Protein 8WWE (pdb70)

Structure (mmCIF, N/CA/C/O backbone):
data_8WWE
#
_entry.id   8WWE
#
_cell.length_a   68.045
_cell.length_b   122.865
_cell.length_c   210.235
_cell.angle_alpha   90.00
_cell.angle_beta   90.00
_cell.angle_gamma   90.00
#
_symmetry.space_group_name_H-M   'P 2 21 21'
#
loop_
_entity.id
_entity.type
_entity.pdbx_description
1 polymer '(R)-DHPS dehydrogenase'
2 non-polymer 'SULFATE ION'
#
loop_
_atom_site.group_PDB
_atom_site.id
_atom_site.type_symbol
_atom_site.label_atom_id
_atom_site.label_alt_id
_atom_site.label_comp_id
_atom_site.label_asym_id
_atom_site.label_entity_id
_atom_site.label_seq_id
_atom_site.pdbx_PDB_ins_code
_atom_site.Cartn_x
_atom_site.Cartn_y
_atom_site.Cartn_z
_atom_site.occupancy
_atom_site.B_iso_or_equiv
_atom_site.auth_seq_id
_atom_site.auth_comp_id
_atom_site.auth_asym_id
_atom_site.auth_atom_id
_atom_site.pdbx_PDB_model_num
ATOM 1 N N . THR A 1 2 ? -33.024 14.934 57.050 1.00 49.95 2 THR A N 1
ATOM 2 C CA . THR A 1 2 ? -33.647 16.033 57.778 1.00 59.78 2 THR A CA 1
ATOM 3 C C . THR A 1 2 ? -33.188 16.220 59.262 1.00 63.65 2 THR A C 1
ATOM 4 O O . THR A 1 2 ? -33.712 17.066 59.979 1.00 59.12 2 THR A O 1
ATOM 8 N N . ILE A 1 3 ? -32.202 15.388 59.727 1.00 58.55 3 ILE A N 1
ATOM 9 C CA . ILE A 1 3 ? -31.623 15.554 61.055 1.00 50.86 3 ILE A CA 1
ATOM 10 C C . ILE A 1 3 ? -30.512 16.584 60.907 1.00 48.27 3 ILE A C 1
ATOM 11 O O . ILE A 1 3 ? -29.885 16.691 59.849 1.00 49.04 3 ILE A O 1
ATOM 16 N N . GLU A 1 4 ? -30.250 17.357 61.959 1.00 47.20 4 GLU A N 1
ATOM 17 C CA . GLU A 1 4 ? -29.321 18.484 61.910 1.00 44.25 4 GLU A CA 1
ATOM 18 C C . GLU A 1 4 ? -28.138 18.219 62.841 1.00 44.58 4 GLU A C 1
ATOM 19 O O . GLU A 1 4 ? -28.335 17.996 64.045 1.00 45.21 4 GLU A O 1
ATOM 25 N N . TYR A 1 5 ? -26.909 18.256 62.299 1.00 33.78 5 TYR A N 1
ATOM 26 C CA . TYR A 1 5 ? -25.716 18.035 63.122 1.00 31.44 5 TYR A CA 1
ATOM 27 C C . TYR A 1 5 ? -25.293 19.366 63.713 1.00 33.58 5 TYR A C 1
ATOM 28 O O . TYR A 1 5 ? -24.607 20.152 63.064 1.00 47.34 5 TYR A O 1
ATOM 37 N N . LEU A 1 6 ? -25.720 19.657 64.942 1.00 32.40 6 LEU A N 1
ATOM 38 C CA . LEU A 1 6 ? -25.271 20.894 65.572 1.00 28.04 6 LEU A CA 1
ATOM 39 C C . LEU A 1 6 ? -23.796 20.836 65.903 1.00 29.77 6 LEU A C 1
ATOM 40 O O . LEU A 1 6 ? -23.191 21.873 66.159 1.00 31.95 6 LEU A O 1
ATOM 45 N N . LYS A 1 7 ? -23.240 19.637 66.037 1.00 32.23 7 LYS A N 1
ATOM 46 C CA . LYS A 1 7 ? -21.809 19.452 66.216 1.00 34.24 7 LYS A CA 1
ATOM 47 C C . LYS A 1 7 ? -21.425 18.168 65.495 1.00 37.56 7 LYS A C 1
ATOM 48 O O . LYS A 1 7 ? -22.030 17.121 65.746 1.00 43.37 7 LYS A O 1
ATOM 54 N N . LYS A 1 8 ? -20.338 18.191 64.735 1.00 42.47 8 LYS A N 1
ATOM 55 C CA . LYS A 1 8 ? -19.898 17.021 63.985 1.00 43.91 8 LYS A CA 1
ATOM 56 C C . LYS A 1 8 ? -18.621 16.494 64.606 1.00 46.86 8 LYS A C 1
ATOM 57 O O . LYS A 1 8 ? -17.898 17.208 65.311 1.00 45.47 8 LYS A O 1
ATOM 63 N N . ALA A 1 9 ? -18.393 15.202 64.424 1.00 50.01 9 ALA A N 1
ATOM 64 C CA . ALA A 1 9 ? -17.131 14.623 64.844 1.00 48.99 9 ALA A CA 1
ATOM 65 C C . ALA A 1 9 ? -16.182 14.709 63.667 1.00 50.77 9 ALA A C 1
ATOM 66 O O . ALA A 1 9 ? -16.589 14.562 62.510 1.00 56.03 9 ALA A O 1
ATOM 68 N N . SER A 1 10 ? -14.913 14.989 63.965 1.00 56.91 10 SER A N 1
ATOM 69 C CA . SER A 1 10 ? -13.935 15.068 62.891 1.00 62.56 10 SER A CA 1
ATOM 70 C C . SER A 1 10 ? -13.802 13.729 62.179 1.00 67.94 10 SER A C 1
ATOM 71 O O . SER A 1 10 ? -13.234 13.664 61.078 1.00 65.91 10 SER A O 1
ATOM 74 N N . LEU A 1 11 ? -14.319 12.655 62.795 1.00 64.42 11 LEU A N 1
ATOM 75 C CA . LEU A 1 11 ? -14.165 11.291 62.313 1.00 63.92 11 LEU A CA 1
ATOM 76 C C . LEU A 1 11 ? -15.540 10.630 62.141 1.00 68.59 11 LEU A C 1
ATOM 77 O O . LEU A 1 11 ? -16.127 10.618 61.042 1.00 71.83 11 LEU A O 1
ATOM 82 N N . THR A 1 12 ? -16.074 10.137 63.272 1.00 67.43 12 THR A N 1
ATOM 83 C CA . THR A 1 12 ? -17.261 9.272 63.352 1.00 67.89 12 THR A CA 1
ATOM 84 C C . THR A 1 12 ? -18.556 10.081 63.255 1.00 74.65 12 THR A C 1
ATOM 85 O O . THR A 1 12 ? -19.315 10.253 64.215 1.00 76.51 12 THR A O 1
ATOM 89 N N . SER A 1 13 ? -18.810 10.580 62.054 1.00 78.16 13 SER A N 1
ATOM 90 C CA . SER A 1 13 ? -20.005 11.367 61.786 1.00 76.80 13 SER A CA 1
ATOM 91 C C . SER A 1 13 ? -20.752 10.741 60.627 1.00 74.67 13 SER A C 1
ATOM 92 O O . SER A 1 13 ? -20.138 10.122 59.756 1.00 84.27 13 SER A O 1
ATOM 95 N N . LYS A 1 14 ? -22.066 10.907 60.591 1.00 70.81 14 LYS A N 1
ATOM 96 C CA . LYS A 1 14 ? -22.703 10.540 59.336 1.00 73.85 14 LYS A CA 1
ATOM 97 C C . LYS A 1 14 ? -22.547 11.687 58.332 1.00 75.41 14 LYS A C 1
ATOM 98 O O . LYS A 1 14 ? -22.229 12.828 58.688 1.00 72.46 14 LYS A O 1
ATOM 104 N N . SER A 1 15 ? -22.734 11.349 57.052 1.00 81.38 15 SER A N 1
ATOM 105 C CA . SER A 1 15 ? -22.326 12.136 55.884 1.00 87.08 15 SER A CA 1
ATOM 106 C C . SER A 1 15 ? -20.811 12.154 55.734 1.00 83.27 15 SER A C 1
ATOM 107 O O . SER A 1 15 ? -20.294 12.461 54.657 1.00 98.74 15 SER A O 1
ATOM 110 N N . ASP A 1 16 ? -20.089 11.802 56.802 1.00 68.01 16 ASP A N 1
ATOM 111 C CA . ASP A 1 16 ? -18.674 11.494 56.667 1.00 70.43 16 ASP A CA 1
ATOM 112 C C . ASP A 1 16 ? -18.419 10.005 56.504 1.00 68.98 16 ASP A C 1
ATOM 113 O O . ASP A 1 16 ? -17.348 9.637 56.012 1.00 64.37 16 ASP A O 1
ATOM 118 N N . ALA A 1 17 ? -19.407 9.166 56.890 1.00 69.57 17 ALA A N 1
ATOM 119 C CA . ALA A 1 17 ? -19.406 7.692 56.892 1.00 64.54 17 ALA A CA 1
ATOM 120 C C . ALA A 1 17 ? -20.467 7.137 57.833 1.00 66.66 17 ALA A C 1
ATOM 121 O O . ALA A 1 17 ? -20.998 7.863 58.676 1.00 76.44 17 ALA A O 1
ATOM 123 N N . SER A 1 18 ? -20.754 5.842 57.747 1.00 71.64 18 SER A N 1
ATOM 124 C CA . SER A 1 18 ? -21.823 5.263 58.562 1.00 74.35 18 SER A CA 1
ATOM 125 C C . SER A 1 18 ? -21.270 4.635 59.840 1.00 68.37 18 SER A C 1
ATOM 126 O O . SER A 1 18 ? -21.968 4.542 60.854 1.00 73.80 18 SER A O 1
ATOM 129 N N . ASP A 1 19 ? -20.024 4.188 59.820 1.00 61.77 19 ASP A N 1
ATOM 130 C CA . ASP A 1 19 ? -19.642 3.234 60.833 1.00 54.67 19 ASP A CA 1
ATOM 131 C C . ASP A 1 19 ? -18.127 3.351 60.928 1.00 51.62 19 ASP A C 1
ATOM 132 O O . ASP A 1 19 ? -17.488 3.820 59.988 1.00 53.13 19 ASP A O 1
ATOM 137 N N . VAL A 1 20 ? -17.536 2.959 62.058 1.00 53.13 20 VAL A N 1
ATOM 138 C CA . VAL A 1 20 ? -16.074 2.971 62.099 1.00 40.87 20 VAL A CA 1
ATOM 139 C C . VAL A 1 20 ? -15.504 2.083 60.999 1.00 45.20 20 VAL A C 1
ATOM 140 O O . VAL A 1 20 ? -14.776 2.557 60.117 1.00 43.60 20 VAL A O 1
ATOM 144 N N . GLN A 1 21 ? -15.926 0.808 60.972 1.00 42.83 21 GLN A N 1
ATOM 145 C CA . GLN A 1 21 ? -15.500 -0.174 59.979 1.00 37.68 21 GLN A CA 1
ATOM 146 C C . GLN A 1 21 ? -15.615 0.407 58.572 1.00 40.07 21 GLN A C 1
ATOM 147 O O . GLN A 1 21 ? -14.731 0.224 57.727 1.00 36.87 21 GLN A O 1
ATOM 153 N N . GLU A 1 22 ? -16.719 1.106 58.295 1.00 41.97 22 GLU A N 1
ATOM 154 C CA . GLU A 1 22 ? -16.876 1.686 56.966 1.00 32.72 22 GLU A CA 1
ATOM 155 C C . GLU A 1 22 ? -15.796 2.718 56.667 1.00 34.02 22 GLU A C 1
ATOM 156 O O . GLU A 1 22 ? -15.238 2.750 55.561 1.00 37.98 22 GLU A O 1
ATOM 162 N N . THR A 1 23 ? -15.505 3.585 57.642 1.00 36.89 23 THR A N 1
ATOM 163 C CA . THR A 1 23 ? -14.454 4.591 57.485 1.00 40.12 23 THR A CA 1
ATOM 164 C C . THR A 1 23 ? -13.102 3.931 57.246 1.00 33.59 23 THR A C 1
ATOM 165 O O . THR A 1 23 ? -12.320 4.357 56.376 1.00 29.47 23 THR A O 1
ATOM 169 N N . VAL A 1 24 ? -12.791 2.919 58.053 1.00 29.62 24 VAL A N 1
ATOM 170 C CA . VAL A 1 24 ? -11.515 2.225 57.914 1.00 29.73 24 VAL A CA 1
ATOM 171 C C . VAL A 1 24 ? -11.383 1.649 56.515 1.00 33.69 24 VAL A C 1
ATOM 172 O O . VAL A 1 24 ? -10.323 1.747 55.880 1.00 30.81 24 VAL A O 1
ATOM 176 N N . ARG A 1 25 ? -12.453 1.005 56.029 1.00 34.62 25 ARG A N 1
ATOM 177 C CA . ARG A 1 25 ? -12.434 0.500 54.669 1.00 30.20 25 ARG A CA 1
ATOM 178 C C . ARG A 1 25 ? -12.116 1.618 53.700 1.00 29.97 25 ARG A C 1
ATOM 179 O O . ARG A 1 25 ? -11.209 1.485 52.864 1.00 29.89 25 ARG A O 1
ATOM 187 N N . ALA A 1 26 ? -12.844 2.735 53.809 1.00 33.11 26 ALA A N 1
ATOM 188 C CA . ALA A 1 26 ? -12.636 3.835 52.871 1.00 32.84 26 ALA A CA 1
ATOM 189 C C . ALA A 1 26 ? -11.167 4.250 52.826 1.00 26.71 26 ALA A C 1
ATOM 190 O O . ALA A 1 26 ? -10.559 4.304 51.744 1.00 25.36 26 ALA A O 1
ATOM 192 N N . ILE A 1 27 ? -10.570 4.504 53.995 1.00 24.61 27 ILE A N 1
ATOM 193 C CA . ILE A 1 27 ? -9.186 4.988 54.013 1.00 28.01 27 ILE A CA 1
ATOM 194 C C . ILE A 1 27 ? -8.237 3.958 53.422 1.00 27.40 27 ILE A C 1
ATOM 195 O O . ILE A 1 27 ? -7.369 4.292 52.600 1.00 25.42 27 ILE A O 1
ATOM 200 N N . LEU A 1 28 ? -8.355 2.697 53.873 1.00 29.67 28 LEU A N 1
ATOM 201 C CA . LEU A 1 28 ? -7.466 1.659 53.377 1.00 22.23 28 LEU A CA 1
ATOM 202 C C . LEU A 1 28 ? -7.560 1.593 51.873 1.00 26.84 28 LEU A C 1
ATOM 203 O O . LEU A 1 28 ? -6.541 1.514 51.191 1.00 29.60 28 LEU A O 1
ATOM 208 N N . ALA A 1 29 ? -8.779 1.622 51.336 1.00 24.42 29 ALA A N 1
ATOM 209 C CA . ALA A 1 29 ? -8.936 1.515 49.895 1.00 25.55 29 ALA A CA 1
ATOM 210 C C . ALA A 1 29 ? -8.232 2.658 49.184 1.00 26.80 29 ALA A C 1
ATOM 211 O O . ALA A 1 29 ? -7.466 2.432 48.230 1.00 31.74 29 ALA A O 1
ATOM 213 N N . ASP A 1 30 ? -8.473 3.898 49.649 1.00 28.49 30 ASP A N 1
ATOM 214 C CA . ASP A 1 30 ? -7.855 5.074 49.033 1.00 27.62 30 ASP A CA 1
ATOM 215 C C . ASP A 1 30 ? -6.339 4.978 49.122 1.00 30.44 30 ASP A C 1
ATOM 216 O O . ASP A 1 30 ? -5.622 5.295 48.159 1.00 31.35 30 ASP A O 1
ATOM 221 N N . ILE A 1 31 ? -5.827 4.552 50.274 1.00 25.01 31 ILE A N 1
ATOM 222 C CA . ILE A 1 31 ? -4.385 4.483 50.421 1.00 27.89 31 ILE A CA 1
ATOM 223 C C . ILE A 1 31 ? -3.812 3.393 49.526 1.00 27.60 31 ILE A C 1
ATOM 224 O O . ILE A 1 31 ? -2.840 3.616 48.787 1.00 23.61 31 ILE A O 1
ATOM 229 N N . GLU A 1 32 ? -4.464 2.231 49.507 1.00 27.47 32 GLU A N 1
ATOM 230 C CA . GLU A 1 32 ? -3.910 1.099 48.796 1.00 28.65 32 GLU A CA 1
ATOM 231 C C . GLU A 1 32 ? -3.766 1.437 47.331 1.00 30.86 32 GLU A C 1
ATOM 232 O O . GLU A 1 32 ? -2.684 1.283 46.758 1.00 28.15 32 GLU A O 1
ATOM 238 N N . ALA A 1 33 ? -4.823 2.003 46.737 1.00 35.43 33 ALA A N 1
ATOM 239 C CA . ALA A 1 33 ? -4.734 2.457 45.353 1.00 34.00 33 ALA A CA 1
ATOM 240 C C . ALA A 1 33 ? -3.686 3.579 45.201 1.00 36.49 33 ALA A C 1
ATOM 241 O O . ALA A 1 33 ? -2.748 3.469 44.382 1.00 33.90 33 ALA A O 1
ATOM 243 N N . GLY A 1 34 ? -3.808 4.648 46.014 1.00 35.85 34 GLY A N 1
ATOM 244 C CA . GLY A 1 34 ? -3.002 5.855 45.813 1.00 38.82 34 GLY A CA 1
ATOM 245 C C . GLY A 1 34 ? -1.532 5.730 46.210 1.00 37.39 34 GLY A C 1
ATOM 246 O O . GLY A 1 34 ? -0.655 6.323 45.567 1.00 31.24 34 GLY A O 1
ATOM 247 N N . GLY A 1 35 ? -1.246 4.992 47.290 1.00 25.45 35 GLY A N 1
ATOM 248 C CA . GLY A 1 35 ? 0.113 4.840 47.763 1.00 23.09 35 GLY A CA 1
ATOM 249 C C . GLY A 1 35 ? 0.641 5.951 48.642 1.00 28.61 35 GLY A C 1
ATOM 250 O O . GLY A 1 35 ? -0.115 6.564 49.406 1.00 25.94 35 GLY A O 1
ATOM 251 N N . ASP A 1 36 ? 1.966 6.176 48.540 1.00 30.61 36 ASP A N 1
ATOM 252 C CA . ASP A 1 36 ? 2.705 7.071 49.427 1.00 25.32 36 ASP A CA 1
ATOM 253 C C . ASP A 1 36 ? 2.027 8.419 49.632 1.00 32.50 36 ASP A C 1
ATOM 254 O O . ASP A 1 36 ? 1.853 8.870 50.772 1.00 35.06 36 ASP A O 1
ATOM 259 N N . GLN A 1 37 ? 1.635 9.088 48.545 1.00 31.83 37 GLN A N 1
ATOM 260 C CA . GLN A 1 37 ? 1.148 10.455 48.691 1.00 34.04 37 GLN A CA 1
ATOM 261 C C . GLN A 1 37 ? -0.163 10.486 49.452 1.00 35.29 37 GLN A C 1
ATOM 262 O O . GLN A 1 37 ? -0.394 11.381 50.268 1.00 41.93 37 GLN A O 1
ATOM 268 N N . VAL A 1 38 ? -1.046 9.529 49.188 1.00 33.93 38 VAL A N 1
ATOM 269 C CA . VAL A 1 38 ? -2.332 9.519 49.871 1.00 36.47 38 VAL A CA 1
ATOM 270 C C . VAL A 1 38 ? -2.155 9.176 51.353 1.00 32.41 38 VAL A C 1
ATOM 271 O O . VAL A 1 38 ? -2.846 9.720 52.226 1.00 31.92 38 VAL A O 1
ATOM 275 N N . ALA A 1 39 ? -1.239 8.262 51.655 1.00 30.84 39 ALA A N 1
ATOM 276 C CA . ALA A 1 39 ? -0.872 8.020 53.046 1.00 34.28 39 ALA A CA 1
ATOM 277 C C . ALA A 1 39 ? -0.429 9.311 53.708 1.00 31.78 39 ALA A C 1
ATOM 278 O O . ALA A 1 39 ? -0.828 9.612 54.843 1.00 28.44 39 ALA A O 1
ATOM 280 N N . LEU A 1 40 ? 0.458 10.051 53.030 1.00 31.06 40 LEU A N 1
ATOM 281 C CA . LEU A 1 40 ? 0.947 11.318 53.567 1.00 31.64 40 LEU A CA 1
ATOM 282 C C . LEU A 1 40 ? -0.184 12.304 53.811 1.00 31.53 40 LEU A C 1
ATOM 283 O O . LEU A 1 40 ? -0.237 12.951 54.868 1.00 29.56 40 LEU A O 1
ATOM 288 N N . ASP A 1 41 ? -1.089 12.435 52.834 1.00 26.08 41 ASP A N 1
ATOM 289 C CA . ASP A 1 41 ? -2.209 13.357 52.954 1.00 28.30 41 ASP A CA 1
ATOM 290 C C . ASP A 1 41 ? -3.098 12.988 54.126 1.00 29.31 41 ASP A C 1
ATOM 291 O O . ASP A 1 41 ? -3.584 13.872 54.836 1.00 31.39 41 ASP A O 1
ATOM 296 N N . TYR A 1 42 ? -3.363 11.695 54.320 1.00 30.02 42 TYR A N 1
ATOM 297 C CA . TYR A 1 42 ? -4.123 11.268 55.495 1.00 28.25 42 TYR A CA 1
ATOM 298 C C . TYR A 1 42 ? -3.376 11.509 56.800 1.00 27.85 42 TYR A C 1
ATOM 299 O O . TYR A 1 42 ? -4.012 11.814 57.813 1.00 30.17 42 TYR A O 1
ATOM 308 N N . ALA A 1 43 ? -2.047 11.357 56.800 1.00 29.10 43 ALA A N 1
ATOM 309 C CA . ALA A 1 43 ? -1.243 11.737 57.962 1.00 26.74 43 ALA A CA 1
ATOM 310 C C . ALA A 1 43 ? -1.438 13.217 58.279 1.00 33.99 43 ALA A C 1
ATOM 311 O O . ALA A 1 43 ? -1.765 13.589 59.412 1.00 38.62 43 ALA A O 1
ATOM 313 N N . ALA A 1 44 ? -1.220 14.077 57.283 1.00 26.19 44 ALA A N 1
ATOM 314 C CA . ALA A 1 44 ? -1.500 15.498 57.435 1.00 28.80 44 ALA A CA 1
ATOM 315 C C . ALA A 1 44 ? -2.881 15.706 58.051 1.00 31.58 44 ALA A C 1
ATOM 316 O O . ALA A 1 44 ? -3.014 16.327 59.106 1.00 33.91 44 ALA A O 1
ATOM 318 N N . LYS A 1 45 ? -3.919 15.152 57.427 1.00 26.76 45 LYS A N 1
ATOM 319 C CA . LYS A 1 45 ? -5.279 15.376 57.896 1.00 27.30 45 LYS A CA 1
ATOM 320 C C . LYS A 1 45 ? -5.442 15.000 59.369 1.00 34.70 45 LYS A C 1
ATOM 321 O O . LYS A 1 45 ? -6.057 15.733 60.148 1.00 36.94 45 LYS A O 1
ATOM 327 N N . PHE A 1 46 ? -4.982 13.812 59.748 1.00 34.94 46 PHE A N 1
ATOM 328 C CA . PHE A 1 46 ? -5.362 13.209 61.016 1.00 33.37 46 PHE A CA 1
ATOM 329 C C . PHE A 1 46 ? -4.405 13.474 62.176 1.00 39.10 46 PHE A C 1
ATOM 330 O O . PHE A 1 46 ? -4.855 13.596 63.318 1.00 39.62 46 PHE A O 1
ATOM 338 N N . ASP A 1 47 ? -3.091 13.387 61.962 1.00 39.25 47 ASP A N 1
ATOM 339 C CA . ASP A 1 47 ? -2.115 13.660 63.018 1.00 46.15 47 ASP A CA 1
ATOM 340 C C . ASP A 1 47 ? -1.773 15.148 63.128 1.00 55.66 47 ASP A C 1
ATOM 341 O O . ASP A 1 47 ? -1.477 15.643 64.224 1.00 52.53 47 ASP A O 1
ATOM 346 N N . ARG A 1 48 ? -1.785 15.854 61.997 1.00 49.05 48 ARG A N 1
ATOM 347 C CA . ARG A 1 48 ? -1.545 17.289 61.946 1.00 54.67 48 ARG A CA 1
ATOM 348 C C . ARG A 1 48 ? -0.136 17.609 62.447 1.00 55.66 48 ARG A C 1
ATOM 349 O O . ARG A 1 48 ? 0.080 18.375 63.395 1.00 63.97 48 ARG A O 1
ATOM 357 N N . TYR A 1 49 ? 0.837 17.008 61.732 1.00 57.31 49 TYR A N 1
ATOM 358 C CA . TYR A 1 49 ? 2.257 17.084 62.078 1.00 61.93 49 TYR A CA 1
ATOM 359 C C . TYR A 1 49 ? 3.109 16.996 60.815 1.00 61.73 49 TYR A C 1
ATOM 360 O O . TYR A 1 49 ? 2.842 16.198 59.904 1.00 65.42 49 TYR A O 1
ATOM 369 N N . GLU A 1 50 ? 4.137 17.835 60.794 1.00 62.78 50 GLU A N 1
ATOM 370 C CA . GLU A 1 50 ? 4.829 18.346 59.629 1.00 72.33 50 GLU A CA 1
ATOM 371 C C . GLU A 1 50 ? 6.351 18.134 59.736 1.00 72.00 50 GLU A C 1
ATOM 372 O O . GLU A 1 50 ? 7.155 18.807 59.078 1.00 79.69 50 GLU A O 1
ATOM 378 N N . GLY A 1 51 ? 6.748 17.104 60.512 1.00 62.67 51 GLY A N 1
ATOM 379 C CA . GLY A 1 51 ? 8.105 16.571 60.529 1.00 64.64 51 GLY A CA 1
ATOM 380 C C . GLY A 1 51 ? 8.210 15.321 59.662 1.00 57.44 51 GLY A C 1
ATOM 381 O O . GLY A 1 51 ? 7.247 14.881 59.044 1.00 61.06 51 GLY A O 1
ATOM 382 N N . SER A 1 52 ? 9.414 14.748 59.591 1.00 65.83 52 SER A N 1
ATOM 383 C CA . SER A 1 52 ? 9.583 13.593 58.716 1.00 67.79 52 SER A CA 1
ATOM 384 C C . SER A 1 52 ? 8.741 12.423 59.206 1.00 61.67 52 SER A C 1
ATOM 385 O O . SER A 1 52 ? 8.471 12.270 60.402 1.00 65.13 52 SER A O 1
ATOM 388 N N . ILE A 1 53 ? 8.335 11.581 58.255 1.00 53.54 53 ILE A N 1
ATOM 389 C CA . ILE A 1 53 ? 7.532 10.424 58.616 1.00 58.94 53 ILE A CA 1
ATOM 390 C C . ILE A 1 53 ? 8.427 9.319 59.140 1.00 44.27 53 ILE A C 1
ATOM 391 O O . ILE A 1 53 ? 8.147 8.713 60.178 1.00 44.21 53 ILE A O 1
ATOM 396 N N . ILE A 1 54 ? 9.499 9.023 58.421 1.00 44.98 54 ILE A N 1
ATOM 397 C CA . ILE A 1 54 ? 10.530 8.094 58.874 1.00 44.58 54 ILE A CA 1
ATOM 398 C C . ILE A 1 54 ? 11.663 8.935 59.475 1.00 44.03 54 ILE A C 1
ATOM 399 O O . ILE A 1 54 ? 12.419 9.596 58.749 1.00 45.52 54 ILE A O 1
ATOM 404 N N . LEU A 1 55 ? 11.812 8.881 60.805 1.00 42.16 55 LEU A N 1
ATOM 405 C CA . LEU A 1 55 ? 12.805 9.694 61.508 1.00 38.61 55 LEU A CA 1
ATOM 406 C C . LEU A 1 55 ? 14.182 9.393 60.955 1.00 46.77 55 LEU A C 1
ATOM 407 O O . LEU A 1 55 ? 14.554 8.227 60.793 1.00 52.52 55 LEU A O 1
ATOM 412 N N . SER A 1 56 ? 14.916 10.454 60.614 1.00 51.18 56 SER A N 1
ATOM 413 C CA . SER A 1 56 ? 16.310 10.317 60.217 1.00 46.88 56 SER A CA 1
ATOM 414 C C . SER A 1 56 ? 17.156 9.910 61.427 1.00 50.18 56 SER A C 1
ATOM 415 O O . SER A 1 56 ? 16.730 10.071 62.579 1.00 49.05 56 SER A O 1
ATOM 418 N N . PRO A 1 57 ? 18.332 9.336 61.197 1.00 47.21 57 PRO A N 1
ATOM 419 C CA . PRO A 1 57 ? 19.195 9.018 62.343 1.00 52.22 57 PRO A CA 1
ATOM 420 C C . PRO A 1 57 ? 19.406 10.202 63.255 1.00 55.32 57 PRO A C 1
ATOM 421 O O . PRO A 1 57 ? 19.424 10.050 64.482 1.00 53.36 57 PRO A O 1
ATOM 425 N N . GLU A 1 58 ? 19.553 11.392 62.669 1.00 52.74 58 GLU A N 1
ATOM 426 C CA . GLU A 1 58 ? 19.760 12.597 63.451 1.00 54.62 58 GLU A CA 1
ATOM 427 C C . GLU A 1 58 ? 18.555 12.884 64.329 1.00 54.88 58 GLU A C 1
ATOM 428 O O . GLU A 1 58 ? 18.714 13.255 65.501 1.00 53.68 58 GLU A O 1
ATOM 434 N N . GLU A 1 59 ? 17.340 12.769 63.765 1.00 47.71 59 GLU A N 1
ATOM 435 C CA . GLU A 1 59 ? 16.133 12.983 64.553 1.00 42.36 59 GLU A CA 1
ATOM 436 C C . GLU A 1 59 ? 16.071 11.998 65.714 1.00 47.99 59 GLU A C 1
ATOM 437 O O . GLU A 1 59 ? 15.700 12.373 66.839 1.00 40.64 59 GLU A O 1
ATOM 443 N N . ILE A 1 60 ? 16.447 10.733 65.462 1.00 47.29 60 ILE A N 1
ATOM 444 C CA . ILE A 1 60 ? 16.500 9.745 66.537 1.00 37.78 60 ILE A CA 1
ATOM 445 C C . ILE A 1 60 ? 17.433 10.200 67.655 1.00 39.57 60 ILE A C 1
ATOM 446 O O . ILE A 1 60 ? 17.053 10.199 68.823 1.00 46.51 60 ILE A O 1
ATOM 451 N N . GLU A 1 61 ? 18.680 10.550 67.326 1.00 44.39 61 GLU A N 1
ATOM 452 C CA . GLU A 1 61 ? 19.616 10.962 68.376 1.00 46.38 61 GLU A CA 1
ATOM 453 C C . GLU A 1 61 ? 19.088 12.172 69.151 1.00 46.97 61 GLU A C 1
ATOM 454 O O . GLU A 1 61 ? 19.112 12.188 70.389 1.00 39.18 61 GLU A O 1
ATOM 460 N N . ALA A 1 62 ? 18.597 13.190 68.430 1.00 51.19 62 ALA A N 1
ATOM 461 C CA . ALA A 1 62 ? 18.035 14.393 69.054 1.00 42.70 62 ALA A CA 1
ATOM 462 C C . ALA A 1 62 ? 16.859 14.053 69.964 1.00 46.87 62 ALA A C 1
ATOM 463 O O . ALA A 1 62 ? 16.607 14.749 70.952 1.00 45.80 62 ALA A O 1
ATOM 465 N N . ALA A 1 63 ? 16.058 13.054 69.570 1.00 47.35 63 ALA A N 1
ATOM 466 C CA . ALA A 1 63 ? 14.953 12.569 70.392 1.00 44.02 63 ALA A CA 1
ATOM 467 C C . ALA A 1 63 ? 15.476 11.881 71.642 1.00 47.19 63 ALA A C 1
ATOM 468 O O . ALA A 1 63 ? 14.936 12.070 72.743 1.00 42.00 63 ALA A O 1
ATOM 470 N N . CYS A 1 64 ? 16.466 11.000 71.454 1.00 48.74 64 CYS A N 1
ATOM 471 C CA . CYS A 1 64 ? 17.119 10.306 72.559 1.00 48.02 64 CYS A CA 1
ATOM 472 C C . CYS A 1 64 ? 17.638 11.305 73.579 1.00 47.06 64 CYS A C 1
ATOM 473 O O . CYS A 1 64 ? 17.452 11.140 74.793 1.00 37.90 64 CYS A O 1
ATOM 476 N N . ALA A 1 65 ? 18.258 12.375 73.084 1.00 48.41 65 ALA A N 1
ATOM 477 C CA . ALA A 1 65 ? 18.913 13.343 73.947 1.00 46.00 65 ALA A CA 1
ATOM 478 C C . ALA A 1 65 ? 17.948 13.978 74.923 1.00 42.68 65 ALA A C 1
ATOM 479 O O . ALA A 1 65 ? 18.376 14.431 75.990 1.00 46.47 65 ALA A O 1
ATOM 481 N N . LYS A 1 66 ? 16.651 13.980 74.612 1.00 41.37 66 LYS A N 1
ATOM 482 C CA . LYS A 1 66 ? 15.654 14.654 75.434 1.00 43.74 66 LYS A CA 1
ATOM 483 C C . LYS A 1 66 ? 15.104 13.770 76.556 1.00 48.05 66 LYS A C 1
ATOM 484 O O . LYS A 1 66 ? 14.291 14.244 77.363 1.00 48.36 66 LYS A O 1
ATOM 490 N N . VAL A 1 67 ? 15.600 12.553 76.666 1.00 47.19 67 VAL A N 1
ATOM 491 C CA . VAL A 1 67 ? 15.045 11.601 77.701 1.00 44.15 67 VAL A CA 1
ATOM 492 C C . VAL A 1 67 ? 15.854 11.738 78.868 1.00 45.21 67 VAL A C 1
ATOM 493 O O . VAL A 1 67 ? 17.105 11.526 78.921 1.00 44.74 67 VAL A O 1
ATOM 497 N N . PRO A 1 68 ? 15.283 12.157 80.066 1.00 43.89 68 PRO A N 1
ATOM 498 C CA . PRO A 1 68 ? 16.031 12.253 81.300 1.00 40.73 68 PRO A CA 1
ATOM 499 C C . PRO A 1 68 ? 16.704 10.914 81.558 1.00 47.50 68 PRO A C 1
ATOM 500 O O . PRO A 1 68 ? 16.098 9.852 81.376 1.00 48.66 68 PRO A O 1
ATOM 504 N N . GLU A 1 69 ? 17.986 10.972 81.952 1.00 57.78 69 GLU A N 1
ATOM 505 C CA . GLU A 1 69 ? 18.812 9.772 82.101 1.00 55.23 69 GLU A CA 1
ATOM 506 C C . GLU A 1 69 ? 18.316 8.841 83.201 1.00 43.87 69 GLU A C 1
ATOM 507 O O . GLU A 1 69 ? 18.537 7.637 83.116 1.00 37.50 69 GLU A O 1
ATOM 513 N N . LYS A 1 70 ? 17.587 9.360 84.182 1.00 42.96 70 LYS A N 1
ATOM 514 C CA . LYS A 1 70 ? 16.899 8.482 85.128 1.00 53.90 70 LYS A CA 1
ATOM 515 C C . LYS A 1 70 ? 15.965 7.536 84.361 1.00 48.27 70 LYS A C 1
ATOM 516 O O . LYS A 1 70 ? 15.970 6.304 84.558 1.00 43.62 70 LYS A O 1
ATOM 522 N N . LEU A 1 71 ? 15.220 8.114 83.404 1.00 41.60 71 LEU A N 1
ATOM 523 C CA . LEU A 1 71 ? 14.297 7.365 82.565 1.00 40.67 71 LEU A CA 1
ATOM 524 C C . LEU A 1 71 ? 15.039 6.484 81.561 1.00 41.52 71 LEU A C 1
ATOM 525 O O . LEU A 1 71 ? 14.626 5.347 81.320 1.00 38.16 71 LEU A O 1
ATOM 530 N N . LYS A 1 72 ? 16.105 7.007 80.923 1.00 43.36 72 LYS A N 1
ATOM 531 C CA . LYS A 1 72 ? 16.919 6.177 80.029 1.00 42.42 72 LYS A CA 1
ATOM 532 C C . LYS A 1 72 ? 17.377 4.912 80.732 1.00 43.77 72 LYS A C 1
ATOM 533 O O . LYS A 1 72 ? 17.322 3.822 80.160 1.00 44.09 72 LYS A O 1
ATOM 539 N N . ALA A 1 73 ? 17.895 5.056 81.952 1.00 44.32 73 ALA A N 1
ATOM 540 C CA . ALA A 1 73 ? 18.393 3.911 82.702 1.00 42.25 73 ALA A CA 1
ATOM 541 C C . ALA A 1 73 ? 17.265 2.953 83.046 1.00 46.29 73 ALA A C 1
ATOM 542 O O . ALA A 1 73 ? 17.452 1.725 83.022 1.00 38.58 73 ALA A O 1
ATOM 544 N N . ASP A 1 74 ? 16.101 3.510 83.410 1.00 46.62 74 ASP A N 1
ATOM 545 C CA . ASP A 1 74 ? 14.908 2.702 83.649 1.00 41.84 74 ASP A CA 1
ATOM 546 C C . ASP A 1 74 ? 14.546 1.879 82.414 1.00 43.95 74 ASP A C 1
ATOM 547 O O . ASP A 1 74 ? 14.330 0.653 82.485 1.00 41.57 74 ASP A O 1
ATOM 552 N N . ILE A 1 75 ? 14.459 2.551 81.274 1.00 41.21 75 ILE A N 1
ATOM 553 C CA . ILE A 1 75 ? 14.107 1.883 80.033 1.00 42.51 75 ILE A CA 1
ATOM 554 C C . ILE A 1 75 ? 15.143 0.818 79.679 1.00 42.76 75 ILE A C 1
ATOM 555 O O . ILE A 1 75 ? 14.792 -0.298 79.270 1.00 43.41 75 ILE A O 1
ATOM 560 N N . ARG A 1 76 ? 16.434 1.152 79.823 1.00 40.89 76 ARG A N 1
ATOM 561 C CA . ARG A 1 76 ? 17.519 0.202 79.559 1.00 39.14 76 ARG A CA 1
ATOM 562 C C . ARG A 1 76 ? 17.387 -1.024 80.450 1.00 44.80 76 ARG A C 1
ATOM 563 O O . ARG A 1 76 ? 17.580 -2.162 80.002 1.00 44.70 76 ARG A O 1
ATOM 571 N N . PHE A 1 77 ? 16.949 -0.810 81.694 1.00 42.34 77 PHE A N 1
ATOM 572 C CA . PHE A 1 77 ? 16.834 -1.892 82.656 1.00 41.95 77 PHE A CA 1
ATOM 573 C C . PHE A 1 77 ? 15.710 -2.839 82.292 1.00 46.93 77 PHE A C 1
ATOM 574 O O . PHE A 1 77 ? 15.906 -4.062 82.243 1.00 54.55 77 PHE A O 1
ATOM 582 N N . ALA A 1 78 ? 14.527 -2.279 82.011 1.00 48.88 78 ALA A N 1
ATOM 583 C CA . ALA A 1 78 ? 13.395 -3.099 81.591 1.00 44.46 78 ALA A CA 1
ATOM 584 C C . ALA A 1 78 ? 13.727 -3.850 80.315 1.00 44.02 78 ALA A C 1
ATOM 585 O O . ALA A 1 78 ? 13.475 -5.061 80.218 1.00 44.71 78 ALA A O 1
ATOM 587 N N . HIS A 1 79 ? 14.298 -3.144 79.332 1.00 38.52 79 HIS A N 1
ATOM 588 C CA . HIS A 1 79 ? 14.724 -3.787 78.096 1.00 39.68 79 HIS A CA 1
ATOM 589 C C . HIS A 1 79 ? 15.618 -4.991 78.385 1.00 46.53 79 HIS A C 1
ATOM 590 O O . HIS A 1 79 ? 15.454 -6.053 77.768 1.00 48.14 79 HIS A O 1
ATOM 597 N N . ASP A 1 80 ? 16.630 -4.814 79.249 1.00 44.36 80 ASP A N 1
ATOM 598 C CA . ASP A 1 80 ? 17.492 -5.934 79.611 1.00 51.51 80 ASP A CA 1
ATOM 599 C C . ASP A 1 80 ? 16.681 -7.121 80.127 1.00 56.52 80 ASP A C 1
ATOM 600 O O . ASP A 1 80 ? 16.927 -8.270 79.726 1.00 57.30 80 ASP A O 1
ATOM 605 N N . ASN A 1 81 ? 15.727 -6.887 81.030 1.00 52.10 81 ASN A N 1
ATOM 606 C CA . ASN A 1 81 ? 14.965 -8.045 81.478 1.00 55.01 81 ASN A CA 1
ATOM 607 C C . ASN A 1 81 ? 14.198 -8.678 80.326 1.00 51.17 81 ASN A C 1
ATOM 608 O O . ASN A 1 81 ? 14.191 -9.901 80.183 1.00 53.36 81 ASN A O 1
ATOM 613 N N . VAL A 1 82 ? 13.505 -7.875 79.521 1.00 50.24 82 VAL A N 1
ATOM 614 C CA . VAL A 1 82 ? 12.652 -8.477 78.503 1.00 44.91 82 VAL A CA 1
ATOM 615 C C . VAL A 1 82 ? 13.479 -9.284 77.507 1.00 50.59 82 VAL A C 1
ATOM 616 O O . VAL A 1 82 ? 13.082 -10.387 77.119 1.00 53.57 82 VAL A O 1
ATOM 620 N N . ARG A 1 83 ? 14.653 -8.778 77.114 1.00 49.33 83 ARG A N 1
ATOM 621 C CA . ARG A 1 83 ? 15.542 -9.525 76.216 1.00 54.44 83 ARG A CA 1
ATOM 622 C C . ARG A 1 83 ? 16.026 -10.826 76.873 1.00 54.17 83 ARG A C 1
ATOM 623 O O . ARG A 1 83 ? 16.038 -11.897 76.264 1.00 48.03 83 ARG A O 1
ATOM 631 N N . ARG A 1 84 ? 16.498 -10.724 78.111 1.00 55.95 84 ARG A N 1
ATOM 632 C CA . ARG A 1 84 ? 16.954 -11.879 78.883 1.00 61.97 84 ARG A CA 1
ATOM 633 C C . ARG A 1 84 ? 15.828 -12.928 79.030 1.00 55.31 84 ARG A C 1
ATOM 634 O O . ARG A 1 84 ? 16.096 -14.131 78.970 1.00 54.28 84 ARG A O 1
ATOM 642 N N . PHE A 1 85 ? 14.567 -12.504 79.226 1.00 63.72 85 PHE A N 1
ATOM 643 C CA . PHE A 1 85 ? 13.418 -13.436 79.216 1.00 62.56 85 PHE A CA 1
ATOM 644 C C . PHE A 1 85 ? 13.163 -14.041 77.841 1.00 62.81 85 PHE A C 1
ATOM 645 O O . PHE A 1 85 ? 12.921 -15.243 77.730 1.00 67.43 85 PHE A O 1
ATOM 653 N N . ALA A 1 86 ? 13.120 -13.208 76.798 1.00 55.73 86 ALA A N 1
ATOM 654 C CA . ALA A 1 86 ? 12.796 -13.686 75.452 1.00 61.65 86 ALA A CA 1
ATOM 655 C C . ALA A 1 86 ? 13.811 -14.710 74.942 1.00 58.34 86 ALA A C 1
ATOM 656 O O . ALA A 1 86 ? 13.437 -15.703 74.297 1.00 62.67 86 ALA A O 1
ATOM 658 N N . GLU A 1 87 ? 15.102 -14.475 75.185 1.00 54.37 87 GLU A N 1
ATOM 659 C CA . GLU A 1 87 ? 16.096 -15.377 74.613 1.00 52.50 87 GLU A CA 1
ATOM 660 C C . GLU A 1 87 ? 15.931 -16.780 75.169 1.00 61.88 87 GLU A C 1
ATOM 661 O O . GLU A 1 87 ? 16.180 -17.767 74.459 1.00 65.97 87 GLU A O 1
ATOM 667 N N . THR A 1 88 ? 15.426 -16.872 76.403 1.00 63.41 88 THR A N 1
ATOM 668 C CA . THR A 1 88 ? 14.992 -18.141 76.979 1.00 62.31 88 THR A CA 1
ATOM 669 C C . THR A 1 88 ? 14.001 -18.873 76.075 1.00 68.55 88 THR A C 1
ATOM 670 O O . THR A 1 88 ? 14.265 -20.009 75.655 1.00 67.76 88 THR A O 1
ATOM 674 N N . GLN A 1 89 ? 12.828 -18.269 75.802 1.00 65.01 89 GLN A N 1
ATOM 675 C CA . GLN A 1 89 ? 11.885 -18.946 74.910 1.00 66.55 89 GLN A CA 1
ATOM 676 C C . GLN A 1 89 ? 12.469 -19.235 73.544 1.00 68.23 89 GLN A C 1
ATOM 677 O O . GLN A 1 89 ? 12.262 -20.326 73.011 1.00 75.37 89 GLN A O 1
ATOM 683 N N . LYS A 1 90 ? 13.191 -18.293 72.950 1.00 65.44 90 LYS A N 1
ATOM 684 C CA . LYS A 1 90 ? 13.652 -18.551 71.586 1.00 66.20 90 LYS A CA 1
ATOM 685 C C . LYS A 1 90 ? 14.610 -19.732 71.555 1.00 68.91 90 LYS A C 1
ATOM 686 O O . LYS A 1 90 ? 14.705 -20.452 70.548 1.00 67.61 90 LYS A O 1
ATOM 692 N N . ALA A 1 91 ? 15.339 -19.946 72.648 1.00 70.95 91 ALA A N 1
ATOM 693 C CA . ALA A 1 91 ? 16.142 -21.157 72.754 1.00 77.08 91 ALA A CA 1
ATOM 694 C C . ALA A 1 91 ? 15.292 -22.431 72.715 1.00 80.89 91 ALA A C 1
ATOM 695 O O . ALA A 1 91 ? 15.848 -23.513 72.494 1.00 70.94 91 ALA A O 1
ATOM 697 N N . THR A 1 92 ? 13.979 -22.347 73.009 1.00 73.59 92 THR A N 1
ATOM 698 C CA . THR A 1 92 ? 13.066 -23.500 72.981 1.00 69.16 92 THR A CA 1
ATOM 699 C C . THR A 1 92 ? 12.534 -23.825 71.593 1.00 74.67 92 THR A C 1
ATOM 700 O O . THR A 1 92 ? 11.675 -24.704 71.460 1.00 79.40 92 THR A O 1
ATOM 704 N N . LEU A 1 93 ? 12.896 -23.053 70.575 1.00 79.08 93 LEU A N 1
ATOM 705 C CA . LEU A 1 93 ? 12.358 -23.303 69.236 1.00 78.68 93 LEU A CA 1
ATOM 706 C C . LEU A 1 93 ? 13.416 -23.881 68.308 1.00 75.03 93 LEU A C 1
ATOM 707 O O . LEU A 1 93 ? 13.831 -23.239 67.341 1.00 73.08 93 LEU A O 1
ATOM 712 N N . THR A 1 94 ? 13.848 -25.104 68.576 1.00 81.11 94 THR A N 1
ATOM 713 C CA . THR A 1 94 ? 14.777 -25.758 67.666 1.00 79.34 94 THR A CA 1
ATOM 714 C C . THR A 1 94 ? 14.000 -26.480 66.557 1.00 73.60 94 THR A C 1
ATOM 715 O O . THR A 1 94 ? 12.950 -27.093 66.802 1.00 75.86 94 THR A O 1
ATOM 719 N N . ASP A 1 95 ? 14.500 -26.346 65.327 1.00 67.53 95 ASP A N 1
ATOM 720 C CA . ASP A 1 95 ? 14.681 -27.445 64.393 1.00 69.01 95 ASP A CA 1
ATOM 721 C C . ASP A 1 95 ? 14.490 -28.847 64.976 1.00 72.23 95 ASP A C 1
ATOM 722 O O . ASP A 1 95 ? 15.264 -29.300 65.817 1.00 74.12 95 ASP A O 1
ATOM 727 N N . VAL A 1 96 ? 13.487 -29.584 64.484 1.00 72.32 96 VAL A N 1
ATOM 728 C CA . VAL A 1 96 ? 13.370 -30.967 64.926 1.00 72.90 96 VAL A CA 1
ATOM 729 C C . VAL A 1 96 ? 13.517 -31.924 63.745 1.00 71.39 96 VAL A C 1
ATOM 730 O O . VAL A 1 96 ? 13.678 -31.515 62.586 1.00 80.92 96 VAL A O 1
ATOM 734 N N . GLU A 1 97 ? 13.533 -33.225 64.049 1.00 68.28 97 GLU A N 1
ATOM 735 C CA . GLU A 1 97 ? 13.604 -34.258 63.019 1.00 56.30 97 GLU A CA 1
ATOM 736 C C . GLU A 1 97 ? 13.101 -35.561 63.626 1.00 55.58 97 GLU A C 1
ATOM 737 O O . GLU A 1 97 ? 13.647 -36.017 64.635 1.00 61.01 97 GLU A O 1
ATOM 743 N N . LEU A 1 98 ? 12.115 -36.214 63.012 1.00 60.19 98 LEU A N 1
ATOM 744 C CA . LEU A 1 98 ? 11.536 -37.423 63.592 1.00 56.56 98 LEU A CA 1
ATOM 745 C C . LEU A 1 98 ? 11.446 -38.494 62.492 1.00 56.96 98 LEU A C 1
ATOM 746 O O . LEU A 1 98 ? 10.813 -38.270 61.450 1.00 51.42 98 LEU A O 1
ATOM 751 N N . GLU A 1 99 ? 12.049 -39.673 62.715 1.00 52.44 99 GLU A N 1
ATOM 752 C CA . GLU A 1 99 ? 11.820 -40.805 61.808 1.00 41.21 99 GLU A CA 1
ATOM 753 C C . GLU A 1 99 ? 10.492 -41.463 62.141 1.00 41.34 99 GLU A C 1
ATOM 754 O O . GLU A 1 99 ? 10.418 -42.356 62.984 1.00 36.72 99 GLU A O 1
ATOM 760 N N . VAL A 1 100 ? 9.413 -40.946 61.534 1.00 46.66 100 VAL A N 1
ATOM 761 C CA . VAL A 1 100 ? 8.059 -41.403 61.867 1.00 49.79 100 VAL A CA 1
ATOM 762 C C . VAL A 1 100 ? 7.865 -42.889 61.514 1.00 43.49 100 VAL A C 1
ATOM 763 O O . VAL A 1 100 ? 7.301 -43.663 62.297 1.00 42.75 100 VAL A O 1
ATOM 767 N N . VAL A 1 101 ? 8.269 -43.291 60.311 1.00 37.99 101 VAL A N 1
ATOM 768 C CA . VAL A 1 101 ? 8.435 -44.694 59.923 1.00 39.53 101 VAL A CA 1
ATOM 769 C C . VAL A 1 101 ? 9.766 -44.835 59.213 1.00 38.75 101 VAL A C 1
ATOM 770 O O . VAL A 1 101 ? 10.311 -43.850 58.688 1.00 37.83 101 VAL A O 1
ATOM 774 N N . PRO A 1 102 ? 10.362 -46.018 59.218 1.00 41.86 102 PRO A N 1
ATOM 775 C CA . PRO A 1 102 ? 11.662 -46.153 58.545 1.00 43.14 102 PRO A CA 1
ATOM 776 C C . PRO A 1 102 ? 11.614 -45.552 57.150 1.00 38.42 102 PRO A C 1
ATOM 777 O O . PRO A 1 102 ? 10.778 -45.918 56.324 1.00 40.88 102 PRO A O 1
ATOM 781 N N . GLY A 1 103 ? 12.518 -44.607 56.897 1.00 39.55 103 GLY A N 1
ATOM 782 C CA . GLY A 1 103 ? 12.664 -43.975 55.593 1.00 43.73 103 GLY A CA 1
ATOM 783 C C . GLY A 1 103 ? 11.904 -42.674 55.402 1.00 37.80 103 GLY A C 1
ATOM 784 O O . GLY A 1 103 ? 12.068 -42.017 54.364 1.00 37.14 103 GLY A O 1
ATOM 785 N N . VAL A 1 104 ? 11.046 -42.311 56.346 1.00 41.42 104 VAL A N 1
ATOM 786 C CA . VAL A 1 104 ? 10.208 -41.123 56.259 1.00 42.55 104 VAL A CA 1
ATOM 787 C C . VAL A 1 104 ? 10.492 -40.234 57.458 1.00 40.68 104 VAL A C 1
ATOM 788 O O . VAL A 1 104 ? 10.058 -40.532 58.585 1.00 42.65 104 VAL A O 1
ATOM 792 N N . ILE A 1 105 ? 11.134 -39.099 57.205 1.00 43.44 105 ILE A N 1
ATOM 793 C CA . ILE A 1 105 ? 11.544 -38.158 58.246 1.00 50.28 105 ILE A CA 1
ATOM 794 C C . ILE A 1 105 ? 10.694 -36.894 58.196 1.00 51.03 105 ILE A C 1
ATOM 795 O O . ILE A 1 105 ? 10.744 -36.162 57.199 1.00 54.12 105 ILE A O 1
ATOM 800 N N . THR A 1 106 ? 9.978 -36.586 59.286 1.00 45.70 106 THR A N 1
ATOM 801 C CA . THR A 1 106 ? 9.223 -35.335 59.417 1.00 49.01 106 THR A CA 1
ATOM 802 C C . THR A 1 106 ? 10.036 -34.274 60.169 1.00 49.92 106 THR A C 1
ATOM 803 O O . THR A 1 106 ? 10.962 -34.594 60.904 1.00 53.67 106 THR A O 1
ATOM 807 N N . GLY A 1 107 ? 9.706 -32.995 59.955 1.00 50.71 107 GLY A N 1
ATOM 808 C CA . GLY A 1 107 ? 10.380 -31.903 60.632 1.00 52.76 107 GLY A CA 1
ATOM 809 C C . GLY A 1 107 ? 9.454 -30.848 61.218 1.00 50.01 107 GLY A C 1
ATOM 810 O O . GLY A 1 107 ? 8.242 -30.897 61.041 1.00 48.93 107 GLY A O 1
ATOM 811 N N . GLN A 1 108 ? 10.058 -29.971 62.037 1.00 54.65 108 GLN A N 1
ATOM 812 C CA . GLN A 1 108 ? 9.558 -28.606 62.223 1.00 49.98 108 GLN A CA 1
ATOM 813 C C . GLN A 1 108 ? 10.676 -27.591 62.340 1.00 49.11 108 GLN A C 1
ATOM 814 O O . GLN A 1 108 ? 11.814 -27.964 62.632 1.00 59.98 108 GLN A O 1
ATOM 820 N N . LYS A 1 109 ? 10.347 -26.340 61.975 1.00 49.26 109 LYS A N 1
ATOM 821 C CA . LYS A 1 109 ? 11.156 -25.148 62.196 1.00 47.44 109 LYS A CA 1
ATOM 822 C C . LYS A 1 109 ? 10.257 -23.987 62.588 1.00 46.81 109 LYS A C 1
ATOM 823 O O . LYS A 1 109 ? 9.111 -23.898 62.144 1.00 46.42 109 LYS A O 1
ATOM 829 N N . ALA A 1 110 ? 10.797 -23.091 63.428 1.00 49.38 110 ALA A N 1
ATOM 830 C CA . ALA A 1 110 ? 10.250 -21.752 63.627 1.00 46.34 110 ALA A CA 1
ATOM 831 C C . ALA A 1 110 ? 11.076 -20.777 62.789 1.00 48.34 110 ALA A C 1
ATOM 832 O O . ALA A 1 110 ? 12.304 -20.729 62.928 1.00 45.24 110 ALA A O 1
ATOM 834 N N . ILE A 1 111 ? 10.418 -20.059 61.886 1.00 48.52 111 ILE A N 1
ATOM 835 C CA . ILE A 1 111 ? 11.045 -19.057 61.019 1.00 50.53 111 ILE A CA 1
ATOM 836 C C . ILE A 1 111 ? 10.514 -17.673 61.394 1.00 52.39 111 ILE A C 1
ATOM 837 O O . ILE A 1 111 ? 9.296 -17.506 61.558 1.00 50.06 111 ILE A O 1
ATOM 842 N N . PRO A 1 112 ? 11.371 -16.670 61.573 1.00 48.25 112 PRO A N 1
ATOM 843 C CA . PRO A 1 112 ? 10.865 -15.314 61.811 1.00 46.97 112 PRO A CA 1
ATOM 844 C C . PRO A 1 112 ? 10.365 -14.710 60.514 1.00 47.22 112 PRO A C 1
ATOM 845 O O . PRO A 1 112 ? 10.938 -14.944 59.441 1.00 44.97 112 PRO A O 1
ATOM 849 N N . VAL A 1 113 ? 9.263 -13.951 60.622 1.00 40.88 113 VAL A N 1
ATOM 850 C CA . VAL A 1 113 ? 8.674 -13.270 59.474 1.00 33.70 113 VAL A CA 1
ATOM 851 C C . VAL A 1 113 ? 9.587 -12.137 59.014 1.00 32.00 113 VAL A C 1
ATOM 852 O O . VAL A 1 113 ? 10.400 -11.625 59.789 1.00 33.34 113 VAL A O 1
ATOM 856 N N . ASP A 1 114 ? 9.464 -11.762 57.730 1.00 32.19 114 ASP A N 1
ATOM 857 C CA . ASP A 1 114 ? 10.325 -10.760 57.096 1.00 33.53 114 ASP A CA 1
ATOM 858 C C . ASP A 1 114 ? 10.372 -9.451 57.867 1.00 41.90 114 ASP A C 1
ATOM 859 O O . ASP A 1 114 ? 11.448 -8.894 58.155 1.00 39.24 114 ASP A O 1
ATOM 864 N N . ALA A 1 115 ? 9.196 -8.885 58.106 1.00 31.10 115 ALA A N 1
ATOM 865 C CA . ALA A 1 115 ? 9.115 -7.583 58.721 1.00 24.89 115 ALA A CA 1
ATOM 866 C C . ALA A 1 115 ? 7.935 -7.605 59.659 1.00 28.65 115 ALA A C 1
ATOM 867 O O . ALA A 1 115 ? 6.864 -8.075 59.277 1.00 29.03 115 ALA A O 1
ATOM 869 N N . ALA A 1 116 ? 8.141 -7.134 60.887 1.00 28.52 116 ALA A N 1
ATOM 870 C CA . ALA A 1 116 ? 7.073 -6.954 61.852 1.00 27.70 116 ALA A CA 1
ATOM 871 C C . ALA A 1 116 ? 6.904 -5.465 62.120 1.00 37.89 116 ALA A C 1
ATOM 872 O O . ALA A 1 116 ? 7.888 -4.723 62.138 1.00 32.71 116 ALA A O 1
ATOM 874 N N . GLY A 1 117 ? 5.650 -5.027 62.248 1.00 34.04 117 GLY A N 1
ATOM 875 C CA . GLY A 1 117 ? 5.297 -3.664 62.651 1.00 28.68 117 GLY A CA 1
ATOM 876 C C . GLY A 1 117 ? 4.789 -3.585 64.083 1.00 29.83 117 GLY A C 1
ATOM 877 O O . GLY A 1 117 ? 3.988 -4.413 64.516 1.00 32.82 117 GLY A O 1
ATOM 878 N N . CYS A 1 118 ? 5.279 -2.605 64.837 1.00 32.19 118 CYS A N 1
ATOM 879 C CA . CYS A 1 118 ? 4.869 -2.410 66.224 1.00 34.84 118 CYS A CA 1
ATOM 880 C C . CYS A 1 118 ? 4.258 -1.024 66.396 1.00 31.20 118 CYS A C 1
ATOM 881 O O . CYS A 1 118 ? 4.919 -0.019 66.147 1.00 33.73 118 CYS A O 1
ATOM 884 N N . TYR A 1 119 ? 2.988 -0.977 66.773 1.00 27.51 119 TYR A N 1
ATOM 885 C CA . TYR A 1 119 ? 2.268 0.255 67.039 1.00 29.76 119 TYR A CA 1
ATOM 886 C C . TYR A 1 119 ? 2.437 0.698 68.501 1.00 41.65 119 TYR A C 1
ATOM 887 O O . TYR A 1 119 ? 2.400 -0.119 69.431 1.00 40.53 119 TYR A O 1
ATOM 896 N N . VAL A 1 120 ? 2.669 1.996 68.698 1.00 37.86 120 VAL A N 1
ATOM 897 C CA . VAL A 1 120 ? 2.829 2.544 70.044 1.00 36.93 120 VAL A CA 1
ATOM 898 C C . VAL A 1 120 ? 1.932 3.769 70.168 1.00 36.78 120 VAL A C 1
ATOM 899 O O . VAL A 1 120 ? 2.225 4.799 69.553 1.00 45.70 120 VAL A O 1
ATOM 903 N N . PRO A 1 121 ? 0.860 3.736 70.957 1.00 38.56 121 PRO A N 1
ATOM 904 C CA . PRO A 1 121 ? -0.155 4.794 70.846 1.00 42.51 121 PRO A CA 1
ATOM 905 C C . PRO A 1 121 ? 0.245 6.117 71.447 1.00 49.92 121 PRO A C 1
ATOM 906 O O . PRO A 1 121 ? -0.502 7.100 71.282 1.00 54.34 121 PRO A O 1
ATOM 910 N N . GLY A 1 122 ? 1.370 6.185 72.147 1.00 54.33 122 GLY A N 1
ATOM 911 C CA . GLY A 1 122 ? 1.723 7.413 72.827 1.00 52.02 122 GLY A CA 1
ATOM 912 C C . GLY A 1 122 ? 2.901 7.150 73.720 1.00 40.53 122 GLY A C 1
ATOM 913 O O . GLY A 1 122 ? 3.596 6.149 73.568 1.00 42.95 122 GLY A O 1
ATOM 914 N N . GLY A 1 123 ? 3.099 8.045 74.676 1.00 42.04 123 GLY A N 1
ATOM 915 C CA . GLY A 1 123 ? 4.298 8.035 75.474 1.00 46.34 123 GLY A CA 1
ATOM 916 C C . GLY A 1 123 ? 4.187 7.795 76.965 1.00 44.21 123 GLY A C 1
ATOM 917 O O . GLY A 1 123 ? 5.182 7.986 77.678 1.00 48.45 123 GLY A O 1
ATOM 918 N N . ARG A 1 124 ? 3.014 7.416 77.476 1.00 43.16 124 ARG A N 1
ATOM 919 C CA . ARG A 1 124 ? 2.923 7.081 78.899 1.00 49.11 124 ARG A CA 1
ATOM 920 C C . ARG A 1 124 ? 3.669 5.767 79.220 1.00 43.75 124 ARG A C 1
ATOM 921 O O . ARG A 1 124 ? 4.043 5.001 78.331 1.00 44.65 124 ARG A O 1
ATOM 929 N N . TYR A 1 125 ? 3.939 5.564 80.521 1.00 45.66 125 TYR A N 1
ATOM 930 C CA . TYR A 1 125 ? 4.757 4.448 81.006 1.00 47.14 125 TYR A CA 1
ATOM 931 C C . TYR A 1 125 ? 4.272 3.097 80.501 1.00 47.95 125 TYR A C 1
ATOM 932 O O . TYR A 1 125 ? 5.078 2.257 80.100 1.00 46.25 125 TYR A O 1
ATOM 941 N N . SER A 1 126 ? 2.958 2.845 80.569 1.00 50.07 126 SER A N 1
ATOM 942 C CA . SER A 1 126 ? 2.412 1.617 79.997 1.00 46.35 126 SER A CA 1
ATOM 943 C C . SER A 1 126 ? 2.712 1.536 78.509 1.00 47.16 126 SER A C 1
ATOM 944 O O . SER A 1 126 ? 3.009 0.458 77.986 1.00 48.01 126 SER A O 1
ATOM 947 N N . HIS A 1 127 ? 2.600 2.664 77.803 1.00 41.11 127 HIS A N 1
ATOM 948 C CA . HIS A 1 127 ? 2.897 2.673 76.380 1.00 43.83 127 HIS A CA 1
ATOM 949 C C . HIS A 1 127 ? 4.368 2.359 76.143 1.00 47.81 127 HIS A C 1
ATOM 950 O O . HIS A 1 127 ? 4.715 1.633 75.195 1.00 48.79 127 HIS A O 1
ATOM 957 N N . ILE A 1 128 ? 5.248 2.901 76.992 1.00 47.73 128 ILE A N 1
ATOM 958 C CA . ILE A 1 128 ? 6.675 2.631 76.864 1.00 46.01 128 ILE A CA 1
ATOM 959 C C . ILE A 1 128 ? 6.954 1.155 77.068 1.00 44.97 128 ILE A C 1
ATOM 960 O O . ILE A 1 128 ? 7.748 0.547 76.342 1.00 42.59 128 ILE A O 1
ATOM 965 N N . ALA A 1 129 ? 6.333 0.575 78.095 1.00 47.00 129 ALA A N 1
ATOM 966 C CA . ALA A 1 129 ? 6.469 -0.856 78.345 1.00 52.04 129 ALA A CA 1
ATOM 967 C C . ALA A 1 129 ? 5.991 -1.651 77.140 1.00 48.33 129 ALA A C 1
ATOM 968 O O . ALA A 1 129 ? 6.614 -2.647 76.765 1.00 48.74 129 ALA A O 1
ATOM 970 N N . SER A 1 130 ? 4.838 -1.276 76.580 1.00 46.55 130 SER A N 1
ATOM 971 C CA . SER A 1 130 ? 4.360 -1.916 75.359 1.00 45.33 130 SER A CA 1
ATOM 972 C C . SER A 1 130 ? 5.435 -1.892 74.278 1.00 41.47 130 SER A C 1
ATOM 973 O O . SER A 1 130 ? 5.707 -2.912 73.632 1.00 39.83 130 SER A O 1
ATOM 976 N N . ALA A 1 131 ? 6.017 -0.721 74.031 1.00 37.63 131 ALA A N 1
ATOM 977 C CA . ALA A 1 131 ? 6.993 -0.627 72.960 1.00 30.59 131 ALA A CA 1
ATOM 978 C C . ALA A 1 131 ? 8.189 -1.502 73.260 1.00 36.58 131 ALA A C 1
ATOM 979 O O . ALA A 1 131 ? 8.660 -2.247 72.382 1.00 39.18 131 ALA A O 1
ATOM 981 N N . ILE A 1 132 ? 8.650 -1.477 74.514 1.00 37.92 132 ILE A N 1
ATOM 982 C CA . ILE A 1 132 ? 9.797 -2.293 74.903 1.00 35.03 132 ILE A CA 1
ATOM 983 C C . ILE A 1 132 ? 9.482 -3.772 74.659 1.00 40.13 132 ILE A C 1
ATOM 984 O O . ILE A 1 132 ? 10.215 -4.473 73.940 1.00 36.94 132 ILE A O 1
ATOM 989 N N . MET A 1 133 ? 8.335 -4.234 75.179 1.00 38.30 133 MET A N 1
ATOM 990 C CA . MET A 1 133 ? 7.862 -5.589 74.948 1.00 37.82 133 MET A CA 1
ATOM 991 C C . MET A 1 133 ? 7.946 -5.954 73.484 1.00 34.40 133 MET A C 1
ATOM 992 O O . MET A 1 133 ? 8.728 -6.812 73.073 1.00 37.12 133 MET A O 1
ATOM 997 N N . THR A 1 134 ? 7.162 -5.264 72.673 1.00 34.39 134 THR A N 1
ATOM 998 C CA . THR A 1 134 ? 6.959 -5.758 71.320 1.00 37.04 134 THR A CA 1
ATOM 999 C C . THR A 1 134 ? 8.217 -5.602 70.467 1.00 34.76 134 THR A C 1
ATOM 1000 O O . THR A 1 134 ? 8.561 -6.518 69.709 1.00 31.13 134 THR A O 1
ATOM 1004 N N . VAL A 1 135 ? 8.908 -4.463 70.553 1.00 31.23 135 VAL A N 1
ATOM 1005 C CA . VAL A 1 135 ? 10.099 -4.282 69.734 1.00 31.54 135 VAL A CA 1
ATOM 1006 C C . VAL A 1 135 ? 11.179 -5.281 70.142 1.00 32.32 135 VAL A C 1
ATOM 1007 O O . VAL A 1 135 ? 11.806 -5.930 69.289 1.00 25.98 135 VAL A O 1
ATOM 1011 N N . THR A 1 136 ? 11.362 -5.469 71.463 1.00 36.12 136 THR A N 1
ATOM 1012 C CA . THR A 1 136 ? 12.377 -6.387 71.964 1.00 33.83 136 THR A CA 1
ATOM 1013 C C . THR A 1 136 ? 12.094 -7.810 71.534 1.00 36.07 136 THR A C 1
ATOM 1014 O O . THR A 1 136 ? 12.989 -8.528 71.064 1.00 35.23 136 THR A O 1
ATOM 1018 N N . THR A 1 137 ? 10.857 -8.254 71.745 1.00 37.65 137 THR A N 1
ATOM 1019 C CA . THR A 1 137 ? 10.490 -9.593 71.330 1.00 35.65 137 THR A CA 1
ATOM 1020 C C . THR A 1 137 ? 10.658 -9.768 69.837 1.00 32.94 137 THR A C 1
ATOM 1021 O O . THR A 1 137 ? 11.164 -10.798 69.397 1.00 38.45 137 THR A O 1
ATOM 1025 N N . ALA A 1 138 ? 10.177 -8.815 69.032 1.00 34.49 138 ALA A N 1
ATOM 1026 C CA . ALA A 1 138 ? 10.327 -8.941 67.585 1.00 30.78 138 ALA A CA 1
ATOM 1027 C C . ALA A 1 138 ? 11.779 -9.056 67.186 1.00 32.98 138 ALA A C 1
ATOM 1028 O O . ALA A 1 138 ? 12.086 -9.659 66.151 1.00 33.86 138 ALA A O 1
ATOM 1030 N N . LYS A 1 139 ? 12.678 -8.395 67.928 1.00 31.90 139 LYS A N 1
ATOM 1031 C CA . LYS A 1 139 ? 14.106 -8.515 67.626 1.00 33.15 139 LYS A CA 1
ATOM 1032 C C . LYS A 1 139 ? 14.664 -9.872 68.061 1.00 36.46 139 LYS A C 1
ATOM 1033 O O . LYS A 1 139 ? 15.346 -10.548 67.275 1.00 39.30 139 LYS A O 1
ATOM 1039 N N . VAL A 1 140 ? 14.408 -10.276 69.313 1.00 34.29 140 VAL A N 1
ATOM 1040 C CA . VAL A 1 140 ? 14.881 -11.585 69.774 1.00 38.65 140 VAL A CA 1
ATOM 1041 C C . VAL A 1 140 ? 14.393 -12.696 68.841 1.00 41.64 140 VAL A C 1
ATOM 1042 O O . VAL A 1 140 ? 15.187 -13.510 68.345 1.00 41.51 140 VAL A O 1
ATOM 1046 N N . ALA A 1 141 ? 13.106 -12.665 68.491 1.00 35.80 141 ALA A N 1
ATOM 1047 C CA . ALA A 1 141 ? 12.557 -13.626 67.542 1.00 41.71 141 ALA A CA 1
ATOM 1048 C C . ALA A 1 141 ? 13.365 -13.649 66.250 1.00 43.96 141 ALA A C 1
ATOM 1049 O O . ALA A 1 141 ? 13.540 -14.705 65.637 1.00 51.81 141 ALA A O 1
ATOM 1051 N N . GLY A 1 142 ? 13.900 -12.507 65.831 1.00 40.21 142 GLY A N 1
ATOM 1052 C CA . GLY A 1 142 ? 14.802 -12.545 64.700 1.00 42.93 142 GLY A CA 1
ATOM 1053 C C . GLY A 1 142 ? 14.235 -12.024 63.405 1.00 45.44 142 GLY A C 1
ATOM 1054 O O . GLY A 1 142 ? 14.633 -12.495 62.330 1.00 42.22 142 GLY A O 1
ATOM 1055 N N . CYS A 1 143 ? 13.271 -11.088 63.501 1.00 45.37 143 CYS A N 1
ATOM 1056 C CA . CYS A 1 143 ? 12.698 -10.422 62.329 1.00 41.92 143 CYS A CA 1
ATOM 1057 C C . CYS A 1 143 ? 13.718 -9.521 61.682 1.00 38.45 143 CYS A C 1
ATOM 1058 O O . CYS A 1 143 ? 14.374 -8.735 62.359 1.00 39.98 143 CYS A O 1
ATOM 1061 N N . LYS A 1 144 ? 13.881 -9.660 60.369 1.00 41.64 144 LYS A N 1
ATOM 1062 C CA . LYS A 1 144 ? 14.938 -8.919 59.699 1.00 47.39 144 LYS A CA 1
ATOM 1063 C C . LYS A 1 144 ? 14.684 -7.424 59.704 1.00 47.60 144 LYS A C 1
ATOM 1064 O O . LYS A 1 144 ? 15.646 -6.646 59.724 1.00 43.81 144 LYS A O 1
ATOM 1070 N N . HIS A 1 145 ? 13.417 -6.999 59.715 1.00 49.81 145 HIS A N 1
ATOM 1071 C CA . HIS A 1 145 ? 13.090 -5.575 59.724 1.00 37.21 145 HIS A CA 1
ATOM 1072 C C . HIS A 1 145 ? 11.941 -5.278 60.683 1.00 37.22 145 HIS A C 1
ATOM 1073 O O . HIS A 1 145 ? 10.837 -5.809 60.519 1.00 38.11 145 HIS A O 1
ATOM 1080 N N . ILE A 1 146 ? 12.187 -4.427 61.684 1.00 35.15 146 ILE A N 1
ATOM 1081 C CA . ILE A 1 146 ? 11.162 -4.016 62.649 1.00 36.25 146 ILE A CA 1
ATOM 1082 C C . ILE A 1 146 ? 10.852 -2.520 62.472 1.00 35.28 146 ILE A C 1
ATOM 1083 O O . ILE A 1 146 ? 11.749 -1.669 62.550 1.00 32.30 146 ILE A O 1
ATOM 1088 N N . MET A 1 147 ? 9.578 -2.210 62.217 1.00 29.80 147 MET A N 1
ATOM 1089 C CA . MET A 1 147 ? 9.081 -0.851 62.105 1.00 27.33 147 MET A CA 1
ATOM 1090 C C . MET A 1 147 ? 8.248 -0.539 63.329 1.00 29.54 147 MET A C 1
ATOM 1091 O O . MET A 1 147 ? 7.281 -1.248 63.615 1.00 38.04 147 MET A O 1
ATOM 1096 N N . ALA A 1 148 ? 8.599 0.520 64.044 1.00 25.51 148 ALA A N 1
ATOM 1097 C CA . ALA A 1 148 ? 7.759 1.044 65.108 1.00 30.67 148 ALA A CA 1
ATOM 1098 C C . ALA A 1 148 ? 7.172 2.370 64.663 1.00 33.50 148 ALA A C 1
ATOM 1099 O O . ALA A 1 148 ? 7.917 3.253 64.222 1.00 38.58 148 ALA A O 1
ATOM 1101 N N . CYS A 1 149 ? 5.838 2.497 64.696 1.00 31.16 149 CYS A N 1
ATOM 1102 C CA . CYS A 1 149 ? 5.241 3.808 64.486 1.00 30.51 149 CYS A CA 1
ATOM 1103 C C . CYS A 1 149 ? 4.438 4.171 65.731 1.00 35.61 149 CYS A C 1
ATOM 1104 O O . CYS A 1 149 ? 3.918 3.288 66.440 1.00 32.85 149 CYS A O 1
ATOM 1107 N N . SER A 1 150 ? 4.416 5.477 66.026 1.00 38.45 150 SER A N 1
ATOM 1108 C CA . SER A 1 150 ? 3.691 6.079 67.115 1.00 33.44 150 SER A CA 1
ATOM 1109 C C . SER A 1 150 ? 3.089 7.357 66.561 1.00 33.03 150 SER A C 1
ATOM 1110 O O . SER A 1 150 ? 3.737 8.020 65.745 1.00 40.81 150 SER A O 1
ATOM 1113 N N . PRO A 1 151 ? 1.842 7.682 66.912 1.00 36.85 151 PRO A N 1
ATOM 1114 C CA . PRO A 1 151 ? 1.201 8.925 66.413 1.00 40.01 151 PRO A CA 1
ATOM 1115 C C . PRO A 1 151 ? 1.928 10.176 66.871 1.00 41.50 151 PRO A C 1
ATOM 1116 O O . PRO A 1 151 ? 2.091 10.390 68.082 1.00 41.48 151 PRO A O 1
ATOM 1120 N N . PRO A 1 152 ? 2.357 11.036 65.946 1.00 44.00 152 PRO A N 1
ATOM 1121 C CA . PRO A 1 152 ? 3.049 12.267 66.352 1.00 45.82 152 PRO A CA 1
ATOM 1122 C C . PRO A 1 152 ? 2.064 13.263 66.940 1.00 50.32 152 PRO A C 1
ATOM 1123 O O . PRO A 1 152 ? 0.885 13.308 66.578 1.00 56.83 152 PRO A O 1
ATOM 1127 N N . ARG A 1 153 ? 2.548 14.017 67.809 1.00 50.06 153 ARG A N 1
ATOM 1128 C CA . ARG A 1 153 ? 2.137 15.254 68.489 1.00 67.29 153 ARG A CA 1
ATOM 1129 C C . ARG A 1 153 ? 2.668 16.458 67.777 1.00 68.56 153 ARG A C 1
ATOM 1130 O O . ARG A 1 153 ? 3.847 16.517 67.469 1.00 63.40 153 ARG A O 1
ATOM 1138 N N . PRO A 1 154 ? 1.723 17.354 67.457 1.00 71.47 154 PRO A N 1
ATOM 1139 C CA . PRO A 1 154 ? 1.978 18.410 66.478 1.00 59.07 154 PRO A CA 1
ATOM 1140 C C . PRO A 1 154 ? 3.086 19.318 66.939 1.00 67.37 154 PRO A C 1
ATOM 1141 O O . PRO A 1 154 ? 3.167 19.725 68.105 1.00 68.94 154 PRO A O 1
ATOM 1145 N N . GLY A 1 155 ? 4.009 19.545 66.011 1.00 73.62 155 GLY A N 1
ATOM 1146 C CA . GLY A 1 155 ? 5.221 20.281 66.273 1.00 69.10 155 GLY A CA 1
ATOM 1147 C C . GLY A 1 155 ? 6.233 19.456 67.046 1.00 68.38 155 GLY A C 1
ATOM 1148 O O . GLY A 1 155 ? 7.437 19.635 66.848 1.00 68.17 155 GLY A O 1
ATOM 1149 N N . VAL A 1 156 ? 5.782 18.485 67.855 1.00 70.44 156 VAL A N 1
ATOM 1150 C CA . VAL A 1 156 ? 6.705 17.772 68.742 1.00 73.60 156 VAL A CA 1
ATOM 1151 C C . VAL A 1 156 ? 7.340 16.576 68.048 1.00 66.40 156 VAL A C 1
ATOM 1152 O O . VAL A 1 156 ? 8.571 16.429 68.044 1.00 58.73 156 VAL A O 1
ATOM 1156 N N . GLY A 1 157 ? 6.512 15.783 67.350 1.00 61.68 157 GLY A N 1
ATOM 1157 C CA . GLY A 1 157 ? 6.884 14.478 66.838 1.00 50.72 157 GLY A CA 1
ATOM 1158 C C . GLY A 1 157 ? 6.581 13.370 67.833 1.00 50.64 157 GLY A C 1
ATOM 1159 O O . GLY A 1 157 ? 5.801 13.529 68.786 1.00 48.23 157 GLY A O 1
ATOM 1160 N N . VAL A 1 158 ? 7.245 12.223 67.611 1.00 36.63 158 VAL A N 1
ATOM 1161 C CA . VAL A 1 158 ? 7.064 11.057 68.478 1.00 34.81 158 VAL A CA 1
ATOM 1162 C C . VAL A 1 158 ? 7.585 11.364 69.881 1.00 37.72 158 VAL A C 1
ATOM 1163 O O . VAL A 1 158 ? 8.598 12.063 70.052 1.00 40.16 158 VAL A O 1
ATOM 1167 N N . ALA A 1 159 ? 6.869 10.876 70.892 1.00 36.21 159 ALA A N 1
ATOM 1168 C CA . ALA A 1 159 ? 7.320 10.966 72.280 1.00 34.62 159 ALA A CA 1
ATOM 1169 C C . ALA A 1 159 ? 8.794 10.569 72.413 1.00 40.44 159 ALA A C 1
ATOM 1170 O O . ALA A 1 159 ? 9.175 9.453 72.020 1.00 36.69 159 ALA A O 1
ATOM 1172 N N . PRO A 1 160 ? 9.648 11.465 72.912 1.00 44.04 160 PRO A N 1
ATOM 1173 C CA . PRO A 1 160 ? 11.074 11.124 73.039 1.00 40.80 160 PRO A CA 1
ATOM 1174 C C . PRO A 1 160 ? 11.332 9.806 73.758 1.00 36.23 160 PRO A C 1
ATOM 1175 O O . PRO A 1 160 ? 12.249 9.058 73.378 1.00 43.48 160 PRO A O 1
ATOM 1179 N N . ALA A 1 161 ? 10.542 9.476 74.774 1.00 32.62 161 ALA A N 1
ATOM 1180 C CA . ALA A 1 161 ? 10.731 8.194 75.447 1.00 39.30 161 ALA A CA 1
ATOM 1181 C C . ALA A 1 161 ? 10.538 7.021 74.492 1.00 32.96 161 ALA A C 1
ATOM 1182 O O . ALA A 1 161 ? 11.316 6.059 74.523 1.00 30.13 161 ALA A O 1
ATOM 1184 N N . ILE A 1 162 ? 9.509 7.095 73.648 1.00 35.10 162 ILE A N 1
ATOM 1185 C CA . ILE A 1 162 ? 9.203 6.044 72.675 1.00 34.53 162 ILE A CA 1
ATOM 1186 C C . ILE A 1 162 ? 10.303 5.900 71.637 1.00 31.71 162 ILE A C 1
ATOM 1187 O O . ILE A 1 162 ? 10.637 4.787 71.214 1.00 35.06 162 ILE A O 1
ATOM 1192 N N . VAL A 1 163 ? 10.875 7.005 71.191 1.00 31.79 163 VAL A N 1
ATOM 1193 C CA . VAL A 1 163 ? 11.984 6.879 70.266 1.00 30.79 163 VAL A CA 1
ATOM 1194 C C . VAL A 1 163 ? 13.120 6.128 70.938 1.00 32.51 163 VAL A C 1
ATOM 1195 O O . VAL A 1 163 ? 13.695 5.200 70.355 1.00 34.21 163 VAL A O 1
ATOM 1199 N N . TYR A 1 164 ? 13.438 6.497 72.191 1.00 34.80 164 TYR A N 1
ATOM 1200 C CA . TYR A 1 164 ? 14.527 5.821 72.891 1.00 34.57 164 TYR A CA 1
ATOM 1201 C C . TYR A 1 164 ? 14.252 4.319 73.021 1.00 40.39 164 TYR A C 1
ATOM 1202 O O . TYR A 1 164 ? 15.119 3.489 72.702 1.00 43.11 164 TYR A O 1
ATOM 1211 N N . ALA A 1 165 ? 13.068 3.958 73.538 1.00 40.10 165 ALA A N 1
ATOM 1212 C CA . ALA A 1 165 ? 12.669 2.555 73.679 1.00 32.73 165 ALA A CA 1
ATOM 1213 C C . ALA A 1 165 ? 12.781 1.809 72.359 1.00 33.14 165 ALA A C 1
ATOM 1214 O O . ALA A 1 165 ? 13.467 0.781 72.267 1.00 36.86 165 ALA A O 1
ATOM 1216 N N . ALA A 1 166 ? 12.094 2.308 71.326 1.00 31.62 166 ALA A N 1
ATOM 1217 C CA . ALA A 1 166 ? 12.137 1.673 70.011 1.00 36.89 166 ALA A CA 1
ATOM 1218 C C . ALA A 1 166 ? 13.578 1.472 69.552 1.00 35.79 166 ALA A C 1
ATOM 1219 O O . ALA A 1 166 ? 13.935 0.396 69.047 1.00 32.71 166 ALA A O 1
ATOM 1221 N N . HIS A 1 167 ? 14.432 2.496 69.727 1.00 36.10 167 HIS A N 1
ATOM 1222 C CA . HIS A 1 167 ? 15.781 2.405 69.176 1.00 33.25 167 HIS A CA 1
ATOM 1223 C C . HIS A 1 167 ? 16.582 1.336 69.884 1.00 36.28 167 HIS A C 1
ATOM 1224 O O . HIS A 1 167 ? 17.103 0.402 69.257 1.00 33.92 167 HIS A O 1
ATOM 1231 N N . ILE A 1 168 ? 16.659 1.431 71.206 1.00 36.44 168 ILE A N 1
ATOM 1232 C CA . ILE A 1 168 ? 17.503 0.486 71.917 1.00 40.95 168 ILE A CA 1
ATOM 1233 C C . ILE A 1 168 ? 16.959 -0.930 71.861 1.00 35.06 168 ILE A C 1
ATOM 1234 O O . ILE A 1 168 ? 17.728 -1.880 72.049 1.00 43.99 168 ILE A O 1
ATOM 1239 N N . CYS A 1 169 ? 15.654 -1.111 71.648 1.00 31.79 169 CYS A N 1
ATOM 1240 C CA . CYS A 1 169 ? 15.095 -2.462 71.660 1.00 37.94 169 CYS A CA 1
ATOM 1241 C C . CYS A 1 169 ? 15.215 -3.195 70.314 1.00 40.38 169 CYS A C 1
ATOM 1242 O O . CYS A 1 169 ? 14.929 -4.391 70.251 1.00 35.67 169 CYS A O 1
ATOM 1245 N N . GLY A 1 170 ? 15.625 -2.501 69.256 1.00 31.66 170 GLY A N 1
ATOM 1246 C CA . GLY A 1 170 ? 16.018 -3.078 67.989 1.00 28.36 170 GLY A CA 1
ATOM 1247 C C . GLY A 1 170 ? 15.246 -2.573 66.784 1.00 31.82 170 GLY A C 1
ATOM 1248 O O . GLY A 1 170 ? 15.511 -3.039 65.667 1.00 35.57 170 GLY A O 1
ATOM 1249 N N . ALA A 1 171 ? 14.367 -1.579 66.934 1.00 34.57 171 ALA A N 1
ATOM 1250 C CA . ALA A 1 171 ? 13.512 -1.132 65.833 1.00 32.17 171 ALA A CA 1
ATOM 1251 C C . ALA A 1 171 ? 14.350 -0.577 64.688 1.00 34.34 171 ALA A C 1
ATOM 1252 O O . ALA A 1 171 ? 15.070 0.416 64.845 1.00 38.78 171 ALA A O 1
ATOM 1254 N N . ASP A 1 172 ? 14.178 -1.173 63.510 1.00 32.87 172 ASP A N 1
ATOM 1255 C CA . ASP A 1 172 ? 14.933 -0.771 62.336 1.00 34.80 172 ASP A CA 1
ATOM 1256 C C . ASP A 1 172 ? 14.500 0.588 61.802 1.00 35.25 172 ASP A C 1
ATOM 1257 O O . ASP A 1 172 ? 15.324 1.325 61.242 1.00 28.95 172 ASP A O 1
ATOM 1262 N N . THR A 1 173 ? 13.203 0.907 61.949 1.00 42.54 173 THR A N 1
ATOM 1263 C CA . THR A 1 173 ? 12.531 2.107 61.467 1.00 30.16 173 THR A CA 1
ATOM 1264 C C . THR A 1 173 ? 11.598 2.676 62.539 1.00 31.03 173 THR A C 1
ATOM 1265 O O . THR A 1 173 ? 10.912 1.933 63.245 1.00 36.53 173 THR A O 1
ATOM 1269 N N . ILE A 1 174 ? 11.646 3.986 62.743 1.00 31.39 174 ILE A N 1
ATOM 1270 C CA . ILE A 1 174 ? 10.752 4.671 63.670 1.00 34.00 174 ILE A CA 1
ATOM 1271 C C . ILE A 1 174 ? 9.932 5.664 62.878 1.00 29.56 174 ILE A C 1
ATOM 1272 O O . ILE A 1 174 ? 10.487 6.474 62.140 1.00 28.37 174 ILE A O 1
ATOM 1277 N N . MET A 1 175 ? 8.617 5.569 62.978 1.00 33.17 175 MET A N 1
ATOM 1278 C CA . MET A 1 175 ? 7.777 6.237 62.014 1.00 36.81 175 MET A CA 1
ATOM 1279 C C . MET A 1 175 ? 6.894 7.213 62.758 1.00 42.19 175 MET A C 1
ATOM 1280 O O . MET A 1 175 ? 6.209 6.800 63.687 1.00 36.51 175 MET A O 1
ATOM 1285 N N . ALA A 1 176 ? 6.867 8.497 62.354 1.00 44.44 176 ALA A N 1
ATOM 1286 C CA . ALA A 1 176 ? 5.916 9.446 62.992 1.00 42.64 176 ALA A CA 1
ATOM 1287 C C . ALA A 1 176 ? 4.569 9.502 62.240 1.00 47.73 176 ALA A C 1
ATOM 1288 O O . ALA A 1 176 ? 4.283 10.404 61.440 1.00 49.48 176 ALA A O 1
ATOM 1290 N N . ILE A 1 177 ? 3.747 8.476 62.465 1.00 41.95 177 ILE A N 1
ATOM 1291 C CA . ILE A 1 177 ? 2.441 8.371 61.827 1.00 33.03 177 ILE A CA 1
ATOM 1292 C C . ILE A 1 177 ? 1.565 7.472 62.688 1.00 37.28 177 ILE A C 1
ATOM 1293 O O . ILE A 1 177 ? 2.046 6.522 63.300 1.00 39.13 177 ILE A O 1
ATOM 1298 N N . GLY A 1 178 ? 0.274 7.791 62.755 1.00 35.61 178 GLY A N 1
ATOM 1299 C CA . GLY A 1 178 ? -0.654 7.107 63.623 1.00 33.71 178 GLY A CA 1
ATOM 1300 C C . GLY A 1 178 ? -1.847 6.573 62.838 1.00 37.51 178 GLY A C 1
ATOM 1301 O O . GLY A 1 178 ? -1.918 6.675 61.606 1.00 35.88 178 GLY A O 1
ATOM 1302 N N . GLY A 1 179 ? -2.745 5.902 63.581 1.00 35.93 179 GLY A N 1
ATOM 1303 C CA . GLY A 1 179 ? -4.046 5.473 63.080 1.00 33.29 179 GLY A CA 1
ATOM 1304 C C . GLY A 1 179 ? -4.024 4.618 61.827 1.00 34.07 179 GLY A C 1
ATOM 1305 O O . GLY A 1 179 ? -3.030 3.914 61.547 1.00 35.83 179 GLY A O 1
ATOM 1306 N N . VAL A 1 180 ? -5.111 4.687 61.044 1.00 29.56 180 VAL A N 1
ATOM 1307 C CA . VAL A 1 180 ? -5.234 3.787 59.903 1.00 23.95 180 VAL A CA 1
ATOM 1308 C C . VAL A 1 180 ? -4.103 4.023 58.931 1.00 22.48 180 VAL A C 1
ATOM 1309 O O . VAL A 1 180 ? -3.503 3.077 58.428 1.00 26.41 180 VAL A O 1
ATOM 1313 N N . GLN A 1 181 ? -3.769 5.286 58.686 1.00 25.36 181 GLN A N 1
ATOM 1314 C CA . GLN A 1 181 ? -2.726 5.587 57.709 1.00 31.42 181 GLN A CA 1
ATOM 1315 C C . GLN A 1 181 ? -1.387 4.966 58.130 1.00 36.80 181 GLN A C 1
ATOM 1316 O O . GLN A 1 181 ? -0.660 4.424 57.276 1.00 29.99 181 GLN A O 1
ATOM 1322 N N . GLY A 1 182 ? -1.063 4.995 59.438 1.00 30.09 182 GLY A N 1
ATOM 1323 C CA . GLY A 1 182 ? 0.168 4.366 59.894 1.00 28.15 182 GLY A CA 1
ATOM 1324 C C . GLY A 1 182 ? 0.141 2.854 59.718 1.00 32.08 182 GLY A C 1
ATOM 1325 O O . GLY A 1 182 ? 1.086 2.251 59.169 1.00 28.50 182 GLY A O 1
ATOM 1326 N N . VAL A 1 183 ? -0.952 2.218 60.167 1.00 28.91 183 VAL A N 1
ATOM 1327 C CA . VAL A 1 183 ? -1.068 0.771 60.020 1.00 26.02 183 VAL A CA 1
ATOM 1328 C C . VAL A 1 183 ? -0.896 0.375 58.564 1.00 33.54 183 VAL A C 1
ATOM 1329 O O . VAL A 1 183 ? -0.133 -0.547 58.249 1.00 31.30 183 VAL A O 1
ATOM 1333 N N . ALA A 1 184 ? -1.641 1.044 57.658 1.00 29.80 184 ALA A N 1
ATOM 1334 C CA . ALA A 1 184 ? -1.543 0.797 56.212 1.00 26.17 184 ALA A CA 1
ATOM 1335 C C . ALA A 1 184 ? -0.125 1.022 55.693 1.00 28.75 184 ALA A C 1
ATOM 1336 O O . ALA A 1 184 ? 0.340 0.291 54.817 1.00 24.38 184 ALA A O 1
ATOM 1338 N N . SER A 1 185 ? 0.561 2.060 56.189 1.00 29.13 185 SER A N 1
ATOM 1339 C CA . SER A 1 185 ? 1.921 2.329 55.740 1.00 31.27 185 SER A CA 1
ATOM 1340 C C . SER A 1 185 ? 2.839 1.148 56.027 1.00 32.66 185 SER A C 1
ATOM 1341 O O . SER A 1 185 ? 3.689 0.794 55.189 1.00 28.62 185 SER A O 1
ATOM 1344 N N . MET A 1 186 ? 2.699 0.541 57.218 1.00 31.78 186 MET A N 1
ATOM 1345 C CA . MET A 1 186 ? 3.475 -0.673 57.512 1.00 28.86 186 MET A CA 1
ATOM 1346 C C . MET A 1 186 ? 2.958 -1.873 56.723 1.00 29.94 186 MET A C 1
ATOM 1347 O O . MET A 1 186 ? 3.740 -2.620 56.127 1.00 29.73 186 MET A O 1
ATOM 1352 N N . ALA A 1 187 ? 1.639 -2.056 56.692 1.00 29.61 187 ALA A N 1
ATOM 1353 C CA . ALA A 1 187 ? 1.022 -3.219 56.059 1.00 27.27 187 ALA A CA 1
ATOM 1354 C C . ALA A 1 187 ? 1.296 -3.267 54.555 1.00 26.58 187 ALA A C 1
ATOM 1355 O O . ALA A 1 187 ? 1.517 -4.341 53.989 1.00 26.81 187 ALA A O 1
ATOM 1357 N N . PHE A 1 188 ? 1.245 -2.115 53.877 1.00 32.35 188 PHE A N 1
ATOM 1358 C CA . PHE A 1 188 ? 1.364 -2.020 52.420 1.00 29.14 188 PHE A CA 1
ATOM 1359 C C . PHE A 1 188 ? 2.771 -1.711 51.956 1.00 31.05 188 PHE A C 1
ATOM 1360 O O . PHE A 1 188 ? 2.963 -1.465 50.765 1.00 29.61 188 PHE A O 1
ATOM 1368 N N . GLY A 1 189 ? 3.740 -1.657 52.872 1.00 27.05 189 GLY A N 1
ATOM 1369 C CA . GLY A 1 189 ? 5.112 -1.413 52.489 1.00 30.95 189 GLY A CA 1
ATOM 1370 C C . GLY A 1 189 ? 5.359 -0.099 51.779 1.00 35.11 189 GLY A C 1
ATOM 1371 O O . GLY A 1 189 ? 6.109 -0.024 50.784 1.00 34.90 189 GLY A O 1
ATOM 1372 N N . LEU A 1 190 ? 4.744 0.960 52.308 1.00 30.71 190 LEU A N 1
ATOM 1373 C CA . LEU A 1 190 ? 4.928 2.297 51.762 1.00 37.70 190 LEU A CA 1
ATOM 1374 C C . LEU A 1 190 ? 6.330 2.804 52.089 1.00 34.35 190 LEU A C 1
ATOM 1375 O O . LEU A 1 190 ? 7.120 2.144 52.770 1.00 26.93 190 LEU A O 1
ATOM 1380 N N . PHE A 1 191 ? 6.685 3.922 51.451 1.00 39.48 191 PHE A N 1
ATOM 1381 C CA . PHE A 1 191 ? 7.906 4.682 51.768 1.00 37.46 191 PHE A CA 1
ATOM 1382 C C . PHE A 1 191 ? 9.174 3.833 51.669 1.00 33.38 191 PHE A C 1
ATOM 1383 O O . PHE A 1 191 ? 10.150 4.056 52.381 1.00 34.29 191 PHE A O 1
ATOM 1391 N N . GLY A 1 192 ? 9.192 2.867 50.765 1.00 33.54 192 GLY A N 1
ATOM 1392 C CA . GLY A 1 192 ? 10.374 2.049 50.644 1.00 35.01 192 GLY A CA 1
ATOM 1393 C C . GLY A 1 192 ? 10.532 1.026 51.745 1.00 40.08 192 GLY A C 1
ATOM 1394 O O . GLY A 1 192 ? 11.547 0.304 51.759 1.00 41.96 192 GLY A O 1
ATOM 1395 N N . LEU A 1 193 ? 9.554 0.929 52.655 1.00 35.34 193 LEU A N 1
ATOM 1396 C CA . LEU A 1 193 ? 9.568 -0.045 53.740 1.00 36.28 193 LEU A CA 1
ATOM 1397 C C . LEU A 1 193 ? 9.102 -1.408 53.246 1.00 31.32 193 LEU A C 1
ATOM 1398 O O . LEU A 1 193 ? 8.402 -1.496 52.247 1.00 40.38 193 LEU A O 1
ATOM 1403 N N . PRO A 1 194 ? 9.485 -2.489 53.916 1.00 32.09 194 PRO A N 1
ATOM 1404 C CA . PRO A 1 194 ? 8.894 -3.795 53.603 1.00 28.90 194 PRO A CA 1
ATOM 1405 C C . PRO A 1 194 ? 7.459 -3.870 54.092 1.00 32.93 194 PRO A C 1
ATOM 1406 O O . PRO A 1 194 ? 7.009 -3.084 54.934 1.00 30.50 194 PRO A O 1
ATOM 1410 N N . LYS A 1 195 ? 6.713 -4.793 53.474 1.00 39.90 195 LYS A N 1
ATOM 1411 C CA . LYS A 1 195 ? 5.347 -5.138 53.874 1.00 36.04 195 LYS A CA 1
ATOM 1412 C C . LYS A 1 195 ? 5.380 -5.946 55.175 1.00 34.57 195 LYS A C 1
ATOM 1413 O O . LYS A 1 195 ? 5.848 -7.092 55.203 1.00 32.08 195 LYS A O 1
ATOM 1419 N N . ALA A 1 196 ? 4.867 -5.351 56.252 1.00 28.97 196 ALA A N 1
ATOM 1420 C CA . ALA A 1 196 ? 4.772 -6.019 57.549 1.00 30.72 196 ALA A CA 1
ATOM 1421 C C . ALA A 1 196 ? 3.926 -7.279 57.476 1.00 35.22 196 ALA A C 1
ATOM 1422 O O . ALA A 1 196 ? 2.804 -7.269 56.967 1.00 30.58 196 ALA A O 1
ATOM 1424 N N . LYS A 1 197 ? 4.484 -8.372 58.008 1.00 38.54 197 LYS A N 1
ATOM 1425 C CA . LYS A 1 197 ? 3.766 -9.635 58.072 1.00 32.88 197 LYS A CA 1
ATOM 1426 C C . LYS A 1 197 ? 2.854 -9.712 59.289 1.00 35.87 197 LYS A C 1
ATOM 1427 O O . LYS A 1 197 ? 1.723 -10.205 59.190 1.00 34.78 197 LYS A O 1
ATOM 1433 N N . ILE A 1 198 ? 3.308 -9.206 60.442 1.00 33.11 198 ILE A N 1
ATOM 1434 C CA . ILE A 1 198 ? 2.480 -9.106 61.634 1.00 31.74 198 ILE A CA 1
ATOM 1435 C C . ILE A 1 198 ? 2.550 -7.687 62.183 1.00 32.95 198 ILE A C 1
ATOM 1436 O O . ILE A 1 198 ? 3.573 -7.006 62.068 1.00 29.91 198 ILE A O 1
ATOM 1441 N N . LEU A 1 199 ? 1.448 -7.251 62.803 1.00 33.65 199 LEU A N 1
ATOM 1442 C CA . LEU A 1 199 ? 1.329 -5.935 63.397 1.00 30.92 199 LEU A CA 1
ATOM 1443 C C . LEU A 1 199 ? 0.882 -6.096 64.850 1.00 31.13 199 LEU A C 1
ATOM 1444 O O . LEU A 1 199 ? -0.180 -6.664 65.118 1.00 38.66 199 LEU A O 1
ATOM 1449 N N . VAL A 1 200 ? 1.686 -5.627 65.802 1.00 31.53 200 VAL A N 1
ATOM 1450 C CA . VAL A 1 200 ? 1.344 -5.785 67.211 1.00 34.18 200 VAL A CA 1
ATOM 1451 C C . VAL A 1 200 ? 1.246 -4.406 67.853 1.00 31.60 200 VAL A C 1
ATOM 1452 O O . VAL A 1 200 ? 1.795 -3.435 67.348 1.00 34.75 200 VAL A O 1
ATOM 1456 N N . GLY A 1 201 ? 0.506 -4.308 68.955 1.00 31.26 201 GLY A N 1
ATOM 1457 C CA . GLY A 1 201 ? 0.457 -3.077 69.716 1.00 32.40 201 GLY A CA 1
ATOM 1458 C C . GLY A 1 201 ? -0.943 -2.504 69.894 1.00 38.86 201 GLY A C 1
ATOM 1459 O O . GLY A 1 201 ? -1.767 -2.537 68.979 1.00 42.49 201 GLY A O 1
ATOM 1460 N N . PRO A 1 202 ? -1.236 -1.949 71.069 1.00 43.86 202 PRO A N 1
ATOM 1461 C CA . PRO A 1 202 ? -2.583 -1.442 71.332 1.00 37.94 202 PRO A CA 1
ATOM 1462 C C . PRO A 1 202 ? -2.855 -0.194 70.525 1.00 43.89 202 PRO A C 1
ATOM 1463 O O . PRO A 1 202 ? -1.936 0.451 70.017 1.00 48.00 202 PRO A O 1
ATOM 1467 N N . GLY A 1 203 ? -4.144 0.146 70.430 1.00 44.33 203 GLY A N 1
ATOM 1468 C CA . GLY A 1 203 ? -4.539 1.346 69.714 1.00 42.06 203 GLY A CA 1
ATOM 1469 C C . GLY A 1 203 ? -6.035 1.545 69.782 1.00 36.35 203 GLY A C 1
ATOM 1470 O O . GLY A 1 203 ? -6.794 0.655 70.188 1.00 31.61 203 GLY A O 1
ATOM 1471 N N . ASN A 1 204 ? -6.439 2.762 69.391 1.00 43.64 204 ASN A N 1
ATOM 1472 C CA . ASN A 1 204 ? -7.838 3.161 69.287 1.00 41.39 204 ASN A CA 1
ATOM 1473 C C . ASN A 1 204 ? -8.577 2.301 68.266 1.00 43.71 204 ASN A C 1
ATOM 1474 O O . ASN A 1 204 ? -7.994 1.536 67.480 1.00 40.92 204 ASN A O 1
ATOM 1479 N N . GLN A 1 205 ? -9.882 2.539 68.200 1.00 45.82 205 GLN A N 1
ATOM 1480 C CA . GLN A 1 205 ? -10.754 1.629 67.474 1.00 41.66 205 GLN A CA 1
ATOM 1481 C C . GLN A 1 205 ? -10.359 1.527 66.008 1.00 38.42 205 GLN A C 1
ATOM 1482 O O . GLN A 1 205 ? -10.402 0.440 65.433 1.00 39.83 205 GLN A O 1
ATOM 1488 N N . PHE A 1 206 ? -9.878 2.617 65.423 1.00 40.19 206 PHE A N 1
ATOM 1489 C CA . PHE A 1 206 ? -9.440 2.623 64.031 1.00 41.16 206 PHE A CA 1
ATOM 1490 C C . PHE A 1 206 ? -8.222 1.738 63.823 1.00 41.39 206 PHE A C 1
ATOM 1491 O O . PHE A 1 206 ? -8.140 1.003 62.821 1.00 38.99 206 PHE A O 1
ATOM 1499 N N . VAL A 1 207 ? -7.230 1.859 64.718 1.00 36.85 207 VAL A N 1
ATOM 1500 C CA . VAL A 1 207 ? -6.026 1.046 64.601 1.00 37.13 207 VAL A CA 1
ATOM 1501 C C . VAL A 1 207 ? -6.374 -0.438 64.680 1.00 36.74 207 VAL A C 1
ATOM 1502 O O . VAL A 1 207 ? -5.940 -1.253 63.850 1.00 30.90 207 VAL A O 1
ATOM 1506 N N . ALA A 1 208 ? -7.222 -0.790 65.654 1.00 36.05 208 ALA A N 1
ATOM 1507 C CA . ALA A 1 208 ? -7.627 -2.175 65.853 1.00 35.63 208 ALA A CA 1
ATOM 1508 C C . ALA A 1 208 ? -8.415 -2.694 64.655 1.00 37.51 208 ALA A C 1
ATOM 1509 O O . ALA A 1 208 ? -8.263 -3.858 64.257 1.00 42.45 208 ALA A O 1
ATOM 1511 N N . GLU A 1 209 ? -9.282 -1.858 64.084 1.00 32.13 209 GLU A N 1
ATOM 1512 C CA . GLU A 1 209 ? -10.075 -2.279 62.939 1.00 30.01 209 GLU A CA 1
ATOM 1513 C C . GLU A 1 209 ? -9.187 -2.527 61.737 1.00 31.28 209 GLU A C 1
ATOM 1514 O O . GLU A 1 209 ? -9.362 -3.525 61.020 1.00 29.30 209 GLU A O 1
ATOM 1520 N N . ALA A 1 210 ? -8.272 -1.591 61.465 1.00 28.60 210 ALA A N 1
ATOM 1521 C CA . ALA A 1 210 ? -7.321 -1.804 60.385 1.00 27.11 210 ALA A CA 1
ATOM 1522 C C . ALA A 1 210 ? -6.535 -3.087 60.601 1.00 25.36 210 ALA A C 1
ATOM 1523 O O . ALA A 1 210 ? -6.233 -3.798 59.639 1.00 25.82 210 ALA A O 1
ATOM 1525 N N . LYS A 1 211 ? -6.238 -3.442 61.852 1.00 30.98 211 LYS A N 1
ATOM 1526 C CA . LYS A 1 211 ? -5.439 -4.655 62.042 1.00 32.65 211 LYS A CA 1
ATOM 1527 C C . LYS A 1 211 ? -6.308 -5.890 61.844 1.00 29.17 211 LYS A C 1
ATOM 1528 O O . LYS A 1 211 ? -5.892 -6.859 61.195 1.00 31.53 211 LYS A O 1
ATOM 1534 N N . ARG A 1 212 ? -7.542 -5.848 62.352 1.00 26.03 212 ARG A N 1
ATOM 1535 C CA . ARG A 1 212 ? -8.483 -6.928 62.125 1.00 27.72 212 ARG A CA 1
ATOM 1536 C C . ARG A 1 212 ? -8.638 -7.224 60.636 1.00 36.21 212 ARG A C 1
ATOM 1537 O O . ARG A 1 212 ? -8.584 -8.387 60.210 1.00 37.60 212 ARG A O 1
ATOM 1545 N N . MET A 1 213 ? -8.814 -6.183 59.820 1.00 31.97 213 MET A N 1
ATOM 1546 C CA . MET A 1 213 ? -8.998 -6.429 58.398 1.00 28.61 213 MET A CA 1
ATOM 1547 C C . MET A 1 213 ? -7.729 -6.928 57.750 1.00 25.61 213 MET A C 1
ATOM 1548 O O . MET A 1 213 ? -7.769 -7.884 56.975 1.00 36.26 213 MET A O 1
ATOM 1553 N N . LEU A 1 214 ? -6.589 -6.284 58.037 1.00 25.52 214 LEU A N 1
ATOM 1554 C CA . LEU A 1 214 ? -5.364 -6.562 57.287 1.00 24.20 214 LEU A CA 1
ATOM 1555 C C . LEU A 1 214 ? -4.599 -7.778 57.824 1.00 26.42 214 LEU A C 1
ATOM 1556 O O . LEU A 1 214 ? -4.001 -8.528 57.053 1.00 24.37 214 LEU A O 1
ATOM 1561 N N . PHE A 1 215 ? -4.575 -7.992 59.139 1.00 32.29 215 PHE A N 1
ATOM 1562 C CA . PHE A 1 215 ? -3.769 -9.053 59.722 1.00 31.01 215 PHE A CA 1
ATOM 1563 C C . PHE A 1 215 ? -4.566 -10.108 60.464 1.00 44.46 215 PHE A C 1
ATOM 1564 O O . PHE A 1 215 ? -4.011 -11.186 60.767 1.00 42.30 215 PHE A O 1
ATOM 1572 N N . GLY A 1 216 ? -5.839 -9.820 60.780 1.00 37.86 216 GLY A N 1
ATOM 1573 C CA . GLY A 1 216 ? -6.688 -10.812 61.388 1.00 44.94 216 GLY A CA 1
ATOM 1574 C C . GLY A 1 216 ? -6.938 -11.998 60.475 1.00 56.12 216 GLY A C 1
ATOM 1575 O O . GLY A 1 216 ? -6.695 -11.964 59.256 1.00 50.70 216 GLY A O 1
ATOM 1576 N N . ARG A 1 217 ? -7.454 -13.062 61.092 1.00 69.69 217 ARG A N 1
ATOM 1577 C CA . ARG A 1 217 ? -7.913 -14.240 60.365 1.00 70.93 217 ARG A CA 1
ATOM 1578 C C . ARG A 1 217 ? -8.610 -15.220 61.312 1.00 69.17 217 ARG A C 1
ATOM 1579 O O . ARG A 1 217 ? -9.637 -14.884 61.917 1.00 61.88 217 ARG A O 1
ATOM 1587 N N . PRO A 1 226 ? -4.748 -20.577 53.698 1.00 108.03 226 PRO A N 1
ATOM 1588 C CA . PRO A 1 226 ? -5.404 -21.816 54.116 1.00 101.83 226 PRO A CA 1
ATOM 1589 C C . PRO A 1 226 ? -5.937 -22.593 52.921 1.00 90.55 226 PRO A C 1
ATOM 1590 O O . PRO A 1 226 ? -6.400 -21.952 51.979 1.00 86.95 226 PRO A O 1
ATOM 1594 N N . THR A 1 227 ? -5.853 -23.928 52.974 1.00 80.04 227 THR A N 1
ATOM 1595 C CA . THR A 1 227 ? -6.113 -24.851 51.864 1.00 75.26 227 THR A CA 1
ATOM 1596 C C . THR A 1 227 ? -6.077 -24.156 50.501 1.00 77.83 227 THR A C 1
ATOM 1597 O O . THR A 1 227 ? -6.995 -24.295 49.683 1.00 78.57 227 THR A O 1
ATOM 1601 N N . ASP A 1 228 ? -5.070 -23.287 50.315 1.00 67.78 228 ASP A N 1
ATOM 1602 C CA . ASP A 1 228 ? -4.460 -23.079 49.005 1.00 61.13 228 ASP A CA 1
ATOM 1603 C C . ASP A 1 228 ? -3.434 -24.195 48.771 1.00 53.68 228 ASP A C 1
ATOM 1604 O O . ASP A 1 228 ? -3.048 -24.916 49.699 1.00 53.76 228 ASP A O 1
ATOM 1609 N N . SER A 1 229 ? -3.059 -24.422 47.516 1.00 52.05 229 SER A N 1
ATOM 1610 C CA . SER A 1 229 ? -2.089 -25.470 47.218 1.00 43.42 229 SER A CA 1
ATOM 1611 C C . SER A 1 229 ? -1.026 -25.007 46.219 1.00 39.74 229 SER A C 1
ATOM 1612 O O . SER A 1 229 ? -1.319 -24.212 45.330 1.00 48.89 229 SER A O 1
ATOM 1615 N N . LEU A 1 230 ? 0.217 -25.486 46.361 1.00 40.24 230 LEU A N 1
ATOM 1616 C CA . LEU A 1 230 ? 1.259 -25.182 45.386 1.00 41.25 230 LEU A CA 1
ATOM 1617 C C . LEU A 1 230 ? 2.194 -26.383 45.176 1.00 41.30 230 LEU A C 1
ATOM 1618 O O . LEU A 1 230 ? 2.556 -27.087 46.130 1.00 43.38 230 LEU A O 1
ATOM 1623 N N . ILE A 1 231 ? 2.588 -26.602 43.912 1.00 33.44 231 ILE A N 1
ATOM 1624 C CA . ILE A 1 231 ? 3.575 -27.604 43.513 1.00 34.64 231 ILE A CA 1
ATOM 1625 C C . ILE A 1 231 ? 4.737 -26.931 42.793 1.00 36.88 231 ILE A C 1
ATOM 1626 O O . ILE A 1 231 ? 4.545 -26.324 41.731 1.00 41.52 231 ILE A O 1
ATOM 1631 N N . LEU A 1 232 ? 5.943 -27.066 43.342 1.00 40.81 232 LEU A N 1
ATOM 1632 C CA . LEU A 1 232 ? 7.171 -26.735 42.621 1.00 40.24 232 LEU A CA 1
ATOM 1633 C C . LEU A 1 232 ? 7.636 -27.909 41.803 1.00 41.89 232 LEU A C 1
ATOM 1634 O O . LEU A 1 232 ? 7.701 -29.027 42.304 1.00 46.18 232 LEU A O 1
ATOM 1639 N N . ALA A 1 233 ? 7.864 -27.672 40.517 1.00 50.56 233 ALA A N 1
ATOM 1640 C CA . ALA A 1 233 ? 8.334 -28.722 39.622 1.00 49.60 233 ALA A CA 1
ATOM 1641 C C . ALA A 1 233 ? 9.460 -28.175 38.770 1.00 52.45 233 ALA A C 1
ATOM 1642 O O . ALA A 1 233 ? 9.385 -27.040 38.293 1.00 51.64 233 ALA A O 1
ATOM 1644 N N . ASP A 1 234 ? 10.518 -28.948 38.631 1.00 54.62 234 ASP A N 1
ATOM 1645 C CA . ASP A 1 234 ? 11.497 -28.646 37.604 1.00 58.97 234 ASP A CA 1
ATOM 1646 C C . ASP A 1 234 ? 11.334 -29.718 36.528 1.00 66.94 234 ASP A C 1
ATOM 1647 O O . ASP A 1 234 ? 10.394 -30.534 36.573 1.00 67.50 234 ASP A O 1
ATOM 1652 N N . ARG A 1 235 ? 12.195 -29.691 35.514 1.00 67.48 235 ARG A N 1
ATOM 1653 C CA . ARG A 1 235 ? 11.958 -30.583 34.392 1.00 73.00 235 ARG A CA 1
ATOM 1654 C C . ARG A 1 235 ? 11.935 -32.067 34.786 1.00 69.30 235 ARG A C 1
ATOM 1655 O O . ARG A 1 235 ? 11.401 -32.884 34.032 1.00 64.57 235 ARG A O 1
ATOM 1663 N N . THR A 1 236 ? 12.462 -32.441 35.961 1.00 61.40 236 THR A N 1
ATOM 1664 C CA . THR A 1 236 ? 12.538 -33.873 36.278 1.00 66.90 236 THR A CA 1
ATOM 1665 C C . THR A 1 236 ? 11.197 -34.478 36.643 1.00 64.01 236 THR A C 1
ATOM 1666 O O . THR A 1 236 ? 11.018 -35.702 36.531 1.00 59.32 236 THR A O 1
ATOM 1670 N N . ALA A 1 237 ? 10.261 -33.643 37.078 1.00 61.00 237 ALA A N 1
ATOM 1671 C CA . ALA A 1 237 ? 8.970 -34.133 37.555 1.00 57.94 237 ALA A CA 1
ATOM 1672 C C . ALA A 1 237 ? 8.253 -34.879 36.436 1.00 60.08 237 ALA A C 1
ATOM 1673 O O . ALA A 1 237 ? 8.340 -34.500 35.270 1.00 76.32 237 ALA A O 1
ATOM 1675 N N . ASP A 1 238 ? 7.569 -35.920 36.786 1.00 59.44 238 ASP A N 1
ATOM 1676 C CA . ASP A 1 238 ? 6.823 -36.739 35.875 1.00 76.80 238 ASP A CA 1
ATOM 1677 C C . ASP A 1 238 ? 5.505 -36.016 35.610 1.00 81.05 238 ASP A C 1
ATOM 1678 O O . ASP A 1 238 ? 4.694 -35.793 36.518 1.00 80.46 238 ASP A O 1
ATOM 1683 N N . PRO A 1 239 ? 5.281 -35.549 34.351 1.00 74.54 239 PRO A N 1
ATOM 1684 C CA . PRO A 1 239 ? 4.044 -34.817 33.999 1.00 75.13 239 PRO A CA 1
ATOM 1685 C C . PRO A 1 239 ? 2.734 -35.454 34.430 1.00 72.18 239 PRO A C 1
ATOM 1686 O O . PRO A 1 239 ? 1.824 -34.747 34.864 1.00 73.72 239 PRO A O 1
ATOM 1690 N N . HIS A 1 240 ? 2.651 -36.785 34.394 1.00 73.63 240 HIS A N 1
ATOM 1691 C CA . HIS A 1 240 ? 1.440 -37.483 34.821 1.00 84.11 240 HIS A CA 1
ATOM 1692 C C . HIS A 1 240 ? 1.135 -37.165 36.283 1.00 77.21 240 HIS A C 1
ATOM 1693 O O . HIS A 1 240 ? -0.019 -36.951 36.683 1.00 69.49 240 HIS A O 1
ATOM 1700 N N . ILE A 1 241 ? 2.193 -37.135 37.085 1.00 73.93 241 ILE A N 1
ATOM 1701 C CA . ILE A 1 241 ? 2.122 -36.995 38.528 1.00 73.04 241 ILE A CA 1
ATOM 1702 C C . ILE A 1 241 ? 1.624 -35.592 38.923 1.00 70.72 241 ILE A C 1
ATOM 1703 O O . ILE A 1 241 ? 0.695 -35.429 39.747 1.00 68.05 241 ILE A O 1
ATOM 1708 N N . VAL A 1 242 ? 2.177 -34.554 38.298 1.00 78.25 242 VAL A N 1
ATOM 1709 C CA . VAL A 1 242 ? 1.707 -33.206 38.585 1.00 69.52 242 VAL A CA 1
ATOM 1710 C C . VAL A 1 242 ? 0.278 -33.102 38.127 1.00 59.25 242 VAL A C 1
ATOM 1711 O O . VAL A 1 242 ? -0.546 -32.478 38.787 1.00 60.99 242 VAL A O 1
ATOM 1715 N N . THR A 1 243 ? -0.051 -33.766 37.014 1.00 57.39 243 THR A N 1
ATOM 1716 C CA . THR A 1 243 ? -1.402 -33.620 36.510 1.00 58.40 243 THR A CA 1
ATOM 1717 C C . THR A 1 243 ? -2.394 -34.190 37.516 1.00 70.81 243 THR A C 1
ATOM 1718 O O . THR A 1 243 ? -3.373 -33.526 37.899 1.00 69.73 243 THR A O 1
ATOM 1722 N N . THR A 1 244 ? -2.081 -35.379 38.033 1.00 79.67 244 THR A N 1
ATOM 1723 C CA . THR A 1 244 ? -2.948 -36.037 38.998 1.00 73.70 244 THR A CA 1
ATOM 1724 C C . THR A 1 244 ? -3.088 -35.188 40.261 1.00 74.67 244 THR A C 1
ATOM 1725 O O . THR A 1 244 ? -4.206 -34.866 40.692 1.00 78.83 244 THR A O 1
ATOM 1729 N N . ASP A 1 245 ? -1.948 -34.786 40.845 1.00 70.58 245 ASP A N 1
ATOM 1730 C CA . ASP A 1 245 ? -1.949 -34.017 42.086 1.00 70.74 245 ASP A CA 1
ATOM 1731 C C . ASP A 1 245 ? -2.684 -32.693 41.920 1.00 74.80 245 ASP A C 1
ATOM 1732 O O . ASP A 1 245 ? -3.372 -32.244 42.847 1.00 75.92 245 ASP A O 1
ATOM 1737 N N . LEU A 1 246 ? -2.504 -32.028 40.769 1.00 68.38 246 LEU A N 1
ATOM 1738 C CA . LEU A 1 246 ? -3.152 -30.749 40.504 1.00 65.14 246 LEU A CA 1
ATOM 1739 C C . LEU A 1 246 ? -4.658 -30.903 40.406 1.00 67.82 246 LEU A C 1
ATOM 1740 O O . LEU A 1 246 ? -5.410 -30.053 40.898 1.00 68.13 246 LEU A O 1
ATOM 1745 N N . VAL A 1 247 ? -5.123 -31.967 39.747 1.00 71.66 247 VAL A N 1
ATOM 1746 C CA . VAL A 1 247 ? -6.569 -32.122 39.636 1.00 73.62 247 VAL A CA 1
ATOM 1747 C C . VAL A 1 247 ? -7.131 -32.452 40.998 1.00 78.54 247 VAL A C 1
ATOM 1748 O O . VAL A 1 247 ? -8.237 -32.022 41.350 1.00 86.38 247 VAL A O 1
ATOM 1752 N N . SER A 1 248 ? -6.346 -33.165 41.811 1.00 81.53 248 SER A N 1
ATOM 1753 C CA . SER A 1 248 ? -6.743 -33.608 43.140 1.00 90.99 248 SER A CA 1
ATOM 1754 C C . SER A 1 248 ? -7.081 -32.492 44.130 1.00 93.95 248 SER A C 1
ATOM 1755 O O . SER A 1 248 ? -7.426 -32.780 45.279 1.00 99.22 248 SER A O 1
ATOM 1758 N N . GLN A 1 249 ? -6.972 -31.223 43.738 1.00 96.44 249 GLN A N 1
ATOM 1759 C CA . GLN A 1 249 ? -7.461 -30.155 44.606 1.00 95.36 249 GLN A CA 1
ATOM 1760 C C . GLN A 1 249 ? -8.934 -29.860 44.415 1.00 103.12 249 GLN A C 1
ATOM 1761 O O . GLN A 1 249 ? -9.577 -29.298 45.311 1.00 108.88 249 GLN A O 1
ATOM 1767 N N . ALA A 1 250 ? -9.495 -30.349 43.321 1.00 99.40 250 ALA A N 1
ATOM 1768 C CA . ALA A 1 250 ? -10.920 -30.274 43.038 1.00 94.27 250 ALA A CA 1
ATOM 1769 C C . ALA A 1 250 ? -11.603 -31.553 43.440 1.00 101.26 250 ALA A C 1
ATOM 1770 O O . ALA A 1 250 ? -12.399 -32.127 42.691 1.00 96.06 250 ALA A O 1
ATOM 1772 N N . GLU A 1 251 ? -11.217 -32.036 44.616 1.00 103.67 251 GLU A N 1
ATOM 1773 C CA . GLU A 1 251 ? -11.751 -33.266 45.169 1.00 102.80 251 GLU A CA 1
ATOM 1774 C C . GLU A 1 251 ? -12.548 -32.902 46.420 1.00 103.38 251 GLU A C 1
ATOM 1775 O O . GLU A 1 251 ? -12.935 -31.728 46.596 1.00 110.98 251 GLU A O 1
ATOM 1781 N N . SER A 1 256 ? -10.354 -23.647 46.061 1.00 50.15 256 SER A N 1
ATOM 1782 C CA . SER A 1 256 ? -9.055 -23.717 46.738 1.00 57.72 256 SER A CA 1
ATOM 1783 C C . SER A 1 256 ? -7.918 -23.567 45.729 1.00 59.25 256 SER A C 1
ATOM 1784 O O . SER A 1 256 ? -7.592 -24.523 45.029 1.00 54.18 256 SER A O 1
ATOM 1787 N N . PRO A 1 257 ? -7.237 -22.412 45.731 1.00 60.43 257 PRO A N 1
ATOM 1788 C CA . PRO A 1 257 ? -6.286 -22.123 44.643 1.00 56.02 257 PRO A CA 1
ATOM 1789 C C . PRO A 1 257 ? -5.191 -23.174 44.547 1.00 50.84 257 PRO A C 1
ATOM 1790 O O . PRO A 1 257 ? -4.826 -23.821 45.528 1.00 53.11 257 PRO A O 1
ATOM 1794 N N . VAL A 1 258 ? -4.709 -23.384 43.325 1.00 52.96 258 VAL A N 1
ATOM 1795 C CA . VAL A 1 258 ? -3.637 -24.331 43.077 1.00 50.42 258 VAL A CA 1
ATOM 1796 C C . VAL A 1 258 ? -2.652 -23.657 42.135 1.00 46.07 258 VAL A C 1
ATOM 1797 O O . VAL A 1 258 ? -3.053 -23.023 41.153 1.00 42.76 258 VAL A O 1
ATOM 1801 N N . TRP A 1 259 ? -1.366 -23.808 42.410 1.00 43.26 259 TRP A N 1
ATOM 1802 C CA . TRP A 1 259 ? -0.359 -23.270 41.506 1.00 45.96 259 TRP A CA 1
ATOM 1803 C C . TRP A 1 259 ? 0.600 -24.354 41.085 1.00 43.30 259 TRP A C 1
ATOM 1804 O O . TRP A 1 259 ? 1.066 -25.141 41.918 1.00 41.07 259 TRP A O 1
ATOM 1815 N N . LEU A 1 260 ? 0.956 -24.328 39.815 1.00 41.28 260 LEU A N 1
ATOM 1816 C CA . LEU A 1 260 ? 2.093 -25.074 39.322 1.00 41.97 260 LEU A CA 1
ATOM 1817 C C . LEU A 1 260 ? 3.153 -24.037 39.007 1.00 40.95 260 LEU A C 1
ATOM 1818 O O . LEU A 1 260 ? 2.932 -23.151 38.175 1.00 39.42 260 LEU A O 1
ATOM 1823 N N . VAL A 1 261 ? 4.269 -24.098 39.730 1.00 44.65 261 VAL A N 1
ATOM 1824 C CA . VAL A 1 261 ? 5.370 -23.175 39.538 1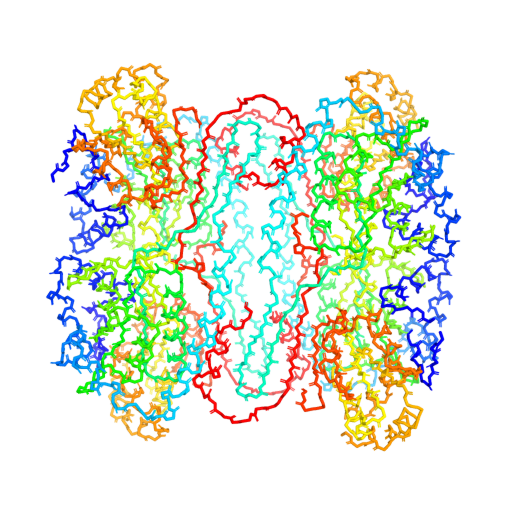.00 40.21 261 VAL A CA 1
ATOM 1825 C C . VAL A 1 261 ? 6.529 -24.002 39.015 1.00 46.75 261 VAL A C 1
ATOM 1826 O O . VAL A 1 261 ? 7.004 -24.922 39.698 1.00 46.50 261 VAL A O 1
ATOM 1830 N N . THR A 1 262 ? 6.956 -23.705 37.782 1.00 44.68 262 THR A N 1
ATOM 1831 C CA . THR A 1 262 ? 7.992 -24.503 37.147 1.00 49.65 262 THR A CA 1
ATOM 1832 C C . THR A 1 262 ? 8.991 -23.610 36.433 1.00 53.24 262 THR A C 1
ATOM 1833 O O . THR A 1 262 ? 8.703 -22.455 36.138 1.00 55.96 262 THR A O 1
ATOM 1837 N N . ASP A 1 263 ? 10.187 -24.155 36.161 1.00 56.74 263 ASP A N 1
ATOM 1838 C CA . ASP A 1 263 ? 11.160 -23.418 35.361 1.00 71.92 263 ASP A CA 1
ATOM 1839 C C . ASP A 1 263 ? 11.383 -23.989 33.961 1.00 74.28 263 ASP A C 1
ATOM 1840 O O . ASP A 1 263 ? 12.066 -23.349 33.147 1.00 70.50 263 ASP A O 1
ATOM 1845 N N . ASP A 1 264 ? 10.772 -25.138 33.642 1.00 69.43 264 ASP A N 1
ATOM 1846 C CA . ASP A 1 264 ? 10.906 -25.798 32.346 1.00 71.71 264 ASP A CA 1
ATOM 1847 C C . ASP A 1 264 ? 9.590 -25.596 31.616 1.00 76.77 264 ASP A C 1
ATOM 1848 O O . ASP A 1 264 ? 8.587 -26.233 31.957 1.00 80.57 264 ASP A O 1
ATOM 1853 N N . ARG A 1 265 ? 9.607 -24.713 30.604 1.00 75.65 265 ARG A N 1
ATOM 1854 C CA . ARG A 1 265 ? 8.409 -24.373 29.832 1.00 78.12 265 ARG A CA 1
ATOM 1855 C C . ARG A 1 265 ? 7.680 -25.609 29.309 1.00 78.72 265 ARG A C 1
ATOM 1856 O O . ARG A 1 265 ? 6.435 -25.703 29.378 1.00 75.19 265 ARG A O 1
ATOM 1864 N N . ALA A 1 266 ? 8.454 -26.574 28.807 1.00 76.65 266 ALA A N 1
ATOM 1865 C CA . ALA A 1 266 ? 7.899 -27.756 28.163 1.00 72.19 266 ALA A CA 1
ATOM 1866 C C . ALA A 1 266 ? 6.882 -28.442 29.056 1.00 73.07 266 ALA A C 1
ATOM 1867 O O . ALA A 1 266 ? 5.759 -28.740 28.620 1.00 77.20 266 ALA A O 1
ATOM 1869 N N . LEU A 1 267 ? 7.283 -28.740 30.299 1.00 78.57 267 LEU A N 1
ATOM 1870 C CA . LEU A 1 267 ? 6.405 -29.417 31.255 1.00 76.85 267 LEU A CA 1
ATOM 1871 C C . LEU A 1 267 ? 5.074 -28.700 31.402 1.00 73.16 267 LEU A C 1
ATOM 1872 O O . LEU A 1 267 ? 4.011 -29.334 31.410 1.00 67.48 267 LEU A O 1
ATOM 1877 N N . ALA A 1 268 ? 5.126 -27.396 31.649 1.00 73.07 268 ALA A N 1
ATOM 1878 C CA . ALA A 1 268 ? 3.904 -26.632 31.840 1.00 65.79 268 ALA A CA 1
ATOM 1879 C C . ALA A 1 268 ? 2.929 -26.880 30.693 1.00 63.35 268 ALA A C 1
ATOM 1880 O O . ALA A 1 268 ? 1.770 -27.262 30.919 1.00 59.54 268 ALA A O 1
ATOM 1882 N N . GLU A 1 269 ? 3.393 -26.678 29.445 1.00 71.66 269 GLU A N 1
ATOM 1883 C CA . GLU A 1 269 ? 2.493 -26.830 28.299 1.00 65.69 269 GLU A CA 1
ATOM 1884 C C . GLU A 1 269 ? 1.979 -28.269 28.209 1.00 72.63 269 GLU A C 1
ATOM 1885 O O . GLU A 1 269 ? 0.791 -28.518 27.927 1.00 80.82 269 GLU A O 1
ATOM 1891 N N . LYS A 1 270 ? 2.871 -29.231 28.483 1.00 68.48 270 LYS A N 1
ATOM 1892 C CA . LYS A 1 270 ? 2.547 -30.650 28.406 1.00 71.73 270 LYS A CA 1
ATOM 1893 C C . LYS A 1 270 ? 1.372 -30.986 29.327 1.00 70.71 270 LYS A C 1
ATOM 1894 O O . LYS A 1 270 ? 0.380 -31.601 28.907 1.00 62.22 270 LYS A O 1
ATOM 1900 N N . VAL A 1 271 ? 1.408 -30.460 30.553 1.00 73.14 271 VAL A N 1
ATOM 1901 C CA . VAL A 1 271 ? 0.382 -30.722 31.563 1.00 65.40 271 VAL A CA 1
ATOM 1902 C C . VAL A 1 271 ? -0.924 -30.025 31.226 1.00 67.35 271 VAL A C 1
ATOM 1903 O O . VAL A 1 271 ? -2.023 -30.583 31.435 1.00 67.13 271 VAL A O 1
ATOM 1907 N N . ILE A 1 272 ? -0.819 -28.776 30.759 1.00 64.18 272 ILE A N 1
ATOM 1908 C CA . ILE A 1 272 ? -2.019 -28.041 30.371 1.00 63.41 272 ILE A CA 1
ATOM 1909 C C . ILE A 1 272 ? -2.832 -28.837 29.358 1.00 70.16 272 ILE A C 1
ATOM 1910 O O . ILE A 1 272 ? -4.048 -29.017 29.507 1.00 67.71 272 ILE A O 1
ATOM 1915 N N . GLU A 1 273 ? -2.152 -29.386 28.338 1.00 71.95 273 GLU A N 1
ATOM 1916 C CA . GLU A 1 273 ? -2.882 -30.157 27.329 1.00 72.38 273 GLU A CA 1
ATOM 1917 C C . GLU A 1 273 ? -3.397 -31.454 27.922 1.00 70.36 273 GLU A C 1
ATOM 1918 O O . GLU A 1 273 ? -4.442 -31.953 27.494 1.00 76.50 273 GLU A O 1
ATOM 1924 N N . MET A 1 274 ? -2.678 -32.020 28.903 1.00 61.11 274 MET A N 1
ATOM 1925 C CA . MET A 1 274 ? -3.130 -33.290 29.469 1.00 64.13 274 MET A CA 1
ATOM 1926 C C . MET A 1 274 ? -4.380 -33.143 30.329 1.00 80.86 274 MET A C 1
ATOM 1927 O O . MET A 1 274 ? -5.146 -34.111 30.476 1.00 81.43 274 MET A O 1
ATOM 1932 N N . ILE A 1 275 ? -4.619 -31.954 30.876 1.00 73.93 275 ILE A N 1
ATOM 1933 C CA . ILE A 1 275 ? -5.640 -31.786 31.919 1.00 70.91 275 ILE A CA 1
ATOM 1934 C C . ILE A 1 275 ? -7.013 -32.356 31.548 1.00 80.31 275 ILE A C 1
ATOM 1935 O O . ILE A 1 275 ? -7.569 -33.148 32.334 1.00 92.83 275 ILE A O 1
ATOM 1940 N N . PRO A 1 276 ? -7.606 -32.013 30.390 1.00 82.28 276 PRO A N 1
ATOM 1941 C CA . PRO A 1 276 ? -9.023 -32.373 30.183 1.00 80.85 276 PRO A CA 1
ATOM 1942 C C . PRO A 1 276 ? -9.301 -33.869 30.160 1.00 89.07 276 PRO A C 1
ATOM 1943 O O . PRO A 1 276 ? -10.364 -34.299 30.621 1.00 88.30 276 PRO A O 1
ATOM 1947 N N . SER A 1 277 ? -8.364 -34.683 29.656 1.00 90.58 277 SER A N 1
ATOM 1948 C CA . SER A 1 277 ? -8.571 -36.128 29.619 1.00 86.39 277 SER A CA 1
ATOM 1949 C C . SER A 1 277 ? -8.606 -36.700 31.031 1.00 87.63 277 SER A C 1
ATOM 1950 O O . SER A 1 277 ? -9.333 -37.666 31.307 1.00 79.51 277 SER A O 1
ATOM 1953 N N . TYR A 1 278 ? -7.824 -36.109 31.944 1.00 89.15 278 TYR A N 1
ATOM 1954 C CA . TYR A 1 278 ? -7.814 -36.541 33.339 1.00 86.02 278 TYR A CA 1
ATOM 1955 C C . TYR A 1 278 ? -9.071 -36.070 34.055 1.00 89.35 278 TYR A C 1
ATOM 1956 O O . TYR A 1 278 ? -9.500 -36.694 35.035 1.00 81.39 278 TYR A O 1
ATOM 1965 N N . ILE A 1 279 ? -9.591 -34.905 33.654 1.00 92.96 279 ILE A N 1
ATOM 1966 C CA . ILE A 1 279 ? -10.896 -34.469 34.139 1.00 93.23 279 ILE A CA 1
ATOM 1967 C C . ILE A 1 279 ? -11.997 -35.434 33.702 1.00 98.69 279 ILE A C 1
ATOM 1968 O O . ILE A 1 279 ? -12.921 -35.736 34.471 1.00 94.66 279 ILE A O 1
ATOM 1973 N N . ALA A 1 280 ? -11.912 -35.929 32.457 1.00 99.49 280 ALA A N 1
ATOM 1974 C CA . ALA A 1 280 ? -12.960 -36.783 31.892 1.00 93.59 280 ALA A CA 1
ATOM 1975 C C . ALA A 1 280 ? -13.049 -38.124 32.609 1.00 93.36 280 ALA A C 1
ATOM 1976 O O . ALA A 1 280 ? -14.115 -38.745 32.643 1.00 95.40 280 ALA A O 1
ATOM 1978 N N . ASP A 1 281 ? -11.927 -38.629 33.125 1.00 92.08 281 ASP A N 1
ATOM 1979 C CA . ASP A 1 281 ? -11.878 -39.999 33.638 1.00 86.56 281 ASP A CA 1
ATOM 1980 C C . ASP A 1 281 ? -12.133 -40.035 35.153 1.00 80.47 281 ASP A C 1
ATOM 1981 O O . ASP A 1 281 ? -11.459 -40.731 35.907 1.00 77.17 281 ASP A O 1
ATOM 1986 N N . LEU A 1 282 ? -13.076 -39.206 35.610 1.00 89.68 282 LEU A N 1
ATOM 1987 C CA . LEU A 1 282 ? -13.593 -39.014 36.962 1.00 94.24 282 LEU A CA 1
ATOM 1988 C C . LEU A 1 282 ? -15.096 -39.306 37.021 1.00 92.22 282 LEU A C 1
ATOM 1989 O O . LEU A 1 282 ? -15.810 -39.126 36.033 1.00 95.13 282 LEU A O 1
ATOM 1994 N N . PRO A 1 283 ? -15.614 -39.765 38.182 1.00 90.82 283 PRO A N 1
ATOM 1995 C CA . PRO A 1 283 ? -17.075 -39.946 38.328 1.00 101.03 283 PRO A CA 1
ATOM 1996 C C . PRO A 1 283 ? -17.866 -38.697 37.963 1.00 105.79 283 PRO A C 1
ATOM 1997 O O . PRO A 1 283 ? -17.287 -37.633 37.733 1.00 106.47 283 PRO A O 1
ATOM 2001 N N . GLU A 1 284 ? -19.197 -38.796 37.931 1.00 109.46 284 GLU A N 1
ATOM 2002 C CA . GLU A 1 284 ? -19.985 -37.828 37.170 1.00 112.81 284 GLU A CA 1
ATOM 2003 C C . GLU A 1 284 ? -20.233 -36.549 37.992 1.00 115.34 284 GLU A C 1
ATOM 2004 O O . GLU A 1 284 ? -20.230 -35.442 37.436 1.00 108.58 284 GLU A O 1
ATOM 2010 N N . VAL A 1 285 ? -20.350 -36.667 39.324 1.00 109.66 285 VAL A N 1
ATOM 2011 C CA . VAL A 1 285 ? -20.362 -35.484 40.197 1.00 118.40 285 VAL A CA 1
ATOM 2012 C C . VAL A 1 285 ? -19.019 -34.749 40.162 1.00 113.87 285 VAL A C 1
ATOM 2013 O O . VAL A 1 285 ? -18.959 -33.520 40.316 1.00 122.33 285 VAL A O 1
ATOM 2017 N N . ASN A 1 286 ? -17.919 -35.485 39.970 1.00 100.91 286 ASN A N 1
ATOM 2018 C CA . ASN A 1 286 ? -16.606 -34.874 40.102 1.00 101.23 286 ASN A CA 1
ATOM 2019 C C . ASN A 1 286 ? -16.295 -33.972 38.907 1.00 98.44 286 ASN A C 1
ATOM 2020 O O . ASN A 1 286 ? -15.619 -32.950 39.072 1.00 90.79 286 ASN A O 1
ATOM 2025 N N . ARG A 1 287 ? -16.791 -34.330 37.710 1.00 98.48 287 ARG A N 1
ATOM 2026 C CA . ARG A 1 287 ? -16.226 -33.840 36.450 1.00 96.76 287 ARG A CA 1
ATOM 2027 C C . ARG A 1 287 ? -16.491 -32.354 36.228 1.00 94.15 287 ARG A C 1
ATOM 2028 O O . ARG A 1 287 ? -15.585 -31.591 35.866 1.00 100.59 287 ARG A O 1
ATOM 2036 N N . ASP A 1 288 ? -17.725 -31.913 36.467 1.00 92.27 288 ASP A N 1
ATOM 2037 C CA . ASP A 1 288 ? -18.033 -30.504 36.266 1.00 92.27 288 ASP A CA 1
ATOM 2038 C C . ASP A 1 288 ? -17.324 -29.653 37.296 1.00 90.68 288 ASP A C 1
ATOM 2039 O O . ASP A 1 288 ? -16.757 -28.599 36.962 1.00 89.88 288 ASP A O 1
ATOM 2044 N N . ASN A 1 289 ? -17.346 -30.112 38.548 1.00 88.69 289 ASN A N 1
ATOM 2045 C CA . ASN A 1 289 ? -16.755 -29.348 39.624 1.00 90.76 289 ASN A CA 1
ATOM 2046 C C . ASN A 1 289 ? -15.262 -29.151 39.322 1.00 83.82 289 ASN A C 1
ATOM 2047 O O . ASN A 1 289 ? -14.722 -28.047 39.437 1.00 82.85 289 ASN A O 1
ATOM 2052 N N . ALA A 1 290 ? -14.581 -30.250 38.948 1.00 88.49 290 ALA A N 1
ATOM 2053 C CA . ALA A 1 290 ? -13.152 -30.259 38.621 1.00 78.73 290 ALA A CA 1
ATOM 2054 C C . ALA A 1 290 ? -12.825 -29.347 37.453 1.00 77.00 290 ALA A C 1
ATOM 2055 O O . ALA A 1 290 ? -11.815 -28.643 37.493 1.00 77.72 290 ALA A O 1
ATOM 2057 N N . ALA A 1 291 ? -13.575 -29.452 36.347 1.00 78.86 291 ALA A N 1
ATOM 2058 C CA . ALA A 1 291 ? -13.336 -28.551 35.219 1.00 79.37 291 ALA A CA 1
ATOM 2059 C C . ALA A 1 291 ? -13.436 -27.091 35.661 1.00 79.60 291 ALA A C 1
ATOM 2060 O O . ALA A 1 291 ? -12.547 -26.262 35.368 1.00 65.79 291 ALA A O 1
ATOM 2062 N N . ALA A 1 292 ? -14.517 -26.770 36.385 1.00 75.02 292 ALA A N 1
ATOM 2063 C CA . ALA A 1 292 ? -14.720 -25.412 36.874 1.00 70.18 292 ALA A CA 1
ATOM 2064 C C . ALA A 1 292 ? -13.525 -24.963 37.703 1.00 71.86 292 ALA A C 1
ATOM 2065 O O . ALA A 1 292 ? -12.954 -23.890 37.466 1.00 72.60 292 ALA A O 1
ATOM 2067 N N . ALA A 1 293 ? -13.139 -25.788 38.685 1.00 72.17 293 ALA A N 1
ATOM 2068 C CA . ALA A 1 293 ? -12.020 -25.486 39.570 1.00 62.66 293 ALA A CA 1
ATOM 2069 C C . ALA A 1 293 ? -10.736 -25.270 38.781 1.00 64.56 293 ALA A C 1
ATOM 2070 O O . ALA A 1 293 ? -9.998 -24.327 39.052 1.00 67.38 293 ALA A O 1
ATOM 2072 N N . TRP A 1 294 ? -10.422 -26.146 37.824 1.00 68.59 294 TRP A N 1
ATOM 2073 C CA . TRP A 1 294 ? -9.176 -25.955 37.088 1.00 66.29 294 TRP A CA 1
ATOM 2074 C C . TRP A 1 294 ? -9.148 -24.585 36.443 1.00 62.85 294 TRP A C 1
ATOM 2075 O O . TRP A 1 294 ? -8.234 -23.797 36.687 1.00 65.48 294 TRP A O 1
ATOM 2086 N N . ARG A 1 295 ? -10.172 -24.253 35.650 1.00 66.90 295 ARG A N 1
ATOM 2087 C CA . ARG A 1 295 ? -10.107 -22.951 34.978 1.00 72.24 295 ARG A CA 1
ATOM 2088 C C . ARG A 1 295 ? -10.108 -21.795 35.980 1.00 69.91 295 ARG A C 1
ATOM 2089 O O . ARG A 1 295 ? -9.512 -20.742 35.733 1.00 71.40 295 ARG A O 1
ATOM 2097 N N . ASP A 1 296 ? -10.799 -21.963 37.099 1.00 66.87 296 ASP A N 1
ATOM 2098 C CA . ASP A 1 296 ? -11.196 -20.847 37.932 1.00 71.04 296 ASP A CA 1
ATOM 2099 C C . ASP A 1 296 ? -10.213 -20.581 39.088 1.00 73.51 296 ASP A C 1
ATOM 2100 O O . ASP A 1 296 ? -10.092 -19.438 39.559 1.00 80.14 296 ASP A O 1
ATOM 2105 N N . TYR A 1 297 ? -9.529 -21.616 39.590 1.00 69.28 297 TYR A N 1
ATOM 2106 C CA . TYR A 1 297 ? -8.664 -21.546 40.775 1.00 66.55 297 TYR A CA 1
ATOM 2107 C C . TYR A 1 297 ? -7.201 -21.917 40.513 1.00 68.64 297 TYR A C 1
ATOM 2108 O O . TYR A 1 297 ? -6.347 -21.600 41.351 1.00 66.01 297 TYR A O 1
ATOM 2117 N N . ALA A 1 298 ? -6.900 -22.647 39.421 1.00 70.56 298 ALA A N 1
ATOM 2118 C CA . ALA A 1 298 ? -5.562 -23.149 39.073 1.00 58.52 298 ALA A CA 1
ATOM 2119 C C . ALA A 1 298 ? -4.768 -22.178 38.204 1.00 52.50 298 ALA A C 1
ATOM 2120 O O . ALA A 1 298 ? -5.329 -21.537 37.319 1.00 55.96 298 ALA A O 1
ATOM 2122 N N . GLU A 1 299 ? -3.456 -22.072 38.453 1.00 52.58 299 GLU A N 1
ATOM 2123 C CA . GLU A 1 299 ? -2.568 -21.240 37.638 1.00 61.03 299 GLU A CA 1
ATOM 2124 C C . GLU A 1 299 ? -1.247 -21.940 37.357 1.00 48.42 299 GLU A C 1
ATOM 2125 O O . GLU A 1 299 ? -0.721 -22.653 38.209 1.00 47.62 299 GLU A O 1
ATOM 2131 N N . VAL A 1 300 ? -0.695 -21.693 36.169 1.00 42.59 300 VAL A N 1
ATOM 2132 C CA . VAL A 1 300 ? 0.604 -22.222 35.777 1.00 46.82 300 VAL A CA 1
ATOM 2133 C C . VAL A 1 300 ? 1.555 -21.049 35.538 1.00 52.61 300 VAL A C 1
ATOM 2134 O O . VAL A 1 300 ? 1.243 -20.136 34.766 1.00 51.17 300 VAL A O 1
ATOM 2138 N N . ILE A 1 301 ? 2.700 -21.053 36.224 1.00 41.81 301 ILE A N 1
ATOM 2139 C CA . ILE A 1 301 ? 3.601 -19.912 36.238 1.00 43.69 301 ILE A CA 1
ATOM 2140 C C . ILE A 1 301 ? 4.975 -20.395 35.822 1.00 46.51 301 ILE A C 1
ATOM 2141 O O . ILE A 1 301 ? 5.569 -21.257 36.494 1.00 44.24 301 ILE A O 1
ATOM 2146 N N . LEU A 1 302 ? 5.511 -19.778 34.761 1.00 57.35 302 LEU A N 1
ATOM 2147 C CA . LEU A 1 302 ? 6.796 -20.140 34.182 1.00 58.63 302 LEU A CA 1
ATOM 2148 C C . LEU A 1 302 ? 7.906 -19.281 34.730 1.00 63.12 302 LEU A C 1
ATOM 2149 O O . LEU A 1 302 ? 7.850 -18.046 34.680 1.00 65.33 302 LEU A O 1
ATOM 2154 N N . CYS A 1 303 ? 8.950 -19.962 35.164 1.00 65.06 303 CYS A N 1
ATOM 2155 C CA . CYS A 1 303 ? 10.058 -19.389 35.890 1.00 64.50 303 CYS A CA 1
ATOM 2156 C C . CYS A 1 303 ? 11.362 -19.551 35.140 1.00 68.55 303 CYS A C 1
ATOM 2157 O O . CYS A 1 303 ? 11.453 -20.296 34.160 1.00 61.87 303 CYS A O 1
ATOM 2160 N N . ALA A 1 304 ? 12.341 -18.764 35.579 1.00 76.55 304 ALA A N 1
ATOM 2161 C CA . ALA A 1 304 ? 13.666 -18.805 34.985 1.00 71.12 304 ALA A CA 1
ATOM 2162 C C . ALA A 1 304 ? 14.453 -20.020 35.455 1.00 76.82 304 ALA A C 1
ATOM 2163 O O . ALA A 1 304 ? 14.915 -20.848 34.653 1.00 81.84 304 ALA A O 1
ATOM 2165 N N . ASP A 1 305 ? 14.584 -20.149 36.762 1.00 76.58 305 ASP A N 1
ATOM 2166 C CA . ASP A 1 305 ? 15.471 -21.108 37.392 1.00 75.75 305 ASP A CA 1
ATOM 2167 C C . ASP A 1 305 ? 14.834 -21.549 38.700 1.00 75.88 305 ASP A C 1
ATOM 2168 O O . ASP A 1 305 ? 13.709 -21.159 39.019 1.00 82.04 305 ASP A O 1
ATOM 2173 N N . ARG A 1 306 ? 15.571 -22.370 39.458 1.00 73.42 306 ARG A N 1
ATOM 2174 C CA . ARG A 1 306 ? 15.104 -22.804 40.768 1.00 72.37 306 ARG A CA 1
ATOM 2175 C C . ARG A 1 306 ? 14.871 -21.605 41.675 1.00 68.63 306 ARG A C 1
ATOM 2176 O O . ARG A 1 306 ? 13.885 -21.542 42.425 1.00 63.07 306 ARG A O 1
ATOM 2184 N N . GLU A 1 307 ? 15.798 -20.651 41.621 1.00 64.78 307 GLU A N 1
ATOM 2185 C CA . GLU A 1 307 ? 15.746 -19.480 42.482 1.00 78.21 307 GLU A CA 1
ATOM 2186 C C . GLU A 1 307 ? 14.428 -18.738 42.336 1.00 73.58 307 GLU A C 1
ATOM 2187 O O . GLU A 1 307 ? 13.799 -18.331 43.325 1.00 66.68 307 GLU A O 1
ATOM 2193 N N . GLU A 1 308 ? 14.024 -18.506 41.098 1.00 67.36 308 GLU A N 1
ATOM 2194 C CA . GLU A 1 308 ? 12.828 -17.726 40.887 1.00 67.53 308 GLU A CA 1
ATOM 2195 C C . GLU A 1 308 ? 11.636 -18.452 41.485 1.00 66.81 308 GLU A C 1
ATOM 2196 O O . GLU A 1 308 ? 10.746 -17.833 42.083 1.00 54.23 308 GLU A O 1
ATOM 2202 N N . MET A 1 309 ? 11.571 -19.772 41.227 1.00 66.08 309 MET A N 1
ATOM 2203 C CA . MET A 1 309 ? 10.494 -20.611 41.748 1.00 63.76 309 MET A CA 1
ATOM 2204 C C . MET A 1 309 ? 10.410 -20.488 43.259 1.00 68.24 309 MET A C 1
ATOM 2205 O O . MET A 1 309 ? 9.319 -20.320 43.818 1.00 57.91 309 MET A O 1
ATOM 2210 N N . ALA A 1 310 ? 11.551 -20.641 43.934 1.00 62.89 310 ALA A N 1
ATOM 2211 C CA . ALA A 1 310 ? 11.566 -20.502 45.379 1.00 54.06 310 ALA A CA 1
ATOM 2212 C C . ALA A 1 310 ? 11.016 -19.143 45.799 1.00 59.83 310 ALA A C 1
ATOM 2213 O O . ALA A 1 310 ? 10.144 -19.055 46.673 1.00 48.83 310 ALA A O 1
ATOM 2215 N N . ALA A 1 311 ? 11.507 -18.067 45.174 1.00 66.86 311 ALA A N 1
ATOM 2216 C CA . ALA A 1 311 ? 11.060 -16.722 45.550 1.00 61.23 311 ALA A CA 1
ATOM 2217 C C . ALA A 1 311 ? 9.557 -16.579 45.342 1.00 61.92 311 ALA A C 1
ATOM 2218 O O . ALA A 1 311 ? 8.858 -15.905 46.122 1.00 52.71 311 ALA A O 1
ATOM 2220 N N . THR A 1 312 ? 9.057 -17.182 44.260 1.00 69.49 312 THR A N 1
ATOM 2221 C CA . THR A 1 312 ? 7.625 -17.235 43.985 1.00 65.94 312 THR A CA 1
ATOM 2222 C C . THR A 1 312 ? 6.869 -17.943 45.100 1.00 60.22 312 THR A C 1
ATOM 2223 O O . THR A 1 312 ? 5.944 -17.376 45.694 1.00 56.07 312 THR A O 1
ATOM 2227 N N . SER A 1 313 ? 7.253 -19.195 45.380 1.00 55.90 313 SER A N 1
ATOM 2228 C CA . SER A 1 313 ? 6.643 -19.995 46.442 1.00 56.94 313 SER A CA 1
ATOM 2229 C C . SER A 1 313 ? 6.562 -19.179 47.733 1.00 56.58 313 SER A C 1
ATOM 2230 O O . SER A 1 313 ? 5.491 -19.070 48.346 1.00 55.66 313 SER A O 1
ATOM 2233 N N . ASP A 1 314 ? 7.699 -18.597 48.155 1.00 52.83 314 ASP A N 1
ATOM 2234 C CA . ASP A 1 314 ? 7.737 -17.765 49.360 1.00 55.42 314 ASP A CA 1
ATOM 2235 C C . ASP A 1 314 ? 6.755 -16.587 49.294 1.00 55.91 314 ASP A C 1
ATOM 2236 O O . ASP A 1 314 ? 5.982 -16.399 50.232 1.00 51.03 314 ASP A O 1
ATOM 2241 N N . ARG A 1 315 ? 6.750 -15.785 48.194 1.00 59.54 315 ARG A N 1
ATOM 2242 C CA . ARG A 1 315 ? 5.837 -14.627 48.129 1.00 64.11 315 ARG A CA 1
ATOM 2243 C C . ARG A 1 315 ? 4.389 -15.110 48.159 1.00 65.67 315 ARG A C 1
ATOM 2244 O O . ARG A 1 315 ? 3.474 -14.362 48.536 1.00 70.84 315 ARG A O 1
ATOM 2252 N N . TYR A 1 316 ? 4.128 -16.346 47.716 1.00 63.77 316 TYR A N 1
ATOM 2253 C CA . TYR A 1 316 ? 2.732 -16.757 47.770 1.00 53.35 316 TYR A CA 1
ATOM 2254 C C . TYR A 1 316 ? 2.379 -17.375 49.100 1.00 57.96 316 TYR A C 1
ATOM 2255 O O . TYR A 1 316 ? 1.198 -17.474 49.420 1.00 54.98 316 TYR A O 1
ATOM 2264 N N . ALA A 1 317 ? 3.389 -17.861 49.844 1.00 61.52 317 ALA A N 1
ATOM 2265 C CA . ALA A 1 317 ? 3.215 -18.484 51.159 1.00 58.83 317 ALA A CA 1
ATOM 2266 C C . ALA A 1 317 ? 2.158 -19.575 51.125 1.00 54.45 317 ALA A C 1
ATOM 2267 O O . ALA A 1 317 ? 1.043 -19.358 51.614 1.00 59.56 317 ALA A O 1
ATOM 2269 N N . PRO A 1 318 ? 2.439 -20.718 50.503 1.00 51.25 318 PRO A N 1
ATOM 2270 C CA . PRO A 1 318 ? 1.402 -21.732 50.315 1.00 50.99 318 PRO A CA 1
ATOM 2271 C C . PRO A 1 318 ? 1.246 -22.596 51.553 1.00 50.99 318 PRO A C 1
ATOM 2272 O O . PRO A 1 318 ? 2.204 -22.865 52.278 1.00 55.10 318 PRO A O 1
ATOM 2276 N N . GLU A 1 319 ? -0.005 -22.999 51.812 1.00 45.18 319 GLU A N 1
ATOM 2277 C CA . GLU A 1 319 ? -0.305 -23.900 52.923 1.00 53.15 319 GLU A CA 1
ATOM 2278 C C . GLU A 1 319 ? 0.212 -25.319 52.659 1.00 59.36 319 GLU A C 1
ATOM 2279 O O . GLU A 1 319 ? 0.765 -25.978 53.557 1.00 50.66 319 GLU A O 1
ATOM 2285 N N . HIS A 1 320 ? 0.002 -25.824 51.432 1.00 58.06 320 HIS A N 1
ATOM 2286 C CA . HIS A 1 320 ? 0.445 -27.143 50.982 1.00 47.24 320 HIS A CA 1
ATOM 2287 C C . HIS A 1 320 ? 1.491 -26.894 49.901 1.00 46.85 320 HIS A C 1
ATOM 2288 O O . HIS A 1 320 ? 1.229 -26.170 48.939 1.00 46.71 320 HIS A O 1
ATOM 2295 N N . LEU A 1 321 ? 2.700 -27.426 50.081 1.00 45.53 321 LEU A N 1
ATOM 2296 C CA . LEU A 1 321 ? 3.782 -27.209 49.133 1.00 43.23 321 LEU A CA 1
ATOM 2297 C C . LEU A 1 321 ? 4.433 -28.554 48.842 1.00 41.65 321 LEU A C 1
ATOM 2298 O O . LEU A 1 321 ? 4.951 -29.195 49.758 1.00 35.27 321 LEU A O 1
ATOM 2303 N N . THR A 1 322 ? 4.413 -28.975 47.576 1.00 38.88 322 THR A N 1
ATOM 2304 C CA . THR A 1 322 ? 5.065 -30.205 47.146 1.00 32.58 322 THR A CA 1
ATOM 2305 C C . THR A 1 322 ? 6.235 -29.904 46.218 1.00 39.12 322 THR A C 1
ATOM 2306 O O . THR A 1 322 ? 6.061 -29.224 45.206 1.00 43.18 322 THR A O 1
ATOM 2310 N N . VAL A 1 323 ? 7.401 -30.486 46.474 1.00 36.96 323 VAL A N 1
ATOM 2311 C CA . VAL A 1 323 ? 8.561 -30.181 45.636 1.00 40.87 323 VAL A CA 1
ATOM 2312 C C . VAL A 1 323 ? 8.956 -31.410 44.821 1.00 45.95 323 VAL A C 1
ATOM 2313 O O . VAL A 1 323 ? 9.378 -32.437 45.374 1.00 46.75 323 VAL A O 1
ATOM 2317 N N . MET A 1 324 ? 8.832 -31.289 43.497 1.00 45.59 324 MET A N 1
ATOM 2318 C CA . MET A 1 324 ? 9.145 -32.353 42.552 1.00 43.07 324 MET A CA 1
ATOM 2319 C C . MET A 1 324 ? 10.331 -31.919 41.699 1.00 51.69 324 MET A C 1
ATOM 2320 O O . MET A 1 324 ? 10.235 -31.702 40.488 1.00 47.05 324 MET A O 1
ATOM 2325 N N . ALA A 1 325 ? 11.490 -31.873 42.354 1.00 54.98 325 ALA A N 1
ATOM 2326 C CA . ALA A 1 325 ? 12.709 -31.339 41.756 1.00 53.11 325 ALA A CA 1
ATOM 2327 C C . ALA A 1 325 ? 13.925 -32.095 42.291 1.00 57.35 325 ALA A C 1
ATOM 2328 O O . ALA A 1 325 ? 13.831 -32.950 43.182 1.00 51.89 325 ALA A O 1
ATOM 2330 N N . GLU A 1 326 ? 15.065 -31.822 41.663 1.00 55.77 326 GLU A N 1
ATOM 2331 C CA . GLU A 1 326 ? 16.374 -32.311 42.063 1.00 61.79 326 GLU A CA 1
ATOM 2332 C C . GLU A 1 326 ? 16.839 -31.549 43.305 1.00 62.32 326 GLU A C 1
ATOM 2333 O O . GLU A 1 326 ? 16.443 -30.397 43.541 1.00 61.52 326 GLU A O 1
ATOM 2339 N N . ASP A 1 327 ? 17.736 -32.171 44.075 1.00 64.39 327 ASP A N 1
ATOM 2340 C CA . ASP A 1 327 ? 18.392 -31.485 45.187 1.00 67.48 327 ASP A CA 1
ATOM 2341 C C . ASP A 1 327 ? 17.357 -31.044 46.227 1.00 67.82 327 ASP A C 1
ATOM 2342 O O . ASP A 1 327 ? 17.265 -29.870 46.584 1.00 70.06 327 ASP A O 1
ATOM 2347 N N . LEU A 1 328 ? 16.539 -32.011 46.687 1.00 64.94 328 LEU A N 1
ATOM 2348 C CA . LEU A 1 328 ? 15.498 -31.728 47.679 1.00 55.47 328 LEU A CA 1
ATOM 2349 C C . LEU A 1 328 ? 16.082 -31.056 48.913 1.00 64.49 328 LEU A C 1
ATOM 2350 O O . LEU A 1 328 ? 15.401 -30.276 49.595 1.00 67.91 328 LEU A O 1
ATOM 2355 N N . ASP A 1 329 ? 17.337 -31.380 49.235 1.00 65.58 329 ASP A N 1
ATOM 2356 C CA . ASP A 1 329 ? 18.025 -30.720 50.336 1.00 69.10 329 ASP A CA 1
ATOM 2357 C C . ASP A 1 329 ? 18.111 -29.211 50.101 1.00 76.95 329 ASP A C 1
ATOM 2358 O O . ASP A 1 329 ? 17.920 -28.418 51.035 1.00 73.67 329 ASP A O 1
ATOM 2363 N N . TRP A 1 330 ? 18.383 -28.795 48.855 1.00 74.48 330 TRP A N 1
ATOM 2364 C CA . TRP A 1 330 ? 18.436 -27.367 48.568 1.00 72.42 330 TRP A CA 1
ATOM 2365 C C . TRP A 1 330 ? 17.110 -26.710 48.900 1.00 70.41 330 TRP A C 1
ATOM 2366 O O . TRP A 1 330 ? 17.081 -25.656 49.537 1.00 69.02 330 TRP A O 1
ATOM 2377 N N . TRP A 1 331 ? 15.999 -27.315 48.464 1.00 65.11 331 TRP A N 1
ATOM 2378 C CA . TRP A 1 331 ? 14.690 -26.707 48.692 1.00 68.55 331 TRP A CA 1
ATOM 2379 C C . TRP A 1 331 ? 14.383 -26.644 50.182 1.00 68.99 331 TRP A C 1
ATOM 2380 O O . TRP A 1 331 ? 13.880 -25.630 50.679 1.00 66.17 331 TRP A O 1
ATOM 2391 N N . LEU A 1 332 ? 14.694 -27.727 50.913 1.00 65.09 332 LEU A N 1
ATOM 2392 C CA . LEU A 1 332 ? 14.491 -27.738 52.363 1.00 69.95 332 LEU A CA 1
ATOM 2393 C C . LEU A 1 332 ? 15.264 -26.590 53.013 1.00 75.30 332 LEU A C 1
ATOM 2394 O O . LEU A 1 332 ? 14.803 -25.977 53.985 1.00 63.45 332 LEU A O 1
ATOM 2399 N N . ASP A 1 333 ? 16.462 -26.314 52.487 1.00 77.87 333 ASP A N 1
ATOM 2400 C CA . ASP A 1 333 ? 17.306 -25.225 52.966 1.00 75.03 333 ASP A CA 1
ATOM 2401 C C . ASP A 1 333 ? 16.713 -23.864 52.603 1.00 72.66 333 ASP A C 1
ATOM 2402 O O . ASP A 1 333 ? 16.634 -22.959 53.446 1.00 62.02 333 ASP A O 1
ATOM 2407 N N . ARG A 1 334 ? 16.306 -23.702 51.344 1.00 76.72 334 ARG A N 1
ATOM 2408 C CA . ARG A 1 334 ? 15.922 -22.397 50.808 1.00 78.33 334 ARG A CA 1
ATOM 2409 C C . ARG A 1 334 ? 14.499 -22.013 51.210 1.00 70.97 334 ARG A C 1
ATOM 2410 O O . ARG A 1 334 ? 14.282 -21.001 51.889 1.00 66.09 334 ARG A O 1
ATOM 2418 N N . LEU A 1 335 ? 13.519 -22.817 50.782 1.00 62.90 335 LEU A N 1
ATOM 2419 C CA . LEU A 1 335 ? 12.106 -22.484 50.975 1.00 63.85 335 LEU A CA 1
ATOM 2420 C C . LEU A 1 335 ? 11.793 -22.271 52.445 1.00 61.92 335 LEU A C 1
ATOM 2421 O O . LEU A 1 335 ? 11.985 -23.173 53.257 1.00 71.37 335 LEU A O 1
ATOM 2426 N N . SER A 1 336 ? 11.296 -21.081 52.798 1.00 58.63 336 SER A N 1
ATOM 2427 C CA . SER A 1 336 ? 11.046 -20.811 54.210 1.00 64.24 336 SER A CA 1
ATOM 2428 C C . SER A 1 336 ? 9.740 -20.088 54.535 1.00 69.65 336 SER A C 1
ATOM 2429 O O . SER A 1 336 ? 9.483 -19.828 55.713 1.00 71.76 336 SER A O 1
ATOM 2432 N N . CYS A 1 337 ? 8.933 -19.697 53.543 1.00 65.53 337 CYS A N 1
ATOM 2433 C CA . CYS A 1 337 ? 7.539 -19.298 53.791 1.00 60.54 337 CYS A CA 1
ATOM 2434 C C . CYS A 1 337 ? 6.595 -20.280 53.110 1.00 57.39 337 CYS A C 1
ATOM 2435 O O . CYS A 1 337 ? 6.462 -20.294 51.884 1.00 57.09 337 CYS A O 1
ATOM 2438 N N . TYR A 1 338 ? 6.014 -21.147 53.927 1.00 58.04 338 TYR A N 1
ATOM 2439 C CA . TYR A 1 338 ? 5.007 -22.129 53.553 1.00 50.97 338 TYR A CA 1
ATOM 2440 C C . TYR A 1 338 ? 4.414 -22.660 54.852 1.00 54.70 338 TYR A C 1
ATOM 2441 O O . TYR A 1 338 ? 4.799 -22.236 55.946 1.00 49.62 338 TYR A O 1
ATOM 2450 N N . GLY A 1 339 ? 3.458 -23.584 54.714 1.00 52.33 339 GLY A N 1
ATOM 2451 C CA . GLY A 1 339 ? 2.854 -24.303 55.820 1.00 41.24 339 GLY A CA 1
ATOM 2452 C C . GLY A 1 339 ? 3.410 -25.696 55.993 1.00 46.99 339 GLY A C 1
ATOM 2453 O O . GLY A 1 339 ? 4.189 -25.944 56.917 1.00 48.21 339 GLY A O 1
ATOM 2454 N N . SER A 1 340 ? 3.034 -26.621 55.090 1.00 59.73 340 SER A N 1
ATOM 2455 C CA . SER A 1 340 ? 3.506 -28.012 55.072 1.00 45.87 340 SER A CA 1
ATOM 2456 C C . SER A 1 340 ? 4.242 -28.316 53.782 1.00 39.64 340 SER A C 1
ATOM 2457 O O . SER A 1 340 ? 3.655 -28.260 52.699 1.00 36.24 340 SER A O 1
ATOM 2460 N N . LEU A 1 341 ? 5.511 -28.674 53.907 1.00 37.91 341 LEU A N 1
ATOM 2461 C CA . LEU A 1 341 ? 6.334 -29.056 52.771 1.00 43.80 341 LEU A CA 1
ATOM 2462 C C . LEU A 1 341 ? 6.441 -30.585 52.663 1.00 42.06 341 LEU A C 1
ATOM 2463 O O . LEU A 1 341 ? 6.730 -31.272 53.651 1.00 41.80 341 LEU A O 1
ATOM 2468 N N . PHE A 1 342 ? 6.135 -31.118 51.478 1.00 38.83 342 PHE A N 1
ATOM 2469 C CA . PHE A 1 342 ? 6.397 -32.506 51.113 1.00 37.38 342 PHE A CA 1
ATOM 2470 C C . PHE A 1 342 ? 7.438 -32.525 49.993 1.00 43.62 342 PHE A C 1
ATOM 2471 O O . PHE A 1 342 ? 7.147 -32.123 48.859 1.00 44.11 342 PHE A O 1
ATOM 2479 N N . LEU A 1 343 ? 8.662 -32.966 50.307 1.00 47.58 343 LEU A N 1
ATOM 2480 C CA . LEU A 1 343 ? 9.724 -33.055 49.309 1.00 42.30 343 LEU A CA 1
ATOM 2481 C C . LEU A 1 343 ? 9.643 -34.389 48.564 1.00 48.35 343 LEU A C 1
ATOM 2482 O O . LEU A 1 343 ? 9.716 -35.461 49.178 1.00 52.96 343 LEU A O 1
ATOM 2487 N N . GLY A 1 344 ? 9.499 -34.333 47.250 1.00 46.88 344 GLY A N 1
ATOM 2488 C CA . GLY A 1 344 ? 9.495 -35.543 46.447 1.00 60.35 344 GLY A CA 1
ATOM 2489 C C . GLY A 1 344 ? 8.110 -35.990 46.009 1.00 63.85 344 GLY A C 1
ATOM 2490 O O . GLY A 1 344 ? 7.099 -35.757 46.683 1.00 58.62 344 GLY A O 1
ATOM 2491 N N . GLU A 1 345 ? 8.070 -36.633 44.837 1.00 56.54 345 GLU A N 1
ATOM 2492 C CA . GLU A 1 345 ? 6.837 -37.153 44.261 1.00 65.76 345 GLU A CA 1
ATOM 2493 C C . GLU A 1 345 ? 6.219 -38.184 45.170 1.00 66.43 345 GLU A C 1
ATOM 2494 O O . GLU A 1 345 ? 5.032 -38.527 45.023 1.00 65.33 345 GLU A O 1
ATOM 2500 N N . GLU A 1 346 ? 7.004 -38.608 46.161 1.00 66.82 346 GLU A N 1
ATOM 2501 C CA . GLU A 1 346 ? 6.702 -39.757 46.980 1.00 62.66 346 GLU A CA 1
ATOM 2502 C C . GLU A 1 346 ? 5.636 -39.251 47.911 1.00 61.35 346 GLU A C 1
ATOM 2503 O O . GLU A 1 346 ? 4.497 -39.717 47.869 1.00 66.36 346 GLU A O 1
ATOM 2509 N N . SER A 1 347 ? 5.961 -38.149 48.591 1.00 64.16 347 SER A N 1
ATOM 2510 C CA . SER A 1 347 ? 5.182 -37.664 49.735 1.00 71.37 347 SER A CA 1
ATOM 2511 C C . SER A 1 347 ? 3.893 -36.894 49.384 1.00 70.59 347 SER A C 1
ATOM 2512 O O . SER A 1 347 ? 2.807 -37.169 49.936 1.00 59.64 347 SER A O 1
ATOM 2515 N N . SER A 1 375 ? 5.113 -12.725 73.804 1.00 56.89 375 SER A N 1
ATOM 2516 C CA . SER A 1 375 ? 5.918 -13.930 73.638 1.00 59.78 375 SER A CA 1
ATOM 2517 C C . SER A 1 375 ? 6.430 -14.139 72.194 1.00 62.48 375 SER A C 1
ATOM 2518 O O . SER A 1 375 ? 5.758 -13.834 71.207 1.00 62.81 375 SER A O 1
ATOM 2521 N N . VAL A 1 376 ? 7.638 -14.697 72.105 1.00 57.12 376 VAL A N 1
ATOM 2522 C CA . VAL A 1 376 ? 8.321 -14.821 70.832 1.00 49.52 376 VAL A CA 1
ATOM 2523 C C . VAL A 1 376 ? 7.527 -15.593 69.797 1.00 55.58 376 VAL A C 1
ATOM 2524 O O . VAL A 1 376 ? 7.632 -15.308 68.598 1.00 60.41 376 VAL A O 1
ATOM 2528 N N . HIS A 1 377 ? 6.657 -16.508 70.241 1.00 66.07 377 HIS A N 1
ATOM 2529 C CA . HIS A 1 377 ? 5.900 -17.356 69.324 1.00 66.64 377 HIS A CA 1
ATOM 2530 C C . HIS A 1 377 ? 5.126 -16.531 68.314 1.00 65.44 377 HIS A C 1
ATOM 2531 O O . HIS A 1 377 ? 4.923 -16.973 67.174 1.00 63.28 377 HIS A O 1
ATOM 2538 N N . LYS A 1 378 ? 4.659 -15.347 68.728 1.00 59.18 378 LYS A N 1
ATOM 2539 C CA . LYS A 1 378 ? 3.828 -14.507 67.872 1.00 59.10 378 LYS A CA 1
ATOM 2540 C C . LYS A 1 378 ? 4.542 -14.081 66.584 1.00 55.89 378 LYS A C 1
ATOM 2541 O O . LYS A 1 378 ? 3.885 -13.808 65.571 1.00 46.86 378 LYS A O 1
ATOM 2547 N N . TYR A 1 379 ? 5.869 -13.987 66.589 1.00 51.69 379 TYR A N 1
ATOM 2548 C CA . TYR A 1 379 ? 6.557 -13.412 65.444 1.00 40.32 379 TYR A CA 1
ATOM 2549 C C . TYR A 1 379 ? 7.044 -14.458 64.477 1.00 44.79 379 TYR A C 1
ATOM 2550 O O . TYR A 1 379 ? 7.797 -14.145 63.542 1.00 39.55 379 TYR A O 1
ATOM 2559 N N . MET A 1 380 ? 6.637 -15.699 64.674 1.00 53.65 380 MET A N 1
ATOM 2560 C CA . MET A 1 380 ? 7.221 -16.806 63.939 1.00 53.53 380 MET A CA 1
ATOM 2561 C C . MET A 1 380 ? 6.175 -17.658 63.231 1.00 52.02 380 MET A C 1
ATOM 2562 O O . MET A 1 380 ? 5.085 -17.891 63.754 1.00 50.33 380 MET A O 1
ATOM 2567 N N . LYS A 1 381 ? 6.499 -18.045 61.996 1.00 59.23 381 LYS A N 1
ATOM 2568 C CA . LYS A 1 381 ? 5.788 -19.076 61.253 1.00 54.64 381 LYS A CA 1
ATOM 2569 C C . LYS A 1 381 ? 6.382 -20.432 61.621 1.00 45.63 381 LYS A C 1
ATOM 2570 O O . LYS A 1 381 ? 7.601 -20.615 61.575 1.00 44.95 381 LYS A O 1
ATOM 2576 N N . ILE A 1 382 ? 5.519 -21.380 61.969 1.00 46.52 382 ILE A N 1
ATOM 2577 C CA . ILE A 1 382 ? 5.910 -22.785 62.157 1.00 50.72 382 ILE A CA 1
ATOM 2578 C C . ILE A 1 382 ? 5.706 -23.610 60.882 1.00 46.00 382 ILE A C 1
ATOM 2579 O O . ILE A 1 382 ? 4.578 -23.815 60.423 1.00 49.27 382 ILE A O 1
ATOM 2584 N N . VAL A 1 383 ? 6.803 -24.096 60.319 1.00 45.09 383 VAL A N 1
ATOM 2585 C CA . VAL A 1 383 ? 6.774 -24.889 59.101 1.00 45.54 383 VAL A CA 1
ATOM 2586 C C . VAL A 1 383 ? 7.055 -26.340 59.465 1.00 46.12 383 VAL A C 1
ATOM 2587 O O . VAL A 1 383 ? 7.886 -26.626 60.345 1.00 47.78 383 VAL A O 1
ATOM 2591 N N . THR A 1 384 ? 6.316 -27.265 58.840 1.00 46.19 384 THR A N 1
ATOM 2592 C CA . THR A 1 384 ? 6.538 -28.705 58.995 1.00 44.24 384 THR A CA 1
ATOM 2593 C C . THR A 1 384 ? 6.849 -29.318 57.637 1.00 45.57 384 THR A C 1
ATOM 2594 O O . THR A 1 384 ? 6.118 -29.082 56.672 1.00 55.06 384 THR A O 1
ATOM 2598 N N . TRP A 1 385 ? 7.889 -30.141 57.559 1.00 41.90 385 TRP A N 1
ATOM 2599 C CA . TRP A 1 385 ? 8.267 -30.771 56.298 1.00 42.62 385 TRP A CA 1
ATOM 2600 C C . TRP A 1 385 ? 8.448 -32.271 56.459 1.00 46.33 385 TRP A C 1
ATOM 2601 O O . TRP A 1 385 ? 8.726 -32.752 57.559 1.00 50.34 385 TRP A O 1
ATOM 2612 N N . GLN A 1 386 ? 8.308 -33.019 55.345 1.00 56.74 386 GLN A N 1
ATOM 2613 C CA . GLN A 1 386 ? 8.649 -34.455 55.305 1.00 46.83 386 GLN A CA 1
ATOM 2614 C C . GLN A 1 386 ? 9.183 -34.874 53.938 1.00 49.36 386 GLN A C 1
ATOM 2615 O O . GLN A 1 386 ? 8.855 -34.269 52.907 1.00 44.37 386 GLN A O 1
ATOM 2621 N N . ARG A 1 387 ? 10.044 -35.912 53.961 1.00 55.17 387 ARG A N 1
ATOM 2622 C CA . ARG A 1 387 ? 10.591 -36.571 52.773 1.00 43.14 387 ARG A CA 1
ATOM 2623 C C . ARG A 1 387 ? 10.527 -38.084 52.961 1.00 40.90 387 ARG A C 1
ATOM 2624 O O . ARG A 1 387 ? 10.325 -38.578 54.070 1.00 41.05 387 ARG A O 1
ATOM 2632 N N . GLY A 1 388 ? 10.586 -38.813 51.842 1.00 48.10 388 GLY A N 1
ATOM 2633 C CA . GLY A 1 388 ? 10.791 -40.248 51.836 1.00 39.82 388 GLY A CA 1
ATOM 2634 C C . GLY A 1 388 ? 9.529 -41.093 51.789 1.00 45.65 388 GLY A C 1
ATOM 2635 O O . GLY A 1 388 ? 8.394 -40.616 51.897 1.00 43.42 388 GLY A O 1
ATOM 2636 N N . THR A 1 389 ? 9.767 -42.406 51.628 1.00 51.20 389 THR A N 1
ATOM 2637 C CA . THR A 1 389 ? 8.765 -43.477 51.637 1.00 41.11 389 THR A CA 1
ATOM 2638 C C . THR A 1 389 ? 9.268 -44.607 52.513 1.00 39.04 389 THR A C 1
ATOM 2639 O O . THR A 1 389 ? 10.443 -44.615 52.902 1.00 39.50 389 THR A O 1
ATOM 2643 N N . ARG A 1 390 ? 8.340 -45.513 52.899 1.00 39.41 390 ARG A N 1
ATOM 2644 C CA . ARG A 1 390 ? 8.712 -46.664 53.715 1.00 32.52 390 ARG A CA 1
ATOM 2645 C C . ARG A 1 390 ? 9.912 -47.344 53.117 1.00 38.65 390 ARG A C 1
ATOM 2646 O O . ARG A 1 390 ? 9.912 -47.706 51.941 1.00 33.76 390 ARG A O 1
ATOM 2654 N N . GLU A 1 391 ? 10.917 -47.571 53.961 1.00 45.58 391 GLU A N 1
ATOM 2655 C CA . GLU A 1 391 ? 12.087 -48.350 53.601 1.00 34.87 391 GLU A CA 1
ATOM 2656 C C . GLU A 1 391 ? 12.268 -49.512 54.564 1.00 35.71 391 GLU A C 1
ATOM 2657 O O . GLU A 1 391 ? 13.362 -50.076 54.657 1.00 42.51 391 GLU A O 1
ATOM 2663 N N . GLY A 1 392 ? 11.206 -49.881 55.273 1.00 31.01 392 GLY A N 1
ATOM 2664 C CA . GLY A 1 392 ? 11.296 -50.904 56.292 1.00 32.43 392 GLY A CA 1
ATOM 2665 C C . GLY A 1 392 ? 10.058 -50.875 57.163 1.00 35.90 392 GLY A C 1
ATOM 2666 O O . GLY A 1 392 ? 9.054 -50.248 56.808 1.00 36.24 392 GLY A O 1
ATOM 2667 N N . TYR A 1 393 ? 10.130 -51.598 58.293 1.00 35.75 393 TYR A N 1
ATOM 2668 C CA . TYR A 1 393 ? 8.968 -51.738 59.179 1.00 38.27 393 TYR A CA 1
ATOM 2669 C C . TYR A 1 393 ? 9.439 -52.008 60.606 1.00 41.52 393 TYR A C 1
ATOM 2670 O O . TYR A 1 393 ? 9.865 -53.132 60.899 1.00 45.92 393 TYR A O 1
ATOM 2679 N N . LYS A 1 394 ? 9.324 -51.008 61.490 1.00 43.73 394 LYS A N 1
ATOM 2680 C CA . LYS A 1 394 ? 9.674 -51.134 62.908 1.00 40.09 394 LYS A CA 1
ATOM 2681 C C . LYS A 1 394 ? 8.433 -50.806 63.725 1.00 37.10 394 LYS A C 1
ATOM 2682 O O . LYS A 1 394 ? 8.197 -49.632 64.060 1.00 38.95 394 LYS A O 1
ATOM 2688 N N . PRO A 1 395 ? 7.594 -51.799 64.038 1.00 38.10 395 PRO A N 1
ATOM 2689 C CA . PRO A 1 395 ? 6.337 -51.512 64.745 1.00 38.69 395 PRO A CA 1
ATOM 2690 C C . PRO A 1 395 ? 6.499 -50.750 66.048 1.00 38.30 395 PRO A C 1
ATOM 2691 O O . PRO A 1 395 ? 5.637 -49.905 66.338 1.00 45.01 395 PRO A O 1
ATOM 2695 N N . VAL A 1 396 ? 7.517 -51.011 66.870 1.00 32.78 396 VAL A N 1
ATOM 2696 C CA . VAL A 1 396 ? 7.611 -50.224 68.092 1.00 36.63 396 VAL A CA 1
ATOM 2697 C C . VAL A 1 396 ? 7.934 -48.783 67.763 1.00 35.02 396 VAL A C 1
ATOM 2698 O O . VAL A 1 396 ? 7.146 -47.881 68.073 1.00 36.64 396 VAL A O 1
ATOM 2702 N N . ALA A 1 397 ? 9.025 -48.575 67.019 1.00 32.30 397 ALA A N 1
ATOM 2703 C CA . ALA A 1 397 ? 9.437 -47.236 66.622 1.00 35.46 397 ALA A CA 1
ATOM 2704 C C . ALA A 1 397 ? 8.261 -46.459 66.059 1.00 33.19 397 ALA A C 1
ATOM 2705 O O . ALA A 1 397 ? 8.057 -45.286 66.397 1.00 32.80 397 ALA A O 1
ATOM 2707 N N . GLU A 1 398 ? 7.453 -47.112 65.230 1.00 32.95 398 GLU A N 1
ATOM 2708 C CA . GLU A 1 398 ? 6.246 -46.479 64.701 1.00 38.31 398 GLU A CA 1
ATOM 2709 C C . GLU A 1 398 ? 5.237 -46.141 65.794 1.00 42.86 398 GLU A C 1
ATOM 2710 O O . GLU A 1 398 ? 4.634 -45.061 65.763 1.00 49.16 398 GLU A O 1
ATOM 2716 N N . ALA A 1 399 ? 4.978 -47.061 66.718 1.00 36.20 399 ALA A N 1
ATOM 2717 C CA . ALA A 1 399 ? 4.005 -46.754 67.757 1.00 37.87 399 ALA A CA 1
ATOM 2718 C C . ALA A 1 399 ? 4.472 -45.592 68.635 1.00 41.17 399 ALA A C 1
ATOM 2719 O O . ALA A 1 399 ? 3.693 -44.674 68.944 1.00 49.29 399 ALA A O 1
ATOM 2721 N N . THR A 1 400 ? 5.755 -45.587 69.011 1.00 36.03 400 THR A N 1
ATOM 2722 C CA . THR A 1 400 ? 6.270 -44.500 69.833 1.00 39.19 400 THR A CA 1
ATOM 2723 C C . THR A 1 400 ? 6.210 -43.188 69.060 1.00 44.28 400 THR A C 1
ATOM 2724 O O . THR A 1 400 ? 5.833 -42.155 69.620 1.00 43.86 400 THR A O 1
ATOM 2728 N N . ALA A 1 401 ? 6.573 -43.212 67.759 1.00 42.79 401 ALA A N 1
ATOM 2729 C CA . ALA A 1 401 ? 6.467 -42.029 66.902 1.00 39.54 401 ALA A CA 1
ATOM 2730 C C . ALA A 1 401 ? 5.038 -41.510 66.870 1.00 44.70 401 ALA A C 1
ATOM 2731 O O . ALA A 1 401 ? 4.804 -40.296 66.856 1.00 46.06 401 ALA A O 1
ATOM 2733 N N . ARG A 1 402 ? 4.071 -42.422 66.824 1.00 46.57 402 ARG A N 1
ATOM 2734 C CA . ARG A 1 402 ? 2.674 -42.021 66.881 1.00 55.33 402 ARG A CA 1
ATOM 2735 C C . ARG A 1 402 ? 2.397 -41.238 68.159 1.00 55.56 402 ARG A C 1
ATOM 2736 O O . ARG A 1 402 ? 1.767 -40.174 68.118 1.00 61.89 402 ARG A O 1
ATOM 2744 N N . ILE A 1 403 ? 2.866 -41.750 69.304 1.00 50.13 403 ILE A N 1
ATOM 2745 C CA . ILE A 1 403 ? 2.643 -41.045 70.568 1.00 51.40 403 ILE A CA 1
ATOM 2746 C C . ILE A 1 403 ? 3.311 -39.666 70.591 1.00 59.34 403 ILE A C 1
ATOM 2747 O O . ILE A 1 403 ? 2.719 -38.688 71.074 1.00 70.12 403 ILE A O 1
ATOM 2752 N N . ALA A 1 404 ? 4.552 -39.563 70.087 1.00 55.75 404 ALA A N 1
ATOM 2753 C CA . ALA A 1 404 ? 5.313 -38.311 70.140 1.00 58.99 404 ALA A CA 1
ATOM 2754 C C . ALA A 1 404 ? 4.525 -37.095 69.685 1.00 76.64 404 ALA A C 1
ATOM 2755 O O . ALA A 1 404 ? 4.901 -35.962 70.005 1.00 83.54 404 ALA A O 1
ATOM 2757 N N . ARG A 1 405 ? 3.443 -37.304 68.944 1.00 75.35 405 ARG A N 1
ATOM 2758 C CA . ARG A 1 405 ? 2.604 -36.226 68.443 1.00 76.63 405 ARG A CA 1
ATOM 2759 C C . ARG A 1 405 ? 1.230 -36.321 69.100 1.00 76.34 405 ARG A C 1
ATOM 2760 O O . ARG A 1 405 ? 0.901 -35.494 69.960 1.00 80.28 405 ARG A O 1
ATOM 2768 N N . LEU A 1 406 ? 0.441 -37.343 68.746 1.00 67.24 406 LEU A N 1
ATOM 2769 C CA . LEU A 1 406 ? -0.882 -37.609 69.307 1.00 66.43 406 LEU A CA 1
ATOM 2770 C C . LEU A 1 406 ? -0.889 -37.567 70.833 1.00 63.24 406 LEU A C 1
ATOM 2771 O O . LEU A 1 406 ? -1.236 -36.559 71.437 1.00 74.35 406 LEU A O 1
ATOM 2776 N N . THR B 1 2 ? 9.937 -11.948 36.864 1.00 109.05 2 THR B N 1
ATOM 2777 C CA . THR B 1 2 ? 10.451 -12.263 35.546 1.00 113.46 2 THR B CA 1
ATOM 2778 C C . THR B 1 2 ? 9.497 -13.342 34.968 1.00 101.08 2 THR B C 1
ATOM 2779 O O . THR B 1 2 ? 9.805 -14.029 34.007 1.00 98.51 2 THR B O 1
ATOM 2783 N N . ILE B 1 3 ? 8.329 -13.493 35.661 1.00 95.06 3 ILE B N 1
ATOM 2784 C CA . ILE B 1 3 ? 7.375 -14.588 35.508 1.00 87.55 3 ILE B CA 1
ATOM 2785 C C . ILE B 1 3 ? 6.474 -14.442 34.286 1.00 82.65 3 ILE B C 1
ATOM 2786 O O . ILE B 1 3 ? 6.147 -13.330 33.860 1.00 87.36 3 ILE B O 1
ATOM 2791 N N . GLU B 1 4 ? 6.090 -15.587 33.695 1.00 69.21 4 GLU B N 1
ATOM 2792 C CA . GLU B 1 4 ? 5.199 -15.651 32.537 1.00 71.60 4 GLU B CA 1
ATOM 2793 C C . GLU B 1 4 ? 4.011 -16.544 32.897 1.00 69.35 4 GLU B C 1
ATOM 2794 O O . GLU B 1 4 ? 4.200 -17.722 33.212 1.00 72.59 4 GLU B O 1
ATOM 2800 N N . TYR B 1 5 ? 2.783 -16.009 32.799 1.00 64.59 5 TYR B N 1
ATOM 2801 C CA . TYR B 1 5 ? 1.564 -16.726 33.200 1.00 56.65 5 TYR B CA 1
ATOM 2802 C C . TYR B 1 5 ? 1.006 -17.588 32.071 1.00 62.42 5 TYR B C 1
ATOM 2803 O O . TYR B 1 5 ? 0.146 -17.170 31.290 1.00 64.46 5 TYR B O 1
ATOM 2812 N N . LEU B 1 6 ? 1.428 -18.850 32.066 1.00 58.27 6 LEU B N 1
ATOM 2813 C CA . LEU B 1 6 ? 0.991 -19.834 31.078 1.00 60.74 6 LEU B CA 1
ATOM 2814 C C . LEU B 1 6 ? -0.472 -20.221 31.242 1.00 56.29 6 LEU B C 1
ATOM 2815 O O . LEU B 1 6 ? -1.110 -20.668 30.283 1.00 54.53 6 LEU B O 1
ATOM 2820 N N . LYS B 1 7 ? -0.988 -20.155 32.460 1.00 56.35 7 LYS B N 1
ATOM 2821 C CA . LYS B 1 7 ? -2.403 -20.350 32.720 1.00 52.86 7 LYS B CA 1
ATOM 2822 C C . LYS B 1 7 ? -2.740 -19.368 33.826 1.00 63.66 7 LYS B C 1
ATOM 2823 O O . LYS B 1 7 ? -2.028 -19.310 34.837 1.00 62.15 7 LYS B O 1
ATOM 2829 N N . LYS B 1 8 ? -3.838 -18.639 33.673 1.00 60.25 8 LYS B N 1
ATOM 2830 C CA . LYS B 1 8 ? -4.258 -17.733 34.726 1.00 67.13 8 LYS B CA 1
ATOM 2831 C C . LYS B 1 8 ? -5.596 -18.235 35.235 1.00 73.62 8 LYS B C 1
ATOM 2832 O O . LYS B 1 8 ? -6.354 -18.890 34.512 1.00 60.58 8 LYS B O 1
ATOM 2838 N N . ALA B 1 9 ? -5.840 -18.003 36.519 1.00 82.45 9 ALA B N 1
ATOM 2839 C CA . ALA B 1 9 ? -7.106 -18.378 37.134 1.00 79.84 9 ALA B CA 1
ATOM 2840 C C . ALA B 1 9 ? -8.082 -17.219 37.112 1.00 84.70 9 ALA B C 1
ATOM 2841 O O . ALA B 1 9 ? -7.687 -16.051 37.180 1.00 93.17 9 ALA B O 1
ATOM 2843 N N . SER B 1 10 ? -9.372 -17.557 37.016 1.00 80.42 10 SER B N 1
ATOM 2844 C CA . SER B 1 10 ? -10.400 -16.533 36.938 1.00 84.80 10 SER B CA 1
ATOM 2845 C C . SER B 1 10 ? -10.404 -15.672 38.201 1.00 94.42 10 SER B C 1
ATOM 2846 O O . SER B 1 10 ? -11.035 -15.996 39.216 1.00 86.16 10 SER B O 1
ATOM 2849 N N . LEU B 1 11 ? -9.650 -14.573 38.091 1.00 103.46 11 LEU B N 1
ATOM 2850 C CA . LEU B 1 11 ? -9.348 -13.575 39.107 1.00 105.43 11 LEU B CA 1
ATOM 2851 C C . LEU B 1 11 ? -8.917 -14.263 40.419 1.00 106.00 11 LEU B C 1
ATOM 2852 O O . LEU B 1 11 ? -9.566 -14.181 41.473 1.00 93.76 11 LEU B O 1
ATOM 2857 N N . THR B 1 12 ? -7.823 -15.039 40.287 1.00 109.28 12 THR B N 1
ATOM 2858 C CA . THR B 1 12 ? -6.980 -15.533 41.384 1.00 105.50 12 THR B CA 1
ATOM 2859 C C . THR B 1 12 ? -5.507 -15.282 41.103 1.00 110.11 12 THR B C 1
ATOM 2860 O O . THR B 1 12 ? -4.676 -15.444 42.005 1.00 107.55 12 THR B O 1
ATOM 2864 N N . SER B 1 13 ? -5.172 -14.853 39.880 1.00 112.36 13 SER B N 1
ATOM 2865 C CA . SER B 1 13 ? -3.811 -14.663 39.382 1.00 110.08 13 SER B CA 1
ATOM 2866 C C . SER B 1 13 ? -3.148 -13.477 40.069 1.00 111.19 13 SER B C 1
ATOM 2867 O O . SER B 1 13 ? -3.771 -12.760 40.856 1.00 117.05 13 SER B O 1
ATOM 2870 N N . LYS B 1 14 ? -1.854 -13.272 39.777 1.00 103.16 14 LYS B N 1
ATOM 2871 C CA . LYS B 1 14 ? -1.200 -12.024 40.159 1.00 102.51 14 LYS B CA 1
ATOM 2872 C C . LYS B 1 14 ? -1.368 -10.979 39.059 1.00 103.54 14 LYS B C 1
ATOM 2873 O O . LYS B 1 14 ? -1.615 -11.294 37.887 1.00 95.24 14 LYS B O 1
ATOM 2879 N N . SER B 1 15 ? -1.255 -9.710 39.490 1.00 111.32 15 SER B N 1
ATOM 2880 C CA . SER B 1 15 ? -1.551 -8.468 38.788 1.00 111.25 15 SER B CA 1
ATOM 2881 C C . SER B 1 15 ? -3.060 -8.383 38.560 1.00 115.95 15 SER B C 1
ATOM 2882 O O . SER B 1 15 ? -3.591 -7.339 38.160 1.00 118.36 15 SER B O 1
ATOM 2885 N N . ASP B 1 16 ? -3.759 -9.502 38.826 1.00 100.35 16 ASP B N 1
ATOM 2886 C CA . ASP B 1 16 ? -5.114 -9.433 39.363 1.00 97.53 16 ASP B CA 1
ATOM 2887 C C . ASP B 1 16 ? -5.066 -9.061 40.838 1.00 95.92 16 ASP B C 1
ATOM 2888 O O . ASP B 1 16 ? -5.800 -8.171 41.289 1.00 94.00 16 ASP B O 1
ATOM 2893 N N . ALA B 1 17 ? -4.162 -9.711 41.584 1.00 92.61 17 ALA B N 1
ATOM 2894 C CA . ALA B 1 17 ? -4.029 -9.617 43.039 1.00 85.77 17 ALA B CA 1
ATOM 2895 C C . ALA B 1 17 ? -2.994 -10.621 43.538 1.00 78.85 17 ALA B C 1
ATOM 2896 O O . ALA B 1 17 ? -2.609 -11.566 42.851 1.00 84.83 17 ALA B O 1
ATOM 2898 N N . SER B 1 18 ? -2.594 -10.426 44.782 1.00 67.29 18 SER B N 1
ATOM 2899 C CA . SER B 1 18 ? -1.548 -11.204 45.434 1.00 73.94 18 SER B CA 1
ATOM 2900 C C . SER B 1 18 ? -2.100 -12.319 46.294 1.00 69.92 18 SER B C 1
ATOM 2901 O O . SER B 1 18 ? -1.414 -13.311 46.547 1.00 65.88 18 SER B O 1
ATOM 2904 N N . ASP B 1 19 ? -3.315 -12.132 46.761 1.00 65.64 19 ASP B N 1
ATOM 2905 C CA . ASP B 1 19 ? -3.784 -12.733 47.981 1.00 58.34 19 ASP B CA 1
ATOM 2906 C C . ASP B 1 19 ? -5.293 -12.877 47.913 1.00 57.88 19 ASP B C 1
ATOM 2907 O O . ASP B 1 19 ? -5.958 -12.179 47.144 1.00 58.99 19 ASP B O 1
ATOM 2912 N N . VAL B 1 20 ? -5.836 -13.813 48.694 1.00 59.01 20 VAL B N 1
ATOM 2913 C CA . VAL B 1 20 ? -7.288 -13.858 48.828 1.00 58.21 20 VAL B CA 1
ATOM 2914 C C . VAL B 1 20 ? -7.804 -12.568 49.439 1.00 53.37 20 VAL B C 1
ATOM 2915 O O . VAL B 1 20 ? -8.674 -11.899 48.862 1.00 52.20 20 VAL B O 1
ATOM 2919 N N . GLN B 1 21 ? -7.252 -12.198 50.602 1.00 53.19 21 GLN B N 1
ATOM 2920 C CA . GLN B 1 21 ? -7.663 -10.980 51.288 1.00 48.25 21 GLN B CA 1
ATOM 2921 C C . GLN B 1 21 ? -7.617 -9.780 50.363 1.00 47.30 21 GLN B C 1
ATOM 2922 O O . GLN B 1 21 ? -8.552 -8.972 50.353 1.00 43.01 21 GLN B O 1
ATOM 2928 N N . GLU B 1 22 ? -6.546 -9.667 49.560 1.00 48.05 22 GLU B N 1
ATOM 2929 C CA . GLU B 1 22 ? -6.397 -8.540 48.640 1.00 49.36 22 GLU B CA 1
ATOM 2930 C C . GLU B 1 22 ? -7.532 -8.495 47.625 1.00 44.84 22 GLU B C 1
ATOM 2931 O O . GLU B 1 22 ? -8.159 -7.447 47.390 1.00 41.27 22 GLU B O 1
ATOM 2937 N N . THR B 1 23 ? -7.825 -9.635 47.026 1.00 41.31 23 THR B N 1
ATOM 2938 C CA . THR B 1 23 ? -8.892 -9.665 46.042 1.00 49.05 23 THR B CA 1
ATOM 2939 C C . THR B 1 23 ? -10.223 -9.257 46.685 1.00 40.40 23 THR B C 1
ATOM 2940 O O . THR B 1 23 ? -11.002 -8.484 46.110 1.00 33.72 23 THR B O 1
ATOM 2944 N N . VAL B 1 24 ? -10.521 -9.816 47.854 1.00 40.92 24 VAL B N 1
ATOM 2945 C CA . VAL B 1 24 ? -11.785 -9.528 48.502 1.00 35.97 24 VAL B CA 1
ATOM 2946 C C . VAL B 1 24 ? -11.896 -8.039 48.805 1.00 38.64 24 VAL B C 1
ATOM 2947 O O . VAL B 1 24 ? -12.934 -7.415 48.543 1.00 35.14 24 VAL B O 1
ATOM 2951 N N . ARG B 1 25 ? -10.836 -7.450 49.384 1.00 37.71 25 ARG B N 1
ATOM 2952 C CA . ARG B 1 25 ? -10.858 -6.015 49.689 1.00 34.33 25 ARG B CA 1
ATOM 2953 C C . ARG B 1 25 ? -11.109 -5.204 48.444 1.00 32.16 25 ARG B C 1
ATOM 2954 O O . ARG B 1 25 ? -11.886 -4.247 48.469 1.00 27.25 25 ARG B O 1
ATOM 2962 N N . ALA B 1 26 ? -10.383 -5.535 47.366 1.00 36.95 26 ALA B N 1
ATOM 2963 C CA . ALA B 1 26 ? -10.522 -4.838 46.091 1.00 36.32 26 ALA B CA 1
ATOM 2964 C C . ALA B 1 26 ? -11.956 -4.882 45.593 1.00 35.97 26 ALA B C 1
ATOM 2965 O O . ALA B 1 26 ? -12.542 -3.841 45.257 1.00 40.20 26 ALA B O 1
ATOM 2967 N N . ILE B 1 27 ? -12.536 -6.084 45.551 1.00 31.41 27 ILE B N 1
ATOM 2968 C CA . ILE B 1 27 ? -13.890 -6.266 45.037 1.00 34.42 27 ILE B CA 1
ATOM 2969 C C . ILE B 1 27 ? -14.893 -5.527 45.923 1.00 36.30 27 ILE B C 1
ATOM 2970 O O . ILE B 1 27 ? -15.788 -4.818 45.426 1.00 31.36 27 ILE B O 1
ATOM 2975 N N . LEU B 1 28 ? -14.751 -5.674 47.247 1.00 32.18 28 LEU B N 1
ATOM 2976 C CA . LEU B 1 28 ? -15.637 -4.991 48.182 1.00 32.52 28 LEU B CA 1
ATOM 2977 C C . LEU B 1 28 ? -15.571 -3.472 48.009 1.00 36.67 28 LEU B C 1
ATOM 2978 O O . LEU B 1 28 ? -16.604 -2.804 47.958 1.00 40.53 28 LEU B O 1
ATOM 2983 N N . ALA B 1 29 ? -14.359 -2.909 47.945 1.00 36.53 29 ALA B N 1
ATOM 2984 C CA . ALA B 1 29 ? -14.193 -1.467 47.793 1.00 32.15 29 ALA B CA 1
ATOM 2985 C C . ALA B 1 29 ? -14.878 -1.010 46.525 1.00 35.26 29 ALA B C 1
ATOM 2986 O O . ALA B 1 29 ? -15.565 0.025 46.508 1.00 34.39 29 ALA B O 1
ATOM 2988 N N . ASP B 1 30 ? -14.687 -1.786 45.438 1.00 40.33 30 ASP B N 1
ATOM 2989 C CA . ASP B 1 30 ? -15.316 -1.483 44.154 1.00 37.10 30 ASP B CA 1
ATOM 2990 C C . ASP B 1 30 ? -16.823 -1.464 44.284 1.00 39.43 30 ASP B C 1
ATOM 2991 O O . ASP B 1 30 ? -17.486 -0.570 43.751 1.00 38.13 30 ASP B O 1
ATOM 2996 N N . ILE B 1 31 ? -17.385 -2.446 44.987 1.00 41.23 31 ILE B N 1
ATOM 2997 C CA . ILE B 1 31 ? -18.838 -2.481 45.110 1.00 45.76 31 ILE B CA 1
ATOM 2998 C C . ILE B 1 31 ? -19.341 -1.336 45.991 1.00 36.98 31 ILE B C 1
ATOM 2999 O O . ILE B 1 31 ? -20.325 -0.686 45.645 1.00 41.48 31 ILE B O 1
ATOM 3004 N N . GLU B 1 32 ? -18.671 -1.032 47.107 1.00 28.31 32 GLU B N 1
ATOM 3005 C CA . GLU B 1 32 ? -19.156 0.081 47.928 1.00 33.08 32 GLU B CA 1
ATOM 3006 C C . GLU B 1 32 ? -19.178 1.369 47.124 1.00 41.08 32 GLU B C 1
ATOM 3007 O O . GLU B 1 32 ? -20.133 2.147 47.222 1.00 42.54 32 GLU B O 1
ATOM 3013 N N . ALA B 1 33 ? -18.128 1.624 46.335 1.00 38.30 33 ALA B N 1
ATOM 3014 C CA . ALA B 1 33 ? -18.159 2.806 45.483 1.00 38.56 33 ALA B CA 1
ATOM 3015 C C . ALA B 1 33 ? -19.284 2.712 44.443 1.00 37.21 33 ALA B C 1
ATOM 3016 O O . ALA B 1 33 ? -20.195 3.553 44.421 1.00 30.45 33 ALA B O 1
ATOM 3018 N N . GLY B 1 34 ? -19.273 1.641 43.632 1.00 40.51 34 GLY B N 1
ATOM 3019 C CA . GLY B 1 34 ? -20.087 1.573 42.425 1.00 33.02 34 GLY B CA 1
ATOM 3020 C C . GLY B 1 34 ? -21.569 1.332 42.657 1.00 37.57 34 GLY B C 1
ATOM 3021 O O . GLY B 1 34 ? -22.408 1.801 41.887 1.00 43.24 34 GLY B O 1
ATOM 3022 N N . GLY B 1 35 ? -21.916 0.556 43.684 1.00 40.96 35 GLY B N 1
ATOM 3023 C CA . GLY B 1 35 ? -23.296 0.203 43.934 1.00 35.08 35 GLY B CA 1
ATOM 3024 C C . GLY B 1 35 ? -23.766 -0.934 43.045 1.00 39.53 35 GLY B C 1
ATOM 3025 O O . GLY B 1 35 ? -23.001 -1.818 42.638 1.00 41.75 35 GLY B O 1
ATOM 3026 N N . ASP B 1 36 ? -25.072 -0.903 42.773 1.00 41.91 36 ASP B N 1
ATOM 3027 C CA . ASP B 1 36 ? -25.737 -1.990 42.076 1.00 39.14 36 ASP B CA 1
ATOM 3028 C C . ASP B 1 36 ? -24.990 -2.390 40.809 1.00 44.30 36 ASP B C 1
ATOM 3029 O O . ASP B 1 36 ? -24.844 -3.582 40.501 1.00 37.78 36 ASP B O 1
ATOM 3034 N N . GLN B 1 37 ? -24.571 -1.393 40.021 1.00 42.75 37 GLN B N 1
ATOM 3035 C CA . GLN B 1 37 ? -24.068 -1.706 38.695 1.00 42.00 37 GLN B CA 1
ATOM 3036 C C . GLN B 1 37 ? -22.751 -2.464 38.786 1.00 42.65 37 GLN B C 1
ATOM 3037 O O . GLN B 1 37 ? -22.560 -3.467 38.087 1.00 40.31 37 GLN B O 1
ATOM 3043 N N . VAL B 1 38 ? -21.851 -2.042 39.675 1.00 38.52 38 VAL B N 1
ATOM 3044 C CA . VAL B 1 38 ? -20.574 -2.740 39.793 1.00 37.77 38 VAL B CA 1
ATOM 3045 C C . VAL B 1 38 ? -20.768 -4.139 40.353 1.00 42.45 38 VAL B C 1
ATOM 3046 O O . VAL B 1 38 ? -20.092 -5.097 39.930 1.00 41.08 38 VAL B O 1
ATOM 3050 N N . ALA B 1 39 ? -21.680 -4.270 41.324 1.00 44.87 39 ALA B N 1
ATOM 3051 C CA . ALA B 1 39 ? -22.048 -5.590 41.818 1.00 39.35 39 ALA B CA 1
ATOM 3052 C C . ALA B 1 39 ? -22.462 -6.486 40.665 1.00 37.82 39 ALA B C 1
ATOM 3053 O O . ALA B 1 39 ? -21.971 -7.618 40.539 1.00 38.66 39 ALA B O 1
ATOM 3055 N N . LEU B 1 40 ? -23.373 -5.988 39.814 1.00 38.20 40 LEU B N 1
ATOM 3056 C CA . LEU B 1 40 ? -23.805 -6.734 38.627 1.00 40.55 40 LEU B CA 1
ATOM 3057 C C . LEU B 1 40 ? -22.632 -7.086 37.722 1.00 38.43 40 LEU B C 1
ATOM 3058 O O . LEU B 1 40 ? -22.612 -8.158 37.103 1.00 37.11 40 LEU B O 1
ATOM 3063 N N . ASP B 1 41 ? -21.690 -6.157 37.568 1.00 39.31 41 ASP B N 1
ATOM 3064 C CA . ASP B 1 41 ? -20.556 -6.422 36.703 1.00 40.23 41 ASP B CA 1
ATOM 3065 C C . ASP B 1 41 ? -19.830 -7.659 37.180 1.00 44.24 41 ASP B C 1
ATOM 3066 O O . ASP B 1 41 ? -19.638 -8.609 36.416 1.00 48.32 41 ASP B O 1
ATOM 3071 N N . TYR B 1 42 ? -19.502 -7.687 38.474 1.00 50.27 42 TYR B N 1
ATOM 3072 C CA . TYR B 1 42 ? -18.812 -8.844 39.041 1.00 47.49 42 TYR B CA 1
ATOM 3073 C C . TYR B 1 42 ? -19.656 -10.108 38.881 1.00 50.30 42 TYR B C 1
ATOM 3074 O O . TYR B 1 42 ? -19.138 -11.185 38.546 1.00 48.61 42 TYR B O 1
ATOM 3083 N N . ALA B 1 43 ? -20.973 -9.975 39.072 1.00 45.25 43 ALA B N 1
ATOM 3084 C CA . ALA B 1 43 ? -21.879 -11.111 38.958 1.00 49.88 43 ALA B CA 1
ATOM 3085 C C . ALA B 1 43 ? -21.770 -11.740 37.578 1.00 55.98 43 ALA B C 1
ATOM 3086 O O . ALA B 1 43 ? -21.470 -12.930 37.446 1.00 55.83 43 ALA B O 1
ATOM 3088 N N . ALA B 1 44 ? -22.041 -10.946 36.538 1.00 59.38 44 ALA B N 1
ATOM 3089 C CA . ALA B 1 44 ? -21.868 -11.390 35.158 1.00 56.93 44 ALA B CA 1
ATOM 3090 C C . ALA B 1 44 ? -20.486 -11.996 34.946 1.00 53.82 44 ALA B C 1
ATOM 3091 O O . ALA B 1 44 ? -20.356 -13.083 34.372 1.00 62.81 44 ALA B O 1
ATOM 3093 N N . LYS B 1 45 ? -19.435 -11.284 35.364 1.00 50.08 45 LYS B N 1
ATOM 3094 C CA . LYS B 1 45 ? -18.064 -11.728 35.095 1.00 55.29 45 LYS B CA 1
ATOM 3095 C C . LYS B 1 45 ? -17.788 -13.126 35.638 1.00 57.71 45 LYS B C 1
ATOM 3096 O O . LYS B 1 45 ? -17.314 -14.006 34.903 1.00 46.18 45 LYS B O 1
ATOM 3102 N N . PHE B 1 46 ? -18.056 -13.334 36.937 1.00 60.57 46 PHE B N 1
ATOM 3103 C CA . PHE B 1 46 ? -17.640 -14.527 37.676 1.00 57.30 46 PHE B CA 1
ATOM 3104 C C . PHE B 1 46 ? -18.662 -15.647 37.594 1.00 59.01 46 PHE B C 1
ATOM 3105 O O . PHE B 1 46 ? -18.306 -16.813 37.398 1.00 57.43 46 PHE B O 1
ATOM 3113 N N . ASP B 1 47 ? -19.936 -15.282 37.796 1.00 58.55 47 ASP B N 1
ATOM 3114 C CA . ASP B 1 47 ? -21.018 -16.233 37.724 1.00 63.51 47 ASP B CA 1
ATOM 3115 C C . ASP B 1 47 ? -21.380 -16.520 36.281 1.00 72.22 47 ASP B C 1
ATOM 3116 O O . ASP B 1 47 ? -21.734 -17.671 35.967 1.00 70.37 47 ASP B O 1
ATOM 3121 N N . ARG B 1 48 ? -21.293 -15.514 35.377 1.00 66.22 48 ARG B N 1
ATOM 3122 C CA . ARG B 1 48 ? -21.694 -15.825 34.002 1.00 65.67 48 ARG B CA 1
ATOM 3123 C C . ARG B 1 48 ? -23.084 -16.443 33.889 1.00 66.85 48 ARG B C 1
ATOM 3124 O O . ARG B 1 48 ? -23.261 -17.592 33.495 1.00 68.64 48 ARG B O 1
ATOM 3132 N N . TYR B 1 49 ? -24.061 -15.611 34.227 1.00 62.94 49 TYR B N 1
ATOM 3133 C CA . TYR B 1 49 ? -25.465 -15.953 34.258 1.00 68.92 49 TYR B CA 1
ATOM 3134 C C . TYR B 1 49 ? -26.204 -14.700 33.857 1.00 63.55 49 TYR B C 1
ATOM 3135 O O . TYR B 1 49 ? -25.931 -13.611 34.370 1.00 58.20 49 TYR B O 1
ATOM 3144 N N . GLU B 1 50 ? -27.156 -14.904 32.950 1.00 67.37 50 GLU B N 1
ATOM 3145 C CA . GLU B 1 50 ? -27.760 -13.908 32.080 1.00 75.10 50 GLU B CA 1
ATOM 3146 C C . GLU B 1 50 ? -29.188 -13.579 32.505 1.00 67.32 50 GLU B C 1
ATOM 3147 O O . GLU B 1 50 ? -29.870 -12.804 31.826 1.00 80.94 50 GLU B O 1
ATOM 3153 N N . GLY B 1 51 ? -29.636 -14.115 33.647 1.00 59.32 51 GLY B N 1
ATOM 3154 C CA . GLY B 1 51 ? -30.926 -13.787 34.212 1.00 57.99 51 GLY B CA 1
ATOM 3155 C C . GLY B 1 51 ? -30.879 -12.794 35.367 1.00 61.51 51 GLY B C 1
ATOM 3156 O O . GLY B 1 51 ? -29.825 -12.354 35.815 1.00 69.11 51 GLY B O 1
ATOM 3157 N N . SER B 1 52 ? -32.081 -12.456 35.852 1.00 53.15 52 SER B N 1
ATOM 3158 C CA . SER B 1 52 ? -32.259 -11.482 36.917 1.00 52.52 52 SER B CA 1
ATOM 3159 C C . SER B 1 52 ? -31.708 -11.979 38.241 1.00 50.76 52 SER B C 1
ATOM 3160 O O . SER B 1 52 ? -31.586 -13.182 38.496 1.00 55.66 52 SER B O 1
ATOM 3163 N N . ILE B 1 53 ? -31.366 -11.010 39.085 1.00 50.52 53 ILE B N 1
ATOM 3164 C CA . ILE B 1 53 ? -30.750 -11.272 40.384 1.00 44.51 53 ILE B CA 1
ATOM 3165 C C . ILE B 1 53 ? -31.776 -11.608 41.444 1.00 41.39 53 ILE B C 1
ATOM 3166 O O . ILE B 1 53 ? -31.635 -12.603 42.155 1.00 49.08 53 ILE B O 1
ATOM 3171 N N . ILE B 1 54 ? -32.812 -10.796 41.600 1.00 30.61 54 ILE B N 1
ATOM 3172 C CA . ILE B 1 54 ? -33.859 -11.034 42.583 1.00 28.21 54 ILE B CA 1
ATOM 3173 C C . ILE B 1 54 ? -35.017 -11.748 41.894 1.00 37.38 54 ILE B C 1
ATOM 3174 O O . ILE B 1 54 ? -35.678 -11.166 41.026 1.00 46.33 54 ILE B O 1
ATOM 3179 N N . LEU B 1 55 ? -35.269 -13.010 42.262 1.00 33.71 55 LEU B N 1
ATOM 3180 C CA . LEU B 1 55 ? -36.329 -13.808 41.627 1.00 34.26 55 LEU B CA 1
ATOM 3181 C C . LEU B 1 55 ? -37.717 -13.184 41.804 1.00 34.90 55 LEU B C 1
ATOM 3182 O O . LEU B 1 55 ? -38.070 -12.715 42.891 1.00 30.31 55 LEU B O 1
ATOM 3187 N N . SER B 1 56 ? -38.457 -13.076 40.705 1.00 42.13 56 SER B N 1
ATOM 3188 C CA . SER B 1 56 ? -39.865 -12.678 40.745 1.00 42.90 56 SER B CA 1
ATOM 3189 C C . SER B 1 56 ? -40.714 -13.840 41.234 1.00 42.58 56 SER B C 1
ATOM 3190 O O . SER B 1 56 ? -40.290 -14.992 41.119 1.00 42.87 56 SER B O 1
ATOM 3193 N N . PRO B 1 57 ? -41.937 -13.580 41.734 1.00 38.99 57 PRO B N 1
ATOM 3194 C CA . PRO B 1 57 ? -42.829 -14.711 42.070 1.00 46.37 57 PRO B CA 1
ATOM 3195 C C . PRO B 1 57 ? -42.958 -15.693 40.926 1.00 48.40 57 PRO B C 1
ATOM 3196 O O . PRO B 1 57 ? -42.994 -16.904 41.159 1.00 43.80 57 PRO B O 1
ATOM 3200 N N . GLU B 1 58 ? -42.990 -15.206 39.683 1.00 51.48 58 GLU B N 1
ATOM 3201 C CA . GLU B 1 58 ? -43.072 -16.069 38.515 1.00 43.77 58 GLU B CA 1
ATOM 3202 C C . GLU B 1 58 ? -41.889 -17.020 38.450 1.00 45.19 58 GLU B C 1
ATOM 3203 O O . GLU B 1 58 ? -42.085 -18.235 38.410 1.00 43.75 58 GLU B O 1
ATOM 3209 N N . GLU B 1 59 ? -40.660 -16.471 38.488 1.00 46.09 59 GLU B N 1
ATOM 3210 C CA . GLU B 1 59 ? -39.462 -17.302 38.400 1.00 38.28 59 GLU B CA 1
ATOM 3211 C C . GLU B 1 59 ? -39.424 -18.284 39.568 1.00 44.00 59 GLU B C 1
ATOM 3212 O O . GLU B 1 59 ? -39.069 -19.462 39.392 1.00 38.63 59 GLU B O 1
ATOM 3218 N N . ILE B 1 60 ? -39.808 -17.820 40.770 1.00 43.46 60 ILE B N 1
ATOM 3219 C CA . ILE B 1 60 ? -39.831 -18.694 41.940 1.00 36.20 60 ILE B CA 1
ATOM 3220 C C . ILE B 1 60 ? -40.736 -19.892 41.711 1.00 48.52 60 ILE B C 1
ATOM 3221 O O . ILE B 1 60 ? -40.323 -21.039 41.942 1.00 49.78 60 ILE B O 1
ATOM 3226 N N . GLU B 1 61 ? -42.014 -19.635 41.343 1.00 51.69 61 GLU B N 1
ATOM 3227 C CA . GLU B 1 61 ? -42.977 -20.728 41.137 1.00 45.40 61 GLU B CA 1
ATOM 3228 C C . GLU B 1 61 ? -42.504 -21.663 40.028 1.00 41.69 61 GLU B C 1
ATOM 3229 O O . GLU B 1 61 ? -42.619 -22.885 40.154 1.00 41.30 61 GLU B O 1
ATOM 3235 N N . ALA B 1 62 ? -41.940 -21.101 38.951 1.00 39.57 62 ALA B N 1
ATOM 3236 C CA . ALA B 1 62 ? -41.390 -21.927 37.883 1.00 37.21 62 ALA B CA 1
ATOM 3237 C C . ALA B 1 62 ? -40.296 -22.832 38.415 1.00 39.69 62 ALA B C 1
ATOM 3238 O O . ALA B 1 62 ? -40.230 -24.013 38.056 1.00 39.42 62 ALA B O 1
ATOM 3240 N N . ALA B 1 63 ? -39.438 -22.291 39.290 1.00 46.83 63 ALA B N 1
ATOM 3241 C CA . ALA B 1 63 ? -38.346 -23.048 39.906 1.00 42.91 63 ALA B CA 1
ATOM 3242 C C . ALA B 1 63 ? -38.888 -24.144 40.805 1.00 42.05 63 ALA B C 1
ATOM 3243 O O . ALA B 1 63 ? -38.372 -25.271 40.816 1.00 38.72 63 ALA B O 1
ATOM 3245 N N . CYS B 1 64 ? -39.864 -23.784 41.638 1.00 35.92 64 CYS B N 1
ATOM 3246 C CA . CYS B 1 64 ? -40.535 -24.738 42.496 1.00 34.79 64 CYS B CA 1
ATOM 3247 C C . CYS B 1 64 ? -41.057 -25.906 41.673 1.00 40.88 64 CYS B C 1
ATOM 3248 O O . CYS B 1 64 ? -40.918 -27.076 42.066 1.00 38.36 64 CYS B O 1
ATOM 3251 N N . ALA B 1 65 ? -41.638 -25.602 40.513 1.00 43.80 65 ALA B N 1
ATOM 3252 C CA . ALA B 1 65 ? -42.267 -26.636 39.701 1.00 39.50 65 ALA B CA 1
ATOM 3253 C C . ALA B 1 65 ? -41.301 -27.685 39.187 1.00 35.20 65 ALA B C 1
ATOM 3254 O O . ALA B 1 65 ? -41.755 -28.783 38.830 1.00 34.54 65 ALA B O 1
ATOM 3256 N N . LYS B 1 66 ? -39.997 -27.371 39.101 1.00 31.91 66 LYS B N 1
ATOM 3257 C CA . LYS B 1 66 ? -38.997 -28.296 38.565 1.00 29.85 66 LYS B CA 1
ATOM 3258 C C . LYS B 1 66 ? -38.365 -29.198 39.631 1.00 31.12 66 LYS B C 1
ATOM 3259 O O . LYS B 1 66 ? -37.370 -29.876 39.344 1.00 34.98 66 LYS B O 1
ATOM 3265 N N . VAL B 1 67 ? -38.860 -29.188 40.861 1.00 31.01 67 VAL B N 1
ATOM 3266 C CA . VAL B 1 67 ? -38.288 -29.994 41.944 1.00 37.76 67 VAL B CA 1
ATOM 3267 C C . VAL B 1 67 ? -39.090 -31.287 42.081 1.00 34.04 67 VAL B C 1
ATOM 3268 O O . VAL B 1 67 ? -40.312 -31.232 42.265 1.00 31.21 67 VAL B O 1
ATOM 3272 N N . PRO B 1 68 ? -38.465 -32.468 41.975 1.00 35.05 68 PRO B N 1
ATOM 3273 C CA . PRO B 1 68 ? -39.212 -33.730 42.132 1.00 35.82 68 PRO B CA 1
ATOM 3274 C C . PRO B 1 68 ? -40.018 -33.765 43.424 1.00 36.75 68 PRO B C 1
ATOM 3275 O O . PRO B 1 68 ? -39.570 -33.317 44.478 1.00 38.26 68 PRO B O 1
ATOM 3279 N N . GLU B 1 69 ? -41.231 -34.305 43.332 1.00 39.17 69 GLU B N 1
ATOM 3280 C CA . GLU B 1 69 ? -42.125 -34.317 44.474 1.00 37.74 69 GLU B CA 1
ATOM 3281 C C . GLU B 1 69 ? -41.523 -35.099 45.637 1.00 39.19 69 GLU B C 1
ATOM 3282 O O . GLU B 1 69 ? -41.797 -34.775 46.805 1.00 45.06 69 GLU B O 1
ATOM 3288 N N . LYS B 1 70 ? -40.655 -36.088 45.356 1.00 33.39 70 LYS B N 1
ATOM 3289 C CA . LYS B 1 70 ? -39.980 -36.790 46.453 1.00 35.58 70 LYS B CA 1
ATOM 3290 C C . LYS B 1 70 ? -39.119 -35.849 47.268 1.00 34.33 70 LYS B C 1
ATOM 3291 O O . LYS B 1 70 ? -39.178 -35.855 48.507 1.00 32.72 70 LYS B O 1
ATOM 3297 N N . LEU B 1 71 ? -38.338 -35.010 46.576 1.00 34.54 71 LEU B N 1
ATOM 3298 C CA . LEU B 1 71 ? -37.427 -34.071 47.211 1.00 28.77 71 LEU B CA 1
ATOM 3299 C C . LEU B 1 71 ? -38.195 -32.961 47.897 1.00 30.20 71 LEU B C 1
ATOM 3300 O O . LEU B 1 71 ? -37.786 -32.503 48.965 1.00 32.12 71 LEU B O 1
ATOM 3305 N N . LYS B 1 72 ? -39.274 -32.480 47.272 1.00 31.25 72 LYS B N 1
ATOM 3306 C CA . LYS B 1 72 ? -40.154 -31.535 47.957 1.00 35.69 72 LYS B CA 1
ATOM 3307 C C . LYS B 1 72 ? -40.623 -32.103 49.286 1.00 39.65 72 LYS B C 1
ATOM 3308 O O . LYS B 1 72 ? -40.668 -31.388 50.299 1.00 38.96 72 LYS B O 1
ATOM 3314 N N . ALA B 1 73 ? -41.025 -33.379 49.284 1.00 38.98 73 ALA B N 1
ATOM 3315 C CA . ALA B 1 73 ? -41.488 -33.999 50.520 1.00 37.06 73 ALA B CA 1
ATOM 3316 C C . ALA B 1 73 ? -40.364 -34.070 51.540 1.00 36.37 73 ALA B C 1
ATOM 3317 O O . ALA B 1 73 ? -40.563 -33.762 52.718 1.00 40.32 73 ALA B O 1
ATOM 3319 N N . ASP B 1 74 ? -39.173 -34.442 51.079 1.00 30.43 74 ASP B N 1
ATOM 3320 C CA . ASP B 1 74 ? -37.986 -34.498 51.917 1.00 26.54 74 ASP B CA 1
ATOM 3321 C C . ASP B 1 74 ? -37.743 -33.172 52.590 1.00 31.33 74 ASP B C 1
ATOM 3322 O O . ASP B 1 74 ? -37.558 -33.086 53.812 1.00 29.71 74 ASP B O 1
ATOM 3327 N N . ILE B 1 75 ? -37.711 -32.126 51.776 1.00 34.98 75 ILE B N 1
ATOM 3328 C CA . ILE B 1 75 ? -37.436 -30.783 52.248 1.00 33.17 75 ILE B CA 1
ATOM 3329 C C . ILE B 1 75 ? -38.504 -30.331 53.235 1.00 36.78 75 ILE B C 1
ATOM 3330 O O . ILE B 1 75 ? -38.185 -29.700 54.246 1.00 36.61 75 ILE B O 1
ATOM 3335 N N . ARG B 1 76 ? -39.786 -30.616 52.945 1.00 35.20 76 ARG B N 1
ATOM 3336 C CA . ARG B 1 76 ? -40.861 -30.256 53.872 1.00 34.03 76 ARG B CA 1
ATOM 3337 C C . ARG B 1 76 ? -40.697 -30.963 55.210 1.00 35.43 76 ARG B C 1
ATOM 3338 O O . ARG B 1 76 ? -40.960 -30.388 56.266 1.00 38.67 76 ARG B O 1
ATOM 3346 N N . PHE B 1 77 ? -40.204 -32.190 55.187 1.00 38.36 77 PHE B N 1
ATOM 3347 C CA . PHE B 1 77 ? -39.997 -32.935 56.424 1.00 38.25 77 PHE B CA 1
ATOM 3348 C C . PHE B 1 77 ? -38.867 -32.305 57.222 1.00 39.34 77 PHE B C 1
ATOM 3349 O O . PHE B 1 77 ? -39.016 -32.057 58.427 1.00 46.99 77 PHE B O 1
ATOM 3357 N N . ALA B 1 78 ? -37.762 -31.970 56.541 1.00 40.20 78 ALA B N 1
ATOM 3358 C CA . ALA B 1 78 ? -36.658 -31.261 57.198 1.00 42.98 78 ALA B CA 1
ATOM 3359 C C . ALA B 1 78 ? -37.118 -29.920 57.783 1.00 41.33 78 ALA B C 1
ATOM 3360 O O . ALA B 1 78 ? -36.805 -29.589 58.938 1.00 44.05 78 ALA B O 1
ATOM 3362 N N . HIS B 1 79 ? -37.833 -29.127 56.986 1.00 34.31 79 HIS B N 1
ATOM 3363 C CA . HIS B 1 79 ? -38.354 -27.846 57.445 1.00 33.03 79 HIS B CA 1
ATOM 3364 C C . HIS B 1 79 ? -39.194 -28.024 58.693 1.00 44.27 79 HIS B C 1
ATOM 3365 O O . HIS B 1 79 ? -39.050 -27.266 59.664 1.00 44.61 79 HIS B O 1
ATOM 3372 N N . ASP B 1 80 ? -40.153 -28.959 58.649 1.00 43.44 80 ASP B N 1
ATOM 3373 C CA . ASP B 1 80 ? -41.025 -29.156 59.799 1.00 43.01 80 ASP B CA 1
ATOM 3374 C C . ASP B 1 80 ? -40.215 -29.469 61.049 1.00 48.21 80 ASP B C 1
ATOM 3375 O O . ASP B 1 80 ? -40.439 -28.844 62.100 1.00 52.35 80 ASP B O 1
ATOM 3380 N N . ASN B 1 81 ? -39.221 -30.370 60.948 1.00 40.82 81 ASN B N 1
ATOM 3381 C CA . ASN B 1 81 ? -38.423 -30.651 62.145 1.00 41.42 81 ASN B CA 1
ATOM 3382 C C . ASN B 1 81 ? -37.728 -29.415 62.651 1.00 46.18 81 ASN B C 1
ATOM 3383 O O . ASN B 1 81 ? -37.872 -29.053 63.831 1.00 51.78 81 ASN B O 1
ATOM 3388 N N . VAL B 1 82 ? -37.008 -28.731 61.761 1.00 44.94 82 VAL B N 1
ATOM 3389 C CA . VAL B 1 82 ? -36.202 -27.592 62.176 1.00 42.55 82 VAL B CA 1
ATOM 3390 C C . VAL B 1 82 ? -37.087 -26.481 62.725 1.00 48.34 82 VAL B C 1
ATOM 3391 O O . VAL B 1 82 ? -36.730 -25.807 63.705 1.00 46.52 82 VAL B O 1
ATOM 3395 N N . ARG B 1 83 ? -38.268 -26.295 62.130 1.00 40.87 83 ARG B N 1
ATOM 3396 C CA . ARG B 1 83 ? -39.178 -25.253 62.590 1.00 51.80 83 ARG B CA 1
ATOM 3397 C C . ARG B 1 83 ? -39.663 -25.514 64.009 1.00 49.38 83 ARG B C 1
ATOM 3398 O O . ARG B 1 83 ? -39.629 -24.616 64.862 1.00 52.80 83 ARG B O 1
ATOM 3406 N N . ARG B 1 84 ? -40.159 -26.733 64.267 1.00 54.63 84 ARG B N 1
ATOM 3407 C CA . ARG B 1 84 ? -40.666 -27.044 65.602 1.00 53.09 84 ARG B CA 1
ATOM 3408 C C . ARG B 1 84 ? -39.557 -26.918 66.631 1.00 53.39 84 ARG B C 1
ATOM 3409 O O . ARG B 1 84 ? -39.761 -26.346 67.721 1.00 56.35 84 ARG B O 1
ATOM 3417 N N . PHE B 1 85 ? -38.368 -27.429 66.294 1.00 45.40 85 PHE B N 1
ATOM 3418 C CA . PHE B 1 85 ? -37.243 -27.317 67.213 1.00 49.83 85 PHE B CA 1
ATOM 3419 C C . PHE B 1 85 ? -36.938 -25.852 67.520 1.00 55.83 85 PHE B C 1
ATOM 3420 O O . PHE B 1 85 ? -36.743 -25.466 68.684 1.00 58.81 85 PHE B O 1
ATOM 3428 N N . ALA B 1 86 ? -36.881 -25.024 66.475 1.00 54.35 86 ALA B N 1
ATOM 3429 C CA . ALA B 1 86 ? -36.570 -23.612 66.645 1.00 51.43 86 ALA B CA 1
ATOM 3430 C C . ALA B 1 86 ? -37.596 -22.916 67.521 1.00 49.48 86 ALA B C 1
ATOM 3431 O O . ALA B 1 86 ? -37.233 -22.087 68.347 1.00 54.69 86 ALA B O 1
ATOM 3433 N N . GLU B 1 87 ? -38.884 -23.188 67.319 1.00 49.27 87 GLU B N 1
ATOM 3434 C CA . GLU B 1 87 ? -39.893 -22.509 68.130 1.00 57.92 87 GLU B CA 1
ATOM 3435 C C . GLU B 1 87 ? -39.884 -22.956 69.587 1.00 64.78 87 GLU B C 1
ATOM 3436 O O . GLU B 1 87 ? -40.194 -22.143 70.471 1.00 65.17 87 GLU B O 1
ATOM 3442 N N . THR B 1 88 ? -39.511 -24.213 69.849 1.00 65.80 88 THR B N 1
ATOM 3443 C CA . THR B 1 88 ? -39.137 -24.609 71.208 1.00 63.01 88 THR B CA 1
ATOM 3444 C C . THR B 1 88 ? -38.032 -23.718 71.766 1.00 58.03 88 THR B C 1
ATOM 3445 O O . THR B 1 88 ? -38.188 -23.128 72.843 1.00 59.57 88 THR B O 1
ATOM 3449 N N . GLN B 1 89 ? -36.889 -23.650 71.085 1.00 59.43 89 GLN B N 1
ATOM 3450 C CA . GLN B 1 89 ? -35.854 -22.749 71.585 1.00 61.36 89 GLN B CA 1
ATOM 3451 C C . GLN B 1 89 ? -36.320 -21.301 71.733 1.00 65.02 89 GLN B C 1
ATOM 3452 O O . GLN B 1 89 ? -35.863 -20.599 72.637 1.00 71.54 89 GLN B O 1
ATOM 3458 N N . LYS B 1 90 ? -37.134 -20.811 70.815 1.00 61.23 90 LYS B N 1
ATOM 3459 C CA . LYS B 1 90 ? -37.553 -19.423 70.888 1.00 68.15 90 LYS B CA 1
ATOM 3460 C C . LYS B 1 90 ? -38.499 -19.170 72.048 1.00 74.29 90 LYS B C 1
ATOM 3461 O O . LYS B 1 90 ? -38.475 -18.086 72.638 1.00 77.92 90 LYS B O 1
ATOM 3467 N N . ALA B 1 91 ? -39.320 -20.163 72.401 1.00 72.89 91 ALA B N 1
ATOM 3468 C CA . ALA B 1 91 ? -40.179 -20.012 73.571 1.00 76.18 91 ALA B CA 1
ATOM 3469 C C . ALA B 1 91 ? -39.374 -19.799 74.841 1.00 77.48 91 ALA B C 1
ATOM 3470 O O . ALA B 1 91 ? -39.874 -19.199 75.798 1.00 79.91 91 ALA B O 1
ATOM 3472 N N . THR B 1 92 ? -38.119 -20.251 74.863 1.00 72.44 92 THR B N 1
ATOM 3473 C CA . THR B 1 92 ? -37.295 -20.074 76.051 1.00 69.13 92 THR B CA 1
ATOM 3474 C C . THR B 1 92 ? -36.807 -18.646 76.178 1.00 80.89 92 THR B C 1
ATOM 3475 O O . THR B 1 92 ? -36.262 -18.291 77.232 1.00 82.62 92 THR B O 1
ATOM 3479 N N . LEU B 1 93 ? -37.005 -17.831 75.142 1.00 81.00 93 LEU B N 1
ATOM 3480 C CA . LEU B 1 93 ? -36.499 -16.459 75.096 1.00 78.47 93 LEU B CA 1
ATOM 3481 C C . LEU B 1 93 ? -37.636 -15.455 75.281 1.00 82.16 93 LEU B C 1
ATOM 3482 O O . LEU B 1 93 ? -37.999 -14.693 74.375 1.00 75.15 93 LEU B O 1
ATOM 3487 N N . THR B 1 94 ? -38.230 -15.492 76.476 1.00 83.72 94 THR B N 1
ATOM 3488 C CA . THR B 1 94 ? -39.170 -14.480 76.944 1.00 78.70 94 THR B CA 1
ATOM 3489 C C . THR B 1 94 ? -38.429 -13.375 77.702 1.00 74.68 94 THR B C 1
ATOM 3490 O O . THR B 1 94 ? -37.425 -13.626 78.380 1.00 74.83 94 THR B O 1
ATOM 3494 N N . ASP B 1 95 ? -38.927 -12.148 77.571 1.00 62.77 95 ASP B N 1
ATOM 3495 C CA . ASP B 1 95 ? -38.358 -11.004 78.283 1.00 58.76 95 ASP B CA 1
ATOM 3496 C C . ASP B 1 95 ? -38.322 -11.254 79.795 1.00 59.12 95 ASP B C 1
ATOM 3497 O O . ASP B 1 95 ? -39.321 -11.683 80.368 1.00 69.90 95 ASP B O 1
ATOM 3502 N N . VAL B 1 96 ? -37.189 -10.960 80.462 1.00 54.95 96 VAL B N 1
ATOM 3503 C CA . VAL B 1 96 ? -37.097 -11.093 81.916 1.00 57.92 96 VAL B CA 1
ATOM 3504 C C . VAL B 1 96 ? -36.814 -9.736 82.569 1.00 58.95 96 VAL B C 1
ATOM 3505 O O . VAL B 1 96 ? -36.028 -8.933 82.055 1.00 54.90 96 VAL B O 1
ATOM 3509 N N . GLU B 1 97 ? -37.384 -9.531 83.766 1.00 63.01 97 GLU B N 1
ATOM 3510 C CA . GLU B 1 97 ? -37.228 -8.319 84.577 1.00 52.31 97 GLU B CA 1
ATOM 3511 C C . GLU B 1 97 ? -36.903 -8.717 86.008 1.00 52.51 97 GLU B C 1
ATOM 3512 O O . GLU B 1 97 ? -37.531 -9.618 86.569 1.00 56.17 97 GLU B O 1
ATOM 3518 N N . LEU B 1 98 ? -35.896 -8.070 86.585 1.00 52.25 98 LEU B N 1
ATOM 3519 C CA . LEU B 1 98 ? -35.384 -8.421 87.902 1.00 53.99 98 LEU B CA 1
ATOM 3520 C C . LEU B 1 98 ? -35.088 -7.211 88.772 1.00 54.05 98 LEU B C 1
ATOM 3521 O O . LEU B 1 98 ? -34.387 -6.304 88.325 1.00 62.16 98 LEU B O 1
ATOM 3526 N N . GLU B 1 99 ? -35.627 -7.173 90.000 1.00 54.14 99 GLU B N 1
ATOM 3527 C CA . GLU B 1 99 ? -35.156 -6.196 90.992 1.00 47.58 99 GLU B CA 1
ATOM 3528 C C . GLU B 1 99 ? -33.951 -6.747 91.753 1.00 46.54 99 GLU B C 1
ATOM 3529 O O . GLU B 1 99 ? -34.070 -7.266 92.858 1.00 50.59 99 GLU B O 1
ATOM 3535 N N . VAL B 1 100 ? -32.766 -6.632 91.145 1.00 54.94 100 VAL B N 1
ATOM 3536 C CA . VAL B 1 100 ? -31.533 -7.134 91.764 1.00 53.55 100 VAL B CA 1
ATOM 3537 C C . VAL B 1 100 ? -31.339 -6.559 93.159 1.00 57.86 100 VAL B C 1
ATOM 3538 O O . VAL B 1 100 ? -30.978 -7.265 94.106 1.00 61.31 100 VAL B O 1
ATOM 3542 N N . VAL B 1 101 ? -31.545 -5.260 93.292 1.00 57.59 101 VAL B N 1
ATOM 3543 C CA . VAL B 1 101 ? -31.460 -4.541 94.549 1.00 52.47 101 VAL B CA 1
ATOM 3544 C C . VAL B 1 101 ? -32.745 -3.739 94.673 1.00 56.57 101 VAL B C 1
ATOM 3545 O O . VAL B 1 101 ? -33.311 -3.360 93.641 1.00 54.33 101 VAL B O 1
ATOM 3549 N N . PRO B 1 102 ? -33.290 -3.497 95.905 1.00 64.73 102 PRO B N 1
ATOM 3550 C CA . PRO B 1 102 ? -34.508 -2.674 95.989 1.00 60.06 102 PRO B CA 1
ATOM 3551 C C . PRO B 1 102 ? -34.325 -1.367 95.225 1.00 55.85 102 PRO B C 1
ATOM 3552 O O . PRO B 1 102 ? -33.330 -0.651 95.426 1.00 51.76 102 PRO B O 1
ATOM 3556 N N . GLY B 1 103 ? -35.230 -1.107 94.287 1.00 52.26 103 GLY B N 1
ATOM 3557 C CA . GLY B 1 103 ? -35.230 0.127 93.546 1.00 59.76 103 GLY B CA 1
ATOM 3558 C C . GLY B 1 103 ? -34.446 0.121 92.251 1.00 56.11 103 GLY B C 1
ATOM 3559 O O . GLY B 1 103 ? -34.573 1.075 91.461 1.00 60.73 103 GLY B O 1
ATOM 3560 N N . VAL B 1 104 ? -33.653 -0.925 91.996 1.00 47.59 104 VAL B N 1
ATOM 3561 C CA . VAL B 1 104 ? -32.808 -1.063 90.810 1.00 45.80 104 VAL B CA 1
ATOM 3562 C C . VAL B 1 104 ? -33.342 -2.237 89.991 1.00 45.09 104 VAL B C 1
ATOM 3563 O O . VAL B 1 104 ? -33.235 -3.404 90.396 1.00 46.99 104 VAL B O 1
ATOM 3567 N N . ILE B 1 105 ? -33.914 -1.963 88.830 1.00 40.15 105 ILE B N 1
ATOM 3568 C CA . ILE B 1 105 ? -34.492 -3.025 88.016 1.00 42.15 105 ILE B CA 1
ATOM 3569 C C . ILE B 1 105 ? -33.635 -3.239 86.770 1.00 46.40 105 ILE B C 1
ATOM 3570 O O . ILE B 1 105 ? -33.530 -2.334 85.927 1.00 47.57 105 ILE B O 1
ATOM 3575 N N . THR B 1 106 ? -33.005 -4.421 86.637 1.00 39.71 106 THR B N 1
ATOM 3576 C CA . THR B 1 106 ? -32.353 -4.790 85.382 1.00 42.52 106 THR B CA 1
ATOM 3577 C C . THR B 1 106 ? -33.223 -5.802 84.636 1.00 45.05 106 THR B C 1
ATOM 3578 O O . THR B 1 106 ? -33.789 -6.712 85.239 1.00 46.19 106 THR B O 1
ATOM 3582 N N . GLY B 1 107 ? -33.245 -5.703 83.312 1.00 45.15 107 GLY B N 1
ATOM 3583 C CA . GLY B 1 107 ? -33.946 -6.648 82.467 1.00 39.51 107 GLY B CA 1
ATOM 3584 C C . GLY B 1 107 ? -33.086 -7.155 81.329 1.00 46.67 107 GLY B C 1
ATOM 3585 O O . GLY B 1 107 ? -32.066 -6.532 80.985 1.00 45.71 107 GLY B O 1
ATOM 3586 N N . GLN B 1 108 ? -33.530 -8.250 80.695 1.00 54.62 108 GLN B N 1
ATOM 3587 C CA . GLN B 1 108 ? -32.936 -8.774 79.461 1.00 46.73 108 GLN B CA 1
ATOM 3588 C C . GLN B 1 108 ? -34.036 -9.111 78.460 1.00 45.96 108 GLN B C 1
ATOM 3589 O O . GLN B 1 108 ? -35.128 -9.553 78.833 1.00 53.50 108 GLN B O 1
ATOM 3595 N N . LYS B 1 109 ? -33.770 -8.839 77.180 1.00 52.90 109 LYS B N 1
ATOM 3596 C CA . LYS B 1 109 ? -34.664 -9.283 76.109 1.00 50.70 109 LYS B CA 1
ATOM 3597 C C . LYS B 1 109 ? -33.816 -9.623 74.887 1.00 46.81 109 LYS B C 1
ATOM 3598 O O . LYS B 1 109 ? -32.714 -9.096 74.711 1.00 38.08 109 LYS B O 1
ATOM 3604 N N . ALA B 1 110 ? -34.332 -10.557 74.072 1.00 56.64 110 ALA B N 1
ATOM 3605 C CA . ALA B 1 110 ? -33.827 -10.859 72.738 1.00 38.60 110 ALA B CA 1
ATOM 3606 C C . ALA B 1 110 ? -34.665 -10.131 71.691 1.00 43.83 110 ALA B C 1
ATOM 3607 O O . ALA B 1 110 ? -35.895 -10.270 71.672 1.00 45.03 110 ALA B O 1
ATOM 3609 N N . ILE B 1 111 ? -33.986 -9.346 70.860 1.00 40.45 111 ILE B N 1
ATOM 3610 C CA . ILE B 1 111 ? -34.563 -8.613 69.732 1.00 37.40 111 ILE B CA 1
ATOM 3611 C C . ILE B 1 111 ? -34.183 -9.349 68.452 1.00 43.38 111 ILE B C 1
ATOM 3612 O O . ILE B 1 111 ? -33.010 -9.717 68.288 1.00 41.38 111 ILE B O 1
ATOM 3617 N N . PRO B 1 112 ? -35.117 -9.592 67.537 1.00 46.79 112 PRO B N 1
ATOM 3618 C CA . PRO B 1 112 ? -34.722 -10.142 66.236 1.00 43.65 112 PRO B CA 1
ATOM 3619 C C . PRO B 1 112 ? -34.084 -9.032 65.390 1.00 43.14 112 PRO B C 1
ATOM 3620 O O . PRO B 1 112 ? -34.510 -7.872 65.440 1.00 35.53 112 PRO B O 1
ATOM 3624 N N . VAL B 1 113 ? -33.016 -9.380 64.625 1.00 41.65 113 VAL B N 1
ATOM 3625 C CA . VAL B 1 113 ? -32.337 -8.405 63.768 1.00 40.28 113 VAL B CA 1
ATOM 3626 C C . VAL B 1 113 ? -33.208 -8.034 62.570 1.00 42.94 113 VAL B C 1
ATOM 3627 O O . VAL B 1 113 ? -34.126 -8.762 62.175 1.00 38.96 113 VAL B O 1
ATOM 3631 N N . ASP B 1 114 ? -32.946 -6.841 62.025 1.00 40.13 114 ASP B N 1
ATOM 3632 C CA . ASP B 1 114 ? -33.712 -6.353 60.890 1.00 40.21 114 ASP B CA 1
ATOM 3633 C C . ASP B 1 114 ? -33.674 -7.349 59.754 1.00 46.58 114 ASP B C 1
ATOM 3634 O O . ASP B 1 114 ? -34.716 -7.775 59.227 1.00 43.87 114 ASP B O 1
ATOM 3639 N N . ALA B 1 115 ? -32.458 -7.736 59.366 1.00 41.84 115 ALA B N 1
ATOM 3640 C CA . ALA B 1 115 ? -32.238 -8.511 58.163 1.00 34.89 115 ALA B CA 1
ATOM 3641 C C . ALA B 1 115 ? -31.170 -9.576 58.368 1.00 36.56 115 ALA B C 1
ATOM 3642 O O . ALA B 1 115 ? -30.074 -9.312 58.899 1.00 34.43 115 ALA B O 1
ATOM 3644 N N . ALA B 1 116 ? -31.510 -10.784 57.933 1.00 36.28 116 ALA B N 1
ATOM 3645 C CA . ALA B 1 116 ? -30.579 -11.882 57.866 1.00 33.45 116 ALA B CA 1
ATOM 3646 C C . ALA B 1 116 ? -30.322 -12.197 56.404 1.00 38.36 116 ALA B C 1
ATOM 3647 O O . ALA B 1 116 ? -31.261 -12.289 55.614 1.00 37.28 116 ALA B O 1
ATOM 3649 N N . GLY B 1 117 ? -29.048 -12.348 56.051 1.00 38.93 117 GLY B N 1
ATOM 3650 C CA . GLY B 1 117 ? -28.620 -12.818 54.742 1.00 36.47 117 GLY B CA 1
ATOM 3651 C C . GLY B 1 117 ? -28.103 -14.239 54.891 1.00 31.92 117 GLY B C 1
ATOM 3652 O O . GLY B 1 117 ? -27.349 -14.528 55.815 1.00 29.95 117 GLY B O 1
ATOM 3653 N N . CYS B 1 118 ? -28.561 -15.129 53.991 1.00 31.48 118 CYS B N 1
ATOM 3654 C CA . CYS B 1 118 ? -28.221 -16.552 54.000 1.00 28.80 118 CYS B CA 1
ATOM 3655 C C . CYS B 1 118 ? -27.544 -16.979 52.711 1.00 28.60 118 CYS B C 1
ATOM 3656 O O . CYS B 1 118 ? -28.184 -17.001 51.651 1.00 33.27 118 CYS B O 1
ATOM 3659 N N . TYR B 1 119 ? -26.281 -17.393 52.810 1.00 23.65 119 TYR B N 1
ATOM 3660 C CA . TYR B 1 119 ? -25.528 -17.883 51.667 1.00 29.87 119 TYR B CA 1
ATOM 3661 C C . TYR B 1 119 ? -25.702 -19.394 51.490 1.00 33.71 119 TYR B C 1
ATOM 3662 O O . TYR B 1 119 ? -25.586 -20.166 52.448 1.00 36.45 119 TYR B O 1
ATOM 3671 N N . VAL B 1 120 ? -25.957 -19.810 50.248 1.00 30.00 120 VAL B N 1
ATOM 3672 C CA . VAL B 1 120 ? -26.166 -21.206 49.863 1.00 26.50 120 VAL B CA 1
ATOM 3673 C C . VAL B 1 120 ? -25.274 -21.505 48.665 1.00 26.99 120 VAL B C 1
ATOM 3674 O O . VAL B 1 120 ? -25.516 -20.963 47.583 1.00 31.91 120 VAL B O 1
ATOM 3678 N N . PRO B 1 121 ? -24.247 -22.343 48.788 1.00 26.13 121 PRO B N 1
ATOM 3679 C CA . PRO B 1 121 ? -23.230 -22.426 47.720 1.00 28.91 121 PRO B CA 1
ATOM 3680 C C . PRO B 1 121 ? -23.673 -23.170 46.460 1.00 33.72 121 PRO B C 1
ATOM 3681 O O . PRO B 1 121 ? -22.945 -23.145 45.446 1.00 29.75 121 PRO B O 1
ATOM 3685 N N . GLY B 1 122 ? -24.814 -23.845 46.491 1.00 37.28 122 GLY B N 1
ATOM 3686 C CA . GLY B 1 122 ? -25.228 -24.661 45.374 1.00 34.68 122 GLY B CA 1
ATOM 3687 C C . GLY B 1 122 ? -26.349 -25.557 45.844 1.00 33.13 122 GLY B C 1
ATOM 3688 O O . GLY B 1 122 ? -26.943 -25.318 46.893 1.00 36.32 122 GLY B O 1
ATOM 3689 N N . GLY B 1 123 ? -26.561 -26.643 45.108 1.00 33.30 123 GLY B N 1
ATOM 3690 C CA . GLY B 1 123 ? -27.726 -27.479 45.314 1.00 38.16 123 GLY B CA 1
ATOM 3691 C C . GLY B 1 123 ? -27.473 -28.862 45.862 1.00 36.86 123 GLY B C 1
ATOM 3692 O O . GLY B 1 123 ? -28.396 -29.682 45.850 1.00 38.68 123 GLY B O 1
ATOM 3693 N N . ARG B 1 124 ? -26.265 -29.165 46.328 1.00 41.52 124 ARG B N 1
ATOM 3694 C CA . ARG B 1 124 ? -25.944 -30.461 46.922 1.00 41.37 124 ARG B CA 1
ATOM 3695 C C . ARG B 1 124 ? -26.776 -30.659 48.195 1.00 41.30 124 ARG B C 1
ATOM 3696 O O . ARG B 1 124 ? -27.237 -29.695 48.810 1.00 35.51 124 ARG B O 1
ATOM 3704 N N . TYR B 1 125 ? -26.967 -31.935 48.582 1.00 44.75 125 TYR B N 1
ATOM 3705 C CA . TYR B 1 125 ? -27.859 -32.294 49.690 1.00 42.23 125 TYR B CA 1
ATOM 3706 C C . TYR B 1 125 ? -27.518 -31.541 50.977 1.00 39.61 125 TYR B C 1
ATOM 3707 O O . TYR B 1 125 ? -28.403 -30.984 51.641 1.00 38.07 125 TYR B O 1
ATOM 3716 N N . SER B 1 126 ? -26.230 -31.501 51.334 1.00 44.81 126 SER B N 1
ATOM 3717 C CA . SER B 1 126 ? -25.819 -30.755 52.513 1.00 36.56 126 SER B CA 1
ATOM 3718 C C . SER B 1 126 ? -26.192 -29.294 52.382 1.00 32.55 126 SER B C 1
ATOM 3719 O O . SER B 1 126 ? -26.609 -28.669 53.365 1.00 34.37 126 SER B O 1
ATOM 3722 N N . HIS B 1 127 ? -26.047 -28.734 51.179 1.00 29.64 127 HIS B N 1
ATOM 3723 C CA . HIS B 1 127 ? -26.393 -27.334 50.983 1.00 31.38 127 HIS B CA 1
ATOM 3724 C C . HIS B 1 127 ? -27.881 -27.094 51.207 1.00 27.24 127 HIS B C 1
ATOM 3725 O O . HIS B 1 127 ? -28.268 -26.062 51.756 1.00 25.39 127 HIS B O 1
ATOM 3732 N N . ILE B 1 128 ? -28.735 -28.006 50.748 1.00 28.82 128 ILE B N 1
ATOM 3733 C CA . ILE B 1 128 ? -30.162 -27.848 51.011 1.00 29.40 128 ILE B CA 1
ATOM 3734 C C . ILE B 1 128 ? -30.432 -27.905 52.516 1.00 26.04 128 ILE B C 1
ATOM 3735 O O . ILE B 1 128 ? -31.295 -27.188 53.036 1.00 27.46 128 ILE B O 1
ATOM 3740 N N . ALA B 1 129 ? -29.750 -28.798 53.228 1.00 25.90 129 ALA B N 1
ATOM 3741 C CA . ALA B 1 129 ? -29.940 -28.840 54.675 1.00 34.52 129 ALA B CA 1
ATOM 3742 C C . ALA B 1 129 ? -29.573 -27.500 55.302 1.00 33.81 129 ALA B C 1
ATOM 3743 O O . ALA B 1 129 ? -30.305 -26.974 56.146 1.00 29.22 129 ALA B O 1
ATOM 3745 N N . SER B 1 130 ? -28.394 -26.988 54.953 1.00 31.29 130 SER B N 1
ATOM 3746 C CA . SER B 1 130 ? -27.951 -25.668 55.389 1.00 27.75 130 SER B CA 1
ATOM 3747 C C . SER B 1 130 ? -28.997 -24.593 55.084 1.00 29.63 130 SER B C 1
ATOM 3748 O O . SER B 1 130 ? -29.274 -23.736 55.920 1.00 32.48 130 SER B O 1
ATOM 3751 N N . ALA B 1 131 ? -29.514 -24.558 53.860 1.00 23.40 131 ALA B N 1
ATOM 3752 C CA . ALA B 1 131 ? -30.485 -23.539 53.513 1.00 18.59 131 ALA B CA 1
ATOM 3753 C C . ALA B 1 131 ? -31.722 -23.655 54.385 1.00 26.73 131 ALA B C 1
ATOM 3754 O O . ALA B 1 131 ? -32.214 -22.631 54.896 1.00 30.05 131 ALA B O 1
ATOM 3756 N N . ILE B 1 132 ? -32.216 -24.893 54.614 1.00 28.30 132 ILE B N 1
ATOM 3757 C CA . ILE B 1 132 ? -33.435 -25.072 55.413 1.00 27.26 132 ILE B CA 1
ATOM 3758 C C . ILE B 1 132 ? -33.171 -24.621 56.833 1.00 27.40 132 ILE B C 1
ATOM 3759 O O . ILE B 1 132 ? -33.772 -23.709 57.403 1.00 31.09 132 ILE B O 1
ATOM 3764 N N . MET B 1 133 ? -32.192 -25.229 57.386 1.00 28.10 133 MET B N 1
ATOM 3765 C CA . MET B 1 133 ? -31.638 -24.923 58.661 1.00 36.33 133 MET B CA 1
ATOM 3766 C C . MET B 1 133 ? -31.483 -23.413 58.934 1.00 35.15 133 MET B C 1
ATOM 3767 O O . MET B 1 133 ? -32.111 -22.865 59.851 1.00 41.64 133 MET B O 1
ATOM 3772 N N . THR B 1 134 ? -30.702 -22.707 58.119 1.00 27.01 134 THR B N 1
ATOM 3773 C CA . THR B 1 134 ? -30.478 -21.293 58.362 1.00 29.99 134 THR B CA 1
ATOM 3774 C C . THR B 1 134 ? -31.743 -20.457 58.110 1.00 33.92 134 THR B C 1
ATOM 3775 O O . THR B 1 134 ? -32.127 -19.639 58.962 1.00 32.33 134 THR B O 1
ATOM 3779 N N . VAL B 1 135 ? -32.411 -20.623 56.955 1.00 31.29 135 VAL B N 1
ATOM 3780 C CA . VAL B 1 135 ? -33.558 -19.753 56.667 1.00 40.31 135 VAL B CA 1
ATOM 3781 C C . VAL B 1 135 ? -34.702 -19.999 57.650 1.00 36.48 135 VAL B C 1
ATOM 3782 O O . VAL B 1 135 ? -35.360 -19.057 58.105 1.00 38.85 135 VAL B O 1
ATOM 3786 N N . THR B 1 136 ? -34.976 -21.260 57.983 1.00 32.10 136 THR B N 1
ATOM 3787 C CA . THR B 1 136 ? -36.000 -21.547 58.979 1.00 35.34 136 THR B CA 1
ATOM 3788 C C . THR B 1 136 ? -35.613 -20.970 60.334 1.00 36.42 136 THR B C 1
ATOM 3789 O O . THR B 1 136 ? -36.432 -20.334 61.010 1.00 40.00 136 THR B O 1
ATOM 3793 N N . THR B 1 137 ? -34.372 -21.187 60.764 1.00 36.46 137 THR B N 1
ATOM 3794 C CA . THR B 1 137 ? -33.977 -20.672 62.065 1.00 37.28 137 THR B CA 1
ATOM 3795 C C . THR B 1 137 ? -34.185 -19.161 62.137 1.00 44.31 137 THR B C 1
ATOM 3796 O O . THR B 1 137 ? -34.803 -18.639 63.078 1.00 40.31 137 THR B O 1
ATOM 3800 N N . ALA B 1 138 ? -33.657 -18.434 61.137 1.00 44.96 138 ALA B N 1
ATOM 3801 C CA . ALA B 1 138 ? -33.851 -16.985 61.071 1.00 40.14 138 ALA B CA 1
ATOM 3802 C C . ALA B 1 138 ? -35.325 -16.621 61.025 1.00 40.53 138 ALA B C 1
ATOM 3803 O O . ALA B 1 138 ? -35.707 -15.555 61.507 1.00 44.40 138 ALA B O 1
ATOM 3805 N N . LYS B 1 139 ? -36.165 -17.445 60.389 1.00 38.63 139 LYS B N 1
ATOM 3806 C CA . LYS B 1 139 ? -37.566 -17.060 60.300 1.00 37.58 139 LYS B CA 1
ATOM 3807 C C . LYS B 1 139 ? -38.182 -17.091 61.680 1.00 39.76 139 LYS B C 1
ATOM 3808 O O . LYS B 1 139 ? -38.774 -16.101 62.148 1.00 37.55 139 LYS B O 1
ATOM 3814 N N . VAL B 1 140 ? -38.009 -18.229 62.349 1.00 41.08 140 VAL B N 1
ATOM 3815 C CA . VAL B 1 140 ? -38.550 -18.438 63.681 1.00 41.38 140 VAL B CA 1
ATOM 3816 C C . VAL B 1 140 ? -38.038 -17.371 64.631 1.00 43.40 140 VAL B C 1
ATOM 3817 O O . VAL B 1 140 ? -38.810 -16.791 65.408 1.00 46.41 140 VAL B O 1
ATOM 3821 N N . ALA B 1 141 ? -36.733 -17.056 64.539 1.00 45.63 141 ALA B N 1
ATOM 3822 C CA . ALA B 1 141 ? -36.111 -16.003 65.352 1.00 41.60 141 ALA B CA 1
ATOM 3823 C C . ALA B 1 141 ? -36.825 -14.666 65.207 1.00 36.44 141 ALA B C 1
ATOM 3824 O O . ALA B 1 141 ? -36.831 -13.865 66.135 1.00 43.54 141 ALA B O 1
ATOM 3826 N N . GLY B 1 142 ? -37.429 -14.407 64.069 1.00 40.57 142 GLY B N 1
ATOM 3827 C CA . GLY B 1 142 ? -38.233 -13.235 63.870 1.00 39.96 142 GLY B CA 1
ATOM 3828 C C . GLY B 1 142 ? -37.641 -12.175 62.982 1.00 46.45 142 GLY B C 1
ATOM 3829 O O . GLY B 1 142 ? -38.007 -11.002 63.116 1.00 50.57 142 GLY B O 1
ATOM 3830 N N . CYS B 1 143 ? -36.769 -12.543 62.050 1.00 37.46 143 CYS B N 1
ATOM 3831 C CA . CYS B 1 143 ? -36.190 -11.551 61.162 1.00 37.63 143 CYS B CA 1
ATOM 3832 C C . CYS B 1 143 ? -37.252 -10.980 60.256 1.00 35.92 143 CYS B C 1
ATOM 3833 O O . CYS B 1 143 ? -37.972 -11.708 59.572 1.00 42.46 143 CYS B O 1
ATOM 3836 N N . LYS B 1 144 ? -37.352 -9.658 60.257 1.00 41.49 144 LYS B N 1
ATOM 3837 C CA . LYS B 1 144 ? -38.342 -8.993 59.436 1.00 44.08 144 LYS B CA 1
ATOM 3838 C C . LYS B 1 144 ? -38.038 -9.198 57.975 1.00 36.38 144 LYS B C 1
ATOM 3839 O O . LYS B 1 144 ? -38.942 -9.088 57.149 1.00 49.31 144 LYS B O 1
ATOM 3845 N N . HIS B 1 145 ? -36.779 -9.440 57.627 1.00 36.07 145 HIS B N 1
ATOM 3846 C CA . HIS B 1 145 ? -36.404 -9.616 56.226 1.00 38.01 145 HIS B CA 1
ATOM 3847 C C . HIS B 1 145 ? -35.299 -10.654 56.072 1.00 39.67 145 HIS B C 1
ATOM 3848 O O . HIS B 1 145 ? -34.204 -10.488 56.625 1.00 37.47 145 HIS B O 1
ATOM 3855 N N . ILE B 1 146 ? -35.574 -11.731 55.328 1.00 35.26 146 ILE B N 1
ATOM 3856 C CA . ILE B 1 146 ? -34.584 -12.788 55.125 1.00 34.57 146 ILE B CA 1
ATOM 3857 C C . ILE B 1 146 ? -34.227 -12.927 53.646 1.00 36.98 146 ILE B C 1
ATOM 3858 O O . ILE B 1 146 ? -35.083 -13.278 52.823 1.00 31.10 146 ILE B O 1
ATOM 3863 N N . MET B 1 147 ? -32.937 -12.753 53.337 1.00 37.62 147 MET B N 1
ATOM 3864 C CA . MET B 1 147 ? -32.373 -12.869 51.999 1.00 30.31 147 MET B CA 1
ATOM 3865 C C . MET B 1 147 ? -31.621 -14.181 51.887 1.00 33.32 147 MET B C 1
ATOM 3866 O O . MET B 1 147 ? -30.751 -14.476 52.709 1.00 34.36 147 MET B O 1
ATOM 3871 N N . ALA B 1 148 ? -31.975 -14.982 50.894 1.00 32.97 148 ALA B N 1
ATOM 3872 C CA . ALA B 1 148 ? -31.212 -16.163 50.523 1.00 26.47 148 ALA B CA 1
ATOM 3873 C C . ALA B 1 148 ? -30.568 -15.911 49.173 1.00 30.92 148 ALA B C 1
ATOM 3874 O O . ALA B 1 148 ? -31.250 -15.460 48.246 1.00 29.26 148 ALA B O 1
ATOM 3876 N N . CYS B 1 149 ? -29.239 -16.071 49.087 1.00 30.25 149 CYS B N 1
ATOM 3877 C CA . CYS B 1 149 ? -28.589 -16.024 47.783 1.00 33.70 149 CYS B CA 1
ATOM 3878 C C . CYS B 1 149 ? -27.802 -17.293 47.534 1.00 27.69 149 CYS B C 1
ATOM 3879 O O . CYS B 1 149 ? -27.226 -17.879 48.463 1.00 25.81 149 CYS B O 1
ATOM 3882 N N . SER B 1 150 ? -27.805 -17.716 46.271 1.00 30.37 150 SER B N 1
ATOM 3883 C CA . SER B 1 150 ? -27.008 -18.832 45.821 1.00 30.91 150 SER B CA 1
ATOM 3884 C C . SER B 1 150 ? -26.460 -18.534 44.427 1.00 34.93 150 SER B C 1
ATOM 3885 O O . SER B 1 150 ? -27.194 -17.947 43.606 1.00 35.17 150 SER B O 1
ATOM 3888 N N . PRO B 1 151 ? -25.193 -18.885 44.138 1.00 32.95 151 PRO B N 1
ATOM 3889 C CA . PRO B 1 151 ? -24.620 -18.631 42.816 1.00 33.99 151 PRO B CA 1
ATOM 3890 C C . PRO B 1 151 ? -25.434 -19.312 41.745 1.00 37.14 151 PRO B C 1
ATOM 3891 O O . PRO B 1 151 ? -25.722 -20.509 41.858 1.00 37.93 151 PRO B O 1
ATOM 3895 N N . PRO B 1 152 ? -25.867 -18.571 40.728 1.00 43.46 152 PRO B N 1
ATOM 3896 C CA . PRO B 1 152 ? -26.601 -19.192 39.622 1.00 41.75 152 PRO B CA 1
ATOM 3897 C C . PRO B 1 152 ? -25.661 -20.021 38.773 1.00 44.17 152 PRO B C 1
ATOM 3898 O O . PRO B 1 152 ? -24.481 -19.705 38.604 1.00 56.65 152 PRO B O 1
ATOM 3902 N N . ARG B 1 153 ? -26.202 -21.078 38.223 1.00 52.34 153 ARG B N 1
ATOM 3903 C CA . ARG B 1 153 ? -25.484 -21.939 37.293 1.00 53.54 153 ARG B CA 1
ATOM 3904 C C . ARG B 1 153 ? -25.898 -21.533 35.880 1.00 53.89 153 ARG B C 1
ATOM 3905 O O . ARG B 1 153 ? -27.050 -21.094 35.673 1.00 49.55 153 ARG B O 1
ATOM 3913 N N . PRO B 1 154 ? -25.013 -21.557 34.880 1.00 59.15 154 PRO B N 1
ATOM 3914 C CA . PRO B 1 154 ? -25.314 -20.864 33.612 1.00 55.04 154 PRO B CA 1
ATOM 3915 C C . PRO B 1 154 ? -26.552 -21.415 32.919 1.00 50.80 154 PRO B C 1
ATOM 3916 O O . PRO B 1 154 ? -26.693 -22.623 32.709 1.00 46.91 154 PRO B O 1
ATOM 3920 N N . GLY B 1 155 ? -27.452 -20.508 32.563 1.00 52.18 155 GLY B N 1
ATOM 3921 C CA . GLY B 1 155 ? -28.708 -20.852 31.922 1.00 56.88 155 GLY B CA 1
ATOM 3922 C C . GLY B 1 155 ? -29.773 -21.424 32.843 1.00 60.93 155 GLY B C 1
ATOM 3923 O O . GLY B 1 155 ? -30.974 -21.288 32.574 1.00 64.31 155 GLY B O 1
ATOM 3924 N N . VAL B 1 156 ? -29.353 -22.056 33.939 1.00 51.71 156 VAL B N 1
ATOM 3925 C CA . VAL B 1 156 ? -30.292 -22.672 34.870 1.00 48.22 156 VAL B CA 1
ATOM 3926 C C . VAL B 1 156 ? -30.699 -21.706 35.979 1.00 51.38 156 VAL B C 1
ATOM 3927 O O . VAL B 1 156 ? -31.845 -21.719 36.438 1.00 54.58 156 VAL B O 1
ATOM 3931 N N . GLY B 1 157 ? -29.760 -20.894 36.477 1.00 47.46 157 GLY B N 1
ATOM 3932 C CA . GLY B 1 157 ? -30.056 -20.045 37.622 1.00 47.42 157 GLY B CA 1
ATOM 3933 C C . GLY B 1 157 ? -29.779 -20.754 38.938 1.00 47.79 157 GLY B C 1
ATOM 3934 O O . GLY B 1 157 ? -28.910 -21.626 39.040 1.00 36.69 157 GLY B O 1
ATOM 3935 N N . VAL B 1 158 ? -30.489 -20.306 39.983 1.00 47.45 158 VAL B N 1
ATOM 3936 C CA . VAL B 1 158 ? -30.398 -20.973 41.274 1.00 32.92 158 VAL B CA 1
ATOM 3937 C C . VAL B 1 158 ? -30.972 -22.380 41.143 1.00 38.73 158 VAL B C 1
ATOM 3938 O O . VAL B 1 158 ? -31.999 -22.597 40.461 1.00 33.82 158 VAL B O 1
ATOM 3942 N N . ALA B 1 159 ? -30.283 -23.352 41.762 1.00 33.65 159 ALA B N 1
ATOM 3943 C CA . ALA B 1 159 ? -30.798 -24.707 41.858 1.00 24.94 159 ALA B CA 1
ATOM 3944 C C . ALA B 1 159 ? -32.260 -24.652 42.273 1.00 28.34 159 ALA B C 1
ATOM 3945 O O . ALA B 1 159 ? -32.565 -24.111 43.349 1.00 32.56 159 ALA B O 1
ATOM 3947 N N . PRO B 1 160 ? -33.179 -25.174 41.469 1.00 25.14 160 PRO B N 1
ATOM 3948 C CA . PRO B 1 160 ? -34.590 -25.122 41.852 1.00 28.97 160 PRO B CA 1
ATOM 3949 C C . PRO B 1 160 ? -34.830 -25.632 43.260 1.00 31.30 160 PRO B C 1
ATOM 3950 O O . PRO B 1 160 ? -35.699 -25.113 43.966 1.00 33.38 160 PRO B O 1
ATOM 3954 N N . ALA B 1 161 ? -34.070 -26.645 43.689 1.00 29.80 161 ALA B N 1
ATOM 3955 C CA . ALA B 1 161 ? -34.181 -27.142 45.054 1.00 29.22 161 ALA B CA 1
ATOM 3956 C C . ALA B 1 161 ? -33.867 -26.044 46.077 1.00 26.24 161 ALA B C 1
ATOM 3957 O O . ALA B 1 161 ? -34.560 -25.904 47.099 1.00 25.09 161 ALA B O 1
ATOM 3959 N N . ILE B 1 162 ? -32.815 -25.268 45.844 1.00 22.27 162 ILE B N 1
ATOM 3960 C CA . ILE B 1 162 ? -32.529 -24.211 46.804 1.00 28.39 162 ILE B CA 1
ATOM 3961 C C . ILE B 1 162 ? -33.677 -23.212 46.835 1.00 30.74 162 ILE B C 1
ATOM 3962 O O . ILE B 1 162 ? -34.031 -22.682 47.903 1.00 24.90 162 ILE B O 1
ATOM 3967 N N . VAL B 1 163 ? -34.280 -22.939 45.665 1.00 32.07 163 VAL B N 1
ATOM 3968 C CA . VAL B 1 163 ? -35.399 -21.999 45.621 1.00 30.25 163 VAL B CA 1
ATOM 3969 C C . VAL B 1 163 ? -36.558 -22.537 46.446 1.00 26.76 163 VAL B C 1
ATOM 3970 O O . VAL B 1 163 ? -37.164 -21.806 47.237 1.00 25.73 163 VAL B O 1
ATOM 3974 N N . TYR B 1 164 ? -36.856 -23.831 46.290 1.00 28.05 164 TYR B N 1
ATOM 3975 C CA . TYR B 1 164 ? -37.943 -24.460 47.038 1.00 30.02 164 TYR B CA 1
ATOM 3976 C C . TYR B 1 164 ? -37.720 -24.348 48.539 1.00 28.88 164 TYR B C 1
ATOM 3977 O O . TYR B 1 164 ? -38.585 -23.865 49.273 1.00 29.32 164 TYR B O 1
ATOM 3986 N N . ALA B 1 165 ? -36.583 -24.851 49.016 1.00 32.32 165 ALA B N 1
ATOM 3987 C CA . ALA B 1 165 ? -36.262 -24.771 50.439 1.00 29.23 165 ALA B CA 1
ATOM 3988 C C . ALA B 1 165 ? -36.347 -23.327 50.944 1.00 34.71 165 ALA B C 1
ATOM 3989 O O . ALA B 1 165 ? -37.021 -23.048 51.943 1.00 34.48 165 ALA B O 1
ATOM 3991 N N . ALA B 1 166 ? -35.624 -22.402 50.292 1.00 31.57 166 ALA B N 1
ATOM 3992 C CA . ALA B 1 166 ? -35.639 -21.003 50.703 1.00 30.49 166 ALA B CA 1
ATOM 3993 C C . ALA B 1 166 ? -37.057 -20.475 50.785 1.00 29.03 166 ALA B C 1
ATOM 3994 O O . ALA B 1 166 ? -37.436 -19.825 51.766 1.00 28.68 166 ALA B O 1
ATOM 3996 N N . HIS B 1 167 ? -37.862 -20.739 49.758 1.00 33.23 167 HIS B N 1
ATOM 3997 C CA . HIS B 1 167 ? -39.196 -20.154 49.732 1.00 34.91 167 HIS B CA 1
ATOM 3998 C C . HIS B 1 167 ? -40.072 -20.722 50.847 1.00 35.59 167 HIS B C 1
ATOM 3999 O O . HIS B 1 167 ? -40.706 -19.952 51.582 1.00 39.64 167 HIS B O 1
ATOM 4006 N N . ILE B 1 168 ? -40.141 -22.059 50.989 1.00 27.52 168 ILE B N 1
ATOM 4007 C CA . ILE B 1 168 ? -41.033 -22.598 52.018 1.00 31.64 168 ILE B CA 1
ATOM 4008 C C . ILE B 1 168 ? -40.493 -22.301 53.416 1.00 35.71 168 ILE B C 1
ATOM 4009 O O . ILE B 1 168 ? -41.267 -22.212 54.376 1.00 47.39 168 ILE B O 1
ATOM 4014 N N . CYS B 1 169 ? -39.174 -22.147 53.577 1.00 28.01 169 CYS B N 1
ATOM 4015 C CA . CYS B 1 169 ? -38.632 -22.001 54.921 1.00 26.03 169 CYS B CA 1
ATOM 4016 C C . CYS B 1 169 ? -38.782 -20.583 55.462 1.00 34.14 169 CYS B C 1
ATOM 4017 O O . CYS B 1 169 ? -38.556 -20.375 56.659 1.00 31.08 169 CYS B O 1
ATOM 4020 N N . GLY B 1 170 ? -39.167 -19.613 54.605 1.00 33.16 170 GLY B N 1
ATOM 4021 C CA . GLY B 1 170 ? -39.596 -18.276 54.999 1.00 30.87 170 GLY B C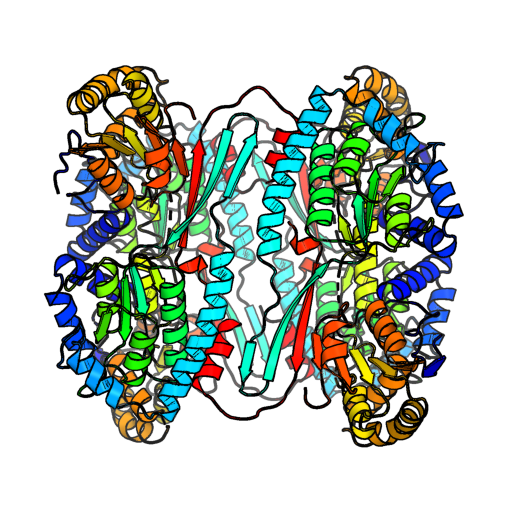A 1
ATOM 4022 C C . GLY B 1 170 ? -38.858 -17.114 54.358 1.00 34.19 170 GLY B C 1
ATOM 4023 O O . GLY B 1 170 ? -39.092 -15.941 54.699 1.00 33.73 170 GLY B O 1
ATOM 4024 N N . ALA B 1 171 ? -38.008 -17.411 53.376 1.00 33.08 171 ALA B N 1
ATOM 4025 C CA . ALA B 1 171 ? -37.177 -16.373 52.775 1.00 29.17 171 ALA B CA 1
ATOM 4026 C C . ALA B 1 171 ? -38.029 -15.298 52.119 1.00 34.27 171 ALA B C 1
ATOM 4027 O O . ALA B 1 171 ? -38.942 -15.600 51.345 1.00 30.78 171 ALA B O 1
ATOM 4029 N N . ASP B 1 172 ? -37.747 -14.036 52.477 1.00 36.44 172 ASP B N 1
ATOM 4030 C CA . ASP B 1 172 ? -38.335 -12.884 51.797 1.00 29.95 172 ASP B CA 1
ATOM 4031 C C . ASP B 1 172 ? -37.706 -12.619 50.416 1.00 24.12 172 ASP B C 1
ATOM 4032 O O . ASP B 1 172 ? -38.404 -12.218 49.489 1.00 22.54 172 ASP B O 1
ATOM 4037 N N . THR B 1 173 ? -36.410 -12.824 50.228 1.00 23.74 173 THR B N 1
ATOM 4038 C CA . THR B 1 173 ? -35.774 -12.518 48.947 1.00 24.78 173 THR B CA 1
ATOM 4039 C C . THR B 1 173 ? -34.880 -13.671 48.528 1.00 25.11 173 THR B C 1
ATOM 4040 O O . THR B 1 173 ? -34.071 -14.136 49.323 1.00 33.15 173 THR B O 1
ATOM 4044 N N . ILE B 1 174 ? -34.983 -14.116 47.286 1.00 23.92 174 ILE B N 1
ATOM 4045 C CA . ILE B 1 174 ? -34.096 -15.149 46.768 1.00 27.33 174 ILE B CA 1
ATOM 4046 C C . ILE B 1 174 ? -33.257 -14.546 45.652 1.00 30.14 174 ILE B C 1
ATOM 4047 O O . ILE B 1 174 ? -33.803 -13.934 44.729 1.00 34.42 174 ILE B O 1
ATOM 4052 N N . MET B 1 175 ? -31.928 -14.674 45.759 1.00 30.96 175 MET B N 1
ATOM 4053 C CA . MET B 1 175 ? -31.008 -13.926 44.912 1.00 31.68 175 MET B CA 1
ATOM 4054 C C . MET B 1 175 ? -30.138 -14.843 44.071 1.00 39.36 175 MET B C 1
ATOM 4055 O O . MET B 1 175 ? -29.514 -15.783 44.594 1.00 36.42 175 MET B O 1
ATOM 4060 N N . ALA B 1 176 ? -30.101 -14.568 42.762 1.00 35.56 176 ALA B N 1
ATOM 4061 C CA . ALA B 1 176 ? -29.222 -15.314 41.870 1.00 35.09 176 ALA B CA 1
ATOM 4062 C C . ALA B 1 176 ? -27.906 -14.545 41.747 1.00 41.74 176 ALA B C 1
ATOM 4063 O O . ALA B 1 176 ? -27.609 -13.876 40.757 1.00 49.03 176 ALA B O 1
ATOM 4065 N N . ILE B 1 177 ? -27.137 -14.585 42.834 1.00 38.79 177 ILE B N 1
ATOM 4066 C CA . ILE B 1 177 ? -25.817 -13.973 42.856 1.00 38.13 177 ILE B CA 1
ATOM 4067 C C . ILE B 1 177 ? -24.996 -14.706 43.907 1.00 41.91 177 ILE B C 1
ATOM 4068 O O . ILE B 1 177 ? -25.494 -15.075 44.980 1.00 36.57 177 ILE B O 1
ATOM 4073 N N . GLY B 1 178 ? -23.723 -14.914 43.587 1.00 40.89 178 GLY B N 1
ATOM 4074 C CA . GLY B 1 178 ? -22.845 -15.723 44.402 1.00 41.23 178 GLY B CA 1
ATOM 4075 C C . GLY B 1 178 ? -21.565 -14.973 44.734 1.00 34.00 178 GLY B C 1
ATOM 4076 O O . GLY B 1 178 ? -21.356 -13.845 44.306 1.00 36.94 178 GLY B O 1
ATOM 4077 N N . GLY B 1 179 ? -20.728 -15.630 45.526 1.00 31.21 179 GLY B N 1
ATOM 4078 C CA . GLY B 1 179 ? -19.403 -15.226 45.852 1.00 27.51 179 GLY B CA 1
ATOM 4079 C C . GLY B 1 179 ? -19.376 -13.870 46.503 1.00 33.06 179 GLY B C 1
ATOM 4080 O O . GLY B 1 179 ? -20.343 -13.407 47.138 1.00 36.10 179 GLY B O 1
ATOM 4081 N N . VAL B 1 180 ? -18.241 -13.193 46.294 1.00 38.12 180 VAL B N 1
ATOM 4082 C CA . VAL B 1 180 ? -18.005 -11.952 47.017 1.00 37.98 180 VAL B CA 1
ATOM 4083 C C . VAL B 1 180 ? -19.095 -10.942 46.695 1.00 32.12 180 VAL B C 1
ATOM 4084 O O . VAL B 1 180 ? -19.646 -10.307 47.599 1.00 29.83 180 VAL B O 1
ATOM 4088 N N . GLN B 1 181 ? -19.496 -10.862 45.422 1.00 31.94 181 GLN B N 1
ATOM 4089 C CA . GLN B 1 181 ? -20.492 -9.878 44.985 1.00 35.87 181 GLN B CA 1
ATOM 4090 C C . GLN B 1 181 ? -21.838 -10.060 45.686 1.00 34.68 181 GLN B C 1
ATOM 4091 O O . GLN B 1 181 ? -22.498 -9.067 46.019 1.00 27.85 181 GLN B O 1
ATOM 4097 N N . GLY B 1 182 ? -22.260 -11.319 45.913 1.00 34.92 182 GLY B N 1
ATOM 4098 C CA . GLY B 1 182 ? -23.466 -11.688 46.654 1.00 30.54 182 GLY B CA 1
ATOM 4099 C C . GLY B 1 182 ? -23.375 -11.368 48.138 1.00 32.16 182 GLY B C 1
ATOM 4100 O O . GLY B 1 182 ? -24.320 -10.793 48.723 1.00 30.28 182 GLY B O 1
ATOM 4101 N N . VAL B 1 183 ? -22.264 -11.751 48.786 1.00 34.07 183 VAL B N 1
ATOM 4102 C CA . VAL B 1 183 ? -22.111 -11.313 50.178 1.00 33.85 183 VAL B CA 1
ATOM 4103 C C . VAL B 1 183 ? -22.225 -9.807 50.259 1.00 29.79 183 VAL B C 1
ATOM 4104 O O . VAL B 1 183 ? -22.946 -9.271 51.104 1.00 27.03 183 VAL B O 1
ATOM 4108 N N . ALA B 1 184 ? -21.522 -9.114 49.359 1.00 29.56 184 ALA B N 1
ATOM 4109 C CA . ALA B 1 184 ? -21.539 -7.658 49.308 1.00 30.68 184 ALA B CA 1
ATOM 4110 C C . ALA B 1 184 ? -22.947 -7.133 49.145 1.00 29.44 184 ALA B C 1
ATOM 4111 O O . ALA B 1 184 ? -23.359 -6.211 49.862 1.00 28.51 184 ALA B O 1
ATOM 4113 N N . SER B 1 185 ? -23.707 -7.733 48.211 1.00 27.46 185 SER B N 1
ATOM 4114 C CA . SER B 1 185 ? -25.051 -7.259 47.894 1.00 30.78 185 SER B CA 1
ATOM 4115 C C . SER B 1 185 ? -25.970 -7.357 49.102 1.00 28.89 185 SER B C 1
ATOM 4116 O O . SER B 1 185 ? -26.684 -6.397 49.410 1.00 29.06 185 SER B O 1
ATOM 4119 N N . MET B 1 186 ? -25.914 -8.467 49.852 1.00 27.51 186 MET B N 1
ATOM 4120 C CA . MET B 1 186 ? -26.721 -8.510 51.076 1.00 27.39 186 MET B CA 1
ATOM 4121 C C . MET B 1 186 ? -26.187 -7.545 52.127 1.00 31.24 186 MET B C 1
ATOM 4122 O O . MET B 1 186 ? -26.956 -6.774 52.713 1.00 32.03 186 MET B O 1
ATOM 4127 N N . ALA B 1 187 ? -24.863 -7.525 52.331 1.00 33.96 187 ALA B N 1
ATOM 4128 C CA . ALA B 1 187 ? -24.253 -6.727 53.397 1.00 29.02 187 ALA B CA 1
ATOM 4129 C C . ALA B 1 187 ? -24.514 -5.233 53.223 1.00 28.57 187 ALA B C 1
ATOM 4130 O O . ALA B 1 187 ? -24.716 -4.521 54.210 1.00 31.21 187 ALA B O 1
ATOM 4132 N N . PHE B 1 188 ? -24.473 -4.726 51.990 1.00 27.42 188 PHE B N 1
ATOM 4133 C CA . PHE B 1 188 ? -24.546 -3.283 51.724 1.00 31.40 188 PHE B CA 1
ATOM 4134 C C . PHE B 1 188 ? -25.934 -2.790 51.350 1.00 41.94 188 PHE B C 1
ATOM 4135 O O . PHE B 1 188 ? -26.054 -1.645 50.881 1.00 31.45 188 PHE B O 1
ATOM 4143 N N . GLY B 1 189 ? -26.958 -3.667 51.408 1.00 43.15 189 GLY B N 1
ATOM 4144 C CA . GLY B 1 189 ? -28.314 -3.295 51.032 1.00 36.41 189 GLY B CA 1
ATOM 4145 C C . GLY B 1 189 ? -28.434 -2.819 49.596 1.00 32.71 189 GLY B C 1
ATOM 4146 O O . GLY B 1 189 ? -29.047 -1.786 49.342 1.00 42.76 189 GLY B O 1
ATOM 4147 N N . LEU B 1 190 ? -27.806 -3.514 48.652 1.00 34.18 190 LEU B N 1
ATOM 4148 C CA . LEU B 1 190 ? -27.910 -3.146 47.242 1.00 33.88 190 LEU B CA 1
ATOM 4149 C C . LEU B 1 190 ? -29.285 -3.508 46.719 1.00 34.61 190 LEU B C 1
ATOM 4150 O O . LEU B 1 190 ? -30.022 -4.270 47.350 1.00 39.14 190 LEU B O 1
ATOM 4155 N N . PHE B 1 191 ? -29.607 -2.982 45.525 1.00 31.96 191 PHE B N 1
ATOM 4156 C CA . PHE B 1 191 ? -30.826 -3.338 44.770 1.00 30.12 191 PHE B CA 1
ATOM 4157 C C . PHE B 1 191 ? -32.107 -3.071 45.538 1.00 28.38 191 PHE B C 1
ATOM 4158 O O . PHE B 1 191 ? -33.087 -3.779 45.344 1.00 34.76 191 PHE B O 1
ATOM 4166 N N . GLY B 1 192 ? -32.115 -2.059 46.399 1.00 30.48 192 GLY B N 1
ATOM 4167 C CA . GLY B 1 192 ? -33.267 -1.742 47.212 1.00 31.08 192 GLY B CA 1
ATOM 4168 C C . GLY B 1 192 ? -33.502 -2.676 48.382 1.00 37.02 192 GLY B C 1
ATOM 4169 O O . GLY B 1 192 ? -34.461 -2.484 49.146 1.00 37.99 192 GLY B O 1
ATOM 4170 N N . LEU B 1 193 ? -32.618 -3.639 48.581 1.00 32.58 193 LEU B N 1
ATOM 4171 C CA . LEU B 1 193 ? -32.720 -4.581 49.672 1.00 38.11 193 LEU B CA 1
ATOM 4172 C C . LEU B 1 193 ? -32.245 -3.906 50.964 1.00 34.10 193 LEU B C 1
ATOM 4173 O O . LEU B 1 193 ? -31.529 -2.908 50.915 1.00 33.37 193 LEU B O 1
ATOM 4178 N N . PRO B 1 194 ? -32.685 -4.388 52.127 1.00 32.81 194 PRO B N 1
ATOM 4179 C CA . PRO B 1 194 ? -32.125 -3.897 53.393 1.00 28.10 194 PRO B CA 1
ATOM 4180 C C . PRO B 1 194 ? -30.708 -4.406 53.624 1.00 30.96 194 PRO B C 1
ATOM 4181 O O . PRO B 1 194 ? -30.273 -5.422 53.074 1.00 32.51 194 PRO B O 1
ATOM 4185 N N . LYS B 1 195 ? -29.965 -3.658 54.427 1.00 32.61 195 LYS B N 1
ATOM 4186 C CA . LYS B 1 195 ? -28.606 -4.040 54.786 1.00 36.75 195 LYS B CA 1
ATOM 4187 C C . LYS B 1 195 ? -28.663 -5.255 55.697 1.00 35.86 195 LYS B C 1
ATOM 4188 O O . LYS B 1 195 ? -29.224 -5.192 56.798 1.00 33.74 195 LYS B O 1
ATOM 4194 N N . ALA B 1 196 ? -28.116 -6.377 55.234 1.00 32.62 196 ALA B N 1
ATOM 4195 C CA . ALA B 1 196 ? -28.085 -7.562 56.086 1.00 31.98 196 ALA B CA 1
ATOM 4196 C C . ALA B 1 196 ? -27.320 -7.256 57.352 1.00 34.96 196 ALA B C 1
ATOM 4197 O O . ALA B 1 196 ? -26.148 -6.870 57.299 1.00 37.57 196 ALA B O 1
ATOM 4199 N N . LYS B 1 197 ? -27.987 -7.441 58.498 1.00 32.09 197 LYS B N 1
ATOM 4200 C CA . LYS B 1 197 ? -27.314 -7.264 59.771 1.00 29.02 197 LYS B CA 1
ATOM 4201 C C . LYS B 1 197 ? -26.519 -8.509 60.119 1.00 32.66 197 LYS B C 1
ATOM 4202 O O . LYS B 1 197 ? -25.436 -8.412 60.699 1.00 33.66 197 LYS B O 1
ATOM 4208 N N . ILE B 1 198 ? -27.019 -9.701 59.776 1.00 36.72 198 ILE B N 1
ATOM 4209 C CA . ILE B 1 198 ? -26.175 -10.888 59.932 1.00 39.32 198 ILE B CA 1
ATOM 4210 C C . ILE B 1 198 ? -26.117 -11.663 58.620 1.00 37.47 198 ILE B C 1
ATOM 4211 O O . ILE B 1 198 ? -27.004 -11.553 57.771 1.00 35.90 198 ILE B O 1
ATOM 4216 N N . LEU B 1 199 ? -25.010 -12.383 58.425 1.00 32.60 199 LEU B N 1
ATOM 4217 C CA . LEU B 1 199 ? -24.803 -13.211 57.251 1.00 38.85 199 LEU B CA 1
ATOM 4218 C C . LEU B 1 199 ? -24.416 -14.635 57.676 1.00 33.14 199 LEU B C 1
ATOM 4219 O O . LEU B 1 199 ? -23.325 -14.847 58.210 1.00 36.35 199 LEU B O 1
ATOM 4224 N N . VAL B 1 200 ? -25.249 -15.633 57.365 1.00 28.99 200 VAL B N 1
ATOM 4225 C CA . VAL B 1 200 ? -24.944 -17.001 57.760 1.00 28.77 200 VAL B CA 1
ATOM 4226 C C . VAL B 1 200 ? -24.816 -17.894 56.531 1.00 25.73 200 VAL B C 1
ATOM 4227 O O . VAL B 1 200 ? -25.417 -17.642 55.489 1.00 24.96 200 VAL B O 1
ATOM 4231 N N . GLY B 1 201 ? -24.059 -18.971 56.666 1.00 33.43 201 GLY B N 1
ATOM 4232 C CA . GLY B 1 201 ? -23.970 -19.943 55.594 1.00 34.57 201 GLY B CA 1
ATOM 4233 C C . GLY B 1 201 ? -22.567 -20.277 55.113 1.00 28.99 201 GLY B C 1
ATOM 4234 O O . GLY B 1 201 ? -21.675 -19.434 55.073 1.00 29.66 201 GLY B O 1
ATOM 4235 N N . PRO B 1 202 ? -22.349 -21.535 54.749 1.00 32.86 202 PRO B N 1
ATOM 4236 C CA . PRO B 1 202 ? -21.016 -21.957 54.285 1.00 39.80 202 PRO B CA 1
ATOM 4237 C C . PRO B 1 202 ? -20.682 -21.383 52.909 1.00 36.74 202 PRO B C 1
ATOM 4238 O O . PRO B 1 202 ? -21.571 -21.014 52.124 1.00 34.83 202 PRO B O 1
ATOM 4242 N N . GLY B 1 203 ? -19.384 -21.365 52.589 1.00 32.53 203 GLY B N 1
ATOM 4243 C CA . GLY B 1 203 ? -18.954 -20.851 51.289 1.00 32.84 203 GLY B CA 1
ATOM 4244 C C . GLY B 1 203 ? -17.452 -20.973 51.161 1.00 33.13 203 GLY B C 1
ATOM 4245 O O . GLY B 1 203 ? -16.732 -21.191 52.144 1.00 35.06 203 GLY B O 1
ATOM 4246 N N . ASN B 1 204 ? -16.978 -20.801 49.922 1.00 34.78 204 ASN B N 1
ATOM 4247 C CA . ASN B 1 204 ? -15.548 -20.871 49.596 1.00 36.09 204 ASN B CA 1
ATOM 4248 C C . ASN B 1 204 ? -14.694 -19.849 50.351 1.00 42.74 204 ASN B C 1
ATOM 4249 O O . ASN B 1 204 ? -15.188 -19.115 51.210 1.00 37.74 204 ASN B O 1
ATOM 4254 N N . GLN B 1 205 ? -13.386 -19.842 50.047 1.00 51.31 205 GLN B N 1
ATOM 4255 C CA . GLN B 1 205 ? -12.442 -18.933 50.698 1.00 49.46 205 GLN B CA 1
ATOM 4256 C C . GLN B 1 205 ? -12.811 -17.471 50.446 1.00 51.74 205 GLN B C 1
ATOM 4257 O O . GLN B 1 205 ? -12.765 -16.637 51.363 1.00 47.08 205 GLN B O 1
ATOM 4263 N N . PHE B 1 206 ? -13.240 -17.159 49.213 1.00 40.58 206 PHE B N 1
ATOM 4264 C CA . PHE B 1 206 ? -13.613 -15.794 48.878 1.00 41.65 206 PHE B CA 1
ATOM 4265 C C . PHE B 1 206 ? -14.790 -15.329 49.741 1.00 41.92 206 PHE B C 1
ATOM 4266 O O . PHE B 1 206 ? -14.731 -14.266 50.371 1.00 43.09 206 PHE B O 1
ATOM 4274 N N . VAL B 1 207 ? -15.862 -16.125 49.787 1.00 38.06 207 VAL B N 1
ATOM 4275 C CA . VAL B 1 207 ? -17.043 -15.778 50.571 1.00 37.51 207 VAL B CA 1
ATOM 4276 C C . VAL B 1 207 ? -16.704 -15.686 52.056 1.00 37.10 207 VAL B C 1
ATOM 4277 O O . VAL B 1 207 ? -17.142 -14.768 52.763 1.00 34.23 207 VAL B O 1
ATOM 4281 N N . ALA B 1 208 ? -15.942 -16.650 52.561 1.00 36.21 208 ALA B N 1
ATOM 4282 C CA . ALA B 1 208 ? -15.639 -16.628 53.985 1.00 44.25 208 ALA B CA 1
ATOM 4283 C C . ALA B 1 208 ? -14.837 -15.376 54.361 1.00 38.84 208 ALA B C 1
ATOM 4284 O O . ALA B 1 208 ? -15.052 -14.795 55.428 1.00 36.30 208 ALA B O 1
ATOM 4286 N N . GLU B 1 209 ? -13.894 -14.954 53.513 1.00 40.26 209 GLU B N 1
ATOM 4287 C CA . GLU B 1 209 ? -13.146 -13.731 53.804 1.00 34.89 209 GLU B CA 1
ATOM 4288 C C . GLU B 1 209 ? -14.026 -12.506 53.672 1.00 32.70 209 GLU B C 1
ATOM 4289 O O . GLU B 1 209 ? -13.868 -11.561 54.440 1.00 32.77 209 GLU B O 1
ATOM 4295 N N . ALA B 1 210 ? -14.887 -12.459 52.647 1.00 31.49 210 ALA B N 1
ATOM 4296 C CA . ALA B 1 210 ? -15.788 -11.319 52.516 1.00 26.72 210 ALA B CA 1
ATOM 4297 C C . ALA B 1 210 ? -16.658 -11.182 53.742 1.00 28.14 210 ALA B C 1
ATOM 4298 O O . ALA B 1 210 ? -16.871 -10.066 54.241 1.00 33.66 210 ALA B O 1
ATOM 4300 N N . LYS B 1 211 ? -17.084 -12.297 54.318 1.00 28.22 211 LYS B N 1
ATOM 4301 C CA . LYS B 1 211 ? -17.973 -12.129 55.458 1.00 32.20 211 LYS B CA 1
ATOM 4302 C C . LYS B 1 211 ? -17.173 -11.881 56.728 1.00 28.18 211 LYS B C 1
ATOM 4303 O O . LYS B 1 211 ? -17.659 -11.193 57.627 1.00 30.67 211 LYS B O 1
ATOM 4309 N N . ARG B 1 212 ? -15.950 -12.414 56.822 1.00 25.99 212 ARG B N 1
ATOM 4310 C CA . ARG B 1 212 ? -15.040 -11.979 57.870 1.00 27.69 212 ARG B CA 1
ATOM 4311 C C . ARG B 1 212 ? -14.815 -10.469 57.813 1.00 31.88 212 ARG B C 1
ATOM 4312 O O . ARG B 1 212 ? -14.866 -9.778 58.844 1.00 30.65 212 ARG B O 1
ATOM 4320 N N . MET B 1 213 ? -14.603 -9.933 56.616 1.00 31.22 213 MET B N 1
ATOM 4321 C CA . MET B 1 213 ? -14.319 -8.510 56.493 1.00 34.21 213 MET B CA 1
ATOM 4322 C C . MET B 1 213 ? -15.504 -7.688 56.981 1.00 39.30 213 MET B C 1
ATOM 4323 O O . MET B 1 213 ? -15.359 -6.796 57.832 1.00 41.86 213 MET B O 1
ATOM 4328 N N . LEU B 1 214 ? -16.703 -8.031 56.509 1.00 34.04 214 LEU B N 1
ATOM 4329 C CA . LEU B 1 214 ? -17.869 -7.180 56.729 1.00 28.17 214 LEU B CA 1
ATOM 4330 C C . LEU B 1 214 ? -18.545 -7.427 58.064 1.00 30.11 214 LEU B C 1
ATOM 4331 O O . LEU B 1 214 ? -19.215 -6.535 58.599 1.00 31.50 214 LEU B O 1
ATOM 4336 N N . PHE B 1 215 ? -18.446 -8.651 58.586 1.00 34.01 215 PHE B N 1
ATOM 4337 C CA . PHE B 1 215 ? -19.190 -9.061 59.767 1.00 32.88 215 PHE B CA 1
ATOM 4338 C C . PHE B 1 215 ? -18.312 -9.432 60.938 1.00 35.58 215 PHE B C 1
ATOM 4339 O O . PHE B 1 215 ? -18.831 -9.580 62.050 1.00 36.20 215 PHE B O 1
ATOM 4347 N N . GLY B 1 216 ? -16.994 -9.517 60.730 1.00 37.73 216 GLY B N 1
ATOM 4348 C CA . GLY B 1 216 ? -16.066 -9.877 61.782 1.00 45.22 216 GLY B CA 1
ATOM 4349 C C . GLY B 1 216 ? -16.172 -8.977 62.996 1.00 58.58 216 GLY B C 1
ATOM 4350 O O . GLY B 1 216 ? -16.855 -7.951 63.021 1.00 57.39 216 GLY B O 1
ATOM 4351 N N . ARG B 1 217 ? -15.508 -9.454 64.056 1.00 74.49 217 ARG B N 1
ATOM 4352 C CA . ARG B 1 217 ? -15.370 -8.783 65.345 1.00 72.48 217 ARG B CA 1
ATOM 4353 C C . ARG B 1 217 ? -16.686 -8.980 66.073 1.00 82.87 217 ARG B C 1
ATOM 4354 O O . ARG B 1 217 ? -17.138 -10.124 66.198 1.00 82.58 217 ARG B O 1
ATOM 4362 N N . THR B 1 227 ? -17.301 -0.385 71.336 1.00 49.53 227 THR B N 1
ATOM 4363 C CA . THR B 1 227 ? -17.869 0.561 72.290 1.00 45.91 227 THR B CA 1
ATOM 4364 C C . THR B 1 227 ? -18.048 1.940 71.641 1.00 51.00 227 THR B C 1
ATOM 4365 O O . THR B 1 227 ? -17.101 2.642 71.307 1.00 49.17 227 THR B O 1
ATOM 4369 N N . ASP B 1 228 ? -19.322 2.276 71.469 1.00 57.06 228 ASP B N 1
ATOM 4370 C CA . ASP B 1 228 ? -19.835 3.591 71.121 1.00 48.07 228 ASP B CA 1
ATOM 4371 C C . ASP B 1 228 ? -20.846 3.944 72.209 1.00 49.41 228 ASP B C 1
ATOM 4372 O O . ASP B 1 228 ? -21.340 3.050 72.922 1.00 48.02 228 ASP B O 1
ATOM 4377 N N . SER B 1 229 ? -21.124 5.238 72.381 1.00 39.13 229 SER B N 1
ATOM 4378 C CA . SER B 1 229 ? -22.065 5.683 73.404 1.00 38.41 229 SER B CA 1
ATOM 4379 C C . SER B 1 229 ? -23.090 6.646 72.840 1.00 36.80 229 SER B C 1
ATOM 4380 O O . SER B 1 229 ? -22.797 7.430 71.938 1.00 40.09 229 SER B O 1
ATOM 4383 N N . LEU B 1 230 ? -24.301 6.603 73.382 1.00 30.21 230 LEU B N 1
ATOM 4384 C CA . LEU B 1 230 ? -25.302 7.565 72.959 1.00 27.75 230 LEU B CA 1
ATOM 4385 C C . LEU B 1 230 ? -26.155 7.982 74.145 1.00 32.42 230 LEU B C 1
ATOM 4386 O O . LEU B 1 230 ? -26.519 7.150 74.976 1.00 37.74 230 LEU B O 1
ATOM 4391 N N . ILE B 1 231 ? -26.469 9.277 74.218 1.00 27.73 231 ILE B N 1
ATOM 4392 C CA . ILE B 1 231 ? -27.382 9.832 75.205 1.00 25.07 231 ILE B CA 1
ATOM 4393 C C . ILE B 1 231 ? -28.583 10.391 74.471 1.00 30.61 231 ILE B C 1
ATOM 4394 O O . ILE B 1 231 ? -28.458 11.325 73.657 1.00 34.01 231 ILE B O 1
ATOM 4399 N N . LEU B 1 232 ? -29.748 9.840 74.762 1.00 25.29 232 LEU B N 1
ATOM 4400 C CA . LEU B 1 232 ? -30.997 10.430 74.312 1.00 32.20 232 LEU B CA 1
ATOM 4401 C C . LEU B 1 232 ? -31.496 11.422 75.353 1.00 29.92 232 LEU B C 1
ATOM 4402 O O . LEU B 1 232 ? -31.694 11.039 76.504 1.00 26.33 232 LEU B O 1
ATOM 4407 N N . ALA B 1 233 ? -31.711 12.682 74.948 1.00 29.41 233 ALA B N 1
ATOM 4408 C CA . ALA B 1 233 ? -32.159 13.714 75.882 1.00 32.11 233 ALA B CA 1
ATOM 4409 C C . ALA B 1 233 ? -33.337 14.485 75.308 1.00 30.53 233 ALA B C 1
ATOM 4410 O O . ALA B 1 233 ? -33.351 14.793 74.115 1.00 34.85 233 ALA B O 1
ATOM 4412 N N . ASP B 1 234 ? -34.350 14.747 76.127 1.00 31.37 234 ASP B N 1
ATOM 4413 C CA . ASP B 1 234 ? -35.414 15.684 75.737 1.00 38.00 234 ASP B CA 1
ATOM 4414 C C . ASP B 1 234 ? -35.338 16.967 76.591 1.00 47.44 234 ASP B C 1
ATOM 4415 O O . ASP B 1 234 ? -34.347 17.189 77.323 1.00 41.00 234 ASP B O 1
ATOM 4420 N N . ARG B 1 235 ? -36.354 17.850 76.451 1.00 45.87 235 ARG B N 1
ATOM 4421 C CA . ARG B 1 235 ? -36.291 19.163 77.099 1.00 46.86 235 ARG B CA 1
ATOM 4422 C C . ARG B 1 235 ? -36.074 19.054 78.608 1.00 57.88 235 ARG B C 1
ATOM 4423 O O . ARG B 1 235 ? -35.567 19.990 79.241 1.00 49.11 235 ARG B O 1
ATOM 4431 N N . THR B 1 236 ? -36.439 17.922 79.206 1.00 50.16 236 THR B N 1
ATOM 4432 C CA . THR B 1 236 ? -36.376 17.807 80.657 1.00 44.74 236 THR B CA 1
ATOM 4433 C C . THR B 1 236 ? -34.998 17.468 81.198 1.00 44.72 236 THR B C 1
ATOM 4434 O O . THR B 1 236 ? -34.784 17.581 82.411 1.00 53.46 236 THR B O 1
ATOM 4438 N N . ALA B 1 237 ? -34.096 16.969 80.361 1.00 39.11 237 ALA B N 1
ATOM 4439 C CA . ALA B 1 237 ? -32.777 16.575 80.848 1.00 37.94 237 ALA B CA 1
ATOM 4440 C C . ALA B 1 237 ? -32.007 17.765 81.418 1.00 36.82 237 ALA B C 1
ATOM 4441 O O . ALA B 1 237 ? -32.192 18.919 81.014 1.00 45.76 237 ALA B O 1
ATOM 4443 N N . ASP B 1 238 ? -31.192 17.480 82.404 1.00 41.39 238 ASP B N 1
ATOM 4444 C CA . ASP B 1 238 ? -30.340 18.445 83.099 1.00 52.94 238 ASP B CA 1
ATOM 4445 C C . ASP B 1 238 ? -29.048 18.755 82.346 1.00 46.48 238 ASP B C 1
ATOM 4446 O O . ASP B 1 238 ? -28.157 17.905 82.295 1.00 49.31 238 ASP B O 1
ATOM 4451 N N . PRO B 1 239 ? -28.903 19.966 81.796 1.00 42.07 239 PRO B N 1
ATOM 4452 C CA . PRO B 1 239 ? -27.674 20.307 81.050 1.00 52.70 239 PRO B CA 1
ATOM 4453 C C . PRO B 1 239 ? -26.363 19.991 81.750 1.00 50.28 239 PRO B C 1
ATOM 4454 O O . PRO B 1 239 ? -25.413 19.512 81.104 1.00 40.41 239 PRO B O 1
ATOM 4458 N N . HIS B 1 240 ? -26.299 20.207 83.070 1.00 52.31 240 HIS B N 1
ATOM 4459 C CA . HIS B 1 240 ? -25.095 19.856 83.816 1.00 48.53 240 HIS B CA 1
ATOM 4460 C C . HIS B 1 240 ? -24.855 18.352 83.757 1.00 47.43 240 HIS B C 1
ATOM 4461 O O . HIS B 1 240 ? -23.717 17.908 83.537 1.00 49.50 240 HIS B O 1
ATOM 4468 N N . ILE B 1 241 ? -25.918 17.550 83.916 1.00 42.70 241 ILE B N 1
ATOM 4469 C CA . ILE B 1 241 ? -25.752 16.095 83.935 1.00 47.54 241 ILE B CA 1
ATOM 4470 C C . ILE B 1 241 ? -25.248 15.602 82.581 1.00 44.08 241 ILE B C 1
ATOM 4471 O O . ILE B 1 241 ? -24.273 14.832 82.499 1.00 36.79 241 ILE B O 1
ATOM 4476 N N . VAL B 1 242 ? -25.876 16.095 81.501 1.00 44.42 242 VAL B N 1
ATOM 4477 C CA . VAL B 1 242 ? -25.508 15.690 80.150 1.00 35.27 242 VAL B CA 1
ATOM 4478 C C . VAL B 1 242 ? -24.072 16.078 79.867 1.00 36.19 242 VAL B C 1
ATOM 4479 O O . VAL B 1 242 ? -23.260 15.265 79.409 1.00 38.71 242 VAL B O 1
ATOM 4483 N N . THR B 1 243 ? -23.725 17.320 80.190 1.00 37.43 243 THR B N 1
ATOM 4484 C CA . THR B 1 243 ? -22.392 17.806 79.875 1.00 40.04 243 THR B CA 1
ATOM 4485 C C . THR B 1 243 ? -21.339 17.021 80.629 1.00 44.51 243 THR B C 1
ATOM 4486 O O . THR B 1 243 ? -20.329 16.633 80.049 1.00 44.35 243 THR B O 1
ATOM 4490 N N . THR B 1 244 ? -21.565 16.764 81.923 1.00 47.64 244 THR B N 1
ATOM 4491 C CA . THR B 1 244 ? -20.619 15.976 82.707 1.00 51.27 244 THR B CA 1
ATOM 4492 C C . THR B 1 244 ? -20.460 14.560 82.135 1.00 54.62 244 THR B C 1
ATOM 4493 O O . THR B 1 244 ? -19.330 14.099 81.925 1.00 51.08 244 THR B O 1
ATOM 4497 N N . ASP B 1 245 ? -21.579 13.862 81.848 1.00 49.29 245 ASP B N 1
ATOM 4498 C CA . ASP B 1 245 ? -21.479 12.518 81.271 1.00 49.89 245 ASP B CA 1
ATOM 4499 C C . ASP B 1 245 ? -20.706 12.551 79.953 1.00 55.73 245 ASP B C 1
ATOM 4500 O O . ASP B 1 245 ? -19.845 11.698 79.717 1.00 61.45 245 ASP B O 1
ATOM 4505 N N . LEU B 1 246 ? -21.014 13.523 79.070 1.00 49.54 246 LEU B N 1
ATOM 4506 C CA . LEU B 1 246 ? -20.313 13.638 77.787 1.00 50.57 246 LEU B CA 1
ATOM 4507 C C . LEU B 1 246 ? -18.836 13.973 77.986 1.00 53.17 246 LEU B C 1
ATOM 4508 O O . LEU B 1 246 ? -17.990 13.543 77.194 1.00 56.66 246 LEU B O 1
ATOM 4513 N N . VAL B 1 247 ? -18.513 14.806 78.981 1.00 54.87 247 VAL B N 1
ATOM 4514 C CA . VAL B 1 247 ? -17.116 15.104 79.264 1.00 55.69 247 VAL B CA 1
ATOM 4515 C C . VAL B 1 247 ? -16.456 13.885 79.877 1.00 65.80 247 VAL B C 1
ATOM 4516 O O . VAL B 1 247 ? -15.344 13.485 79.495 1.00 72.22 247 VAL B O 1
ATOM 4520 N N . SER B 1 248 ? -17.154 13.269 80.833 1.00 58.50 248 SER B N 1
ATOM 4521 C CA . SER B 1 248 ? -16.687 12.037 81.450 1.00 66.80 248 SER B CA 1
ATOM 4522 C C . SER B 1 248 ? -16.716 10.861 80.481 1.00 77.67 248 SER B C 1
ATOM 4523 O O . SER B 1 248 ? -16.248 9.779 80.837 1.00 93.52 248 SER B O 1
ATOM 4526 N N . GLN B 1 249 ? -17.271 11.038 79.271 1.00 76.71 249 GLN B N 1
ATOM 4527 C CA . GLN B 1 249 ? -17.050 10.113 78.161 1.00 80.95 249 GLN B CA 1
ATOM 4528 C C . GLN B 1 249 ? -15.764 10.393 77.422 1.00 93.30 249 GLN B C 1
ATOM 4529 O O . GLN B 1 249 ? -15.398 9.613 76.543 1.00 102.43 249 GLN B O 1
ATOM 4535 N N . ALA B 1 250 ? -15.088 11.501 77.736 1.00 92.23 250 ALA B N 1
ATOM 4536 C CA . ALA B 1 250 ? -13.726 11.707 77.280 1.00 101.12 250 ALA B CA 1
ATOM 4537 C C . ALA B 1 250 ? -12.727 11.411 78.378 1.00 108.19 250 ALA B C 1
ATOM 4538 O O . ALA B 1 250 ? -11.615 11.955 78.380 1.00 107.79 250 ALA B O 1
ATOM 4540 N N . GLU B 1 251 ? -13.115 10.525 79.293 1.00 112.07 251 GLU B N 1
ATOM 4541 C CA . GLU B 1 251 ? -12.311 10.009 80.387 1.00 115.83 251 GLU B CA 1
ATOM 4542 C C . GLU B 1 251 ? -12.494 8.500 80.408 1.00 127.70 251 GLU B C 1
ATOM 4543 O O . GLU B 1 251 ? -13.578 8.017 80.755 1.00 128.96 251 GLU B O 1
ATOM 4549 N N . HIS B 1 252 ? -11.440 7.756 80.038 1.00 136.04 252 HIS B N 1
ATOM 4550 C CA . HIS B 1 252 ? -11.479 6.294 79.944 1.00 144.57 252 HIS B CA 1
ATOM 4551 C C . HIS B 1 252 ? -12.417 5.865 78.807 1.00 139.65 252 HIS B C 1
ATOM 4552 O O . HIS B 1 252 ? -13.354 5.088 79.025 1.00 137.86 252 HIS B O 1
ATOM 4559 N N . GLY B 1 253 ? -12.187 6.375 77.593 1.00 133.55 253 GLY B N 1
ATOM 4560 C CA . GLY B 1 253 ? -13.097 6.119 76.490 1.00 128.47 253 GLY B CA 1
ATOM 4561 C C . GLY B 1 253 ? -13.197 7.324 75.567 1.00 133.66 253 GLY B C 1
ATOM 4562 O O . GLY B 1 253 ? -14.258 7.697 75.068 1.00 153.42 253 GLY B O 1
ATOM 4563 N N . TYR B 1 254 ? -12.049 7.916 75.321 1.00 133.76 254 TYR B N 1
ATOM 4564 C CA . TYR B 1 254 ? -11.891 9.200 74.683 1.00 129.85 254 TYR B CA 1
ATOM 4565 C C . TYR B 1 254 ? -11.561 9.060 73.228 1.00 120.84 254 TYR B C 1
ATOM 4566 O O . TYR B 1 254 ? -11.737 10.008 72.469 1.00 127.51 254 TYR B O 1
ATOM 4575 N N . ASN B 1 255 ? -11.257 7.846 72.855 1.00 114.96 255 ASN B N 1
ATOM 4576 C CA . ASN B 1 255 ? -11.332 7.331 71.509 1.00 105.15 255 ASN B CA 1
ATOM 4577 C C . ASN B 1 255 ? -12.699 6.775 71.127 1.00 93.88 255 ASN B C 1
ATOM 4578 O O . ASN B 1 255 ? -13.002 6.693 69.920 1.00 114.20 255 ASN B O 1
ATOM 4583 N N . SER B 1 256 ? -13.525 6.374 72.091 1.00 84.55 256 SER B N 1
ATOM 4584 C CA . SER B 1 256 ? -14.875 5.844 71.795 1.00 68.44 256 SER B CA 1
ATOM 4585 C C . SER B 1 256 ? -15.848 6.944 71.346 1.00 59.09 256 SER B C 1
ATOM 4586 O O . SER B 1 256 ? -16.007 7.936 72.066 1.00 61.60 256 SER B O 1
ATOM 4589 N N . PRO B 1 257 ? -16.483 6.846 70.166 1.00 59.17 257 PRO B N 1
ATOM 4590 C CA . PRO B 1 257 ? -17.413 7.908 69.728 1.00 51.65 257 PRO B CA 1
ATOM 4591 C C . PRO B 1 257 ? -18.518 8.137 70.747 1.00 44.48 257 PRO B C 1
ATOM 4592 O O . PRO B 1 257 ? -18.924 7.227 71.473 1.00 49.21 257 PRO B O 1
ATOM 4596 N N . VAL B 1 258 ? -19.027 9.369 70.793 1.00 48.22 258 VAL B N 1
ATOM 4597 C CA . VAL B 1 258 ? -20.144 9.700 71.670 1.00 43.56 258 VAL B CA 1
ATOM 4598 C C . VAL B 1 258 ? -21.185 10.459 70.848 1.00 35.49 258 VAL B C 1
ATOM 4599 O O . VAL B 1 258 ? -20.843 11.320 70.022 1.00 35.53 258 VAL B O 1
ATOM 4603 N N . TRP B 1 259 ? -22.462 10.158 71.078 1.00 29.32 259 TRP B N 1
ATOM 4604 C CA . TRP B 1 259 ? -23.536 10.914 70.447 1.00 32.52 259 TRP B CA 1
ATOM 4605 C C . TRP B 1 259 ? -24.464 11.525 71.476 1.00 27.78 259 TRP B C 1
ATOM 4606 O O . TRP B 1 259 ? -24.838 10.890 72.466 1.00 32.06 259 TRP B O 1
ATOM 4617 N N . LEU B 1 260 ? -24.888 12.735 71.199 1.00 28.15 260 LEU B N 1
ATOM 4618 C CA . LEU B 1 260 ? -26.002 13.365 71.892 1.00 34.09 260 LEU B CA 1
ATOM 4619 C C . LEU B 1 260 ? -27.144 13.442 70.906 1.00 33.26 260 LEU B C 1
ATOM 4620 O O . LEU B 1 260 ? -26.978 14.018 69.829 1.00 34.59 260 LEU B O 1
ATOM 4625 N N . VAL B 1 261 ? -28.260 12.786 71.206 1.00 33.88 261 VAL B N 1
ATOM 4626 C CA . VAL B 1 261 ? -29.418 12.842 70.316 1.00 31.89 261 VAL B CA 1
ATOM 4627 C C . VAL B 1 261 ? -30.541 13.514 71.069 1.00 31.47 261 VAL B C 1
ATOM 4628 O O . VAL B 1 261 ? -31.023 12.991 72.089 1.00 29.85 261 VAL B O 1
ATOM 4632 N N . THR B 1 262 ? -30.945 14.690 70.599 1.00 31.80 262 THR B N 1
ATOM 4633 C CA . THR B 1 262 ? -31.999 15.393 71.312 1.00 35.45 262 THR B CA 1
ATOM 4634 C C . THR B 1 262 ? -32.998 15.951 70.315 1.00 35.72 262 THR B C 1
ATOM 4635 O O . THR B 1 262 ? -32.698 16.124 69.128 1.00 36.76 262 THR B O 1
ATOM 4639 N N . ASP B 1 263 ? -34.200 16.239 70.818 1.00 35.64 263 ASP B N 1
ATOM 4640 C CA . ASP B 1 263 ? -35.213 16.867 69.983 1.00 42.48 263 ASP B CA 1
ATOM 4641 C C . ASP B 1 263 ? -35.412 18.331 70.316 1.00 38.99 263 ASP B C 1
ATOM 4642 O O . ASP B 1 263 ? -36.220 19.001 69.675 1.00 45.72 263 ASP B O 1
ATOM 4647 N N . ASP B 1 264 ? -34.679 18.825 71.317 1.00 33.52 264 ASP B N 1
ATOM 4648 C CA . ASP B 1 264 ? -34.772 20.174 71.855 1.00 35.89 264 ASP B CA 1
ATOM 4649 C C . ASP B 1 264 ? -33.507 20.964 71.523 1.00 33.45 264 ASP B C 1
ATOM 4650 O O . ASP B 1 264 ? -32.464 20.742 72.139 1.00 32.97 264 ASP B O 1
ATOM 4655 N N . ARG B 1 265 ? -33.596 21.899 70.569 1.00 34.69 265 ARG B N 1
ATOM 4656 C CA . ARG B 1 265 ? -32.421 22.699 70.210 1.00 41.43 265 ARG B CA 1
ATOM 4657 C C . ARG B 1 265 ? -31.817 23.435 71.412 1.00 42.52 265 ARG B C 1
ATOM 4658 O O . ARG B 1 265 ? -30.584 23.531 71.542 1.00 36.90 265 ARG B O 1
ATOM 4666 N N . ALA B 1 266 ? -32.666 23.995 72.271 1.00 38.86 266 ALA B N 1
ATOM 4667 C CA . ALA B 1 266 ? -32.175 24.780 73.396 1.00 37.55 266 ALA B CA 1
ATOM 4668 C C . ALA B 1 266 ? -31.152 23.993 74.209 1.00 42.00 266 ALA B C 1
ATOM 4669 O O . ALA B 1 266 ? -30.040 24.481 74.482 1.00 41.02 266 ALA B O 1
ATOM 4671 N N . LEU B 1 267 ? -31.535 22.777 74.633 1.00 45.60 267 LEU B N 1
ATOM 4672 C CA . LEU B 1 267 ? -30.654 21.931 75.429 1.00 33.72 267 LEU B CA 1
ATOM 4673 C C . LEU B 1 267 ? -29.330 21.748 74.731 1.00 39.35 267 LEU B C 1
ATOM 4674 O O . LEU B 1 267 ? -28.273 21.956 75.338 1.00 42.28 267 LEU B O 1
ATOM 4679 N N . ALA B 1 268 ? -29.377 21.291 73.475 1.00 34.88 268 ALA B N 1
ATOM 4680 C CA . ALA B 1 268 ? -28.154 21.023 72.727 1.00 37.22 268 ALA B CA 1
ATOM 4681 C C . ALA B 1 268 ? -27.246 22.237 72.695 1.00 39.16 268 ALA B C 1
ATOM 4682 O O . ALA B 1 268 ? -26.035 22.125 72.914 1.00 41.49 268 ALA B O 1
ATOM 4684 N N . GLU B 1 269 ? -27.805 23.393 72.355 1.00 42.17 269 GLU B N 1
ATOM 4685 C CA . GLU B 1 269 ? -26.983 24.588 72.233 1.00 43.72 269 GLU B CA 1
ATOM 4686 C C . GLU B 1 269 ? -26.341 24.909 73.574 1.00 44.40 269 GLU B C 1
ATOM 4687 O O . GLU B 1 269 ? -25.141 25.227 73.651 1.00 42.43 269 GLU B O 1
ATOM 4693 N N . LYS B 1 270 ? -27.115 24.768 74.654 1.00 45.68 270 LYS B N 1
ATOM 4694 C CA . LYS B 1 270 ? -26.582 25.000 75.993 1.00 43.02 270 LYS B CA 1
ATOM 4695 C C . LYS B 1 270 ? -25.462 24.019 76.348 1.00 44.69 270 LYS B C 1
ATOM 4696 O O . LYS B 1 270 ? -24.474 24.393 76.995 1.00 39.93 270 LYS B O 1
ATOM 4702 N N . VAL B 1 271 ? -25.595 22.761 75.937 1.00 46.00 271 VAL B N 1
ATOM 4703 C CA . VAL B 1 271 ? -24.582 21.767 76.269 1.00 37.40 271 VAL B CA 1
ATOM 4704 C C . VAL B 1 271 ? -23.291 22.081 75.536 1.00 41.01 271 VAL B C 1
ATOM 4705 O O . VAL B 1 271 ? -22.188 22.020 76.115 1.00 45.38 271 VAL B O 1
ATOM 4709 N N . ILE B 1 272 ? -23.413 22.390 74.238 1.00 41.02 272 ILE B N 1
ATOM 4710 C CA . ILE B 1 272 ? -22.251 22.751 73.430 1.00 46.82 272 ILE B CA 1
ATOM 4711 C C . ILE B 1 272 ? -21.558 23.987 73.993 1.00 50.17 272 ILE B C 1
ATOM 4712 O O . ILE B 1 272 ? -20.320 24.056 74.039 1.00 57.51 272 ILE B O 1
ATOM 4717 N N . GLU B 1 273 ? -22.331 24.976 74.451 1.00 49.99 273 GLU B N 1
ATOM 4718 C CA . GLU B 1 273 ? -21.668 26.142 75.017 1.00 55.50 273 GLU B CA 1
ATOM 4719 C C . GLU B 1 273 ? -20.993 25.799 76.340 1.00 52.19 273 GLU B C 1
ATOM 4720 O O . GLU B 1 273 ? -19.956 26.376 76.665 1.00 53.75 273 GLU B O 1
ATOM 4726 N N . MET B 1 274 ? -21.557 24.882 77.128 1.00 50.34 274 MET B N 1
ATOM 4727 C CA . MET B 1 274 ? -20.916 24.564 78.396 1.00 53.65 274 MET B CA 1
ATOM 4728 C C . MET B 1 274 ? -19.644 23.743 78.226 1.00 51.55 274 MET B C 1
ATOM 4729 O O . MET B 1 274 ? -18.797 23.743 79.137 1.00 51.81 274 MET B O 1
ATOM 4734 N N . ILE B 1 275 ? -19.480 23.008 77.125 1.00 50.05 275 ILE B N 1
ATOM 4735 C CA . ILE B 1 275 ? -18.406 21.979 77.015 1.00 56.77 275 ILE B CA 1
ATOM 4736 C C . ILE B 1 275 ? -17.017 22.609 77.342 1.00 57.17 275 ILE B C 1
ATOM 4737 O O . ILE B 1 275 ? -16.266 22.029 78.159 1.00 58.97 275 ILE B O 1
ATOM 4742 N N . PRO B 1 276 ? -16.569 23.695 76.685 1.00 60.25 276 PRO B N 1
ATOM 4743 C CA . PRO B 1 276 ? -15.184 24.128 76.917 1.00 64.40 276 PRO B CA 1
ATOM 4744 C C . PRO B 1 276 ? -14.928 24.618 78.347 1.00 66.70 276 PRO B C 1
ATOM 4745 O O . PRO B 1 276 ? -13.819 24.403 78.861 1.00 68.90 276 PRO B O 1
ATOM 4749 N N . SER B 1 277 ? -15.905 25.238 79.014 1.00 57.23 277 SER B N 1
ATOM 4750 C CA . SER B 1 277 ? -15.678 25.661 80.394 1.00 66.39 277 SER B CA 1
ATOM 4751 C C . SER B 1 277 ? -15.509 24.460 81.319 1.00 71.17 277 SER B C 1
ATOM 4752 O O . SER B 1 277 ? -14.842 24.571 82.355 1.00 74.19 277 SER B O 1
ATOM 4755 N N . TYR B 1 278 ? -16.148 23.319 80.988 1.00 68.57 278 TYR B N 1
ATOM 4756 C CA . TYR B 1 278 ? -15.985 22.086 81.762 1.00 57.58 278 TYR B CA 1
ATOM 4757 C C . TYR B 1 278 ? -14.656 21.432 81.459 1.00 56.54 278 TYR B C 1
ATOM 4758 O O . TYR B 1 278 ? -14.023 20.863 82.348 1.00 68.02 278 TYR B O 1
ATOM 4767 N N . ILE B 1 279 ? -14.233 21.483 80.203 1.00 59.38 279 ILE B N 1
ATOM 4768 C CA . ILE B 1 279 ? -12.887 21.021 79.908 1.00 70.53 279 ILE B CA 1
ATOM 4769 C C . ILE B 1 279 ? -11.890 21.845 80.711 1.00 74.71 279 ILE B C 1
ATOM 4770 O O . ILE B 1 279 ? -10.824 21.355 81.086 1.00 80.29 279 ILE B O 1
ATOM 4775 N N . ALA B 1 280 ? -12.209 23.120 80.961 1.00 79.74 280 ALA B N 1
ATOM 4776 C CA . ALA B 1 280 ? -11.294 23.981 81.705 1.00 80.26 280 ALA B CA 1
ATOM 4777 C C . ALA B 1 280 ? -11.127 23.539 83.160 1.00 81.63 280 ALA B C 1
ATOM 4778 O O . ALA B 1 280 ? -10.037 23.687 83.727 1.00 82.60 280 ALA B O 1
ATOM 4780 N N . ASP B 1 281 ? -12.182 23.000 83.795 1.00 85.26 281 ASP B N 1
ATOM 4781 C CA . ASP B 1 281 ? -12.157 22.801 85.248 1.00 84.41 281 ASP B CA 1
ATOM 4782 C C . ASP B 1 281 ? -11.671 21.427 85.676 1.00 88.82 281 ASP B C 1
ATOM 4783 O O . ASP B 1 281 ? -12.077 20.953 86.743 1.00 88.62 281 ASP B O 1
ATOM 4788 N N . LEU B 1 282 ? -10.810 20.793 84.894 1.00 82.79 282 LEU B N 1
ATOM 4789 C CA . LEU B 1 282 ? -10.262 19.492 85.235 1.00 89.05 282 LEU B CA 1
ATOM 4790 C C . LEU B 1 282 ? -8.749 19.465 85.046 1.00 78.78 282 LEU B C 1
ATOM 4791 O O . LEU B 1 282 ? -8.178 20.407 84.492 1.00 73.04 282 LEU B O 1
ATOM 4796 N N . PRO B 1 283 ? -8.056 18.450 85.585 1.00 88.23 283 PRO B N 1
ATOM 4797 C CA . PRO B 1 283 ? -6.581 18.455 85.551 1.00 95.20 283 PRO B CA 1
ATOM 4798 C C . PRO B 1 283 ? -6.026 18.343 84.134 1.00 93.88 283 PRO B C 1
ATOM 4799 O O . PRO B 1 283 ? -6.696 17.888 83.203 1.00 91.89 283 PRO B O 1
ATOM 4803 N N . GLU B 1 284 ? -4.751 18.750 83.968 1.00 98.92 284 GLU B N 1
ATOM 4804 C CA . GLU B 1 284 ? -4.265 18.979 82.600 1.00 104.38 284 GLU B CA 1
ATOM 4805 C C . GLU B 1 284 ? -3.930 17.699 81.845 1.00 111.11 284 GLU B C 1
ATOM 4806 O O . GLU B 1 284 ? -3.972 17.708 80.607 1.00 112.06 284 GLU B O 1
ATOM 4812 N N . VAL B 1 285 ? -3.548 16.611 82.525 1.00 111.70 285 VAL B N 1
ATOM 4813 C CA . VAL B 1 285 ? -3.443 15.347 81.797 1.00 116.76 285 VAL B CA 1
ATOM 4814 C C . VAL B 1 285 ? -4.755 15.076 81.072 1.00 120.86 285 VAL B C 1
ATOM 4815 O O . VAL B 1 285 ? -4.784 14.489 79.984 1.00 131.65 285 VAL B O 1
ATOM 4819 N N . ASN B 1 286 ? -5.862 15.513 81.676 1.00 115.25 286 ASN B N 1
ATOM 4820 C CA . ASN B 1 286 ? -7.176 15.309 81.102 1.00 107.96 286 ASN B CA 1
ATOM 4821 C C . ASN B 1 286 ? -7.467 16.341 80.007 1.00 93.85 286 ASN B C 1
ATOM 4822 O O . ASN B 1 286 ? -7.982 15.979 78.951 1.00 94.70 286 ASN B O 1
ATOM 4827 N N . ARG B 1 287 ? -7.021 17.596 80.191 1.00 96.46 287 ARG B N 1
ATOM 4828 C CA . ARG B 1 287 ? -7.611 18.734 79.482 1.00 92.23 287 ARG B CA 1
ATOM 4829 C C . ARG B 1 287 ? -7.372 18.639 77.979 1.00 89.81 287 ARG B C 1
ATOM 4830 O O . ARG B 1 287 ? -8.307 18.812 77.182 1.00 86.03 287 ARG B O 1
ATOM 4838 N N . ASP B 1 288 ? -6.158 18.246 77.573 1.00 98.26 288 ASP B N 1
ATOM 4839 C CA . ASP B 1 288 ? -5.867 18.092 76.151 1.00 95.59 288 ASP B CA 1
ATOM 4840 C C . ASP B 1 288 ? -6.602 16.894 75.567 1.00 89.65 288 ASP B C 1
ATOM 4841 O O . ASP B 1 288 ? -7.202 17.001 74.493 1.00 90.28 288 ASP B O 1
ATOM 4846 N N . ASN B 1 289 ? -6.551 15.740 76.252 1.00 86.38 289 ASN B N 1
ATOM 4847 C CA . ASN B 1 289 ? -7.227 14.543 75.751 1.00 80.64 289 ASN B CA 1
ATOM 4848 C C . ASN B 1 289 ? -8.706 14.804 75.556 1.00 73.51 289 ASN B C 1
ATOM 4849 O O . ASN B 1 289 ? -9.282 14.398 74.554 1.00 71.60 289 ASN B O 1
ATOM 4854 N N . ALA B 1 290 ? -9.355 15.388 76.560 1.00 73.99 290 ALA B N 1
ATOM 4855 C CA . ALA B 1 290 ? -10.774 15.679 76.473 1.00 68.78 290 ALA B CA 1
ATOM 4856 C C . ALA B 1 290 ? -11.063 16.637 75.324 1.00 65.77 290 ALA B C 1
ATOM 4857 O O . ALA B 1 290 ? -11.895 16.341 74.457 1.00 59.35 290 ALA B O 1
ATOM 4859 N N . ALA B 1 291 ? -10.395 17.797 75.285 1.00 66.84 291 ALA B N 1
ATOM 4860 C CA . ALA B 1 291 ? -10.672 18.713 74.181 1.00 61.05 291 ALA B CA 1
ATOM 4861 C C . ALA B 1 291 ? -10.556 17.982 72.844 1.00 59.63 291 ALA B C 1
ATOM 4862 O O . ALA B 1 291 ? -11.434 18.097 71.973 1.00 57.76 291 ALA B O 1
ATOM 4864 N N . ALA B 1 292 ? -9.488 17.197 72.680 1.00 58.51 292 ALA B N 1
ATOM 4865 C CA . ALA B 1 292 ? -9.326 16.424 71.459 1.00 56.91 292 ALA B CA 1
ATOM 4866 C C . ALA B 1 292 ? -10.517 15.507 71.240 1.00 58.31 292 ALA B C 1
ATOM 4867 O O . ALA B 1 292 ? -11.144 15.549 70.180 1.00 59.72 292 ALA B O 1
ATOM 4869 N N . ALA B 1 293 ? -10.866 14.710 72.255 1.00 56.79 293 ALA B N 1
ATOM 4870 C CA . ALA B 1 293 ? -11.927 13.709 72.158 1.00 53.02 293 ALA B CA 1
ATOM 4871 C C . ALA B 1 293 ? -13.239 14.320 71.725 1.00 48.76 293 ALA B C 1
ATOM 4872 O O . ALA B 1 293 ? -13.946 13.767 70.877 1.00 49.95 293 ALA B O 1
ATOM 4874 N N . TRP B 1 294 ? -13.612 15.415 72.360 1.00 49.96 294 TRP B N 1
ATOM 4875 C CA . TRP B 1 294 ? -14.814 16.132 71.963 1.00 47.91 294 TRP B CA 1
ATOM 4876 C C . TRP B 1 294 ? -14.743 16.515 70.491 1.00 47.63 294 TRP B C 1
ATOM 4877 O O . TRP B 1 294 ? -15.684 16.272 69.732 1.00 48.89 294 TRP B O 1
ATOM 4888 N N . ARG B 1 295 ? -13.624 17.108 70.068 1.00 52.22 295 ARG B N 1
ATOM 4889 C CA . ARG B 1 295 ? -13.496 17.514 68.674 1.00 52.89 295 ARG B CA 1
ATOM 4890 C C . ARG B 1 295 ? -13.612 16.325 67.724 1.00 53.81 295 ARG B C 1
ATOM 4891 O O . ARG B 1 295 ? -14.303 16.387 66.698 1.00 55.97 295 ARG B O 1
ATOM 4899 N N . ASP B 1 296 ? -12.969 15.213 68.076 1.00 53.11 296 ASP B N 1
ATOM 4900 C CA . ASP B 1 296 ? -12.688 14.125 67.147 1.00 52.86 296 ASP B CA 1
ATOM 4901 C C . ASP B 1 296 ? -13.809 13.109 67.091 1.00 57.28 296 ASP B C 1
ATOM 4902 O O . ASP B 1 296 ? -14.065 12.524 66.035 1.00 59.82 296 ASP B O 1
ATOM 4907 N N . TYR B 1 297 ? -14.462 12.865 68.221 1.00 58.49 297 TYR B N 1
ATOM 4908 C CA . TYR B 1 297 ? -15.391 11.755 68.349 1.00 56.43 297 TYR B CA 1
ATOM 4909 C C . TYR B 1 297 ? -16.809 12.143 68.736 1.00 49.92 297 TYR B C 1
ATOM 4910 O O . TYR B 1 297 ? -17.720 11.353 68.484 1.00 59.57 297 TYR B O 1
ATOM 4919 N N . ALA B 1 298 ? -17.034 13.285 69.379 1.00 36.06 298 ALA B N 1
ATOM 4920 C CA . ALA B 1 298 ? -18.369 13.632 69.861 1.00 38.38 298 ALA B CA 1
ATOM 4921 C C . ALA B 1 298 ? -19.249 14.303 68.811 1.00 36.83 298 ALA B C 1
ATOM 4922 O O . ALA B 1 298 ? -18.790 15.143 68.037 1.00 33.67 298 ALA B O 1
ATOM 4924 N N . GLU B 1 299 ? -20.537 13.938 68.800 1.00 36.36 299 GLU B N 1
ATOM 4925 C CA . GLU B 1 299 ? -21.538 14.582 67.938 1.00 41.90 299 GLU B CA 1
ATOM 4926 C C . GLU B 1 299 ? -22.797 14.919 68.682 1.00 34.86 299 GLU B C 1
ATOM 4927 O O . GLU B 1 299 ? -23.205 14.175 69.572 1.00 29.48 299 GLU B O 1
ATOM 4933 N N . VAL B 1 300 ? -23.398 16.044 68.296 1.00 27.95 300 VAL B N 1
ATOM 4934 C CA . VAL B 1 300 ? -24.678 16.465 68.827 1.00 29.23 300 VAL B CA 1
ATOM 4935 C C . VAL B 1 300 ? -25.646 16.555 67.668 1.00 26.55 300 VAL B C 1
ATOM 4936 O O . VAL B 1 300 ? -25.428 17.316 66.729 1.00 31.52 300 VAL B O 1
ATOM 4940 N N . ILE B 1 301 ? -26.735 15.815 67.747 1.00 25.53 301 ILE B N 1
ATOM 4941 C CA . ILE B 1 301 ? -27.664 15.624 66.644 1.00 31.77 301 ILE B CA 1
ATOM 4942 C C . ILE B 1 301 ? -29.038 16.084 67.105 1.00 35.06 301 ILE B C 1
ATOM 4943 O O . ILE B 1 301 ? -29.595 15.533 68.075 1.00 35.44 301 ILE B O 1
ATOM 4948 N N . LEU B 1 302 ? -29.606 17.054 66.389 1.00 33.86 302 LEU B N 1
ATOM 4949 C CA . LEU B 1 302 ? -30.936 17.548 66.706 1.00 38.72 302 LEU B CA 1
ATOM 4950 C C . LEU B 1 302 ? -31.954 16.890 65.791 1.00 40.75 302 LEU B C 1
ATOM 4951 O O . LEU B 1 302 ? -31.748 16.797 64.571 1.00 41.41 302 LEU B O 1
ATOM 4956 N N . CYS B 1 303 ? -33.042 16.431 66.394 1.00 42.54 303 CYS B N 1
ATOM 4957 C CA . CYS B 1 303 ? -34.117 15.712 65.743 1.00 40.90 303 CYS B CA 1
ATOM 4958 C C . CYS B 1 303 ? -35.383 16.531 65.880 1.00 40.55 303 CYS B C 1
ATOM 4959 O O . CYS B 1 303 ? -35.495 17.393 66.748 1.00 40.24 303 CYS B O 1
ATOM 4962 N N . ALA B 1 304 ? -36.367 16.203 65.045 1.00 55.01 304 ALA B N 1
ATOM 4963 C CA . ALA B 1 304 ? -37.628 16.916 65.104 1.00 49.73 304 ALA B CA 1
ATOM 4964 C C . ALA B 1 304 ? -38.370 16.548 66.378 1.00 43.77 304 ALA B C 1
ATOM 4965 O O . ALA B 1 304 ? -38.728 17.418 67.183 1.00 53.67 304 ALA B O 1
ATOM 4967 N N . ASP B 1 305 ? -38.554 15.256 66.616 1.00 48.02 305 ASP B N 1
ATOM 4968 C CA . ASP B 1 305 ? -39.339 14.786 67.751 1.00 53.29 305 ASP B CA 1
ATOM 4969 C C . ASP B 1 305 ? -38.663 13.553 68.311 1.00 51.21 305 ASP B C 1
ATOM 4970 O O . ASP B 1 305 ? -37.677 13.053 67.755 1.00 57.57 305 ASP B O 1
ATOM 4975 N N . ARG B 1 306 ? -39.229 13.041 69.402 1.00 50.66 306 ARG B N 1
ATOM 4976 C CA . ARG B 1 306 ? -38.651 11.869 70.043 1.00 51.90 306 ARG B CA 1
ATOM 4977 C C . ARG B 1 306 ? -38.617 10.670 69.100 1.00 48.88 306 ARG B C 1
ATOM 4978 O O . ARG B 1 306 ? -37.684 9.867 69.153 1.00 45.66 306 ARG B O 1
ATOM 4986 N N . GLU B 1 307 ? -39.633 10.505 68.254 1.00 46.48 307 GLU B N 1
ATOM 4987 C CA . GLU B 1 307 ? -39.595 9.382 67.319 1.00 46.82 307 GLU B CA 1
ATOM 4988 C C . GLU B 1 307 ? -38.322 9.424 66.487 1.00 48.38 307 GLU B C 1
ATOM 4989 O O . GLU B 1 307 ? -37.639 8.408 66.304 1.00 45.83 307 GLU B O 1
ATOM 4995 N N . GLU B 1 308 ? -38.010 10.602 65.946 1.00 56.14 308 GLU B N 1
ATOM 4996 C CA . GLU B 1 308 ? -36.821 10.744 65.127 1.00 46.61 308 GLU B CA 1
ATOM 4997 C C . GLU B 1 308 ? -35.620 10.314 65.981 1.00 51.96 308 GLU B C 1
ATOM 4998 O O . GLU B 1 308 ? -34.689 9.671 65.486 1.00 48.89 308 GLU B O 1
ATOM 5004 N N . MET B 1 309 ? -35.647 10.678 67.285 1.00 43.31 309 MET B N 1
ATOM 5005 C CA . MET B 1 309 ? -34.591 10.348 68.243 1.00 44.77 309 MET B CA 1
ATOM 5006 C C . MET B 1 309 ? -34.392 8.836 68.363 1.00 49.48 309 MET B C 1
ATOM 5007 O O . MET B 1 309 ? -33.290 8.323 68.144 1.00 46.19 309 MET B O 1
ATOM 5012 N N . ALA B 1 310 ? -35.445 8.114 68.756 1.00 44.81 310 ALA B N 1
ATOM 5013 C CA . ALA B 1 310 ? -35.379 6.661 68.872 1.00 38.60 310 ALA B CA 1
ATOM 5014 C C . ALA B 1 310 ? -34.909 6.049 67.568 1.00 47.81 310 ALA B C 1
ATOM 5015 O O . ALA B 1 310 ? -34.136 5.085 67.567 1.00 49.25 310 ALA B O 1
ATOM 5017 N N . ALA B 1 311 ? -35.421 6.554 66.439 1.00 48.25 311 ALA B N 1
ATOM 5018 C CA . ALA B 1 311 ? -35.034 6.006 65.145 1.00 43.21 311 ALA B CA 1
ATOM 5019 C C . ALA B 1 311 ? -33.545 6.186 64.906 1.00 47.05 311 ALA B C 1
ATOM 5020 O O . ALA B 1 311 ? -32.852 5.254 64.471 1.00 52.36 311 ALA B O 1
ATOM 5022 N N . THR B 1 312 ? -33.030 7.377 65.206 1.00 46.23 312 THR B N 1
ATOM 5023 C CA . THR B 1 312 ? -31.592 7.606 65.139 1.00 47.61 312 THR B CA 1
ATOM 5024 C C . THR B 1 312 ? -30.849 6.635 66.035 1.00 45.54 312 THR B C 1
ATOM 5025 O O . THR B 1 312 ? -29.867 6.025 65.608 1.00 48.26 312 THR B O 1
ATOM 5029 N N . SER B 1 313 ? -31.275 6.531 67.296 1.00 46.29 313 SER B N 1
ATOM 5030 C CA . SER B 1 313 ? -30.646 5.625 68.248 1.00 41.95 313 SER B CA 1
ATOM 5031 C C . SER B 1 313 ? -30.542 4.213 67.678 1.00 40.94 313 SER B C 1
ATOM 5032 O O . SER B 1 313 ? -29.440 3.660 67.555 1.00 44.01 313 SER B O 1
ATOM 5035 N N . ASP B 1 314 ? -31.675 3.631 67.287 1.00 39.85 314 ASP B N 1
ATOM 5036 C CA . ASP B 1 314 ? -31.664 2.285 66.723 1.00 42.63 314 ASP B CA 1
ATOM 5037 C C . ASP B 1 314 ? -30.699 2.198 65.552 1.00 48.19 314 ASP B C 1
ATOM 5038 O O . ASP B 1 314 ? -29.872 1.285 65.485 1.00 49.41 314 ASP B O 1
ATOM 5043 N N . ARG B 1 315 ? -30.776 3.159 64.625 1.00 48.73 315 ARG B N 1
ATOM 5044 C CA . ARG B 1 315 ? -29.923 3.103 63.445 1.00 49.14 315 ARG B CA 1
ATOM 5045 C C . ARG B 1 315 ? -28.450 3.156 63.831 1.00 46.41 315 ARG B C 1
ATOM 5046 O O . ARG B 1 315 ? -27.600 2.545 63.178 1.00 51.99 315 ARG B O 1
ATOM 5054 N N . TYR B 1 316 ? -28.132 3.815 64.938 1.00 53.77 316 TYR B N 1
ATOM 5055 C CA . TYR B 1 316 ? -26.738 3.924 65.352 1.00 52.58 316 TYR B CA 1
ATOM 5056 C C . TYR B 1 316 ? -26.313 2.730 66.175 1.00 45.18 316 TYR B C 1
ATOM 5057 O O . TYR B 1 316 ? -25.110 2.465 66.270 1.00 42.46 316 TYR B O 1
ATOM 5066 N N . ALA B 1 317 ? -27.283 2.027 66.769 1.00 46.29 317 ALA B N 1
ATOM 5067 C CA . ALA B 1 317 ? -27.144 0.799 67.558 1.00 49.32 317 ALA B CA 1
ATOM 5068 C C . ALA B 1 317 ? -25.996 0.906 68.556 1.00 48.02 317 ALA B C 1
ATOM 5069 O O . ALA B 1 317 ? -24.950 0.269 68.382 1.00 45.54 317 ALA B O 1
ATOM 5071 N N . PRO B 1 318 ? -26.146 1.723 69.597 1.00 46.87 318 PRO B N 1
ATOM 5072 C CA . PRO B 1 318 ? -25.017 2.013 70.488 1.00 48.95 318 PRO B CA 1
ATOM 5073 C C . PRO B 1 318 ? -24.787 0.967 71.574 1.00 42.00 318 PRO B C 1
ATOM 5074 O O . PRO B 1 318 ? -25.711 0.356 72.110 1.00 36.43 318 PRO B O 1
ATOM 5078 N N . GLU B 1 319 ? -23.502 0.761 71.899 1.00 43.43 319 GLU B N 1
ATOM 5079 C CA . GLU B 1 319 ? -23.118 -0.188 72.936 1.00 41.01 319 GLU B CA 1
ATOM 5080 C C . GLU B 1 319 ? -23.590 0.282 74.303 1.00 41.18 319 GLU B C 1
ATOM 5081 O O . GLU B 1 319 ? -24.147 -0.492 75.087 1.00 41.39 319 GLU B O 1
ATOM 5087 N N . HIS B 1 320 ? -23.388 1.554 74.597 1.00 51.42 320 HIS B N 1
ATOM 5088 C CA . HIS B 1 320 ? -23.806 2.194 75.843 1.00 50.46 320 HIS B CA 1
ATOM 5089 C C . HIS B 1 320 ? -24.867 3.232 75.499 1.00 38.50 320 HIS B C 1
ATOM 5090 O O . HIS B 1 320 ? -24.662 4.059 74.611 1.00 36.00 320 HIS B O 1
ATOM 5097 N N . LEU B 1 321 ? -26.034 3.138 76.125 1.00 32.34 321 LEU B N 1
ATOM 5098 C CA . LEU B 1 321 ? -27.129 4.023 75.777 1.00 34.55 321 LEU B CA 1
ATOM 5099 C C . LEU B 1 321 ? -27.780 4.567 77.036 1.00 38.71 321 LEU B C 1
ATOM 5100 O O . LEU B 1 321 ? -28.355 3.788 77.789 1.00 39.99 321 LEU B O 1
ATOM 5105 N N . THR B 1 322 ? -27.754 5.886 77.238 1.00 31.51 322 THR B N 1
ATOM 5106 C CA . THR B 1 322 ? -28.396 6.514 78.389 1.00 32.94 322 THR B CA 1
ATOM 5107 C C . THR B 1 322 ? -29.564 7.387 77.950 1.00 31.50 322 THR B C 1
ATOM 5108 O O . THR B 1 322 ? -29.401 8.210 77.053 1.00 36.37 322 THR B O 1
ATOM 5112 N N . VAL B 1 323 ? -30.723 7.254 78.609 1.00 31.26 323 VAL B N 1
ATOM 5113 C CA . VAL B 1 323 ? -31.937 7.984 78.234 1.00 27.12 323 VAL B CA 1
ATOM 5114 C C . VAL B 1 323 ? -32.333 8.946 79.342 1.00 36.71 323 VAL B C 1
ATOM 5115 O O . VAL B 1 323 ? -32.777 8.525 80.418 1.00 42.66 323 VAL B O 1
ATOM 5119 N N . MET B 1 324 ? -32.268 10.239 79.052 1.00 35.44 324 MET B N 1
ATOM 5120 C CA . MET B 1 324 ? -32.641 11.307 79.977 1.00 40.95 324 MET B CA 1
ATOM 5121 C C . MET B 1 324 ? -33.842 12.046 79.395 1.00 41.20 324 MET B C 1
ATOM 5122 O O . MET B 1 324 ? -33.693 13.121 78.812 1.00 39.52 324 MET B O 1
ATOM 5127 N N . ALA B 1 325 ? -35.022 11.417 79.475 1.00 31.63 325 ALA B N 1
ATOM 5128 C CA . ALA B 1 325 ? -36.227 11.982 78.893 1.00 38.99 325 ALA B CA 1
ATOM 5129 C C . ALA B 1 325 ? -37.433 11.491 79.671 1.00 49.45 325 ALA B C 1
ATOM 5130 O O . ALA B 1 325 ? -37.351 10.540 80.447 1.00 54.50 325 ALA B O 1
ATOM 5132 N N . GLU B 1 326 ? -38.564 12.147 79.436 1.00 54.13 326 GLU B N 1
ATOM 5133 C CA . GLU B 1 326 ? -39.826 11.741 80.041 1.00 61.42 326 GLU B CA 1
ATOM 5134 C C . GLU B 1 326 ? -40.338 10.469 79.388 1.00 51.54 326 GLU B C 1
ATOM 5135 O O . GLU B 1 326 ? -39.867 10.061 78.329 1.00 51.59 326 GLU B O 1
ATOM 5141 N N . ASP B 1 327 ? -41.294 9.818 80.062 1.00 47.95 327 ASP B N 1
ATOM 5142 C CA . ASP B 1 327 ? -42.025 8.681 79.507 1.00 47.75 327 ASP B CA 1
ATOM 5143 C C . ASP B 1 327 ? -41.064 7.521 79.282 1.00 46.22 327 ASP B C 1
ATOM 5144 O O . ASP B 1 327 ? -41.031 6.908 78.215 1.00 47.15 327 ASP B O 1
ATOM 5149 N N . LEU B 1 328 ? -40.288 7.217 80.336 1.00 48.10 328 LEU B N 1
ATOM 5150 C CA . LEU B 1 328 ? -39.244 6.192 80.268 1.00 43.23 328 LEU B CA 1
ATOM 5151 C C . LEU B 1 328 ? -39.812 4.843 79.847 1.00 51.62 328 LEU B C 1
ATOM 5152 O O . LEU B 1 328 ? -39.134 4.046 79.181 1.00 46.85 328 LEU B O 1
ATOM 5157 N N . ASP B 1 329 ? -41.054 4.561 80.254 1.00 50.06 329 ASP B N 1
ATOM 5158 C CA . ASP B 1 329 ? -41.725 3.338 79.834 1.00 46.87 329 ASP B CA 1
ATOM 5159 C C . ASP B 1 329 ? -41.781 3.279 78.309 1.00 51.92 329 ASP B C 1
ATOM 5160 O O . ASP B 1 329 ? -41.491 2.238 77.704 1.00 61.12 329 ASP B O 1
ATOM 5165 N N . TRP B 1 330 ? -42.111 4.404 77.666 1.00 52.67 330 TRP B N 1
ATOM 5166 C CA . TRP B 1 330 ? -42.131 4.432 76.212 1.00 51.86 330 TRP B CA 1
ATOM 5167 C C . TRP B 1 330 ? -40.759 4.139 75.636 1.00 51.02 330 TRP B C 1
ATOM 5168 O O . TRP B 1 330 ? -40.649 3.445 74.619 1.00 49.83 330 TRP B O 1
ATOM 5179 N N . TRP B 1 331 ? -39.707 4.734 76.207 1.00 44.96 331 TRP B N 1
ATOM 5180 C CA . TRP B 1 331 ? -38.389 4.505 75.634 1.00 48.01 331 TRP B CA 1
ATOM 5181 C C . TRP B 1 331 ? -38.024 3.034 75.735 1.00 47.21 331 TRP B C 1
ATOM 5182 O O . TRP B 1 331 ? -37.476 2.455 74.790 1.00 40.59 331 TRP B O 1
ATOM 5193 N N . LEU B 1 332 ? -38.350 2.410 76.868 1.00 51.89 332 LEU B N 1
ATOM 5194 C CA . LEU B 1 332 ? -38.077 0.987 77.014 1.00 45.77 332 LEU B CA 1
ATOM 5195 C C . LEU B 1 332 ? -38.819 0.189 75.958 1.00 45.20 332 LEU B C 1
ATOM 5196 O O . LEU B 1 332 ? -38.247 -0.721 75.343 1.00 53.94 332 LEU B O 1
ATOM 5201 N N . ASP B 1 333 ? -40.079 0.553 75.687 1.00 48.56 333 ASP B N 1
ATOM 5202 C CA . ASP B 1 333 ? -40.841 -0.194 74.683 1.00 54.89 333 ASP B CA 1
ATOM 5203 C C . ASP B 1 333 ? -40.290 0.008 73.279 1.00 53.79 333 ASP B C 1
ATOM 5204 O O . ASP B 1 333 ? -40.186 -0.955 72.506 1.00 48.81 333 ASP B O 1
ATOM 5209 N N . ARG B 1 334 ? -39.955 1.259 72.930 1.00 58.64 334 ARG B N 1
ATOM 5210 C CA . ARG B 1 334 ? -39.637 1.672 71.563 1.00 49.99 334 ARG B CA 1
ATOM 5211 C C . ARG B 1 334 ? -38.232 1.274 71.133 1.00 49.61 334 ARG B C 1
ATOM 5212 O O . ARG B 1 334 ? -38.068 0.665 70.070 1.00 59.14 334 ARG B O 1
ATOM 5220 N N . LEU B 1 335 ? -37.199 1.682 71.881 1.00 40.98 335 LEU B N 1
ATOM 5221 C CA . LEU B 1 335 ? -35.822 1.411 71.449 1.00 46.49 335 LEU B CA 1
ATOM 5222 C C . LEU B 1 335 ? -35.587 -0.084 71.230 1.00 49.59 335 LEU B C 1
ATOM 5223 O O . LEU B 1 335 ? -36.048 -0.913 72.022 1.00 49.29 335 LEU B O 1
ATOM 5228 N N . SER B 1 336 ? -34.840 -0.431 70.174 1.00 45.27 336 SER B N 1
ATOM 5229 C CA . SER B 1 336 ? -34.699 -1.837 69.808 1.00 52.81 336 SER B CA 1
ATOM 5230 C C . SER B 1 336 ? -33.244 -2.290 69.795 1.00 46.83 336 SER B C 1
ATOM 5231 O O . SER B 1 336 ? -32.909 -3.263 70.485 1.00 45.39 336 SER B O 1
ATOM 5234 N N . CYS B 1 337 ? -32.349 -1.583 69.108 1.00 48.12 337 CYS B N 1
ATOM 5235 C CA . CYS B 1 337 ? -30.970 -2.038 68.900 1.00 49.11 337 CYS B CA 1
ATOM 5236 C C . CYS B 1 337 ? -30.057 -1.135 69.713 1.00 38.63 337 CYS B C 1
ATOM 5237 O O . CYS B 1 337 ? -29.788 0.014 69.340 1.00 40.90 337 CYS B O 1
ATOM 5240 N N . TYR B 1 338 ? -29.558 -1.684 70.814 1.00 33.36 338 TYR B N 1
ATOM 5241 C CA . TYR B 1 338 ? -28.600 -1.017 71.681 1.00 40.86 338 TYR B CA 1
ATOM 5242 C C . TYR B 1 338 ? -27.829 -2.110 72.375 1.00 37.04 338 TYR B C 1
ATOM 5243 O O . TYR B 1 338 ? -28.097 -3.290 72.170 1.00 45.43 338 TYR B O 1
ATOM 5252 N N . GLY B 1 339 ? -26.858 -1.719 73.195 1.00 36.30 339 GLY B N 1
ATOM 5253 C CA . GLY B 1 339 ? -26.148 -2.680 74.010 1.00 32.04 339 GLY B CA 1
ATOM 5254 C C . GLY B 1 339 ? -26.689 -2.746 75.417 1.00 34.41 339 GLY B C 1
ATOM 5255 O O . GLY B 1 339 ? -27.323 -3.725 75.812 1.00 35.12 339 GLY B O 1
ATOM 5256 N N . SER B 1 340 ? -26.410 -1.724 76.207 1.00 36.14 340 SER B N 1
ATOM 5257 C CA . SER B 1 340 ? -26.903 -1.608 77.572 1.00 32.57 340 SER B CA 1
ATOM 5258 C C . SER B 1 340 ? -27.669 -0.306 77.665 1.00 37.15 340 SER B C 1
ATOM 5259 O O . SER B 1 340 ? -27.085 0.761 77.466 1.00 40.12 340 SER B O 1
ATOM 5262 N N . LEU B 1 341 ? -28.960 -0.388 77.991 1.00 35.12 341 LEU B N 1
ATOM 5263 C CA . LEU B 1 341 ? -29.820 0.783 78.109 1.00 35.00 341 LEU B CA 1
ATOM 5264 C C . LEU B 1 341 ? -29.908 1.202 79.571 1.00 33.96 341 LEU B C 1
ATOM 5265 O O . LEU B 1 341 ? -30.190 0.374 80.441 1.00 37.44 341 LEU B O 1
ATOM 5270 N N . PHE B 1 342 ? -29.631 2.484 79.856 1.00 34.82 342 PHE B N 1
ATOM 5271 C CA . PHE B 1 342 ? -29.830 3.075 81.184 1.00 37.27 342 PHE B CA 1
ATOM 5272 C C . PHE B 1 342 ? -30.976 4.081 81.110 1.00 41.78 342 PHE B C 1
ATOM 5273 O O . PHE B 1 342 ? -30.812 5.202 80.614 1.00 32.14 342 PHE B O 1
ATOM 5281 N N . LEU B 1 343 ? -32.130 3.687 81.662 1.00 44.85 343 LEU B N 1
ATOM 5282 C CA . LEU B 1 343 ? -33.299 4.554 81.679 1.00 33.92 343 LEU B CA 1
ATOM 5283 C C . LEU B 1 343 ? -33.230 5.477 82.889 1.00 44.31 343 LEU B C 1
ATOM 5284 O O . LEU B 1 343 ? -33.108 5.022 84.039 1.00 45.87 343 LEU B O 1
ATOM 5289 N N . GLY B 1 344 ? -33.244 6.773 82.619 1.00 42.11 344 GLY B N 1
ATOM 5290 C CA . GLY B 1 344 ? -33.277 7.793 83.644 1.00 47.02 344 GLY B CA 1
ATOM 5291 C C . GLY B 1 344 ? -31.906 8.348 83.945 1.00 65.30 344 GLY B C 1
ATOM 5292 O O . GLY B 1 344 ? -30.884 7.653 83.887 1.00 63.08 344 GLY B O 1
ATOM 5293 N N . GLU B 1 345 ? -31.903 9.635 84.314 1.00 73.16 345 GLU B N 1
ATOM 5294 C CA . GLU B 1 345 ? -30.696 10.385 84.647 1.00 67.17 345 GLU B CA 1
ATOM 5295 C C . GLU B 1 345 ? -29.990 9.812 85.846 1.00 72.75 345 GLU B C 1
ATOM 5296 O O . GLU B 1 345 ? -28.846 10.177 86.092 1.00 74.16 345 GLU B O 1
ATOM 5302 N N . GLU B 1 346 ? -30.661 8.911 86.571 1.00 84.61 346 GLU B N 1
ATOM 5303 C CA . GLU B 1 346 ? -30.171 8.357 87.832 1.00 91.00 346 GLU B CA 1
ATOM 5304 C C . GLU B 1 346 ? -29.019 7.377 87.607 1.00 86.25 346 GLU B C 1
ATOM 5305 O O . GLU B 1 346 ? -27.867 7.684 87.945 1.00 84.39 346 GLU B O 1
ATOM 5311 N N . SER B 1 347 ? -29.307 6.219 86.986 1.00 80.29 347 SER B N 1
ATOM 5312 C CA . SER B 1 347 ? -28.374 5.079 86.868 1.00 79.14 347 SER B CA 1
ATOM 5313 C C . SER B 1 347 ? -26.869 5.447 86.762 1.00 82.17 347 SER B C 1
ATOM 5314 O O . SER B 1 347 ? -26.087 4.815 86.034 1.00 66.96 347 SER B O 1
ATOM 5317 N N . SER B 1 375 ? -29.507 -22.769 66.148 1.00 65.32 375 SER B N 1
ATOM 5318 C CA . SER B 1 375 ? -30.199 -22.136 67.277 1.00 66.20 375 SER B CA 1
ATOM 5319 C C . SER B 1 375 ? -30.560 -20.649 67.026 1.00 56.33 375 SER B C 1
ATOM 5320 O O . SER B 1 375 ? -29.782 -19.899 66.440 1.00 50.93 375 SER B O 1
ATOM 5323 N N . VAL B 1 376 ? -31.730 -20.232 67.518 1.00 46.06 376 VAL B N 1
ATOM 5324 C CA . VAL B 1 376 ? -32.239 -18.898 67.234 1.00 50.04 376 VAL B CA 1
ATOM 5325 C C . VAL B 1 376 ? -31.300 -17.779 67.693 1.00 52.33 376 VAL B C 1
ATOM 5326 O O . VAL B 1 376 ? -31.355 -16.651 67.172 1.00 42.91 376 VAL B O 1
ATOM 5330 N N . HIS B 1 377 ? -30.407 -18.087 68.638 1.00 61.31 377 HIS B N 1
ATOM 5331 C CA . HIS B 1 377 ? -29.504 -17.093 69.213 1.00 63.14 377 HIS B CA 1
ATOM 5332 C C . HIS B 1 377 ? -28.664 -16.341 68.199 1.00 55.41 377 HIS B C 1
ATOM 5333 O O . HIS B 1 377 ? -28.577 -15.113 68.283 1.00 56.77 377 HIS B O 1
ATOM 5340 N N . LYS B 1 378 ? -28.058 -17.020 67.228 1.00 53.47 378 LYS B N 1
ATOM 5341 C CA . LYS B 1 378 ? -27.195 -16.240 66.347 1.00 53.58 378 LYS B CA 1
ATOM 5342 C C . LYS B 1 378 ? -27.974 -15.160 65.604 1.00 41.85 378 LYS B C 1
ATOM 5343 O O . LYS B 1 378 ? -27.376 -14.173 65.191 1.00 44.30 378 LYS B O 1
ATOM 5349 N N . TYR B 1 379 ? -29.301 -15.302 65.448 1.00 47.25 379 TYR B N 1
ATOM 5350 C CA . TYR B 1 379 ? -30.097 -14.375 64.642 1.00 42.08 379 TYR B CA 1
ATOM 5351 C C . TYR B 1 379 ? -30.679 -13.240 65.458 1.00 40.52 379 TYR B C 1
ATOM 5352 O O . TYR B 1 379 ? -31.434 -12.425 64.915 1.00 35.90 379 TYR B O 1
ATOM 5361 N N . MET B 1 380 ? -30.324 -13.170 66.748 1.00 52.84 380 MET B N 1
ATOM 5362 C CA . MET B 1 380 ? -30.952 -12.271 67.711 1.00 49.86 380 MET B CA 1
ATOM 5363 C C . MET B 1 380 ? -29.913 -11.455 68.474 1.00 41.56 380 MET B C 1
ATOM 5364 O O . MET B 1 380 ? -28.816 -11.936 68.775 1.00 42.85 380 MET B O 1
ATOM 5369 N N . LYS B 1 381 ? -30.246 -10.182 68.706 1.00 41.47 381 LYS B N 1
ATOM 5370 C CA . LYS B 1 381 ? -29.515 -9.301 69.619 1.00 52.16 381 LYS B CA 1
ATOM 5371 C C . LYS B 1 381 ? -30.014 -9.492 71.053 1.00 40.96 381 LYS B C 1
ATOM 5372 O O . LYS B 1 381 ? -31.216 -9.414 71.294 1.00 38.33 381 LYS B O 1
ATOM 5378 N N . ILE B 1 382 ? -29.098 -9.699 72.007 1.00 43.27 382 ILE B N 1
ATOM 5379 C CA . ILE B 1 382 ? -29.448 -9.729 73.431 1.00 43.02 382 ILE B CA 1
ATOM 5380 C C . ILE B 1 382 ? -29.181 -8.365 74.061 1.00 45.66 382 ILE B C 1
ATOM 5381 O O . ILE B 1 382 ? -28.027 -7.935 74.182 1.00 48.80 382 ILE B O 1
ATOM 5386 N N . VAL B 1 383 ? -30.242 -7.667 74.461 1.00 42.04 383 VAL B N 1
ATOM 5387 C CA . VAL B 1 383 ? -30.117 -6.337 75.033 1.00 41.32 383 VAL B CA 1
ATOM 5388 C C . VAL B 1 383 ? -30.479 -6.363 76.515 1.00 46.82 383 VAL B C 1
ATOM 5389 O O . VAL B 1 383 ? -31.451 -7.016 76.925 1.00 45.15 383 VAL B O 1
ATOM 5393 N N . THR B 1 384 ? -29.692 -5.639 77.310 1.00 42.85 384 THR B N 1
ATOM 5394 C CA . THR B 1 384 ? -29.878 -5.540 78.746 1.00 46.47 384 THR B CA 1
ATOM 5395 C C . THR B 1 384 ? -30.217 -4.093 79.048 1.00 36.70 384 THR B C 1
ATOM 5396 O O . THR B 1 384 ? -29.669 -3.177 78.421 1.00 38.00 384 THR B O 1
ATOM 5400 N N . TRP B 1 385 ? -31.195 -3.886 79.931 1.00 33.58 385 TRP B N 1
ATOM 5401 C CA . TRP B 1 385 ? -31.574 -2.531 80.322 1.00 37.19 385 TRP B CA 1
ATOM 5402 C C . TRP B 1 385 ? -31.632 -2.484 81.829 1.00 37.14 385 TRP B C 1
ATOM 5403 O O . TRP B 1 385 ? -31.664 -3.519 82.485 1.00 36.31 385 TRP B O 1
ATOM 5414 N N . GLN B 1 386 ? -31.516 -1.280 82.381 1.00 42.64 386 GLN B N 1
ATOM 5415 C CA . GLN B 1 386 ? -31.815 -1.085 83.795 1.00 38.70 386 GLN B CA 1
ATOM 5416 C C . GLN B 1 386 ? -32.287 0.339 84.036 1.00 45.54 386 GLN B C 1
ATOM 5417 O O . GLN B 1 386 ? -31.890 1.273 83.317 1.00 39.29 386 GLN B O 1
ATOM 5423 N N . ARG B 1 387 ? -33.181 0.465 85.032 1.00 49.08 387 ARG B N 1
ATOM 5424 C CA . ARG B 1 387 ? -33.740 1.731 85.497 1.00 42.45 387 ARG B CA 1
ATOM 5425 C C . ARG B 1 387 ? -33.748 1.747 87.013 1.00 46.98 387 ARG B C 1
ATOM 5426 O O . ARG B 1 387 ? -33.639 0.700 87.663 1.00 48.55 387 ARG B O 1
ATOM 5434 N N . GLY B 1 388 ? -33.799 2.969 87.566 1.00 59.43 388 GLY B N 1
ATOM 5435 C CA . GLY B 1 388 ? -33.890 3.189 89.006 1.00 54.93 388 GLY B CA 1
ATOM 5436 C C . GLY B 1 388 ? -32.509 3.316 89.593 1.00 49.73 388 GLY B C 1
ATOM 5437 O O . GLY B 1 388 ? -31.485 3.137 88.923 1.00 52.36 388 GLY B O 1
ATOM 5438 N N . THR B 1 389 ? -32.469 3.638 90.876 1.00 54.25 389 THR B N 1
ATOM 5439 C CA . THR B 1 389 ? -31.227 3.708 91.649 1.00 69.18 389 THR B CA 1
ATOM 5440 C C . THR B 1 389 ? -31.435 2.944 92.926 1.00 67.93 389 THR B C 1
ATOM 5441 O O . THR B 1 389 ? -32.531 2.446 93.139 1.00 67.96 389 THR B O 1
ATOM 5445 N N . ARG B 1 390 ? -30.312 2.670 93.618 1.00 67.69 390 ARG B N 1
ATOM 5446 C CA . ARG B 1 390 ? -30.384 1.922 94.868 1.00 70.99 390 ARG B CA 1
ATOM 5447 C C . ARG B 1 390 ? -30.974 2.751 96.006 1.00 76.74 390 ARG B C 1
ATOM 5448 O O . ARG B 1 390 ? -30.795 3.983 96.062 1.00 80.85 390 ARG B O 1
ATOM 5456 N N . GLU B 1 391 ? -31.748 2.073 96.875 1.00 81.85 391 GLU B N 1
ATOM 5457 C CA . GLU B 1 391 ? -32.969 2.745 97.157 1.00 81.67 391 GLU B CA 1
ATOM 5458 C C . GLU B 1 391 ? -33.515 1.925 98.343 1.00 77.98 391 GLU B C 1
ATOM 5459 O O . GLU B 1 391 ? -34.683 1.484 98.424 1.00 76.40 391 GLU B O 1
ATOM 5465 N N . GLY B 1 392 ? -32.592 1.785 99.296 1.00 71.90 392 GLY B N 1
ATOM 5466 C CA . GLY B 1 392 ? -32.520 0.990 100.500 1.00 76.96 392 GLY B CA 1
ATOM 5467 C C . GLY B 1 392 ? -31.136 0.349 100.595 1.00 74.69 392 GLY B C 1
ATOM 5468 O O . GLY B 1 392 ? -30.148 0.876 100.066 1.00 71.95 392 GLY B O 1
ATOM 5469 N N . TYR B 1 393 ? -31.061 -0.796 101.283 1.00 70.73 393 TYR B N 1
ATOM 5470 C CA . TYR B 1 393 ? -29.777 -1.482 101.471 1.00 76.59 393 TYR B CA 1
ATOM 5471 C C . TYR B 1 393 ? -29.900 -2.994 101.243 1.00 76.92 393 TYR B C 1
ATOM 5472 O O . TYR B 1 393 ? -29.569 -3.481 100.151 1.00 68.92 393 TYR B O 1
ATOM 5481 N N . LYS B 1 394 ? -30.324 -3.733 102.263 1.00 70.36 394 LYS B N 1
ATOM 5482 C CA . LYS B 1 394 ? -30.535 -5.178 102.165 1.00 60.10 394 LYS B CA 1
ATOM 5483 C C . LYS B 1 394 ? -29.215 -5.867 101.813 1.00 57.35 394 LYS B C 1
ATOM 5484 O O . LYS B 1 394 ? -28.993 -6.202 100.642 1.00 58.28 394 LYS B O 1
ATOM 5490 N N . PRO B 1 395 ? -28.340 -6.130 102.796 1.00 63.88 395 PRO B N 1
ATOM 5491 C CA . PRO B 1 395 ? -27.011 -6.712 102.492 1.00 60.00 395 PRO B CA 1
ATOM 5492 C C . PRO B 1 395 ? -27.047 -8.047 101.776 1.00 57.37 395 PRO B C 1
ATOM 5493 O O . PRO B 1 395 ? -26.206 -8.267 100.894 1.00 61.34 395 PRO B O 1
ATOM 5497 N N . VAL B 1 396 ? -28.004 -8.922 102.114 1.00 58.89 396 VAL B N 1
ATOM 5498 C CA . VAL B 1 396 ? -28.092 -10.258 101.525 1.00 55.68 396 VAL B CA 1
ATOM 5499 C C . VAL B 1 396 ? -28.322 -10.182 100.022 1.00 54.84 396 VAL B C 1
ATOM 5500 O O . VAL B 1 396 ? -27.693 -10.912 99.250 1.00 51.46 396 VAL B O 1
ATOM 5504 N N . ALA B 1 397 ? -29.310 -9.398 99.602 1.00 52.65 397 ALA B N 1
ATOM 5505 C CA . ALA B 1 397 ? -29.573 -9.216 98.186 1.00 52.93 397 ALA B CA 1
ATOM 5506 C C . ALA B 1 397 ? -28.312 -8.763 97.460 1.00 63.66 397 ALA B C 1
ATOM 5507 O O . ALA B 1 397 ? -28.042 -9.197 96.332 1.00 67.59 397 ALA B O 1
ATOM 5509 N N . GLU B 1 398 ? -27.537 -7.864 98.084 1.00 62.17 398 GLU B N 1
ATOM 5510 C CA . GLU B 1 398 ? -26.275 -7.420 97.487 1.00 62.22 398 GLU B CA 1
ATOM 5511 C C . GLU B 1 398 ? -25.337 -8.586 97.292 1.00 65.31 398 GLU B C 1
ATOM 5512 O O . GLU B 1 398 ? -24.748 -8.741 96.218 1.00 69.76 398 GLU B O 1
ATOM 5518 N N . ALA B 1 399 ? -25.135 -9.376 98.355 1.00 54.72 399 ALA B N 1
ATOM 5519 C CA . ALA B 1 399 ? -24.207 -10.497 98.273 1.00 61.55 399 ALA B CA 1
ATOM 5520 C C . ALA B 1 399 ? -24.657 -11.504 97.219 1.00 60.48 399 ALA B C 1
ATOM 5521 O O . ALA B 1 399 ? -23.836 -12.037 96.459 1.00 65.04 399 ALA B O 1
ATOM 5523 N N . THR B 1 400 ? -25.967 -11.744 97.142 1.00 59.83 400 THR B N 1
ATOM 5524 C CA . THR B 1 400 ? -26.537 -12.648 96.148 1.00 63.84 400 THR B CA 1
ATOM 5525 C C . THR B 1 400 ? -26.322 -12.136 94.732 1.00 66.76 400 THR B C 1
ATOM 5526 O O . THR B 1 400 ? -25.978 -12.906 93.825 1.00 65.06 400 THR B O 1
ATOM 5530 N N . ALA B 1 401 ? -26.549 -10.840 94.527 1.00 64.58 401 ALA B N 1
ATOM 5531 C CA . ALA B 1 401 ? -26.318 -10.210 93.234 1.00 68.13 401 ALA B CA 1
ATOM 5532 C C . ALA B 1 401 ? -24.848 -10.282 92.835 1.00 78.75 401 ALA B C 1
ATOM 5533 O O . ALA B 1 401 ? -24.523 -10.449 91.653 1.00 87.49 401 ALA B O 1
ATOM 5535 N N . ARG B 1 402 ? -23.944 -10.070 93.797 1.00 73.83 402 ARG B N 1
ATOM 5536 C CA . ARG B 1 402 ? -22.513 -10.132 93.516 1.00 69.94 402 ARG B CA 1
ATOM 5537 C C . ARG B 1 402 ? -22.073 -11.544 93.135 1.00 76.88 402 ARG B C 1
ATOM 5538 O O . ARG B 1 402 ? -21.357 -11.722 92.143 1.00 85.86 402 ARG B O 1
ATOM 5546 N N . ILE B 1 403 ? -22.473 -12.562 93.902 1.00 72.60 403 ILE B N 1
ATOM 5547 C CA . ILE B 1 403 ? -22.108 -13.917 93.486 1.00 77.56 403 ILE B CA 1
ATOM 5548 C C . ILE B 1 403 ? -22.741 -14.259 92.136 1.00 87.37 403 ILE B C 1
ATOM 5549 O O . ILE B 1 403 ? -22.196 -15.073 91.371 1.00 91.31 403 ILE B O 1
ATOM 5554 N N . ALA B 1 404 ? -23.917 -13.687 91.829 1.00 84.66 404 ALA B N 1
ATOM 5555 C CA . ALA B 1 404 ? -24.626 -13.978 90.581 1.00 88.24 404 ALA B CA 1
ATOM 5556 C C . ALA B 1 404 ? -23.882 -13.520 89.329 1.00 100.42 404 ALA B C 1
ATOM 5557 O O . ALA B 1 404 ? -24.470 -13.479 88.243 1.00 101.78 404 ALA B O 1
ATOM 5559 N N . ARG B 1 405 ? -22.590 -13.184 89.476 1.00 107.33 405 ARG B N 1
ATOM 5560 C CA . ARG B 1 405 ? -21.722 -12.708 88.383 1.00 113.08 405 ARG B CA 1
ATOM 5561 C C . ARG B 1 405 ? -22.213 -11.390 87.756 1.00 115.75 405 ARG B C 1
ATOM 5562 O O . ARG B 1 405 ? -22.007 -11.152 86.566 1.00 133.60 405 ARG B O 1
ATOM 5570 N N . LEU B 1 406 ? -22.843 -10.534 88.564 1.00 113.08 406 LEU B N 1
ATOM 5571 C CA . LEU B 1 406 ? -23.248 -9.137 88.229 1.00 115.54 406 LEU B CA 1
ATOM 5572 C C . LEU B 1 406 ? -24.346 -9.184 87.153 1.00 121.19 406 LEU B C 1
ATOM 5573 O O . LEU B 1 406 ? -25.204 -10.079 87.197 1.00 126.91 406 LEU B O 1
ATOM 5578 N N . GLU B 1 407 ? -24.387 -8.220 86.219 1.00 113.90 407 GLU B N 1
ATOM 5579 C CA . GLU B 1 407 ? -25.282 -8.252 85.045 1.00 106.98 407 GLU B CA 1
ATOM 5580 C C . GLU B 1 407 ? -26.757 -8.429 85.404 1.00 98.53 407 GLU B C 1
ATOM 5581 O O . GLU B 1 407 ? -27.350 -9.476 85.142 1.00 86.26 407 GLU B O 1
ATOM 5587 N N . MET C 1 1 ? 12.743 -38.678 111.586 1.00 113.22 1 MET C N 1
ATOM 5588 C CA . MET C 1 1 ? 13.857 -39.197 112.360 1.00 113.89 1 MET C CA 1
ATOM 5589 C C . MET C 1 1 ? 13.821 -38.565 113.758 1.00 105.97 1 MET C C 1
ATOM 5590 O O . MET C 1 1 ? 13.072 -39.011 114.646 1.00 99.13 1 MET C O 1
ATOM 5595 N N . THR C 1 2 ? 14.615 -37.488 113.873 1.00 108.45 2 THR C N 1
ATOM 5596 C CA . THR C 1 2 ? 14.706 -36.669 115.082 1.00 106.59 2 THR C CA 1
ATOM 5597 C C . THR C 1 2 ? 13.388 -36.046 115.484 1.00 97.73 2 THR C C 1
ATOM 5598 O O . THR C 1 2 ? 13.148 -35.815 116.678 1.00 92.29 2 THR C O 1
ATOM 5602 N N . ILE C 1 3 ? 12.540 -35.719 114.516 1.00 95.18 3 ILE C N 1
ATOM 5603 C CA . ILE C 1 3 ? 11.908 -34.416 114.645 1.00 95.35 3 ILE C CA 1
ATOM 5604 C C . ILE C 1 3 ? 11.057 -34.379 115.903 1.00 92.96 3 ILE C C 1
ATOM 5605 O O . ILE C 1 3 ? 10.407 -35.357 116.287 1.00 99.22 3 ILE C O 1
ATOM 5610 N N . GLU C 1 4 ? 11.103 -33.244 116.585 1.00 79.65 4 GLU C N 1
ATOM 5611 C CA . GLU C 1 4 ? 10.457 -33.076 117.870 1.00 70.59 4 GLU C CA 1
ATOM 5612 C C . GLU C 1 4 ? 9.441 -31.973 117.701 1.00 67.54 4 GLU C C 1
ATOM 5613 O O . GLU C 1 4 ? 9.792 -30.849 117.330 1.00 67.13 4 GLU C O 1
ATOM 5619 N N . TYR C 1 5 ? 8.191 -32.281 117.992 1.00 74.04 5 TYR C N 1
ATOM 5620 C CA . TYR C 1 5 ? 7.130 -31.309 117.777 1.00 74.15 5 TYR C CA 1
ATOM 5621 C C . TYR C 1 5 ? 6.975 -30.450 119.023 1.00 70.23 5 TYR C C 1
ATOM 5622 O O . TYR C 1 5 ? 6.281 -30.811 119.969 1.00 76.64 5 TYR C O 1
ATOM 5631 N N . LEU C 1 6 ? 7.588 -29.265 119.007 1.00 64.00 6 LEU C N 1
ATOM 5632 C CA . LEU C 1 6 ? 7.501 -28.394 120.179 1.00 74.22 6 LEU C CA 1
ATOM 5633 C C . LEU C 1 6 ? 6.067 -27.877 120.357 1.00 75.30 6 LEU C C 1
ATOM 5634 O O . LEU C 1 6 ? 5.621 -27.638 121.494 1.00 77.37 6 LEU C O 1
ATOM 5639 N N . LYS C 1 7 ? 5.310 -27.764 119.238 1.00 65.98 7 LYS C N 1
ATOM 5640 C CA . LYS C 1 7 ? 3.850 -27.697 119.151 1.00 64.73 7 LYS C CA 1
ATOM 5641 C C . LYS C 1 7 ? 3.462 -28.937 118.337 1.00 77.32 7 LYS C C 1
ATOM 5642 O O . LYS C 1 7 ? 4.319 -29.794 118.046 1.00 77.76 7 LYS C O 1
ATOM 5648 N N . LYS C 1 8 ? 2.182 -29.004 117.933 1.00 84.25 8 LYS C N 1
ATOM 5649 C CA . LYS C 1 8 ? 1.584 -30.120 117.205 1.00 88.64 8 LYS C CA 1
ATOM 5650 C C . LYS C 1 8 ? 0.160 -29.693 116.905 1.00 89.28 8 LYS C C 1
ATOM 5651 O O . LYS C 1 8 ? -0.617 -29.434 117.829 1.00 82.94 8 LYS C O 1
ATOM 5657 N N . ALA C 1 9 ? -0.182 -29.700 115.625 1.00 98.72 9 ALA C N 1
ATOM 5658 C CA . ALA C 1 9 ? -1.433 -29.184 115.163 1.00 98.52 9 ALA C CA 1
ATOM 5659 C C . ALA C 1 9 ? -2.519 -30.153 115.469 1.00 108.06 9 ALA C C 1
ATOM 5660 O O . ALA C 1 9 ? -2.436 -31.351 115.224 1.00 112.96 9 ALA C O 1
ATOM 5662 N N . SER C 1 10 ? -3.578 -29.596 115.945 1.00 108.81 10 SER C N 1
ATOM 5663 C CA . SER C 1 10 ? -4.611 -30.475 116.364 1.00 114.26 10 SER C CA 1
ATOM 5664 C C . SER C 1 10 ? -5.469 -31.057 115.214 1.00 113.94 10 SER C C 1
ATOM 5665 O O . SER C 1 10 ? -6.498 -31.662 115.490 1.00 116.89 10 SER C O 1
ATOM 5668 N N . LEU C 1 11 ? -5.081 -30.844 113.952 1.00 112.30 11 LEU C N 1
ATOM 5669 C CA . LEU C 1 11 ? -5.682 -31.554 112.842 1.00 113.82 11 LEU C CA 1
ATOM 5670 C C . LEU C 1 11 ? -4.906 -31.653 111.503 1.00 123.33 11 LEU C C 1
ATOM 5671 O O . LEU C 1 11 ? -5.411 -32.264 110.534 1.00 116.61 11 LEU C O 1
ATOM 5676 N N . THR C 1 12 ? -3.657 -31.180 111.452 1.00 130.12 12 THR C N 1
ATOM 5677 C CA . THR C 1 12 ? -2.812 -31.256 110.253 1.00 138.03 12 THR C CA 1
ATOM 5678 C C . THR C 1 12 ? -1.321 -31.319 110.636 1.00 142.68 12 THR C C 1
ATOM 5679 O O . THR C 1 12 ? -0.655 -30.296 110.711 1.00 144.19 12 THR C O 1
ATOM 5683 N N . SER C 1 13 ? -0.800 -32.527 110.841 1.00 150.40 13 SER C N 1
ATOM 5684 C CA . SER C 1 13 ? 0.527 -32.734 111.426 1.00 153.65 13 SER C CA 1
ATOM 5685 C C . SER C 1 13 ? 1.322 -33.723 110.580 1.00 154.28 13 SER C C 1
ATOM 5686 O O . SER C 1 13 ? 1.064 -33.942 109.383 1.00 161.84 13 SER C O 1
ATOM 5689 N N . LYS C 1 14 ? 2.303 -34.350 111.227 1.00 153.23 14 LYS C N 1
ATOM 5690 C CA . LYS C 1 14 ? 2.383 -35.782 111.038 1.00 158.12 14 LYS C CA 1
ATOM 5691 C C . LYS C 1 14 ? 2.365 -36.388 112.447 1.00 157.39 14 LYS C C 1
ATOM 5692 O O . LYS C 1 14 ? 2.485 -35.676 113.454 1.00 146.52 14 LYS C O 1
ATOM 5698 N N . SER C 1 15 ? 2.336 -37.733 112.514 1.00 151.06 15 SER C N 1
ATOM 5699 C CA . SER C 1 15 ? 1.868 -38.537 113.647 1.00 140.50 15 SER C CA 1
ATOM 5700 C C . SER C 1 15 ? 0.370 -38.362 113.845 1.00 137.01 15 SER C C 1
ATOM 5701 O O . SER C 1 15 ? -0.183 -38.790 114.869 1.00 134.08 15 SER C O 1
ATOM 5704 N N . ASP C 1 16 ? -0.299 -37.692 112.896 1.00 133.94 16 ASP C N 1
ATOM 5705 C CA . ASP C 1 16 ? -1.740 -37.724 112.641 1.00 125.73 16 ASP C CA 1
ATOM 5706 C C . ASP C 1 16 ? -2.055 -38.239 111.254 1.00 113.66 16 ASP C C 1
ATOM 5707 O O . ASP C 1 16 ? -3.079 -38.890 111.050 1.00 98.70 16 ASP C O 1
ATOM 5712 N N . ALA C 1 17 ? -1.106 -38.031 110.333 1.00 117.31 17 ALA C N 1
ATOM 5713 C CA . ALA C 1 17 ? -1.216 -38.242 108.890 1.00 112.36 17 ALA C CA 1
ATOM 5714 C C . ALA C 1 17 ? -0.152 -37.408 108.205 1.00 107.19 17 ALA C C 1
ATOM 5715 O O . ALA C 1 17 ? 0.500 -36.579 108.840 1.00 118.45 17 ALA C O 1
ATOM 5717 N N . SER C 1 18 ? 0.055 -37.627 106.919 1.00 100.74 18 SER C N 1
ATOM 5718 C CA . SER C 1 18 ? 1.143 -36.941 106.226 1.00 104.16 18 SER C CA 1
ATOM 5719 C C . SER C 1 18 ? 0.680 -35.712 105.465 1.00 98.21 18 SER C C 1
ATOM 5720 O O . SER C 1 18 ? 1.423 -34.747 105.315 1.00 93.43 18 SER C O 1
ATOM 5723 N N . ASP C 1 19 ? -0.539 -35.745 104.964 1.00 99.75 19 ASP C N 1
ATOM 5724 C CA . ASP C 1 19 ? -1.020 -34.808 103.967 1.00 92.00 19 ASP C CA 1
ATOM 5725 C C . ASP C 1 19 ? -2.508 -34.614 104.180 1.00 86.77 19 ASP C C 1
ATOM 5726 O O . ASP C 1 19 ? -3.168 -35.378 104.885 1.00 79.10 19 ASP C O 1
ATOM 5731 N N . VAL C 1 20 ? -3.005 -33.510 103.636 1.00 90.52 20 VAL C N 1
ATOM 5732 C CA . VAL C 1 20 ? -4.421 -33.207 103.778 1.00 86.24 20 VAL C CA 1
ATOM 5733 C C . VAL C 1 20 ? -5.237 -34.420 103.333 1.00 80.05 20 VAL C C 1
ATOM 5734 O O . VAL C 1 20 ? -6.068 -34.940 104.058 1.00 72.65 20 VAL C O 1
ATOM 5738 N N . GLN C 1 21 ? -4.974 -34.912 102.141 1.00 79.82 21 GLN C N 1
ATOM 5739 C CA . GLN C 1 21 ? -5.628 -36.109 101.609 1.00 80.23 21 GLN C CA 1
ATOM 5740 C C . GLN C 1 21 ? -5.408 -37.335 102.449 1.00 77.96 21 GLN C C 1
ATOM 5741 O O . GLN C 1 21 ? -6.315 -38.151 102.558 1.00 90.96 21 GLN C O 1
ATOM 5747 N N . GLU C 1 22 ? -4.204 -37.539 102.986 1.00 79.72 22 GLU C N 1
ATOM 5748 C CA . GLU C 1 22 ? -4.028 -38.755 103.758 1.00 73.34 22 GLU C CA 1
ATOM 5749 C C . GLU C 1 22 ? -5.064 -38.697 104.878 1.00 71.27 22 GLU C C 1
ATOM 5750 O O . GLU C 1 22 ? -5.782 -39.672 105.130 1.00 62.60 22 GLU C O 1
ATOM 5756 N N . THR C 1 23 ? -5.205 -37.510 105.505 1.00 78.46 23 THR C N 1
ATOM 5757 C CA . THR C 1 23 ? -6.219 -37.302 106.535 1.00 73.25 23 THR C CA 1
ATOM 5758 C C . THR C 1 23 ? -7.605 -37.542 105.963 1.00 64.79 23 THR C C 1
ATOM 5759 O O . THR C 1 23 ? -8.374 -38.341 106.502 1.00 66.89 23 THR C O 1
ATOM 5763 N N . VAL C 1 24 ? -7.919 -36.880 104.848 1.00 59.90 24 VAL C N 1
ATOM 5764 C CA . VAL C 1 24 ? -9.275 -36.900 104.317 1.00 60.60 24 VAL C CA 1
ATOM 5765 C C . VAL C 1 24 ? -9.698 -38.327 104.009 1.00 55.33 24 VAL C C 1
ATOM 5766 O O . VAL C 1 24 ? -10.756 -38.778 104.442 1.00 48.72 24 VAL C O 1
ATOM 5770 N N . ARG C 1 25 ? -8.845 -39.067 103.305 1.00 54.65 25 ARG C N 1
ATOM 5771 C CA . ARG C 1 25 ? -9.078 -40.478 103.021 1.00 52.62 25 ARG C CA 1
ATOM 5772 C C . ARG C 1 25 ? -9.239 -41.263 104.301 1.00 54.53 25 ARG C C 1
ATOM 5773 O O . ARG C 1 25 ? -10.124 -42.115 104.405 1.00 50.02 25 ARG C O 1
ATOM 5781 N N . ALA C 1 26 ? -8.332 -41.050 105.262 1.00 60.40 26 ALA C N 1
ATOM 5782 C CA . ALA C 1 26 ? -8.406 -41.773 106.530 1.00 61.26 26 ALA C CA 1
ATOM 5783 C C . ALA C 1 26 ? -9.785 -41.598 107.139 1.00 60.58 26 ALA C C 1
ATOM 5784 O O . ALA C 1 26 ? -10.445 -42.571 107.515 1.00 57.11 26 ALA C O 1
ATOM 5786 N N . ILE C 1 27 ? -10.238 -40.342 107.189 1.00 54.67 27 ILE C N 1
ATOM 5787 C CA . ILE C 1 27 ? -11.493 -39.943 107.805 1.00 47.49 27 ILE C CA 1
ATOM 5788 C C . ILE C 1 27 ? -12.666 -40.565 107.069 1.00 47.91 27 ILE C C 1
ATOM 5789 O O . ILE C 1 27 ? -13.588 -41.110 107.691 1.00 46.06 27 ILE C O 1
ATOM 5794 N N . LEU C 1 28 ? -12.672 -40.449 105.732 1.00 45.05 28 LEU C N 1
ATOM 5795 C CA . LEU C 1 28 ? -13.751 -41.013 104.942 1.00 36.00 28 LEU C CA 1
ATOM 5796 C C . LEU C 1 28 ? -13.811 -42.510 105.119 1.00 48.75 28 LEU C C 1
ATOM 5797 O O . LEU C 1 28 ? -14.898 -43.068 105.256 1.00 46.60 28 LEU C O 1
ATOM 5802 N N . ALA C 1 29 ? -12.654 -43.180 105.059 1.00 50.61 29 ALA C N 1
ATOM 5803 C CA . ALA C 1 29 ? -12.613 -44.629 105.245 1.00 50.19 29 ALA C CA 1
ATOM 5804 C C . ALA C 1 29 ? -13.150 -45.009 106.614 1.00 47.57 29 ALA C C 1
ATOM 5805 O O . ALA C 1 29 ? -13.909 -45.980 106.741 1.00 44.07 29 ALA C O 1
ATOM 5807 N N . ASP C 1 30 ? -12.750 -44.244 107.645 1.00 47.15 30 ASP C N 1
ATOM 5808 C CA . ASP C 1 30 ? -13.226 -44.465 109.007 1.00 49.71 30 ASP C CA 1
ATOM 5809 C C . ASP C 1 30 ? -14.733 -44.329 109.067 1.00 48.61 30 ASP C C 1
ATOM 5810 O O . ASP C 1 30 ? -15.427 -45.201 109.608 1.00 50.89 30 ASP C O 1
ATOM 5815 N N . ILE C 1 31 ? -15.257 -43.258 108.466 1.00 44.60 31 ILE C N 1
ATOM 5816 C CA . ILE C 1 31 ? -16.689 -42.998 108.515 1.00 46.24 31 ILE C CA 1
ATOM 5817 C C . ILE C 1 31 ? -17.445 -44.048 107.704 1.00 47.92 31 ILE C C 1
ATOM 5818 O O . ILE C 1 31 ? -18.476 -44.567 108.142 1.00 42.94 31 ILE C O 1
ATOM 5823 N N . GLU C 1 32 ? -16.906 -44.420 106.540 1.00 45.77 32 GLU C N 1
ATOM 5824 C CA . GLU C 1 32 ? -17.520 -45.425 105.682 1.00 45.01 32 GLU C CA 1
ATOM 5825 C C . GLU C 1 32 ? -17.612 -46.778 106.377 1.00 46.25 32 GLU C C 1
ATOM 5826 O O . GLU C 1 32 ? -18.606 -47.492 106.218 1.00 40.53 32 GLU C O 1
ATOM 5832 N N . ALA C 1 33 ? -16.544 -47.192 107.069 1.00 46.38 33 ALA C N 1
ATOM 5833 C CA . ALA C 1 33 ? -16.616 -48.417 107.867 1.00 56.89 33 ALA C CA 1
ATOM 5834 C C . ALA C 1 33 ? -17.623 -48.274 109.010 1.00 60.37 33 ALA C C 1
ATOM 5835 O O . ALA C 1 33 ? -18.540 -49.096 109.156 1.00 55.27 33 ALA C O 1
ATOM 5837 N N . GLY C 1 34 ? -17.470 -47.230 109.830 1.00 60.25 34 GLY C N 1
ATOM 5838 C CA . GLY C 1 34 ? -18.185 -47.076 111.090 1.00 63.86 34 GLY C CA 1
ATOM 5839 C C . GLY C 1 34 ? -19.659 -46.699 111.059 1.00 66.96 34 GLY C C 1
ATOM 5840 O O . GLY C 1 34 ? -20.432 -47.132 111.932 1.00 72.44 34 GLY C O 1
ATOM 5841 N N . GLY C 1 35 ? -20.055 -45.885 110.085 1.00 55.68 35 GLY C N 1
ATOM 5842 C CA . GLY C 1 35 ? -21.412 -45.393 109.992 1.00 47.70 35 GLY C CA 1
ATOM 5843 C C . GLY C 1 35 ? -21.682 -44.185 110.880 1.00 48.59 35 GLY C C 1
ATOM 5844 O O . GLY C 1 35 ? -20.794 -43.361 111.172 1.00 44.26 35 GLY C O 1
ATOM 5845 N N . ASP C 1 36 ? -22.968 -44.076 111.266 1.00 53.80 36 ASP C N 1
ATOM 5846 C CA . ASP C 1 36 ? -23.473 -42.913 111.983 1.00 54.26 36 ASP C CA 1
ATOM 5847 C C . ASP C 1 36 ? -22.547 -42.552 113.127 1.00 55.63 36 ASP C C 1
ATOM 5848 O O . ASP C 1 36 ? -22.205 -41.378 113.314 1.00 56.09 36 ASP C O 1
ATOM 5853 N N . GLN C 1 37 ? -22.103 -43.564 113.877 1.00 56.92 37 GLN C N 1
ATOM 5854 C CA . GLN C 1 37 ? -21.372 -43.339 115.119 1.00 57.27 37 GLN C CA 1
ATOM 5855 C C . GLN C 1 37 ? -20.020 -42.695 114.866 1.00 49.38 37 GLN C C 1
ATOM 5856 O O . GLN C 1 37 ? -19.652 -41.728 115.539 1.00 49.44 37 GLN C O 1
ATOM 5862 N N . VAL C 1 38 ? -19.271 -43.202 113.892 1.00 51.66 38 VAL C N 1
ATOM 5863 C CA . VAL C 1 38 ? -17.951 -42.629 113.646 1.00 55.60 38 VAL C CA 1
ATOM 5864 C C . VAL C 1 38 ? -18.096 -41.224 113.080 1.00 53.68 38 VAL C C 1
ATOM 5865 O O . VAL C 1 38 ? -17.301 -40.326 113.412 1.00 52.77 38 VAL C O 1
ATOM 5869 N N . ALA C 1 39 ? -19.123 -41.000 112.243 1.00 50.35 39 ALA C N 1
ATOM 5870 C CA . ALA C 1 39 ? -19.409 -39.627 111.836 1.00 55.35 39 ALA C CA 1
ATOM 5871 C C . ALA C 1 39 ? -19.576 -38.735 113.066 1.00 59.33 39 ALA C C 1
ATOM 5872 O O . ALA C 1 39 ? -18.894 -37.707 113.205 1.00 49.32 39 ALA C O 1
ATOM 5874 N N . LEU C 1 40 ? -20.452 -39.163 113.992 1.00 61.64 40 LEU C N 1
ATOM 5875 C CA . LEU C 1 40 ? -20.767 -38.422 115.218 1.00 56.28 40 LEU C CA 1
ATOM 5876 C C . LEU C 1 40 ? -19.509 -38.131 116.019 1.00 53.91 40 LEU C C 1
ATOM 5877 O O . LEU C 1 40 ? -19.358 -37.043 116.584 1.00 58.71 40 LEU C O 1
ATOM 5882 N N . ASP C 1 41 ? -18.620 -39.132 116.118 1.00 52.71 41 ASP C N 1
ATOM 5883 C CA . ASP C 1 41 ? -17.373 -38.975 116.859 1.00 55.41 41 ASP C CA 1
ATOM 5884 C C . ASP C 1 41 ? -16.537 -37.861 116.249 1.00 56.88 41 ASP C C 1
ATOM 5885 O O . ASP C 1 41 ? -16.070 -36.957 116.961 1.00 53.75 41 ASP C O 1
ATOM 5890 N N . TYR C 1 42 ? -16.372 -37.889 114.923 1.00 51.70 42 TYR C N 1
ATOM 5891 C CA . TYR C 1 42 ? -15.589 -36.837 114.281 1.00 57.97 42 TYR C CA 1
ATOM 5892 C C . TYR C 1 42 ? -16.230 -35.471 114.452 1.00 57.33 42 TYR C C 1
ATOM 5893 O O . TYR C 1 42 ? -15.524 -34.467 114.609 1.00 57.23 42 TYR C O 1
ATOM 5902 N N . ALA C 1 43 ? -17.565 -35.414 114.373 1.00 55.00 43 ALA C N 1
ATOM 5903 C CA . ALA C 1 43 ? -18.291 -34.164 114.555 1.00 50.30 43 ALA C CA 1
ATOM 5904 C C . ALA C 1 43 ? -18.010 -33.587 115.926 1.00 61.15 43 ALA C C 1
ATOM 5905 O O . ALA C 1 43 ? -17.576 -32.443 116.056 1.00 57.67 43 ALA C O 1
ATOM 5907 N N . ALA C 1 44 ? -18.268 -34.377 116.964 1.00 65.86 44 ALA C N 1
ATOM 5908 C CA . ALA C 1 44 ? -17.939 -33.968 118.319 1.00 67.44 44 ALA C CA 1
ATOM 5909 C C . ALA C 1 44 ? -16.513 -33.434 118.377 1.00 63.33 44 ALA C C 1
ATOM 5910 O O . ALA C 1 44 ? -16.292 -32.283 118.758 1.00 67.31 44 ALA C O 1
ATOM 5912 N N . LYS C 1 45 ? -15.540 -34.237 117.937 1.00 58.76 45 LYS C N 1
ATOM 5913 C CA . LYS C 1 45 ? -14.140 -33.842 118.052 1.00 60.87 45 LYS C CA 1
ATOM 5914 C C . LYS C 1 45 ? -13.893 -32.484 117.410 1.00 62.13 45 LYS C C 1
ATOM 5915 O O . LYS C 1 45 ? -13.346 -31.574 118.039 1.00 62.22 45 LYS C O 1
ATOM 5921 N N . PHE C 1 46 ? -14.297 -32.324 116.143 1.00 74.36 46 PHE C N 1
ATOM 5922 C CA . PHE C 1 46 ? -13.821 -31.209 115.329 1.00 67.76 46 PHE C CA 1
ATOM 5923 C C . PHE C 1 46 ? -14.683 -29.967 115.504 1.00 71.55 46 PHE C C 1
ATOM 5924 O O . PHE C 1 46 ? -14.159 -28.853 115.575 1.00 71.32 46 PHE C O 1
ATOM 5932 N N . ASP C 1 47 ? -16.007 -30.131 115.512 1.00 68.70 47 ASP C N 1
ATOM 5933 C CA . ASP C 1 47 ? -16.943 -29.023 115.668 1.00 69.55 47 ASP C CA 1
ATOM 5934 C C . ASP C 1 47 ? -17.170 -28.636 117.128 1.00 74.59 47 ASP C C 1
ATOM 5935 O O . ASP C 1 47 ? -17.355 -27.448 117.413 1.00 75.93 47 ASP C O 1
ATOM 5940 N N . ARG C 1 48 ? -17.141 -29.607 118.062 1.00 70.86 48 ARG C N 1
ATOM 5941 C CA . ARG C 1 48 ? -17.337 -29.308 119.484 1.00 73.91 48 ARG C CA 1
ATOM 5942 C C . ARG C 1 48 ? -18.734 -28.743 119.714 1.00 73.90 48 ARG C C 1
ATOM 5943 O O . ARG C 1 48 ? -18.906 -27.571 120.073 1.00 77.90 48 ARG C O 1
ATOM 5951 N N . TYR C 1 49 ? -19.749 -29.563 119.422 1.00 72.21 49 TYR C N 1
ATOM 5952 C CA . TYR C 1 49 ? -21.145 -29.181 119.606 1.00 69.07 49 TYR C CA 1
ATOM 5953 C C . TYR C 1 49 ? -21.893 -30.460 119.952 1.00 71.75 49 TYR C C 1
ATOM 5954 O O . TYR C 1 49 ? -21.785 -31.458 119.225 1.00 66.25 49 TYR C O 1
ATOM 5963 N N . GLU C 1 50 ? -22.633 -30.447 121.064 1.00 70.17 50 GLU C N 1
ATOM 5964 C CA . GLU C 1 50 ? -23.280 -31.660 121.542 1.00 76.41 50 GLU C CA 1
ATOM 5965 C C . GLU C 1 50 ? -24.791 -31.568 121.462 1.00 67.94 50 GLU C C 1
ATOM 5966 O O . GLU C 1 50 ? -25.498 -32.251 122.207 1.00 70.81 50 GLU C O 1
ATOM 5972 N N . GLY C 1 51 ? -25.300 -30.838 120.480 1.00 66.61 51 GLY C N 1
ATOM 5973 C CA . GLY C 1 51 ? -26.701 -30.917 120.133 1.00 67.71 51 GLY C CA 1
ATOM 5974 C C . GLY C 1 51 ? -26.852 -31.927 119.025 1.00 62.37 51 GLY C C 1
ATOM 5975 O O . GLY C 1 51 ? -25.899 -32.591 118.614 1.00 61.86 51 GLY C O 1
ATOM 5976 N N . SER C 1 52 ? -28.093 -32.129 118.605 1.00 62.15 52 SER C N 1
ATOM 5977 C CA . SER C 1 52 ? -28.341 -33.144 117.590 1.00 60.56 52 SER C CA 1
ATOM 5978 C C . SER C 1 52 ? -27.768 -32.731 116.234 1.00 56.61 52 SER C C 1
ATOM 5979 O O . SER C 1 52 ? -27.608 -31.543 115.929 1.00 56.28 52 SER C O 1
ATOM 5982 N N . ILE C 1 53 ? -27.473 -33.743 115.415 1.00 51.64 53 ILE C N 1
ATOM 5983 C CA . ILE C 1 53 ? -26.874 -33.494 114.113 1.00 53.82 53 ILE C CA 1
ATOM 5984 C C . ILE C 1 53 ? -27.924 -33.024 113.112 1.00 50.04 53 ILE C C 1
ATOM 5985 O O . ILE C 1 53 ? -27.737 -32.020 112.408 1.00 40.23 53 ILE C O 1
ATOM 5990 N N . ILE C 1 54 ? -29.047 -33.730 113.041 1.00 47.69 54 ILE C N 1
ATOM 5991 C CA . ILE C 1 54 ? -30.167 -33.333 112.190 1.00 43.40 54 ILE C CA 1
ATOM 5992 C C . ILE C 1 54 ? -31.112 -32.474 113.025 1.00 41.80 54 ILE C C 1
ATOM 5993 O O . ILE C 1 54 ? -31.709 -32.966 113.988 1.00 52.27 54 ILE C O 1
ATOM 5998 N N . LEU C 1 55 ? -31.226 -31.185 112.693 1.00 34.16 55 LEU C N 1
ATOM 5999 C CA . LEU C 1 55 ? -32.142 -30.323 113.441 1.00 38.66 55 LEU C CA 1
ATOM 6000 C C . LEU C 1 55 ? -33.583 -30.819 113.409 1.00 45.44 55 LEU C C 1
ATOM 6001 O O . LEU C 1 55 ? -34.151 -31.072 112.347 1.00 41.72 55 LEU C O 1
ATOM 6006 N N . SER C 1 56 ? -34.147 -30.953 114.603 1.00 54.66 56 SER C N 1
ATOM 6007 C CA . SER C 1 56 ? -35.556 -31.235 114.767 1.00 57.91 56 SER C CA 1
ATOM 6008 C C . SER C 1 56 ? -36.364 -29.987 114.406 1.00 56.88 56 SER C C 1
ATOM 6009 O O . SER C 1 56 ? -35.838 -28.867 114.418 1.00 59.38 56 SER C O 1
ATOM 6012 N N . PRO C 1 57 ? -37.639 -30.160 114.071 1.00 51.67 57 PRO C N 1
ATOM 6013 C CA . PRO C 1 57 ? -38.500 -29.000 113.789 1.00 55.83 57 PRO C CA 1
ATOM 6014 C C . PRO C 1 57 ? -38.514 -27.935 114.873 1.00 48.39 57 PRO C C 1
ATOM 6015 O O . PRO C 1 57 ? -38.518 -26.739 114.554 1.00 45.41 57 PRO C O 1
ATOM 6019 N N . GLU C 1 58 ? -38.506 -28.331 116.145 1.00 58.44 58 GLU C N 1
ATOM 6020 C CA . GLU C 1 58 ? -38.488 -27.359 117.235 1.00 60.30 58 GLU C CA 1
ATOM 6021 C C . GLU C 1 58 ? -37.252 -26.485 117.151 1.00 54.25 58 GLU C C 1
ATOM 6022 O O . GLU C 1 58 ? -37.338 -25.259 117.325 1.00 46.63 58 GLU C O 1
ATOM 6028 N N . GLU C 1 59 ? -36.093 -27.112 116.923 1.00 50.52 59 GLU C N 1
ATOM 6029 C CA . GLU C 1 59 ? -34.837 -26.375 116.848 1.00 51.37 59 GLU C CA 1
ATOM 6030 C C . GLU C 1 59 ? -34.868 -25.349 115.731 1.00 42.18 59 GLU C C 1
ATOM 6031 O O . GLU C 1 59 ? -34.352 -24.238 115.874 1.00 38.96 59 GLU C O 1
ATOM 6037 N N . ILE C 1 60 ? -35.440 -25.738 114.601 1.00 43.46 60 ILE C N 1
ATOM 6038 C CA . ILE C 1 60 ? -35.640 -24.830 113.481 1.00 40.43 60 ILE C CA 1
ATOM 6039 C C . ILE C 1 60 ? -36.484 -23.643 113.904 1.00 43.79 60 ILE C C 1
ATOM 6040 O O . ILE C 1 60 ? -36.205 -22.501 113.520 1.00 49.60 60 ILE C O 1
ATOM 6045 N N . GLU C 1 61 ? -37.596 -23.908 114.592 1.00 46.99 61 GLU C N 1
ATOM 6046 C CA . GLU C 1 61 ? -38.438 -22.818 115.067 1.00 42.60 61 GLU C CA 1
ATOM 6047 C C . GLU C 1 61 ? -37.652 -21.874 115.957 1.00 45.94 61 GLU C C 1
ATOM 6048 O O . GLU C 1 61 ? -37.708 -20.653 115.776 1.00 49.76 61 GLU C O 1
ATOM 6054 N N . ALA C 1 62 ? -36.877 -22.435 116.896 1.00 46.34 62 ALA C N 1
ATOM 6055 C CA . ALA C 1 62 ? -36.046 -21.638 117.798 1.00 40.83 62 ALA C CA 1
ATOM 6056 C C . ALA C 1 62 ? -34.992 -20.835 117.047 1.00 42.41 62 ALA C C 1
ATOM 6057 O O . ALA C 1 62 ? -34.673 -19.709 117.440 1.00 45.77 62 ALA C O 1
ATOM 6059 N N . ALA C 1 63 ? -34.405 -21.422 116.009 1.00 38.03 63 ALA C N 1
ATOM 6060 C CA . ALA C 1 63 ? -33.416 -20.731 115.190 1.00 39.77 63 ALA C CA 1
ATOM 6061 C C . ALA C 1 63 ? -34.040 -19.591 114.405 1.00 37.83 63 ALA C C 1
ATOM 6062 O O . ALA C 1 63 ? -33.565 -18.444 114.448 1.00 35.77 63 ALA C O 1
ATOM 6064 N N . CYS C 1 64 ? -35.094 -19.903 113.654 1.00 42.15 64 CYS C N 1
ATOM 6065 C CA . CYS C 1 64 ? -35.814 -18.891 112.899 1.00 38.14 64 CYS C CA 1
ATOM 6066 C C . CYS C 1 64 ? -36.216 -17.741 113.811 1.00 42.30 64 CYS C C 1
ATOM 6067 O O . CYS C 1 64 ? -36.116 -16.571 113.429 1.00 37.81 64 CYS C O 1
ATOM 6070 N N . ALA C 1 65 ? -36.639 -18.061 115.039 1.00 47.81 65 ALA C N 1
ATOM 6071 C CA . ALA C 1 65 ? -37.129 -17.040 115.959 1.00 42.49 65 ALA C CA 1
ATOM 6072 C C . ALA C 1 65 ? -36.066 -16.002 116.271 1.00 41.31 65 ALA C C 1
ATOM 6073 O O . ALA C 1 65 ? -36.398 -14.844 116.540 1.00 44.23 65 ALA C O 1
ATOM 6075 N N . LYS C 1 66 ? -34.780 -16.370 116.193 1.00 43.55 66 LYS C N 1
ATOM 6076 C CA . LYS C 1 66 ? -33.697 -15.463 116.566 1.00 38.41 66 LYS C CA 1
ATOM 6077 C C . LYS C 1 66 ? -33.267 -14.543 115.417 1.00 46.02 66 LYS C C 1
ATOM 6078 O O . LYS C 1 66 ? -32.299 -13.788 115.590 1.00 49.02 66 LYS C O 1
ATOM 6084 N N . VAL C 1 67 ? -33.943 -14.589 114.270 1.00 48.31 67 VAL C N 1
ATOM 6085 C CA . VAL C 1 67 ? -33.537 -13.851 113.066 1.00 41.55 67 VAL C CA 1
ATOM 6086 C C . VAL C 1 67 ? -34.324 -12.577 112.997 1.00 40.30 67 VAL C C 1
ATOM 6087 O O . VAL C 1 67 ? -35.576 -12.610 112.962 1.00 46.74 67 VAL C O 1
ATOM 6091 N N . PRO C 1 68 ? -33.694 -11.392 113.000 1.00 42.37 68 PRO C N 1
ATOM 6092 C CA . PRO C 1 68 ? -34.412 -10.120 112.909 1.00 39.47 68 PRO C CA 1
ATOM 6093 C C . PRO C 1 68 ? -35.267 -10.058 111.662 1.00 41.43 68 PRO C C 1
ATOM 6094 O O . PRO C 1 68 ? -34.846 -10.490 110.594 1.00 46.64 68 PRO C O 1
ATOM 6098 N N . GLU C 1 69 ? -36.470 -9.487 111.809 1.00 45.00 69 GLU C N 1
ATOM 6099 C CA . GLU C 1 69 ? -37.431 -9.422 110.714 1.00 44.79 69 GLU C CA 1
ATOM 6100 C C . GLU C 1 69 ? -36.856 -8.676 109.511 1.00 50.87 69 GLU C C 1
ATOM 6101 O O . GLU C 1 69 ? -37.178 -8.987 108.357 1.00 53.18 69 GLU C O 1
ATOM 6107 N N . LYS C 1 70 ? -35.959 -7.731 109.748 1.00 54.61 70 LYS C N 1
ATOM 6108 C CA . LYS C 1 70 ? -35.278 -7.078 108.635 1.00 62.39 70 LYS C CA 1
ATOM 6109 C C . LYS C 1 70 ? -34.438 -8.064 107.832 1.00 55.33 70 LYS C C 1
ATOM 6110 O O . LYS C 1 70 ? -34.471 -8.053 106.591 1.00 55.11 70 LYS C O 1
ATOM 6116 N N . LEU C 1 71 ? -33.684 -8.926 108.524 1.00 50.80 71 LEU C N 1
ATOM 6117 C CA . LEU C 1 71 ? -32.842 -9.891 107.825 1.00 47.47 71 LEU C CA 1
ATOM 6118 C C . LEU C 1 71 ? -33.701 -10.916 107.093 1.00 46.20 71 LEU C C 1
ATOM 6119 O O . LEU C 1 71 ? -33.387 -11.294 105.960 1.00 43.04 71 LEU C O 1
ATOM 6124 N N . LYS C 1 72 ? -34.771 -11.401 107.747 1.00 46.39 72 LYS C N 1
ATOM 6125 C CA . LYS C 1 72 ? -35.739 -12.278 107.097 1.00 43.89 72 LYS C CA 1
ATOM 6126 C C . LYS C 1 72 ? -36.273 -11.635 105.822 1.00 43.48 72 LYS C C 1
ATOM 6127 O O . LYS C 1 72 ? -36.381 -12.292 104.787 1.00 42.86 72 LYS C O 1
ATOM 6133 N N . ALA C 1 73 ? -36.655 -10.360 105.890 1.00 45.36 73 ALA C N 1
ATOM 6134 C CA . ALA C 1 73 ? -37.221 -9.690 104.714 1.00 59.95 73 ALA C CA 1
ATOM 6135 C C . ALA C 1 73 ? -36.201 -9.655 103.579 1.00 45.25 73 ALA C C 1
ATOM 6136 O O . ALA C 1 73 ? -36.522 -9.908 102.410 1.00 38.99 73 ALA C O 1
ATOM 6138 N N . ASP C 1 74 ? -34.956 -9.350 103.937 1.00 46.54 74 ASP C N 1
ATOM 6139 C CA . ASP C 1 74 ? -33.838 -9.383 103.011 1.00 46.17 74 ASP C CA 1
ATOM 6140 C C . ASP C 1 74 ? -33.712 -10.763 102.365 1.00 47.35 74 ASP C C 1
ATOM 6141 O O . ASP C 1 74 ? -33.576 -10.891 101.135 1.00 47.91 74 ASP C O 1
ATOM 6146 N N . ILE C 1 75 ? -33.706 -11.803 103.197 1.00 40.32 75 ILE C N 1
ATOM 6147 C CA . ILE C 1 75 ? -33.499 -13.159 102.718 1.00 34.66 75 ILE C CA 1
ATOM 6148 C C . ILE C 1 75 ? -34.603 -13.569 101.761 1.00 41.13 75 ILE C C 1
ATOM 6149 O O . ILE C 1 75 ? -34.341 -14.169 100.715 1.00 39.29 75 ILE C O 1
ATOM 6154 N N . ARG C 1 76 ? -35.854 -13.279 102.114 1.00 48.71 76 ARG C N 1
ATOM 6155 C CA . ARG C 1 76 ? -36.957 -13.564 101.202 1.00 41.28 76 ARG C CA 1
ATOM 6156 C C . ARG C 1 76 ? -36.820 -12.778 99.911 1.00 36.62 76 ARG C C 1
ATOM 6157 O O . ARG C 1 76 ? -37.191 -13.282 98.865 1.00 45.35 76 ARG C O 1
ATOM 6165 N N . PHE C 1 77 ? -36.234 -11.585 99.944 1.00 36.88 77 PHE C N 1
ATOM 6166 C CA . PHE C 1 77 ? -36.062 -10.834 98.701 1.00 46.20 77 PHE C CA 1
ATOM 6167 C C . PHE C 1 77 ? -35.000 -11.457 97.785 1.00 52.13 77 PHE C C 1
ATOM 6168 O O . PHE C 1 77 ? -35.228 -11.656 96.571 1.00 46.99 77 PHE C O 1
ATOM 6176 N N . ALA C 1 78 ? -33.847 -11.801 98.374 1.00 46.50 78 ALA C N 1
ATOM 6177 C CA . ALA C 1 78 ? -32.802 -12.532 97.649 1.00 48.14 78 ALA C CA 1
ATOM 6178 C C . ALA C 1 78 ? -33.321 -13.864 97.120 1.00 39.95 78 ALA C C 1
ATOM 6179 O O . ALA C 1 78 ? -33.041 -14.250 95.983 1.00 44.47 78 ALA C O 1
ATOM 6181 N N . HIS C 1 79 ? -34.023 -14.607 97.969 1.00 38.21 79 HIS C N 1
ATOM 6182 C CA . HIS C 1 79 ? -34.710 -15.829 97.573 1.00 39.70 79 HIS C CA 1
ATOM 6183 C C . HIS C 1 79 ? -35.605 -15.584 96.365 1.00 43.53 79 HIS C C 1
ATOM 6184 O O . HIS C 1 79 ? -35.594 -16.360 95.393 1.00 46.72 79 HIS C O 1
ATOM 6191 N N . ASP C 1 80 ? -36.429 -14.532 96.437 1.00 40.71 80 ASP C N 1
ATOM 6192 C CA . ASP C 1 80 ? -37.325 -14.193 95.342 1.00 53.16 80 ASP C CA 1
ATOM 6193 C C . ASP C 1 80 ? -36.555 -14.112 94.027 1.00 54.50 80 ASP C C 1
ATOM 6194 O O . ASP C 1 80 ? -36.887 -14.800 93.037 1.00 47.97 80 ASP C O 1
ATOM 6199 N N . ASN C 1 81 ? -35.468 -13.328 94.046 1.00 45.22 81 ASN C N 1
ATOM 6200 C CA . ASN C 1 81 ? -34.671 -13.125 92.842 1.00 48.82 81 ASN C CA 1
ATOM 6201 C C . ASN C 1 81 ? -34.102 -14.441 92.326 1.00 52.32 81 ASN C C 1
ATOM 6202 O O . ASN C 1 81 ? -34.238 -14.775 91.135 1.00 56.17 81 ASN C O 1
ATOM 6207 N N . VAL C 1 82 ? -33.466 -15.207 93.213 1.00 47.38 82 VAL C N 1
ATOM 6208 C CA . VAL C 1 82 ? -32.783 -16.410 92.771 1.00 44.13 82 VAL C CA 1
ATOM 6209 C C . VAL C 1 82 ? -33.760 -17.403 92.166 1.00 49.80 82 VAL C C 1
ATOM 6210 O O . VAL C 1 82 ? -33.447 -18.070 91.165 1.00 50.86 82 VAL C O 1
ATOM 6214 N N . ARG C 1 83 ? -34.962 -17.509 92.747 1.00 49.35 83 ARG C N 1
ATOM 6215 C CA . ARG C 1 83 ? -35.805 -18.631 92.376 1.00 54.99 83 ARG C CA 1
ATOM 6216 C C . ARG C 1 83 ? -36.401 -18.245 91.014 1.00 45.91 83 ARG C C 1
ATOM 6217 O O . ARG C 1 83 ? -36.643 -19.099 90.159 1.00 40.20 83 ARG C O 1
ATOM 6225 N N . ARG C 1 84 ? -36.781 -16.936 90.871 1.00 49.75 84 ARG C N 1
ATOM 6226 C CA . ARG C 1 84 ? -37.326 -16.406 89.614 1.00 53.08 84 ARG C CA 1
ATOM 6227 C C . ARG C 1 84 ? -36.321 -16.634 88.486 1.00 51.50 84 ARG C C 1
ATOM 6228 O O . ARG C 1 84 ? -36.676 -17.168 87.421 1.00 52.82 84 ARG C O 1
ATOM 6236 N N . PHE C 1 85 ? -35.042 -16.304 88.726 1.00 50.18 85 PHE C N 1
ATOM 6237 C CA . PHE C 1 85 ? -33.983 -16.580 87.752 1.00 54.16 85 PHE C CA 1
ATOM 6238 C C . PHE C 1 85 ? -33.893 -18.079 87.423 1.00 53.16 85 PHE C C 1
ATOM 6239 O O . PHE C 1 85 ? -33.837 -18.472 86.255 1.00 56.39 85 PHE C O 1
ATOM 6247 N N . ALA C 1 86 ? -33.862 -18.931 88.453 1.00 59.77 86 ALA C N 1
ATOM 6248 C CA . ALA C 1 86 ? -33.749 -20.371 88.253 1.00 51.20 86 ALA C CA 1
ATOM 6249 C C . ALA C 1 86 ? -34.920 -20.918 87.444 1.00 48.65 86 ALA C C 1
ATOM 6250 O O . ALA C 1 86 ? -34.722 -21.779 86.590 1.00 55.41 86 ALA C O 1
ATOM 6252 N N . GLU C 1 87 ? -36.159 -20.487 87.731 1.00 51.80 87 GLU C N 1
ATOM 6253 C CA . GLU C 1 87 ? -37.295 -21.022 86.972 1.00 47.18 87 GLU C CA 1
ATOM 6254 C C . GLU C 1 87 ? -37.230 -20.578 85.524 1.00 53.23 87 GLU C C 1
ATOM 6255 O O . GLU C 1 87 ? -37.581 -21.355 84.623 1.00 56.90 87 GLU C O 1
ATOM 6261 N N . THR C 1 88 ? -36.711 -19.367 85.282 1.00 57.38 88 THR C N 1
ATOM 6262 C CA . THR C 1 88 ? -36.333 -19.002 83.918 1.00 60.25 88 THR C CA 1
ATOM 6263 C C . THR C 1 88 ? -35.420 -20.053 83.306 1.00 58.55 88 THR C C 1
ATOM 6264 O O . THR C 1 88 ? -35.775 -20.691 82.306 1.00 62.43 88 THR C O 1
ATOM 6268 N N . GLN C 1 89 ? -34.257 -20.273 83.933 1.00 57.34 89 GLN C N 1
ATOM 6269 C CA . GLN C 1 89 ? -33.312 -21.271 83.439 1.00 56.77 89 GLN C CA 1
ATOM 6270 C C . GLN C 1 89 ? -33.972 -22.624 83.221 1.00 55.22 89 GLN C C 1
ATOM 6271 O O . GLN C 1 89 ? -33.685 -23.303 82.228 1.00 67.92 89 GLN C O 1
ATOM 6277 N N . LYS C 1 90 ? -34.847 -23.042 84.131 1.00 45.35 90 LYS C N 1
ATOM 6278 C CA . LYS C 1 90 ? -35.430 -24.369 84.037 1.00 56.31 90 LYS C CA 1
ATOM 6279 C C . LYS C 1 90 ? -36.395 -24.499 82.861 1.00 64.20 90 LYS C C 1
ATOM 6280 O O . LYS C 1 90 ? -36.597 -25.609 82.348 1.00 58.83 90 LYS C O 1
ATOM 6286 N N . ALA C 1 91 ? -37.033 -23.391 82.462 1.00 62.76 91 ALA C N 1
ATOM 6287 C CA . ALA C 1 91 ? -37.862 -23.443 81.264 1.00 57.29 91 ALA C CA 1
ATOM 6288 C C . ALA C 1 91 ? -37.058 -23.761 80.015 1.00 57.57 91 ALA C C 1
ATOM 6289 O O . ALA C 1 91 ? -37.620 -24.281 79.044 1.00 58.07 91 ALA C O 1
ATOM 6291 N N . THR C 1 92 ? -35.749 -23.479 80.010 1.00 54.87 92 THR C N 1
ATOM 6292 C CA . THR C 1 92 ? -34.987 -23.743 78.792 1.00 61.37 92 THR C CA 1
ATOM 6293 C C . THR C 1 92 ? -34.671 -25.218 78.639 1.00 69.89 92 THR C C 1
ATOM 6294 O O . THR C 1 92 ? -34.294 -25.667 77.542 1.00 79.74 92 THR C O 1
ATOM 6298 N N . LEU C 1 93 ? -34.856 -25.989 79.704 1.00 67.02 93 LEU C N 1
ATOM 6299 C CA . LEU C 1 93 ? -34.560 -27.414 79.692 1.00 63.36 93 LEU C CA 1
ATOM 6300 C C . LEU C 1 93 ? -35.887 -28.171 79.696 1.00 62.85 93 LEU C C 1
ATOM 6301 O O . LEU C 1 93 ? -36.296 -28.809 80.665 1.00 55.47 93 LEU C O 1
ATOM 6306 N N . THR C 1 94 ? -36.600 -27.996 78.586 1.00 70.80 94 THR C N 1
ATOM 6307 C CA . THR C 1 94 ? -37.815 -28.718 78.216 1.00 75.32 94 THR C CA 1
ATOM 6308 C C . THR C 1 94 ? -37.456 -30.003 77.469 1.00 71.76 94 THR C C 1
ATOM 6309 O O . THR C 1 94 ? -36.410 -30.083 76.827 1.00 72.07 94 THR C O 1
ATOM 6313 N N . ASP C 1 95 ? -38.297 -31.034 77.608 1.00 70.26 95 ASP C N 1
ATOM 6314 C CA . ASP C 1 95 ? -38.083 -32.257 76.834 1.00 67.89 95 ASP C CA 1
ATOM 6315 C C . ASP C 1 95 ? -38.072 -31.952 75.335 1.00 64.31 95 ASP C C 1
ATOM 6316 O O . ASP C 1 95 ? -38.706 -31.005 74.873 1.00 61.25 95 ASP C O 1
ATOM 6321 N N . VAL C 1 96 ? -37.271 -32.707 74.581 1.00 72.46 96 VAL C N 1
ATOM 6322 C CA . VAL C 1 96 ? -37.281 -32.639 73.128 1.00 72.32 96 VAL C CA 1
ATOM 6323 C C . VAL C 1 96 ? -37.583 -34.009 72.531 1.00 75.60 96 VAL C C 1
ATOM 6324 O O . VAL C 1 96 ? -37.289 -35.050 73.127 1.00 68.60 96 VAL C O 1
ATOM 6328 N N . GLU C 1 97 ? -38.196 -34.002 71.343 1.00 78.13 97 GLU C N 1
ATOM 6329 C CA . GLU C 1 97 ? -38.334 -35.198 70.514 1.00 72.68 97 GLU C CA 1
ATOM 6330 C C . GLU C 1 97 ? -38.070 -34.798 69.069 1.00 75.58 97 GLU C C 1
ATOM 6331 O O . GLU C 1 97 ? -38.705 -33.867 68.561 1.00 75.69 97 GLU C O 1
ATOM 6337 N N . LEU C 1 98 ? -37.147 -35.499 68.399 1.00 71.94 98 LEU C N 1
ATOM 6338 C CA . LEU C 1 98 ? -36.802 -35.196 67.015 1.00 71.58 98 LEU C CA 1
ATOM 6339 C C . LEU C 1 98 ? -36.802 -36.483 66.205 1.00 72.60 98 LEU C C 1
ATOM 6340 O O . LEU C 1 98 ? -36.026 -37.398 66.498 1.00 78.06 98 LEU C O 1
ATOM 6345 N N . GLU C 1 99 ? -37.614 -36.527 65.138 1.00 72.02 99 GLU C N 1
ATOM 6346 C CA . GLU C 1 99 ? -37.539 -37.613 64.154 1.00 57.36 99 GLU C CA 1
ATOM 6347 C C . GLU C 1 99 ? -36.319 -37.327 63.279 1.00 54.53 99 GLU C C 1
ATOM 6348 O O . GLU C 1 99 ? -36.402 -36.701 62.219 1.00 49.39 99 GLU C O 1
ATOM 6354 N N . VAL C 1 100 ? -35.147 -37.738 63.789 1.00 61.82 100 VAL C N 1
ATOM 6355 C CA . VAL C 1 100 ? -33.883 -37.476 63.110 1.00 64.74 100 VAL C CA 1
ATOM 6356 C C . VAL C 1 100 ? -33.929 -38.067 61.699 1.00 64.98 100 VAL C C 1
ATOM 6357 O O . VAL C 1 100 ? -33.603 -37.405 60.708 1.00 71.97 100 VAL C O 1
ATOM 6361 N N . VAL C 1 101 ? -34.407 -39.303 61.588 1.00 62.75 101 VAL C N 1
ATOM 6362 C CA . VAL C 1 101 ? -34.624 -40.023 60.333 1.00 55.81 101 VAL C CA 1
ATOM 6363 C C . VAL C 1 101 ? -36.046 -40.572 60.392 1.00 54.60 101 VAL C C 1
ATOM 6364 O O . VAL C 1 101 ? -36.522 -40.880 61.495 1.00 57.14 101 VAL C O 1
ATOM 6368 N N . PRO C 1 102 ? -36.775 -40.670 59.282 1.00 57.20 102 PRO C N 1
ATOM 6369 C CA . PRO C 1 102 ? -38.120 -41.252 59.338 1.00 56.48 102 PRO C CA 1
ATOM 6370 C C . PRO C 1 102 ? -38.080 -42.620 59.981 1.00 55.65 102 PRO C C 1
ATOM 6371 O O . PRO C 1 102 ? -37.353 -43.512 59.534 1.00 57.29 102 PRO C O 1
ATOM 6375 N N . GLY C 1 103 ? -38.882 -42.779 61.028 1.00 51.30 103 GLY C N 1
ATOM 6376 C CA . GLY C 1 103 ? -38.949 -44.027 61.726 1.00 48.28 103 GLY C CA 1
ATOM 6377 C C . GLY C 1 103 ? -38.057 -44.133 62.935 1.00 43.90 103 GLY C C 1
ATOM 6378 O O . GLY C 1 103 ? -38.148 -45.133 63.654 1.00 54.35 103 GLY C O 1
ATOM 6379 N N . VAL C 1 104 ? -37.142 -43.187 63.151 1.00 45.69 104 VAL C N 1
ATOM 6380 C CA . VAL C 1 104 ? -36.242 -43.173 64.304 1.00 46.75 104 VAL C CA 1
ATOM 6381 C C . VAL C 1 104 ? -36.434 -41.873 65.094 1.00 47.60 104 VAL C C 1
ATOM 6382 O O . VAL C 1 104 ? -36.062 -40.801 64.614 1.00 47.54 104 VAL C O 1
ATOM 6386 N N . ILE C 1 105 ? -36.939 -41.964 66.326 1.00 51.41 105 ILE C N 1
ATOM 6387 C CA . ILE C 1 105 ? -37.176 -40.793 67.176 1.00 51.78 105 ILE C CA 1
ATOM 6388 C C . ILE C 1 105 ? -36.101 -40.722 68.261 1.00 50.05 105 ILE C C 1
ATOM 6389 O O . ILE C 1 105 ? -35.997 -41.631 69.096 1.00 47.09 105 ILE C O 1
ATOM 6394 N N . THR C 1 106 ? -35.297 -39.649 68.253 1.00 57.08 106 THR C N 1
ATOM 6395 C CA . THR C 1 106 ? -34.357 -39.338 69.333 1.00 50.95 106 THR C CA 1
ATOM 6396 C C . THR C 1 106 ? -34.926 -38.251 70.233 1.00 49.84 106 THR C C 1
ATOM 6397 O O . THR C 1 106 ? -35.562 -37.313 69.753 1.00 51.44 106 THR C O 1
ATOM 6401 N N . GLY C 1 107 ? -34.672 -38.376 71.542 1.00 51.55 107 GLY C N 1
ATOM 6402 C CA . GLY C 1 107 ? -35.105 -37.388 72.503 1.00 51.00 107 GLY C CA 1
ATOM 6403 C C . GLY C 1 107 ? -34.055 -37.075 73.553 1.00 55.56 107 GLY C C 1
ATOM 6404 O O . GLY C 1 107 ? -33.068 -37.794 73.738 1.00 52.43 107 GLY C O 1
ATOM 6405 N N . GLN C 1 108 ? -34.324 -35.976 74.271 1.00 59.50 108 GLN C N 1
ATOM 6406 C CA . GLN C 1 108 ? -33.608 -35.584 75.490 1.00 60.14 108 GLN C CA 1
ATOM 6407 C C . GLN C 1 108 ? -34.577 -35.122 76.563 1.00 58.66 108 GLN C C 1
ATOM 6408 O O . GLN C 1 108 ? -35.666 -34.619 76.268 1.00 61.79 108 GLN C O 1
ATOM 6414 N N . LYS C 1 109 ? -34.166 -35.351 77.817 1.00 52.56 109 LYS C N 1
ATOM 6415 C CA . LYS C 1 109 ? -34.847 -34.856 79.007 1.00 45.97 109 LYS C CA 1
ATOM 6416 C C . LYS C 1 109 ? -33.804 -34.361 79.995 1.00 45.03 109 LYS C C 1
ATOM 6417 O O . LYS C 1 109 ? -32.695 -34.894 80.056 1.00 40.67 109 LYS C O 1
ATOM 6423 N N . ALA C 1 110 ? -34.172 -33.325 80.759 1.00 53.61 110 ALA C N 1
ATOM 6424 C CA . ALA C 1 110 ? -33.429 -32.904 81.938 1.00 46.68 110 ALA C CA 1
ATOM 6425 C C . ALA C 1 110 ? -34.117 -33.526 83.159 1.00 57.38 110 ALA C C 1
ATOM 6426 O O . ALA C 1 110 ? -35.309 -33.276 83.404 1.00 55.07 110 ALA C O 1
ATOM 6428 N N . ILE C 1 111 ? -33.379 -34.351 83.893 1.00 46.47 111 ILE C N 1
ATOM 6429 C CA . ILE C 1 111 ? -33.878 -35.090 85.051 1.00 43.58 111 ILE C CA 1
ATOM 6430 C C . ILE C 1 111 ? -33.204 -34.550 86.308 1.00 49.03 111 ILE C C 1
ATOM 6431 O O . ILE C 1 111 ? -31.977 -34.448 86.341 1.00 52.16 111 ILE C O 1
ATOM 6436 N N . PRO C 1 112 ? -33.947 -34.215 87.360 1.00 45.25 112 PRO C N 1
ATOM 6437 C CA . PRO C 1 112 ? -33.308 -33.798 88.610 1.00 36.78 112 PRO C CA 1
ATOM 6438 C C . PRO C 1 112 ? -32.756 -34.986 89.362 1.00 33.50 112 PRO C C 1
ATOM 6439 O O . PRO C 1 112 ? -33.384 -36.045 89.411 1.00 40.61 112 PRO C O 1
ATOM 6443 N N . VAL C 1 113 ? -31.576 -34.804 89.972 1.00 38.75 113 VAL C N 1
ATOM 6444 C CA . VAL C 1 113 ? -30.995 -35.859 90.801 1.00 38.62 113 VAL C CA 1
ATOM 6445 C C . VAL C 1 113 ? -31.799 -36.030 92.091 1.00 40.96 113 VAL C C 1
ATOM 6446 O O . VAL C 1 113 ? -32.422 -35.082 92.607 1.00 31.58 113 VAL C O 1
ATOM 6450 N N . ASP C 1 114 ? -31.722 -37.251 92.648 1.00 45.33 114 ASP C N 1
ATOM 6451 C CA . ASP C 1 114 ? -32.480 -37.629 93.840 1.00 46.18 114 ASP C CA 1
ATOM 6452 C C . ASP C 1 114 ? -32.260 -36.662 94.990 1.00 41.61 114 ASP C C 1
ATOM 6453 O O . ASP C 1 114 ? -33.213 -36.042 95.485 1.00 40.76 114 ASP C O 1
ATOM 6458 N N . ALA C 1 115 ? -30.994 -36.489 95.408 1.00 36.45 115 ALA C N 1
ATOM 6459 C CA . ALA C 1 115 ? -30.670 -35.701 96.594 1.00 36.82 115 ALA C CA 1
ATOM 6460 C C . ALA C 1 115 ? -29.449 -34.817 96.345 1.00 35.95 115 ALA C C 1
ATOM 6461 O O . ALA C 1 115 ? -28.442 -35.263 95.778 1.00 36.72 115 ALA C O 1
ATOM 6463 N N . ALA C 1 116 ? -29.556 -33.552 96.751 1.00 32.06 116 ALA C N 1
ATOM 6464 C CA . ALA C 1 116 ? -28.452 -32.604 96.697 1.00 32.34 116 ALA C CA 1
ATOM 6465 C C . ALA C 1 116 ? -28.011 -32.234 98.105 1.00 37.02 116 ALA C C 1
ATOM 6466 O O . ALA C 1 116 ? -28.857 -31.966 98.966 1.00 40.76 116 ALA C O 1
ATOM 6468 N N . GLY C 1 117 ? -26.700 -32.226 98.336 1.00 33.48 117 GLY C N 1
ATOM 6469 C CA . GLY C 1 117 ? -26.129 -31.741 99.573 1.00 30.70 117 GLY C CA 1
ATOM 6470 C C . GLY C 1 117 ? -25.512 -30.377 99.333 1.00 37.37 117 GLY C C 1
ATOM 6471 O O . GLY C 1 117 ? -24.767 -30.190 98.372 1.00 43.14 117 GLY C O 1
ATOM 6472 N N . CYS C 1 118 ? -25.845 -29.419 100.212 1.00 32.22 118 CYS C N 1
ATOM 6473 C CA . CYS C 1 118 ? -25.377 -28.042 100.125 1.00 32.79 118 CYS C CA 1
ATOM 6474 C C . CYS C 1 118 ? -24.595 -27.718 101.384 1.00 36.68 118 CYS C C 1
ATOM 6475 O O . CYS C 1 118 ? -25.168 -27.670 102.483 1.00 40.25 118 CYS C O 1
ATOM 6478 N N . TYR C 1 119 ? -23.295 -27.485 101.229 1.00 37.09 119 TYR C N 1
ATOM 6479 C CA . TYR C 1 119 ? -22.418 -27.130 102.342 1.00 33.89 119 TYR C CA 1
ATOM 6480 C C . TYR C 1 119 ? -22.394 -25.615 102.484 1.00 35.74 119 TYR C C 1
ATOM 6481 O O . TYR C 1 119 ? -22.269 -24.902 101.485 1.00 39.68 119 TYR C O 1
ATOM 6490 N N . VAL C 1 120 ? -22.508 -25.130 103.719 1.00 36.73 120 VAL C N 1
ATOM 6491 C CA . VAL C 1 120 ? -22.541 -23.708 104.032 1.00 36.27 120 VAL C CA 1
ATOM 6492 C C . VAL C 1 120 ? -21.501 -23.471 105.118 1.00 40.09 120 VAL C C 1
ATOM 6493 O O . VAL C 1 120 ? -21.581 -24.080 106.184 1.00 43.21 120 VAL C O 1
ATOM 6497 N N . PRO C 1 121 ? -20.458 -22.676 104.893 1.00 45.66 121 PRO C N 1
ATOM 6498 C CA . PRO C 1 121 ? -19.370 -22.665 105.886 1.00 48.21 121 PRO C CA 1
ATOM 6499 C C . PRO C 1 121 ? -19.727 -21.942 107.172 1.00 56.92 121 PRO C C 1
ATOM 6500 O O . PRO C 1 121 ? -19.017 -22.088 108.184 1.00 61.15 121 PRO C O 1
ATOM 6504 N N . GLY C 1 122 ? -20.828 -21.212 107.198 1.00 48.53 122 GLY C N 1
ATOM 6505 C CA . GLY C 1 122 ? -21.089 -20.373 108.341 1.00 54.16 122 GLY C CA 1
ATOM 6506 C C . GLY C 1 122 ? -22.228 -19.438 108.047 1.00 54.37 122 GLY C C 1
ATOM 6507 O O . GLY C 1 122 ? -23.021 -19.672 107.136 1.00 53.24 122 GLY C O 1
ATOM 6508 N N . GLY C 1 123 ? -22.280 -18.354 108.816 1.00 52.69 123 GLY C N 1
ATOM 6509 C CA . GLY C 1 123 ? -23.436 -17.485 108.802 1.00 50.24 123 GLY C CA 1
ATOM 6510 C C . GLY C 1 123 ? -23.153 -16.098 108.296 1.00 45.37 123 GLY C C 1
ATOM 6511 O O . GLY C 1 123 ? -23.955 -15.180 108.501 1.00 56.92 123 GLY C O 1
ATOM 6512 N N . ARG C 1 124 ? -21.993 -15.925 107.678 1.00 44.11 124 ARG C N 1
ATOM 6513 C CA . ARG C 1 124 ? -21.623 -14.650 107.086 1.00 51.67 124 ARG C CA 1
ATOM 6514 C C . ARG C 1 124 ? -22.584 -14.283 105.954 1.00 53.51 124 ARG C C 1
ATOM 6515 O O . ARG C 1 124 ? -23.282 -15.129 105.397 1.00 51.26 124 ARG C O 1
ATOM 6523 N N . TYR C 1 125 ? -22.649 -12.980 105.661 1.00 57.07 125 TYR C N 1
ATOM 6524 C CA . TYR C 1 125 ? -23.572 -12.487 104.646 1.00 55.87 125 TYR C CA 1
ATOM 6525 C C . TYR C 1 125 ? -23.341 -13.183 103.304 1.00 51.04 125 TYR C C 1
ATOM 6526 O O . TYR C 1 125 ? -24.297 -13.627 102.644 1.00 48.52 125 TYR C O 1
ATOM 6535 N N . SER C 1 126 ? -22.070 -13.299 102.896 1.00 52.88 126 SER C N 1
ATOM 6536 C CA . SER C 1 126 ? -21.747 -14.045 101.684 1.00 55.47 126 SER C CA 1
ATOM 6537 C C . SER C 1 126 ? -22.238 -15.493 101.798 1.00 49.96 126 SER C C 1
ATOM 6538 O O . SER C 1 126 ? -22.719 -16.075 100.812 1.00 45.15 126 SER C O 1
ATOM 6541 N N . HIS C 1 127 ? -22.140 -16.085 103.002 1.00 43.29 127 HIS C N 1
ATOM 6542 C CA . HIS C 1 127 ? -22.614 -17.450 103.205 1.00 42.90 127 HIS C CA 1
ATOM 6543 C C . HIS C 1 127 ? -24.122 -17.543 103.067 1.00 46.41 127 HIS C C 1
ATOM 6544 O O . HIS C 1 127 ? -24.638 -18.544 102.556 1.00 49.61 127 HIS C O 1
ATOM 6551 N N . ILE C 1 128 ? -24.851 -16.547 103.572 1.00 48.53 128 ILE C N 1
ATOM 6552 C CA . ILE C 1 128 ? -26.305 -16.584 103.442 1.00 45.42 128 ILE C CA 1
ATOM 6553 C C . ILE C 1 128 ? -26.696 -16.564 101.976 1.00 39.36 128 ILE C C 1
ATOM 6554 O O . ILE C 1 128 ? -27.598 -17.299 101.554 1.00 37.31 128 ILE C O 1
ATOM 6559 N N . ALA C 1 129 ? -26.035 -15.700 101.184 1.00 42.14 129 ALA C N 1
ATOM 6560 C CA . ALA C 1 129 ? -26.271 -15.684 99.735 1.00 44.53 129 ALA C CA 1
ATOM 6561 C C . ALA C 1 129 ? -25.958 -17.044 99.130 1.00 44.28 129 ALA C C 1
ATOM 6562 O O . ALA C 1 129 ? -26.694 -17.537 98.262 1.00 47.37 129 ALA C O 1
ATOM 6564 N N . SER C 1 130 ? -24.814 -17.619 99.514 1.00 40.35 130 SER C N 1
ATOM 6565 C CA . SER C 1 130 ? -24.449 -18.953 99.053 1.00 38.56 130 SER C CA 1
ATOM 6566 C C . SER C 1 130 ? -25.560 -19.959 99.329 1.00 37.94 130 SER C C 1
ATOM 6567 O O . SER C 1 130 ? -25.999 -20.681 98.425 1.00 46.11 130 SER C O 1
ATOM 6570 N N . ALA C 1 131 ? -26.032 -20.004 100.568 1.00 33.19 131 ALA C N 1
ATOM 6571 C CA . ALA C 1 131 ? -27.058 -20.963 100.956 1.00 35.96 131 ALA C CA 1
ATOM 6572 C C . ALA C 1 131 ? -28.327 -20.754 100.145 1.00 40.47 131 ALA C C 1
ATOM 6573 O O . ALA C 1 131 ? -28.978 -21.721 99.719 1.00 42.51 131 ALA C O 1
ATOM 6575 N N . ILE C 1 132 ? -28.701 -19.500 99.914 1.00 36.98 132 ILE C N 1
ATOM 6576 C CA . ILE C 1 132 ? -29.901 -19.258 99.129 1.00 35.59 132 ILE C CA 1
ATOM 6577 C C . ILE C 1 132 ? -29.736 -19.798 97.724 1.00 37.33 132 ILE C C 1
ATOM 6578 O O . ILE C 1 132 ? -30.568 -20.576 97.240 1.00 35.47 132 ILE C O 1
ATOM 6583 N N . MET C 1 133 ? -28.672 -19.384 97.041 1.00 37.34 133 MET C N 1
ATOM 6584 C CA . MET C 1 133 ? -28.458 -19.891 95.698 1.00 40.16 133 MET C CA 1
ATOM 6585 C C . MET C 1 133 ? -28.516 -21.392 95.661 1.00 37.67 133 MET C C 1
ATOM 6586 O O . MET C 1 133 ? -29.247 -21.970 94.861 1.00 38.08 133 MET C O 1
ATOM 6591 N N . THR C 1 134 ? -27.711 -22.040 96.490 1.00 36.60 134 THR C N 1
ATOM 6592 C CA . THR C 1 134 ? -27.595 -23.481 96.354 1.00 38.50 134 THR C CA 1
ATOM 6593 C C . THR C 1 134 ? -28.935 -24.170 96.680 1.00 38.45 134 THR C C 1
ATOM 6594 O O . THR C 1 134 ? -29.467 -24.950 95.866 1.00 33.67 134 THR C O 1
ATOM 6598 N N . VAL C 1 135 ? -29.546 -23.851 97.817 1.00 34.07 135 VAL C N 1
ATOM 6599 C CA . VAL C 1 135 ? -30.780 -24.551 98.137 1.00 38.45 135 VAL C CA 1
ATOM 6600 C C . VAL C 1 135 ? -31.901 -24.185 97.155 1.00 37.52 135 VAL C C 1
ATOM 6601 O O . VAL C 1 135 ? -32.671 -25.055 96.723 1.00 36.77 135 VAL C O 1
ATOM 6605 N N . THR C 1 136 ? -32.008 -22.908 96.774 1.00 34.46 136 THR C N 1
ATOM 6606 C CA . THR C 1 136 ? -33.051 -22.479 95.844 1.00 36.62 136 THR C CA 1
ATOM 6607 C C . THR C 1 136 ? -32.887 -23.068 94.449 1.00 36.24 136 THR C C 1
ATOM 6608 O O . THR C 1 136 ? -33.864 -23.534 93.848 1.00 34.05 136 THR C O 1
ATOM 6612 N N . THR C 1 137 ? -31.687 -22.973 93.875 1.00 36.77 137 THR C N 1
ATOM 6613 C CA . THR C 1 137 ? -31.476 -23.577 92.571 1.00 38.49 137 THR C CA 1
ATOM 6614 C C . THR C 1 137 ? -31.746 -25.074 92.634 1.00 40.26 137 THR C C 1
ATOM 6615 O O . THR C 1 137 ? -32.452 -25.607 91.775 1.00 41.12 137 THR C O 1
ATOM 6619 N N . ALA C 1 138 ? -31.208 -25.776 93.654 1.00 36.61 138 ALA C N 1
ATOM 6620 C CA . ALA C 1 138 ? -31.500 -27.207 93.802 1.00 35.88 138 ALA C CA 1
ATOM 6621 C C . ALA C 1 138 ? -33.000 -27.475 93.922 1.00 33.78 138 ALA C C 1
ATOM 6622 O O . ALA C 1 138 ? -33.489 -28.514 93.464 1.00 34.89 138 ALA C O 1
ATOM 6624 N N . LYS C 1 139 ? -33.747 -26.595 94.583 1.00 31.85 139 LYS C N 1
ATOM 6625 C CA . LYS C 1 139 ? -35.179 -26.845 94.714 1.00 38.08 139 LYS C CA 1
ATOM 6626 C C . LYS C 1 139 ? -35.885 -26.676 93.371 1.00 38.67 139 LYS C C 1
ATOM 6627 O O . LYS C 1 139 ? -36.600 -27.577 92.904 1.00 33.27 139 LYS C O 1
ATOM 6633 N N . VAL C 1 140 ? -35.680 -25.525 92.730 1.00 39.27 140 VAL C N 1
ATOM 6634 C CA . VAL C 1 140 ? -36.296 -25.287 91.430 1.00 40.29 140 VAL C CA 1
ATOM 6635 C C . VAL C 1 140 ? -35.925 -26.408 90.473 1.00 38.51 140 VAL C C 1
ATOM 6636 O O . VAL C 1 140 ? -36.760 -26.860 89.692 1.00 45.52 140 VAL C O 1
ATOM 6640 N N . ALA C 1 141 ? -34.685 -26.899 90.548 1.00 42.16 141 ALA C N 1
ATOM 6641 C CA . ALA C 1 141 ? -34.259 -28.059 89.766 1.00 38.60 141 ALA C CA 1
ATOM 6642 C C . ALA C 1 141 ? -35.175 -29.266 89.970 1.00 39.76 141 ALA C C 1
ATOM 6643 O O . ALA C 1 141 ? -35.316 -30.091 89.062 1.00 42.97 141 ALA C O 1
ATOM 6645 N N . GLY C 1 142 ? -35.756 -29.422 91.157 1.00 39.14 142 GLY C N 1
ATOM 6646 C CA . GLY C 1 142 ? -36.706 -30.482 91.429 1.00 36.33 142 GLY C CA 1
ATOM 6647 C C . GLY C 1 142 ? -36.126 -31.660 92.186 1.00 43.70 142 GLY C C 1
ATOM 6648 O O . GLY C 1 142 ? -36.675 -32.774 92.098 1.00 36.18 142 GLY C O 1
ATOM 6649 N N . CYS C 1 143 ? -35.031 -31.453 92.935 1.00 42.19 143 CYS C N 1
ATOM 6650 C CA . CYS C 1 143 ? -34.422 -32.527 93.707 1.00 37.53 143 CYS C CA 1
ATOM 6651 C C . CYS C 1 143 ? -35.360 -32.960 94.802 1.00 40.36 143 CYS C C 1
ATOM 6652 O O . CYS C 1 143 ? -35.907 -32.129 95.524 1.00 50.59 143 CYS C O 1
ATOM 6655 N N . LYS C 1 144 ? -35.574 -34.272 94.903 1.00 42.85 144 LYS C N 1
ATOM 6656 C CA . LYS C 1 144 ? -36.536 -34.775 95.865 1.00 44.94 144 LYS C CA 1
ATOM 6657 C C . LYS C 1 144 ? -36.072 -34.514 97.300 1.00 41.13 144 LYS C C 1
ATOM 6658 O O . LYS C 1 144 ? -36.894 -34.282 98.195 1.00 43.85 144 LYS C O 1
ATOM 6664 N N . HIS C 1 145 ? -34.764 -34.508 97.546 1.00 42.87 145 HIS C N 1
ATOM 6665 C CA . HIS C 1 145 ? -34.261 -34.336 98.909 1.00 38.49 145 HIS C CA 1
ATOM 6666 C C . HIS C 1 145 ? -33.042 -33.432 98.907 1.00 35.25 145 HIS C C 1
ATOM 6667 O O . HIS C 1 145 ? -32.021 -33.756 98.304 1.00 37.28 145 HIS C O 1
ATOM 6674 N N . ILE C 1 146 ? -33.145 -32.309 99.604 1.00 37.13 146 ILE C N 1
ATOM 6675 C CA . ILE C 1 146 ? -32.080 -31.329 99.725 1.00 38.81 146 ILE C CA 1
ATOM 6676 C C . ILE C 1 146 ? -31.661 -31.243 101.186 1.00 37.18 146 ILE C C 1
ATOM 6677 O O . ILE C 1 146 ? -32.513 -31.082 102.071 1.00 28.44 146 ILE C O 1
ATOM 6682 N N . MET C 1 147 ? -30.363 -31.420 101.435 1.00 35.87 147 MET C N 1
ATOM 6683 C CA . MET C 1 147 ? -29.745 -31.273 102.746 1.00 29.79 147 MET C CA 1
ATOM 6684 C C . MET C 1 147 ? -28.883 -30.024 102.766 1.00 33.27 147 MET C C 1
ATOM 6685 O O . MET C 1 147 ? -28.110 -29.803 101.833 1.00 42.15 147 MET C O 1
ATOM 6690 N N . ALA C 1 148 ? -29.061 -29.166 103.765 1.00 34.31 148 ALA C N 1
ATOM 6691 C CA . ALA C 1 148 ? -28.110 -28.081 104.014 1.00 40.07 148 ALA C CA 1
ATOM 6692 C C . ALA C 1 148 ? -27.363 -28.354 105.314 1.00 37.79 148 ALA C C 1
ATOM 6693 O O . ALA C 1 148 ? -27.990 -28.419 106.379 1.00 35.06 148 ALA C O 1
ATOM 6695 N N . CYS C 1 149 ? -26.028 -28.467 105.260 1.00 31.86 149 CYS C N 1
ATOM 6696 C CA . CYS C 1 149 ? -25.286 -28.564 106.511 1.00 35.03 149 CYS C CA 1
ATOM 6697 C C . CYS C 1 149 ? -24.371 -27.358 106.678 1.00 33.46 149 CYS C C 1
ATOM 6698 O O . CYS C 1 149 ? -23.887 -26.779 105.695 1.00 35.75 149 CYS C O 1
ATOM 6701 N N . SER C 1 150 ? -24.203 -26.945 107.931 1.00 35.74 150 SER C N 1
ATOM 6702 C CA . SER C 1 150 ? -23.287 -25.902 108.308 1.00 32.05 150 SER C CA 1
ATOM 6703 C C . SER C 1 150 ? -22.574 -26.296 109.594 1.00 39.60 150 SER C C 1
ATOM 6704 O O . SER C 1 150 ? -23.185 -26.912 110.474 1.00 47.06 150 SER C O 1
ATOM 6707 N N . PRO C 1 151 ? -21.277 -26.033 109.713 1.00 37.63 151 PRO C N 1
ATOM 6708 C CA . PRO C 1 151 ? -20.589 -26.318 110.964 1.00 40.18 151 PRO C CA 1
ATOM 6709 C C . PRO C 1 151 ? -21.175 -25.482 112.081 1.00 43.71 151 PRO C C 1
ATOM 6710 O O . PRO C 1 151 ? -21.234 -24.247 111.967 1.00 38.87 151 PRO C O 1
ATOM 6714 N N . PRO C 1 152 ? -21.638 -26.108 113.157 1.00 48.54 152 PRO C N 1
ATOM 6715 C CA . PRO C 1 152 ? -22.203 -25.340 114.273 1.00 54.49 152 PRO C CA 1
ATOM 6716 C C . PRO C 1 152 ? -21.127 -24.605 115.065 1.00 57.01 152 PRO C C 1
ATOM 6717 O O . PRO C 1 152 ? -19.937 -24.948 115.053 1.00 56.03 152 PRO C O 1
ATOM 6721 N N . ARG C 1 153 ? -21.560 -23.554 115.721 1.00 50.30 153 ARG C N 1
ATOM 6722 C CA . ARG C 1 153 ? -20.779 -22.895 116.750 1.00 46.24 153 ARG C CA 1
ATOM 6723 C C . ARG C 1 153 ? -21.226 -23.489 118.083 1.00 52.54 153 ARG C C 1
ATOM 6724 O O . ARG C 1 153 ? -22.389 -23.896 118.226 1.00 48.33 153 ARG C O 1
ATOM 6732 N N . PRO C 1 154 ? -20.296 -23.668 119.024 1.00 63.72 154 PRO C N 1
ATOM 6733 C CA . PRO C 1 154 ? -20.596 -24.424 120.259 1.00 63.11 154 PRO C CA 1
ATOM 6734 C C . PRO C 1 154 ? -21.629 -23.705 121.114 1.00 57.88 154 PRO C C 1
ATOM 6735 O O . PRO C 1 154 ? -21.554 -22.489 121.319 1.00 45.39 154 PRO C O 1
ATOM 6739 N N . GLY C 1 155 ? -22.629 -24.450 121.570 1.00 61.26 155 GLY C N 1
ATOM 6740 C CA . GLY C 1 155 ? -23.660 -23.818 122.356 1.00 58.61 155 GLY C CA 1
ATOM 6741 C C . GLY C 1 155 ? -24.626 -22.970 121.574 1.00 56.47 155 GLY C C 1
ATOM 6742 O O . GLY C 1 155 ? -25.700 -22.650 122.093 1.00 64.68 155 GLY C O 1
ATOM 6743 N N . VAL C 1 156 ? -24.244 -22.506 120.391 1.00 54.71 156 VAL C N 1
ATOM 6744 C CA . VAL C 1 156 ? -25.067 -21.622 119.575 1.00 58.86 156 VAL C CA 1
ATOM 6745 C C . VAL C 1 156 ? -25.926 -22.410 118.585 1.00 65.05 156 VAL C C 1
ATOM 6746 O O . VAL C 1 156 ? -27.051 -22.010 118.281 1.00 57.01 156 VAL C O 1
ATOM 6750 N N . GLY C 1 157 ? -25.366 -23.514 118.043 1.00 62.21 157 GLY C N 1
ATOM 6751 C CA . GLY C 1 157 ? -25.956 -24.320 116.971 1.00 56.29 157 GLY C CA 1
ATOM 6752 C C . GLY C 1 157 ? -25.549 -23.865 115.581 1.00 50.41 157 GLY C C 1
ATOM 6753 O O . GLY C 1 157 ? -24.503 -23.245 115.387 1.00 51.18 157 GLY C O 1
ATOM 6754 N N . VAL C 1 158 ? -26.361 -24.248 114.584 1.00 44.59 158 VAL C N 1
ATOM 6755 C CA . VAL C 1 158 ? -26.173 -23.713 113.235 1.00 44.61 158 VAL C CA 1
ATOM 6756 C C . VAL C 1 158 ? -26.498 -22.223 113.276 1.00 46.32 158 VAL C C 1
ATOM 6757 O O . VAL C 1 158 ? -27.454 -21.795 113.946 1.00 51.49 158 VAL C O 1
ATOM 6761 N N . ALA C 1 159 ? -25.698 -21.413 112.578 1.00 44.05 159 ALA C N 1
ATOM 6762 C CA . ALA C 1 159 ? -26.003 -19.989 112.473 1.00 39.89 159 ALA C CA 1
ATOM 6763 C C . ALA C 1 159 ? -27.490 -19.797 112.167 1.00 46.98 159 ALA C C 1
ATOM 6764 O O . ALA C 1 159 ? -27.988 -20.348 111.165 1.00 45.56 159 ALA C O 1
ATOM 6766 N N . PRO C 1 160 ? -28.237 -19.086 113.018 1.00 49.26 160 PRO C N 1
ATOM 6767 C CA . PRO C 1 160 ? -29.690 -18.975 112.794 1.00 47.32 160 PRO C CA 1
ATOM 6768 C C . PRO C 1 160 ? -30.110 -18.511 111.402 1.00 37.42 160 PRO C C 1
ATOM 6769 O O . PRO C 1 160 ? -31.032 -19.109 110.829 1.00 38.09 160 PRO C O 1
ATOM 6773 N N . ALA C 1 161 ? -29.436 -17.505 110.822 1.00 40.09 161 ALA C N 1
ATOM 6774 C CA . ALA C 1 161 ? -29.775 -17.036 109.470 1.00 41.75 161 ALA C CA 1
ATOM 6775 C C . ALA C 1 161 ? -29.619 -18.157 108.439 1.00 44.31 161 ALA C C 1
ATOM 6776 O O . ALA C 1 161 ? -30.409 -18.248 107.481 1.00 40.03 161 ALA C O 1
ATOM 6778 N N . ILE C 1 162 ? -28.595 -19.006 108.601 1.00 38.37 162 ILE C N 1
ATOM 6779 C CA . ILE C 1 162 ? -28.450 -20.141 107.698 1.00 36.97 162 ILE C CA 1
ATOM 6780 C C . ILE C 1 162 ? -29.659 -21.050 107.807 1.00 33.72 162 ILE C C 1
ATOM 6781 O O . ILE C 1 162 ? -30.167 -21.553 106.793 1.00 31.87 162 ILE C O 1
ATOM 6786 N N . VAL C 1 163 ? -30.160 -21.246 109.033 1.00 33.90 163 VAL C N 1
ATOM 6787 C CA . VAL C 1 163 ? -31.338 -22.089 109.233 1.00 37.19 163 VAL C CA 1
ATOM 6788 C C . VAL C 1 163 ? -32.555 -21.474 108.549 1.00 37.48 163 VAL C C 1
ATOM 6789 O O . VAL C 1 163 ? -33.328 -22.164 107.872 1.00 32.49 163 VAL C O 1
ATOM 6793 N N . TYR C 1 164 ? -32.752 -20.166 108.736 1.00 34.59 164 TYR C N 1
ATOM 6794 C CA . TYR C 1 164 ? -33.897 -19.504 108.118 1.00 35.26 164 TYR C CA 1
ATOM 6795 C C . TYR C 1 164 ? -33.851 -19.624 106.604 1.00 37.00 164 TYR C C 1
ATOM 6796 O O . TYR C 1 164 ? -34.861 -19.955 105.963 1.00 33.36 164 TYR C O 1
ATOM 6805 N N . ALA C 1 165 ? -32.719 -19.222 106.019 1.00 35.95 165 ALA C N 1
ATOM 6806 C CA . ALA C 1 165 ? -32.547 -19.285 104.577 1.00 29.63 165 ALA C CA 1
ATOM 6807 C C . ALA C 1 165 ? -32.792 -20.703 104.072 1.00 34.23 165 ALA C C 1
ATOM 6808 O O . ALA C 1 165 ? -33.602 -20.924 103.159 1.00 33.79 165 ALA C O 1
ATOM 6810 N N . ALA C 1 166 ? -32.090 -21.680 104.657 1.00 30.79 166 ALA C N 1
ATOM 6811 C CA . ALA C 1 166 ? -32.282 -23.074 104.281 1.00 32.07 166 ALA C CA 1
ATOM 6812 C C . ALA C 1 166 ? -33.759 -23.433 104.310 1.00 33.46 166 ALA C C 1
ATOM 6813 O O . ALA C 1 166 ? -34.266 -24.137 103.426 1.00 31.74 166 ALA C O 1
ATOM 6815 N N . HIS C 1 167 ? -34.465 -22.975 105.341 1.00 38.81 167 HIS C N 1
ATOM 6816 C CA . HIS C 1 167 ? -35.846 -23.393 105.510 1.00 37.70 167 HIS C CA 1
ATOM 6817 C C . HIS C 1 167 ? -36.737 -22.812 104.434 1.00 34.45 167 HIS C C 1
ATOM 6818 O O . HIS C 1 167 ? -37.497 -23.543 103.797 1.00 36.83 167 HIS C O 1
ATOM 6825 N N . ILE C 1 168 ? -36.696 -21.490 104.249 1.00 33.10 168 ILE C N 1
ATOM 6826 C CA . ILE C 1 168 ? -37.609 -20.879 103.277 1.00 39.03 168 ILE C CA 1
ATOM 6827 C C . ILE C 1 168 ? -37.245 -21.246 101.855 1.00 34.58 168 ILE C C 1
ATOM 6828 O O . ILE C 1 168 ? -38.099 -21.181 100.971 1.00 37.94 168 ILE C O 1
ATOM 6833 N N . CYS C 1 169 ? -35.991 -21.591 101.594 1.00 33.67 169 CYS C N 1
ATOM 6834 C CA . CYS C 1 169 ? -35.573 -21.873 100.235 1.00 32.47 169 CYS C CA 1
ATOM 6835 C C . CYS C 1 169 ? -35.831 -23.316 99.803 1.00 33.18 169 CYS C C 1
ATOM 6836 O O . CYS C 1 169 ? -35.662 -23.627 98.624 1.00 39.40 169 CYS C O 1
ATOM 6839 N N . GLY C 1 170 ? -36.208 -24.207 100.721 1.00 31.57 170 GLY C N 1
ATOM 6840 C CA . GLY C 1 170 ? -36.727 -25.508 100.362 1.00 26.15 170 GLY C CA 1
ATOM 6841 C C . GLY C 1 170 ? -35.968 -26.697 100.911 1.00 32.13 170 GLY C C 1
ATOM 6842 O O . GLY C 1 170 ? -36.227 -27.835 100.480 1.00 34.86 170 GLY C O 1
ATOM 6843 N N . ALA C 1 171 ? -35.033 -26.471 101.845 1.00 27.46 171 ALA C N 1
ATOM 6844 C CA . ALA C 1 171 ? -34.173 -27.553 102.323 1.00 27.97 171 ALA C CA 1
ATOM 6845 C C . ALA C 1 171 ? -34.996 -28.599 103.048 1.00 28.24 171 ALA C C 1
ATOM 6846 O O . ALA C 1 171 ? -35.693 -28.291 104.016 1.00 29.56 171 ALA C O 1
ATOM 6848 N N . ASP C 1 172 ? -34.895 -29.853 102.613 1.00 33.29 172 ASP C N 1
ATOM 6849 C CA . ASP C 1 172 ? -35.651 -30.890 103.301 1.00 33.05 172 ASP C CA 1
ATOM 6850 C C . ASP C 1 172 ? -35.065 -31.184 104.674 1.00 28.21 172 ASP C C 1
ATOM 6851 O O . ASP C 1 172 ? -35.815 -31.346 105.638 1.00 28.13 172 ASP C O 1
ATOM 6856 N N . THR C 1 173 ? -33.740 -31.171 104.801 1.00 28.90 173 THR C N 1
ATOM 6857 C CA . THR C 1 173 ? -33.029 -31.509 106.020 1.00 24.19 173 THR C CA 1
ATOM 6858 C C . THR C 1 173 ? -31.997 -30.439 106.323 1.00 31.63 173 THR C C 1
ATOM 6859 O O . THR C 1 173 ? -31.199 -30.092 105.448 1.00 34.13 173 THR C O 1
ATOM 6863 N N . ILE C 1 174 ? -31.965 -29.949 107.568 1.00 32.16 174 ILE C N 1
ATOM 6864 C CA . ILE C 1 174 ? -30.945 -28.986 107.980 1.00 37.61 174 ILE C CA 1
ATOM 6865 C C . ILE C 1 174 ? -30.052 -29.624 109.037 1.00 30.93 174 ILE C C 1
ATOM 6866 O O . ILE C 1 174 ? -30.532 -30.054 110.087 1.00 30.33 174 ILE C O 1
ATOM 6871 N N . MET C 1 175 ? -28.741 -29.645 108.769 1.00 30.75 175 MET C N 1
ATOM 6872 C CA . MET C 1 175 ? -27.767 -30.472 109.474 1.00 37.46 175 MET C CA 1
ATOM 6873 C C . MET C 1 175 ? -26.753 -29.616 110.215 1.00 46.06 175 MET C C 1
ATOM 6874 O O . MET C 1 175 ? -26.241 -28.642 109.656 1.00 41.78 175 MET C O 1
ATOM 6879 N N . ALA C 1 176 ? -26.497 -29.953 111.487 1.00 48.75 176 ALA C N 1
ATOM 6880 C CA . ALA C 1 176 ? -25.466 -29.279 112.285 1.00 49.11 176 ALA C CA 1
ATOM 6881 C C . ALA C 1 176 ? -24.167 -30.086 112.238 1.00 42.20 176 ALA C C 1
ATOM 6882 O O . ALA C 1 176 ? -23.804 -30.788 113.173 1.00 47.61 176 ALA C O 1
ATOM 6884 N N . ILE C 1 177 ? -23.482 -30.028 111.107 1.00 39.01 177 ILE C N 1
ATOM 6885 C CA . ILE C 1 177 ? -22.210 -30.727 110.966 1.00 42.92 177 ILE C CA 1
ATOM 6886 C C . ILE C 1 177 ? -21.417 -30.032 109.867 1.00 51.40 177 ILE C C 1
ATOM 6887 O O . ILE C 1 177 ? -21.985 -29.514 108.903 1.00 48.29 177 ILE C O 1
ATOM 6892 N N . GLY C 1 178 ? -20.100 -29.972 110.046 1.00 51.86 178 GLY C N 1
ATOM 6893 C CA . GLY C 1 178 ? -19.238 -29.247 109.144 1.00 46.96 178 GLY C CA 1
ATOM 6894 C C . GLY C 1 178 ? -18.120 -30.154 108.663 1.00 44.83 178 GLY C C 1
ATOM 6895 O O . GLY C 1 178 ? -18.006 -31.311 109.078 1.00 42.32 178 GLY C O 1
ATOM 6896 N N . GLY C 1 179 ? -17.326 -29.607 107.742 1.00 38.40 179 GLY C N 1
ATOM 6897 C CA . GLY C 1 179 ? -16.096 -30.188 107.252 1.00 36.72 179 GLY C CA 1
ATOM 6898 C C . GLY C 1 179 ? -16.260 -31.584 106.679 1.00 45.23 179 GLY C C 1
ATOM 6899 O O . GLY C 1 179 ? -17.313 -31.982 106.143 1.00 41.83 179 GLY C O 1
ATOM 6900 N N . VAL C 1 180 ? -15.178 -32.352 106.802 1.00 40.19 180 VAL C N 1
ATOM 6901 C CA . VAL C 1 180 ? -15.108 -33.660 106.170 1.00 34.70 180 VAL C CA 1
ATOM 6902 C C . VAL C 1 180 ? -16.218 -34.566 106.685 1.00 37.71 180 VAL C C 1
ATOM 6903 O O . VAL C 1 180 ? -16.857 -35.292 105.916 1.00 36.43 180 VAL C O 1
ATOM 6907 N N . GLN C 1 181 ? -16.469 -34.530 107.992 1.00 39.41 181 GLN C N 1
ATOM 6908 C CA . GLN C 1 181 ? -17.506 -35.384 108.551 1.00 43.47 181 GLN C CA 1
ATOM 6909 C C . GLN C 1 181 ? -18.860 -35.028 107.957 1.00 39.82 181 GLN C C 1
ATOM 6910 O O . GLN C 1 181 ? -19.652 -35.917 107.599 1.00 31.74 181 GLN C O 1
ATOM 6916 N N . GLY C 1 182 ? -19.123 -33.728 107.788 1.00 40.91 182 GLY C N 1
ATOM 6917 C CA . GLY C 1 182 ? -20.391 -33.299 107.229 1.00 42.86 182 GLY C CA 1
ATOM 6918 C C . GLY C 1 182 ? -20.571 -33.743 105.792 1.00 44.04 182 GLY C C 1
ATOM 6919 O O . GLY C 1 182 ? -21.609 -34.357 105.436 1.00 47.06 182 GLY C O 1
ATOM 6920 N N . VAL C 1 183 ? -19.546 -33.466 104.968 1.00 46.27 183 VAL C N 1
ATOM 6921 C CA . VAL C 1 183 ? -19.595 -33.894 103.571 1.00 40.84 183 VAL C CA 1
ATOM 6922 C C . VAL C 1 183 ? -19.876 -35.388 103.501 1.00 40.25 183 VAL C C 1
ATOM 6923 O O . VAL C 1 183 ? -20.850 -35.811 102.879 1.00 38.85 183 VAL C O 1
ATOM 6927 N N . ALA C 1 184 ? -19.088 -36.195 104.241 1.00 35.76 184 ALA C N 1
ATOM 6928 C CA . ALA C 1 184 ? -19.293 -37.643 104.256 1.00 37.40 184 ALA C CA 1
ATOM 6929 C C . ALA C 1 184 ? -20.717 -37.993 104.654 1.00 41.67 184 ALA C C 1
ATOM 6930 O O . ALA C 1 184 ? -21.331 -38.891 104.064 1.00 37.91 184 ALA C O 1
ATOM 6932 N N . SER C 1 185 ? -21.256 -37.302 105.666 1.00 42.64 185 SER C N 1
ATOM 6933 C CA . SER C 1 185 ? -22.584 -37.635 106.164 1.00 40.66 185 SER C CA 1
ATOM 6934 C C . SER C 1 185 ? -23.609 -37.517 105.061 1.00 39.66 185 SER C C 1
ATOM 6935 O O . SER C 1 185 ? -24.521 -38.346 104.954 1.00 42.37 185 SER C O 1
ATOM 6938 N N . MET C 1 186 ? -23.482 -36.481 104.243 1.00 43.31 186 MET C N 1
ATOM 6939 C CA . MET C 1 186 ? -24.390 -36.352 103.103 1.00 38.95 186 MET C CA 1
ATOM 6940 C C . MET C 1 186 ? -24.049 -37.345 101.999 1.00 40.23 186 MET C C 1
ATOM 6941 O O . MET C 1 186 ? -24.943 -37.935 101.394 1.00 41.89 186 MET C O 1
ATOM 6946 N N . ALA C 1 187 ? -22.763 -37.524 101.713 1.00 40.55 187 ALA C N 1
ATOM 6947 C CA . ALA C 1 187 ? -22.355 -38.384 100.611 1.00 36.56 187 ALA C CA 1
ATOM 6948 C C . ALA C 1 187 ? -22.794 -39.822 100.846 1.00 37.54 187 ALA C C 1
ATOM 6949 O O . ALA C 1 187 ? -23.293 -40.489 99.925 1.00 37.36 187 ALA C O 1
ATOM 6951 N N . PHE C 1 188 ? -22.657 -40.307 102.091 1.00 40.26 188 PHE C N 1
ATOM 6952 C CA . PHE C 1 188 ? -22.858 -41.718 102.426 1.00 39.80 188 PHE C CA 1
ATOM 6953 C C . PHE C 1 188 ? -24.257 -42.037 102.944 1.00 43.01 188 PHE C C 1
ATOM 6954 O O . PHE C 1 188 ? -24.537 -43.200 103.218 1.00 42.88 188 PHE C O 1
ATOM 6962 N N . GLY C 1 189 ? -25.147 -41.053 103.018 1.00 46.79 189 GLY C N 1
ATOM 6963 C CA . GLY C 1 189 ? -26.492 -41.276 103.533 1.00 48.95 189 GLY C CA 1
ATOM 6964 C C . GLY C 1 189 ? -26.552 -41.753 104.970 1.00 51.45 189 GLY C C 1
ATOM 6965 O O . GLY C 1 189 ? -27.364 -42.627 105.307 1.00 52.36 189 GLY C O 1
ATOM 6966 N N . LEU C 1 190 ? -25.728 -41.170 105.838 1.00 39.49 190 LEU C N 1
ATOM 6967 C CA . LEU C 1 190 ? -25.771 -41.522 107.250 1.00 47.19 190 LEU C CA 1
ATOM 6968 C C . LEU C 1 190 ? -27.039 -40.942 107.905 1.00 52.64 190 LEU C C 1
ATOM 6969 O O . LEU C 1 190 ? -27.787 -40.153 107.311 1.00 46.20 190 LEU C O 1
ATOM 6974 N N . PHE C 1 191 ? -27.306 -41.394 109.137 1.00 50.33 191 PHE C N 1
ATOM 6975 C CA . PHE C 1 191 ? -28.391 -40.853 109.959 1.00 44.78 191 PHE C CA 1
ATOM 6976 C C . PHE C 1 191 ? -29.749 -40.994 109.297 1.00 44.45 191 PHE C C 1
ATOM 6977 O O . PHE C 1 191 ? -30.621 -40.143 109.492 1.00 50.16 191 PHE C O 1
ATOM 6985 N N . GLY C 1 192 ? -29.935 -42.060 108.512 1.00 45.54 192 GLY C N 1
ATOM 6986 C CA . GLY C 1 192 ? -31.182 -42.294 107.809 1.00 46.38 192 GLY C CA 1
ATOM 6987 C C . GLY C 1 192 ? -31.408 -41.422 106.589 1.00 45.79 192 GLY C C 1
ATOM 6988 O O . GLY C 1 192 ? -32.509 -41.449 106.024 1.00 41.71 192 GLY C O 1
ATOM 6989 N N . LEU C 1 193 ? -30.424 -40.621 106.190 1.00 43.45 193 LEU C N 1
ATOM 6990 C CA . LEU C 1 193 ? -30.546 -39.721 105.056 1.00 41.47 193 LEU C CA 1
ATOM 6991 C C . LEU C 1 193 ? -30.309 -40.437 103.729 1.00 45.49 193 LEU C C 1
ATOM 6992 O O . LEU C 1 193 ? -29.656 -41.483 103.679 1.00 48.47 193 LEU C O 1
ATOM 6997 N N . PRO C 1 194 ? -30.847 -39.899 102.635 1.00 42.29 194 PRO C N 1
ATOM 6998 C CA . PRO C 1 194 ? -30.480 -40.402 101.304 1.00 42.61 194 PRO C CA 1
ATOM 6999 C C . PRO C 1 194 ? -29.077 -39.956 100.909 1.00 46.95 194 PRO C C 1
ATOM 7000 O O . PRO C 1 194 ? -28.537 -38.957 101.404 1.00 42.71 194 PRO C O 1
ATOM 7004 N N . LYS C 1 195 ? -28.471 -40.740 100.004 1.00 42.06 195 LYS C N 1
ATOM 7005 C CA . LYS C 1 195 ? -27.139 -40.449 99.478 1.00 37.91 195 LYS C CA 1
ATOM 7006 C C . LYS C 1 195 ? -27.185 -39.253 98.537 1.00 38.27 195 LYS C C 1
ATOM 7007 O O . LYS C 1 195 ? -27.830 -39.317 97.490 1.00 38.35 195 LYS C O 1
ATOM 7013 N N . ALA C 1 196 ? -26.522 -38.151 98.925 1.00 37.64 196 ALA C N 1
ATOM 7014 C CA . ALA C 1 196 ? -26.410 -36.965 98.073 1.00 32.67 196 ALA C CA 1
ATOM 7015 C C . ALA C 1 196 ? -25.696 -37.310 96.784 1.00 41.13 196 ALA C C 1
ATOM 7016 O O . ALA C 1 196 ? -24.595 -37.879 96.804 1.00 37.46 196 ALA C O 1
ATOM 7018 N N . LYS C 1 197 ? -26.348 -36.978 95.655 1.00 37.92 197 LYS C N 1
ATOM 7019 C CA . LYS C 1 197 ? -25.810 -37.206 94.320 1.00 34.95 197 LYS C CA 1
ATOM 7020 C C . LYS C 1 197 ? -24.917 -36.069 93.829 1.00 35.16 197 LYS C C 1
ATOM 7021 O O . LYS C 1 197 ? -23.919 -36.310 93.149 1.00 28.56 197 LYS C O 1
ATOM 7027 N N . ILE C 1 198 ? -25.258 -34.827 94.155 1.00 34.16 198 ILE C N 1
ATOM 7028 C CA . ILE C 1 198 ? -24.394 -33.686 93.909 1.00 37.74 198 ILE C CA 1
ATOM 7029 C C . ILE C 1 198 ? -24.169 -33.005 95.239 1.00 38.08 198 ILE C C 1
ATOM 7030 O O . ILE C 1 198 ? -25.034 -33.006 96.115 1.00 40.99 198 ILE C O 1
ATOM 7035 N N . LEU C 1 199 ? -22.973 -32.470 95.412 1.00 32.89 199 LEU C N 1
ATOM 7036 C CA . LEU C 1 199 ? -22.670 -31.707 96.598 1.00 38.31 199 LEU C CA 1
ATOM 7037 C C . LEU C 1 199 ? -22.049 -30.385 96.198 1.00 37.86 199 LEU C C 1
ATOM 7038 O O . LEU C 1 199 ? -20.950 -30.342 95.639 1.00 37.78 199 LEU C O 1
ATOM 7043 N N . VAL C 1 200 ? -22.767 -29.311 96.505 1.00 34.73 200 VAL C N 1
ATOM 7044 C CA . VAL C 1 200 ? -22.437 -27.960 96.084 1.00 44.37 200 VAL C CA 1
ATOM 7045 C C . VAL C 1 200 ? -22.215 -27.098 97.316 1.00 41.50 200 VAL C C 1
ATOM 7046 O O . VAL C 1 200 ? -22.749 -27.375 98.391 1.00 46.79 200 VAL C O 1
ATOM 7050 N N . GLY C 1 201 ? -21.433 -26.034 97.152 1.00 43.93 201 GLY C N 1
ATOM 7051 C CA . GLY C 1 201 ? -21.251 -25.059 98.200 1.00 43.74 201 GLY C CA 1
ATOM 7052 C C . GLY C 1 201 ? -19.792 -24.899 98.557 1.00 42.11 201 GLY C C 1
ATOM 7053 O O . GLY C 1 201 ? -19.043 -25.870 98.653 1.00 33.61 201 GLY C O 1
ATOM 7054 N N . PRO C 1 202 ? -19.374 -23.665 98.814 1.00 52.51 202 PRO C N 1
ATOM 7055 C CA . PRO C 1 202 ? -17.952 -23.405 99.084 1.00 51.07 202 PRO C CA 1
ATOM 7056 C C . PRO C 1 202 ? -17.507 -24.037 100.395 1.00 48.31 202 PRO C C 1
ATOM 7057 O O . PRO C 1 202 ? -18.322 -24.464 101.220 1.00 46.32 202 PRO C O 1
ATOM 7061 N N . GLY C 1 203 ? -16.186 -24.131 100.569 1.00 42.52 203 GLY C N 1
ATOM 7062 C CA . GLY C 1 203 ? -15.672 -24.690 101.810 1.00 52.01 203 GLY C CA 1
ATOM 7063 C C . GLY C 1 203 ? -14.162 -24.642 101.844 1.00 59.00 203 GLY C C 1
ATOM 7064 O O . GLY C 1 203 ? -13.497 -24.416 100.824 1.00 55.50 203 GLY C O 1
ATOM 7065 N N . ASN C 1 204 ? -13.620 -24.831 103.057 1.00 55.32 204 ASN C N 1
ATOM 7066 C CA . ASN C 1 204 ? -12.166 -24.875 103.210 1.00 53.04 204 ASN C CA 1
ATOM 7067 C C . ASN C 1 204 ? -11.593 -26.078 102.455 1.00 49.04 204 ASN C C 1
ATOM 7068 O O . ASN C 1 204 ? -12.325 -26.900 101.896 1.00 45.62 204 ASN C O 1
ATOM 7073 N N . GLN C 1 205 ? -10.254 -26.166 102.428 1.00 47.39 205 GLN C N 1
ATOM 7074 C CA . GLN C 1 205 ? -9.578 -27.175 101.612 1.00 45.29 205 GLN C CA 1
ATOM 7075 C C . GLN C 1 205 ? -9.845 -28.618 102.072 1.00 54.16 205 GLN C C 1
ATOM 7076 O O . GLN C 1 205 ? -9.840 -29.523 101.231 1.00 56.70 205 GLN C O 1
ATOM 7082 N N . PHE C 1 206 ? -10.076 -28.891 103.366 1.00 46.94 206 PHE C N 1
ATOM 7083 C CA . PHE C 1 206 ? -10.465 -30.262 103.725 1.00 52.66 206 PHE C CA 1
ATOM 7084 C C . PHE C 1 206 ? -11.799 -30.626 103.069 1.00 51.12 206 PHE C C 1
ATOM 7085 O O . PHE C 1 206 ? -11.958 -31.702 102.468 1.00 51.79 206 PHE C O 1
ATOM 7093 N N . VAL C 1 207 ? -12.775 -29.734 103.216 1.00 44.54 207 VAL C N 1
ATOM 7094 C CA . VAL C 1 207 ? -14.079 -29.882 102.598 1.00 41.84 207 VAL C CA 1
ATOM 7095 C C . VAL C 1 207 ? -13.947 -29.968 101.080 1.00 43.90 207 VAL C C 1
ATOM 7096 O O . VAL C 1 207 ? -14.692 -30.699 100.429 1.00 41.78 207 VAL C O 1
ATOM 7100 N N . ALA C 1 208 ? -13.070 -29.150 100.482 1.00 43.44 208 ALA C N 1
ATOM 7101 C CA . ALA C 1 208 ? -12.905 -29.191 99.028 1.00 41.61 208 ALA C CA 1
ATOM 7102 C C . ALA C 1 208 ? -12.319 -30.514 98.576 1.00 51.21 208 ALA C C 1
ATOM 7103 O O . ALA C 1 208 ? -12.700 -31.065 97.517 1.00 47.50 208 ALA C O 1
ATOM 7105 N N . GLU C 1 209 ? -11.384 -31.036 99.366 1.00 49.58 209 GLU C N 1
ATOM 7106 C CA . GLU C 1 209 ? -10.752 -32.295 99.026 1.00 51.58 209 GLU C CA 1
ATOM 7107 C C . GLU C 1 209 ? -11.772 -33.416 99.083 1.00 45.09 209 GLU C C 1
ATOM 7108 O O . GLU C 1 209 ? -12.146 -33.959 98.041 1.00 46.66 209 GLU C O 1
ATOM 7114 N N . ALA C 1 210 ? -12.280 -33.731 100.272 1.00 47.25 210 ALA C N 1
ATOM 7115 C CA . ALA C 1 210 ? -13.406 -34.651 100.288 1.00 47.62 210 ALA C CA 1
ATOM 7116 C C . ALA C 1 210 ? -14.507 -33.925 99.539 1.00 42.74 210 ALA C C 1
ATOM 7117 O O . ALA C 1 210 ? -15.065 -32.980 100.085 1.00 53.79 210 ALA C O 1
ATOM 7119 N N . LYS C 1 211 ? -14.811 -34.332 98.317 1.00 37.87 211 LYS C N 1
ATOM 7120 C CA . LYS C 1 211 ? -15.743 -33.659 97.414 1.00 46.66 211 LYS C CA 1
ATOM 7121 C C . LYS C 1 211 ? -15.121 -33.814 96.044 1.00 44.92 211 LYS C C 1
ATOM 7122 O O . LYS C 1 211 ? -15.725 -34.380 95.140 1.00 41.96 211 LYS C O 1
ATOM 7128 N N . ARG C 1 212 ? -13.886 -33.317 95.885 1.00 42.06 212 ARG C N 1
ATOM 7129 C CA . ARG C 1 212 ? -13.148 -33.734 94.711 1.00 42.20 212 ARG C CA 1
ATOM 7130 C C . ARG C 1 212 ? -13.019 -35.250 94.727 1.00 40.23 212 ARG C C 1
ATOM 7131 O O . ARG C 1 212 ? -13.326 -35.928 93.741 1.00 45.57 212 ARG C O 1
ATOM 7139 N N . MET C 1 213 ? -12.647 -35.801 95.873 1.00 35.33 213 MET C N 1
ATOM 7140 C CA . MET C 1 213 ? -12.479 -37.239 95.982 1.00 39.73 213 MET C CA 1
ATOM 7141 C C . MET C 1 213 ? -13.801 -37.980 95.878 1.00 43.65 213 MET C C 1
ATOM 7142 O O . MET C 1 213 ? -13.848 -39.094 95.343 1.00 52.10 213 MET C O 1
ATOM 7147 N N . LEU C 1 214 ? -14.859 -37.447 96.479 1.00 43.82 214 LEU C N 1
ATOM 7148 C CA . LEU C 1 214 ? -16.102 -38.207 96.566 1.00 40.72 214 LEU C CA 1
ATOM 7149 C C . LEU C 1 214 ? -16.987 -38.031 95.334 1.00 40.88 214 LEU C C 1
ATOM 7150 O O . LEU C 1 214 ? -17.580 -38.993 94.859 1.00 49.18 214 LEU C O 1
ATOM 7155 N N . PHE C 1 215 ? -17.061 -36.815 94.776 1.00 43.26 215 PHE C N 1
ATOM 7156 C CA . PHE C 1 215 ? -17.987 -36.485 93.708 1.00 40.16 215 PHE C CA 1
ATOM 7157 C C . PHE C 1 215 ? -17.315 -36.080 92.400 1.00 47.92 215 PHE C C 1
ATOM 7158 O O . PHE C 1 215 ? -17.970 -36.099 91.345 1.00 44.47 215 PHE C O 1
ATOM 7166 N N . GLY C 1 216 ? -16.042 -35.717 92.448 1.00 47.64 216 GLY C N 1
ATOM 7167 C CA . GLY C 1 216 ? -15.296 -35.392 91.256 1.00 42.83 216 GLY C CA 1
ATOM 7168 C C . GLY C 1 216 ? -15.146 -36.592 90.360 1.00 51.36 216 GLY C C 1
ATOM 7169 O O . GLY C 1 216 ? -15.506 -37.719 90.700 1.00 56.72 216 GLY C O 1
ATOM 7170 N N . ARG C 1 217 ? -14.678 -36.296 89.142 1.00 68.63 217 ARG C N 1
ATOM 7171 C CA . ARG C 1 217 ? -14.162 -37.261 88.152 1.00 60.87 217 ARG C CA 1
ATOM 7172 C C . ARG C 1 217 ? -13.572 -36.442 87.010 1.00 62.01 217 ARG C C 1
ATOM 7173 O O . ARG C 1 217 ? -13.778 -35.225 86.928 1.00 55.43 217 ARG C O 1
ATOM 7181 N N . THR C 1 227 ? -17.711 -46.147 81.608 1.00 53.55 227 THR C N 1
ATOM 7182 C CA . THR C 1 227 ? -18.841 -46.465 80.734 1.00 68.03 227 THR C CA 1
ATOM 7183 C C . THR C 1 227 ? -19.413 -47.841 81.187 1.00 73.54 227 THR C C 1
ATOM 7184 O O . THR C 1 227 ? -18.840 -48.908 80.962 1.00 69.29 227 THR C O 1
ATOM 7188 N N . ASP C 1 228 ? -20.511 -47.758 81.921 1.00 74.63 228 ASP C N 1
ATOM 7189 C CA . ASP C 1 228 ? -21.242 -48.963 82.230 1.00 64.82 228 ASP C CA 1
ATOM 7190 C C . ASP C 1 228 ? -22.140 -49.313 81.063 1.00 66.54 228 ASP C C 1
ATOM 7191 O O . ASP C 1 228 ? -22.448 -48.474 80.211 1.00 64.97 228 ASP C O 1
ATOM 7196 N N . SER C 1 229 ? -22.534 -50.567 80.996 1.00 67.72 229 SER C N 1
ATOM 7197 C CA . SER C 1 229 ? -23.546 -50.955 80.036 1.00 56.00 229 SER C CA 1
ATOM 7198 C C . SER C 1 229 ? -24.560 -51.795 80.810 1.00 60.41 229 SER C C 1
ATOM 7199 O O . SER C 1 229 ? -24.191 -52.549 81.720 1.00 64.18 229 SER C O 1
ATOM 7202 N N . LEU C 1 230 ? -25.843 -51.615 80.512 1.00 58.23 230 LEU C N 1
ATOM 7203 C CA . LEU C 1 230 ? -26.885 -52.418 81.141 1.00 46.44 230 LEU C CA 1
ATOM 7204 C C . LEU C 1 230 ? -27.935 -52.734 80.103 1.00 47.52 230 LEU C C 1
ATOM 7205 O O . LEU C 1 230 ? -28.305 -51.871 79.293 1.00 47.16 230 LEU C O 1
ATOM 7210 N N . ILE C 1 231 ? -28.422 -53.973 80.153 1.00 49.58 231 ILE C N 1
ATOM 7211 C CA . ILE C 1 231 ? -29.504 -54.445 79.297 1.00 45.26 231 ILE C CA 1
ATOM 7212 C C . ILE C 1 231 ? -30.685 -54.870 80.151 1.00 42.01 231 ILE C C 1
ATOM 7213 O O . ILE C 1 231 ? -30.597 -55.850 80.903 1.00 43.39 231 ILE C O 1
ATOM 7218 N N . LEU C 1 232 ? -31.801 -54.159 80.009 1.00 44.78 232 LEU C N 1
ATOM 7219 C CA . LEU C 1 232 ? -33.064 -54.544 80.635 1.00 46.63 232 LEU C CA 1
ATOM 7220 C C . LEU C 1 232 ? -33.843 -55.421 79.667 1.00 44.13 232 LEU C C 1
ATOM 7221 O O . LEU C 1 232 ? -34.239 -54.955 78.589 1.00 42.25 232 LEU C O 1
ATOM 7226 N N . ALA C 1 233 ? -34.111 -56.672 80.053 1.00 41.91 233 ALA C N 1
ATOM 7227 C CA . ALA C 1 233 ? -34.834 -57.589 79.175 1.00 48.39 233 ALA C CA 1
ATOM 7228 C C . ALA C 1 233 ? -35.908 -58.330 79.955 1.00 53.26 233 ALA C C 1
ATOM 7229 O O . ALA C 1 233 ? -35.657 -58.809 81.062 1.00 57.17 233 ALA C O 1
ATOM 7231 N N . ASP C 1 234 ? -37.100 -58.448 79.385 1.00 52.06 234 ASP C N 1
ATOM 7232 C CA . ASP C 1 234 ? -38.084 -59.325 80.001 1.00 49.21 234 ASP C CA 1
ATOM 7233 C C . ASP C 1 234 ? -38.228 -60.586 79.175 1.00 52.63 234 ASP C C 1
ATOM 7234 O O . ASP C 1 234 ? -37.495 -60.804 78.196 1.00 51.69 234 ASP C O 1
ATOM 7239 N N . ARG C 1 235 ? -39.191 -61.429 79.581 1.00 56.64 235 ARG C N 1
ATOM 7240 C CA . ARG C 1 235 ? -39.287 -62.776 79.014 1.00 57.66 235 ARG C CA 1
ATOM 7241 C C . ARG C 1 235 ? -39.444 -62.781 77.498 1.00 60.08 235 ARG C C 1
ATOM 7242 O O . ARG C 1 235 ? -39.234 -63.820 76.879 1.00 60.60 235 ARG C O 1
ATOM 7250 N N . THR C 1 236 ? -39.869 -61.678 76.894 1.00 52.50 236 THR C N 1
ATOM 7251 C CA . THR C 1 236 ? -40.031 -61.624 75.450 1.00 51.66 236 THR C CA 1
ATOM 7252 C C . THR C 1 236 ? -38.727 -61.360 74.715 1.00 56.21 236 THR C C 1
ATOM 7253 O O . THR C 1 236 ? -38.693 -61.436 73.482 1.00 46.48 236 THR C O 1
ATOM 7257 N N . ALA C 1 237 ? -37.685 -60.947 75.432 1.00 59.86 237 ALA C N 1
ATOM 7258 C CA . ALA C 1 237 ? -36.412 -60.646 74.775 1.00 64.79 237 ALA C CA 1
ATOM 7259 C C . ALA C 1 237 ? -35.878 -61.893 74.085 1.00 70.23 237 ALA C C 1
ATOM 7260 O O . ALA C 1 237 ? -35.979 -63.005 74.619 1.00 68.05 237 ALA C O 1
ATOM 7262 N N . ASP C 1 238 ? -35.276 -61.688 72.903 1.00 72.17 238 ASP C N 1
ATOM 7263 C CA . ASP C 1 238 ? -34.730 -62.733 72.034 1.00 72.54 238 ASP C CA 1
ATOM 7264 C C . ASP C 1 238 ? -33.380 -63.182 72.583 1.00 74.78 238 ASP C C 1
ATOM 7265 O O . ASP C 1 238 ? -32.383 -62.474 72.379 1.00 82.59 238 ASP C O 1
ATOM 7270 N N . PRO C 1 239 ? -33.300 -64.357 73.227 1.00 70.83 239 PRO C N 1
ATOM 7271 C CA . PRO C 1 239 ? -32.031 -64.776 73.855 1.00 72.21 239 PRO C CA 1
ATOM 7272 C C . PRO C 1 239 ? -30.816 -64.654 72.954 1.00 70.10 239 PRO C C 1
ATOM 7273 O O . PRO C 1 239 ? -29.722 -64.328 73.444 1.00 68.44 239 PRO C O 1
ATOM 7277 N N . HIS C 1 240 ? -30.995 -64.843 71.639 1.00 69.42 240 HIS C N 1
ATOM 7278 C CA . HIS C 1 240 ? -29.891 -64.649 70.698 1.00 78.47 240 HIS C CA 1
ATOM 7279 C C . HIS C 1 240 ? -29.372 -63.212 70.733 1.00 74.70 240 HIS C C 1
ATOM 7280 O O . HIS C 1 240 ? -28.159 -62.976 70.846 1.00 70.75 240 HIS C O 1
ATOM 7287 N N . ILE C 1 241 ? -30.272 -62.231 70.669 1.00 75.74 241 ILE C N 1
ATOM 7288 C CA . ILE C 1 241 ? -29.832 -60.838 70.628 1.00 74.65 241 ILE C CA 1
ATOM 7289 C C . ILE C 1 241 ? -29.210 -60.431 71.964 1.00 68.78 241 ILE C C 1
ATOM 7290 O O . ILE C 1 241 ? -28.181 -59.742 71.998 1.00 70.44 241 ILE C O 1
ATOM 7295 N N . VAL C 1 242 ? -29.802 -60.862 73.082 1.00 62.22 242 VAL C N 1
ATOM 7296 C CA . VAL C 1 242 ? -29.229 -60.505 74.377 1.00 68.77 242 VAL C CA 1
ATOM 7297 C C . VAL C 1 242 ? -27.804 -61.035 74.488 1.00 67.89 242 VAL C C 1
ATOM 7298 O O . VAL C 1 242 ? -26.870 -60.298 74.852 1.00 76.95 242 VAL C O 1
ATOM 7302 N N . THR C 1 243 ? -27.601 -62.302 74.117 1.00 77.01 243 THR C N 1
ATOM 7303 C CA . THR C 1 243 ? -26.260 -62.864 74.236 1.00 80.15 243 THR C CA 1
ATOM 7304 C C . THR C 1 243 ? -25.292 -62.191 73.257 1.00 71.16 243 THR C C 1
ATOM 7305 O O . THR C 1 243 ? -24.143 -61.915 73.617 1.00 73.99 243 THR C O 1
ATOM 7309 N N . THR C 1 244 ? -25.740 -61.902 72.024 1.00 70.64 244 THR C N 1
ATOM 7310 C CA . THR C 1 244 ? -24.892 -61.204 71.050 1.00 72.37 244 THR C CA 1
ATOM 7311 C C . THR C 1 244 ? -24.408 -59.865 71.599 1.00 76.55 244 THR C C 1
ATOM 7312 O O . THR C 1 244 ? -23.217 -59.534 71.499 1.00 73.43 244 THR C O 1
ATOM 7316 N N . ASP C 1 245 ? -25.330 -59.069 72.159 1.00 65.97 245 ASP C N 1
ATOM 7317 C CA . ASP C 1 245 ? -24.956 -57.765 72.693 1.00 72.46 245 ASP C CA 1
ATOM 7318 C C . ASP C 1 245 ? -23.943 -57.912 73.826 1.00 75.93 245 ASP C C 1
ATOM 7319 O O . ASP C 1 245 ? -22.890 -57.239 73.836 1.00 85.67 245 ASP C O 1
ATOM 7324 N N . LEU C 1 246 ? -24.216 -58.837 74.763 1.00 69.10 246 LEU C N 1
ATOM 7325 C CA . LEU C 1 246 ? -23.296 -59.040 75.878 1.00 71.81 246 LEU C CA 1
ATOM 7326 C C . LEU C 1 246 ? -21.916 -59.469 75.387 1.00 85.05 246 LEU C C 1
ATOM 7327 O O . LEU C 1 246 ? -20.905 -59.136 76.016 1.00 86.15 246 LEU C O 1
ATOM 7332 N N . VAL C 1 247 ? -21.857 -60.230 74.287 1.00 84.44 247 VAL C N 1
ATOM 7333 C CA . VAL C 1 247 ? -20.566 -60.616 73.730 1.00 85.60 247 VAL C CA 1
ATOM 7334 C C . VAL C 1 247 ? -19.861 -59.416 73.105 1.00 88.08 247 VAL C C 1
ATOM 7335 O O . VAL C 1 247 ? -18.647 -59.239 73.277 1.00 92.53 247 VAL C O 1
ATOM 7339 N N . SER C 1 248 ? -20.601 -58.576 72.367 1.00 91.32 248 SER C N 1
ATOM 7340 C CA . SER C 1 248 ? -19.987 -57.393 71.760 1.00 93.62 248 SER C CA 1
ATOM 7341 C C . SER C 1 248 ? -19.513 -56.393 72.795 1.00 95.69 248 SER C C 1
ATOM 7342 O O . SER C 1 248 ? -18.823 -55.426 72.443 1.00 98.20 248 SER C O 1
ATOM 7345 N N . GLN C 1 249 ? -19.822 -56.632 74.062 1.00 92.35 249 GLN C N 1
ATOM 7346 C CA . GLN C 1 249 ? -19.180 -55.838 75.113 1.00 100.89 249 GLN C CA 1
ATOM 7347 C C . GLN C 1 249 ? -17.741 -56.275 75.375 1.00 101.07 249 GLN C C 1
ATOM 7348 O O . GLN C 1 249 ? -17.171 -55.874 76.389 1.00 101.41 249 GLN C O 1
ATOM 7354 N N . ALA C 1 250 ? -17.227 -57.194 74.568 1.00 103.35 250 ALA C N 1
ATOM 7355 C CA . ALA C 1 250 ? -15.818 -57.580 74.525 1.00 105.56 250 ALA C CA 1
ATOM 7356 C C . ALA C 1 250 ? -15.062 -57.051 73.307 1.00 111.95 250 ALA C C 1
ATOM 7357 O O . ALA C 1 250 ? -14.264 -57.763 72.694 1.00 106.79 250 ALA C O 1
ATOM 7359 N N . GLU C 1 251 ? -15.360 -55.819 72.895 1.00 119.78 251 GLU C N 1
ATOM 7360 C CA . GLU C 1 251 ? -14.596 -55.120 71.865 1.00 128.63 251 GLU C CA 1
ATOM 7361 C C . GLU C 1 251 ? -13.904 -53.895 72.440 1.00 135.63 251 GLU C C 1
ATOM 7362 O O . GLU C 1 251 ? -12.695 -53.703 72.274 1.00 141.54 251 GLU C O 1
ATOM 7368 N N . HIS C 1 252 ? -14.682 -53.065 73.132 1.00 138.80 252 HIS C N 1
ATOM 7369 C CA . HIS C 1 252 ? -14.208 -52.049 74.053 1.00 140.28 252 HIS C CA 1
ATOM 7370 C C . HIS C 1 252 ? -14.332 -52.541 75.504 1.00 133.78 252 HIS C C 1
ATOM 7371 O O . HIS C 1 252 ? -14.389 -51.743 76.446 1.00 128.33 252 HIS C O 1
ATOM 7378 N N . GLY C 1 253 ? -14.356 -53.862 75.694 1.00 123.86 253 GLY C N 1
ATOM 7379 C CA . GLY C 1 253 ? -14.670 -54.425 76.978 1.00 116.76 253 GLY C CA 1
ATOM 7380 C C . GLY C 1 253 ? -13.473 -54.866 77.776 1.00 114.24 253 GLY C C 1
ATOM 7381 O O . GLY C 1 253 ? -13.526 -55.898 78.471 1.00 110.65 253 GLY C O 1
ATOM 7382 N N . TYR C 1 254 ? -12.381 -54.117 77.694 1.00 115.67 254 TYR C N 1
ATOM 7383 C CA . TYR C 1 254 ? -11.337 -54.335 78.675 1.00 122.74 254 TYR C CA 1
ATOM 7384 C C . TYR C 1 254 ? -11.764 -53.326 79.741 1.00 117.08 254 TYR C C 1
ATOM 7385 O O . TYR C 1 254 ? -12.026 -52.159 79.418 1.00 112.26 254 TYR C O 1
ATOM 7394 N N . ASN C 1 255 ? -12.048 -53.789 80.959 1.00 117.72 255 ASN C N 1
ATOM 7395 C CA . ASN C 1 255 ? -13.043 -53.081 81.802 1.00 116.88 255 ASN C CA 1
ATOM 7396 C C . ASN C 1 255 ? -14.401 -53.140 81.104 1.00 102.50 255 ASN C C 1
ATOM 7397 O O . ASN C 1 255 ? -14.709 -54.131 80.417 1.00 105.03 255 ASN C O 1
ATOM 7402 N N . SER C 1 256 ? -15.210 -52.088 81.230 1.00 92.22 256 SER C N 1
ATOM 7403 C CA . SER C 1 256 ? -16.593 -51.907 80.800 1.00 82.43 256 SER C CA 1
ATOM 7404 C C . SER C 1 256 ? -17.460 -52.945 81.510 1.00 83.46 256 SER C C 1
ATOM 7405 O O . SER C 1 256 ? -17.576 -54.082 81.023 1.00 88.53 256 SER C O 1
ATOM 7408 N N . PRO C 1 257 ? -18.001 -52.651 82.698 1.00 84.21 257 PRO C N 1
ATOM 7409 C CA . PRO C 1 257 ? -18.924 -53.602 83.316 1.00 81.48 257 PRO C CA 1
ATOM 7410 C C . PRO C 1 257 ? -20.185 -53.691 82.477 1.00 77.71 257 PRO C C 1
ATOM 7411 O O . PRO C 1 257 ? -20.559 -52.756 81.761 1.00 70.12 257 PRO C O 1
ATOM 7415 N N . VAL C 1 258 ? -20.824 -54.854 82.524 1.00 76.92 258 VAL C N 1
ATOM 7416 C CA . VAL C 1 258 ? -22.119 -55.018 81.890 1.00 68.46 258 VAL C CA 1
ATOM 7417 C C . VAL C 1 258 ? -23.031 -55.734 82.866 1.00 68.52 258 VAL C C 1
ATOM 7418 O O . VAL C 1 258 ? -22.594 -56.617 83.610 1.00 73.53 258 VAL C O 1
ATOM 7422 N N . TRP C 1 259 ? -24.290 -55.303 82.908 1.00 64.03 259 TRP C N 1
ATOM 7423 C CA . TRP C 1 259 ? -25.319 -55.944 83.708 1.00 65.17 259 TRP C CA 1
ATOM 7424 C C . TRP C 1 259 ? -26.459 -56.352 82.795 1.00 55.57 259 TRP C C 1
ATOM 7425 O O . TRP C 1 259 ? -26.763 -55.667 81.813 1.00 55.24 259 TRP C O 1
ATOM 7436 N N . LEU C 1 260 ? -27.055 -57.495 83.115 1.00 53.99 260 LEU C N 1
ATOM 7437 C CA . LEU C 1 260 ? -28.334 -57.948 82.588 1.00 58.20 260 LEU C CA 1
ATOM 7438 C C . LEU C 1 260 ? -29.362 -57.937 83.702 1.00 50.62 260 LEU C C 1
ATOM 7439 O O . LEU C 1 260 ? -29.266 -58.738 84.622 1.00 55.18 260 LEU C O 1
ATOM 7444 N N . VAL C 1 261 ? -30.385 -57.108 83.595 1.00 50.69 261 VAL C N 1
ATOM 7445 C CA . VAL C 1 261 ? -31.440 -57.052 84.602 1.00 49.33 261 VAL C CA 1
ATOM 7446 C C . VAL C 1 261 ? -32.711 -57.589 83.965 1.00 47.11 261 VAL C C 1
ATOM 7447 O O . VAL C 1 261 ? -33.200 -57.035 82.972 1.00 50.34 261 VAL C O 1
ATOM 7451 N N . THR C 1 262 ? -33.208 -58.710 84.477 1.00 51.60 262 THR C N 1
ATOM 7452 C CA . THR C 1 262 ? -34.384 -59.327 83.881 1.00 51.55 262 THR C CA 1
ATOM 7453 C C . THR C 1 262 ? -35.314 -59.823 84.978 1.00 54.84 262 THR C C 1
ATOM 7454 O O . THR C 1 262 ? -34.912 -60.006 86.134 1.00 51.22 262 THR C O 1
ATOM 7458 N N . ASP C 1 263 ? -36.572 -60.085 84.598 1.00 56.10 263 ASP C N 1
ATOM 7459 C CA . ASP C 1 263 ? -37.516 -60.687 85.536 1.00 58.99 263 ASP C CA 1
ATOM 7460 C C . ASP C 1 263 ? -37.807 -62.157 85.249 1.00 59.57 263 ASP C C 1
ATOM 7461 O O . ASP C 1 263 ? -38.546 -62.796 86.003 1.00 54.22 263 ASP C O 1
ATOM 7466 N N . ASP C 1 264 ? -37.205 -62.717 84.199 1.00 55.14 264 ASP C N 1
ATOM 7467 C CA . ASP C 1 264 ? -37.452 -64.075 83.724 1.00 58.39 264 ASP C CA 1
ATOM 7468 C C . ASP C 1 264 ? -36.273 -65.016 83.998 1.00 68.59 264 ASP C C 1
ATOM 7469 O O . ASP C 1 264 ? -35.196 -64.831 83.427 1.00 72.44 264 ASP C O 1
ATOM 7474 N N . ARG C 1 265 ? -36.470 -66.010 84.888 1.00 68.85 265 ARG C N 1
ATOM 7475 C CA . ARG C 1 265 ? -35.436 -67.017 85.145 1.00 64.62 265 ARG C CA 1
ATOM 7476 C C . ARG C 1 265 ? -34.979 -67.725 83.865 1.00 70.78 265 ARG C C 1
ATOM 7477 O O . ARG C 1 265 ? -33.771 -67.880 83.624 1.00 73.91 265 ARG C O 1
ATOM 7485 N N . ALA C 1 266 ? -35.932 -68.181 83.046 1.00 67.22 266 ALA C N 1
ATOM 7486 C CA . ALA C 1 266 ? -35.612 -68.987 81.870 1.00 69.61 266 ALA C CA 1
ATOM 7487 C C . ALA C 1 266 ? -34.610 -68.264 80.986 1.00 77.83 266 ALA C C 1
ATOM 7488 O O . ALA C 1 266 ? -33.588 -68.832 80.580 1.00 84.23 266 ALA C O 1
ATOM 7490 N N . LEU C 1 267 ? -34.928 -67.017 80.640 1.00 79.34 267 LEU C N 1
ATOM 7491 C CA . LEU C 1 267 ? -34.064 -66.204 79.800 1.00 82.20 267 LEU C CA 1
ATOM 7492 C C . LEU C 1 267 ? -32.654 -66.147 80.373 1.00 86.22 267 LEU C C 1
ATOM 7493 O O . LEU C 1 267 ? -31.696 -66.564 79.718 1.00 93.16 267 LEU C O 1
ATOM 7498 N N . ALA C 1 268 ? -32.519 -65.648 81.608 1.00 76.91 268 ALA C N 1
ATOM 7499 C CA . ALA C 1 268 ? -31.207 -65.452 82.222 1.00 76.50 268 ALA C CA 1
ATOM 7500 C C . ALA C 1 268 ? -30.364 -66.725 82.186 1.00 85.71 268 ALA C C 1
ATOM 7501 O O . ALA C 1 268 ? -29.189 -66.705 81.775 1.00 86.09 268 ALA C O 1
ATOM 7503 N N . GLU C 1 269 ? -30.936 -67.837 82.666 1.00 83.78 269 GLU C N 1
ATOM 7504 C CA . GLU C 1 269 ? -30.171 -69.076 82.740 1.00 83.54 269 GLU C CA 1
ATOM 7505 C C . GLU C 1 269 ? -29.781 -69.540 81.339 1.00 88.40 269 GLU C C 1
ATOM 7506 O O . GLU C 1 269 ? -28.639 -69.978 81.116 1.00 85.93 269 GLU C O 1
ATOM 7512 N N . LYS C 1 270 ? -30.709 -69.398 80.371 1.00 85.53 270 LYS C N 1
ATOM 7513 C CA . LYS C 1 270 ? -30.428 -69.713 78.969 1.00 89.00 270 LYS C CA 1
ATOM 7514 C C . LYS C 1 270 ? -29.286 -68.853 78.435 1.00 92.86 270 LYS C C 1
ATOM 7515 O O . LYS C 1 270 ? -28.536 -69.293 77.564 1.00 91.59 270 LYS C O 1
ATOM 7521 N N . VAL C 1 271 ? -29.157 -67.617 78.925 1.00 91.52 271 VAL C N 1
ATOM 7522 C CA . VAL C 1 271 ? -28.086 -66.732 78.456 1.00 89.07 271 VAL C CA 1
ATOM 7523 C C . VAL C 1 271 ? -26.723 -67.177 79.000 1.00 90.26 271 VAL C C 1
ATOM 7524 O O . VAL C 1 271 ? -25.740 -67.280 78.250 1.00 93.03 271 VAL C O 1
ATOM 7528 N N . ILE C 1 272 ? -26.644 -67.447 80.311 1.00 86.75 272 ILE C N 1
ATOM 7529 C CA . ILE C 1 272 ? -25.401 -67.965 80.909 1.00 89.87 272 ILE C CA 1
ATOM 7530 C C . ILE C 1 272 ? -24.979 -69.241 80.187 1.00 100.99 272 ILE C C 1
ATOM 7531 O O . ILE C 1 272 ? -23.788 -69.483 79.941 1.00 102.23 272 ILE C O 1
ATOM 7536 N N . GLU C 1 273 ? -25.979 -70.097 79.894 1.00 103.57 273 GLU C N 1
ATOM 7537 C CA . GLU C 1 273 ? -25.941 -71.192 78.918 1.00 104.95 273 GLU C CA 1
ATOM 7538 C C . GLU C 1 273 ? -25.353 -70.876 77.575 1.00 104.44 273 GLU C C 1
ATOM 7539 O O . GLU C 1 273 ? -24.602 -71.694 77.041 1.00 115.47 273 GLU C O 1
ATOM 7545 N N . MET C 1 274 ? -25.868 -69.859 76.907 1.00 99.59 274 MET C N 1
ATOM 7546 C CA . MET C 1 274 ? -25.446 -69.690 75.533 1.00 100.98 274 MET C CA 1
ATOM 7547 C C . MET C 1 274 ? -24.066 -69.096 75.458 1.00 102.70 274 MET C C 1
ATOM 7548 O O . MET C 1 274 ? -23.461 -69.118 74.373 1.00 106.63 274 MET C O 1
ATOM 7553 N N . ILE C 1 275 ? -23.588 -68.507 76.554 1.00 105.47 275 ILE C N 1
ATOM 7554 C CA . ILE C 1 275 ? -22.315 -67.790 76.491 1.00 116.51 275 ILE C CA 1
ATOM 7555 C C . ILE C 1 275 ? -21.262 -68.753 75.934 1.00 121.50 275 ILE C C 1
ATOM 7556 O O . ILE C 1 275 ? -20.684 -68.404 74.896 1.00 123.43 275 ILE C O 1
ATOM 7561 N N . PRO C 1 276 ? -21.043 -69.988 76.434 1.00 117.82 276 PRO C N 1
ATOM 7562 C CA . PRO C 1 276 ? -19.889 -70.739 75.908 1.00 116.82 276 PRO C CA 1
ATOM 7563 C C . PRO C 1 276 ? -19.925 -70.949 74.395 1.00 117.61 276 PRO C C 1
ATOM 7564 O O . PRO C 1 276 ? -18.858 -70.982 73.765 1.00 116.79 276 PRO C O 1
ATOM 7568 N N . SER C 1 277 ? -21.114 -71.065 73.780 1.00 115.64 277 SER C N 1
ATOM 7569 C CA . SER C 1 277 ? -21.189 -71.239 72.327 1.00 114.28 277 SER C CA 1
ATOM 7570 C C . SER C 1 277 ? -20.832 -69.958 71.590 1.00 111.95 277 SER C C 1
ATOM 7571 O O . SER C 1 277 ? -20.204 -69.994 70.525 1.00 110.07 277 SER C O 1
ATOM 7574 N N . TYR C 1 278 ? -21.251 -68.816 72.129 1.00 112.58 278 TYR C N 1
ATOM 7575 C CA . TYR C 1 278 ? -20.994 -67.546 71.460 1.00 112.27 278 TYR C CA 1
ATOM 7576 C C . TYR C 1 278 ? -19.594 -66.992 71.718 1.00 122.44 278 TYR C C 1
ATOM 7577 O O . TYR C 1 278 ? -19.022 -66.377 70.817 1.00 138.38 278 TYR C O 1
ATOM 7586 N N . ILE C 1 279 ? -19.032 -67.145 72.934 1.00 120.02 279 ILE C N 1
ATOM 7587 C CA . ILE C 1 279 ? -17.680 -66.613 73.151 1.00 122.21 279 ILE C CA 1
ATOM 7588 C C . ILE C 1 279 ? -16.754 -67.311 72.189 1.00 122.05 279 ILE C C 1
ATOM 7589 O O . ILE C 1 279 ? -15.711 -66.777 71.787 1.00 120.71 279 ILE C O 1
ATOM 7594 N N . ALA C 1 280 ? -17.032 -68.584 71.942 1.00 122.06 280 ALA C N 1
ATOM 7595 C CA . ALA C 1 280 ? -16.178 -69.366 71.064 1.00 123.63 280 ALA C CA 1
ATOM 7596 C C . ALA C 1 280 ? -16.177 -68.831 69.650 1.00 121.83 280 ALA C C 1
ATOM 7597 O O . ALA C 1 280 ? -15.257 -69.131 68.902 1.00 133.53 280 ALA C O 1
ATOM 7599 N N . ASP C 1 281 ? -17.242 -68.161 69.207 1.00 115.74 281 ASP C N 1
ATOM 7600 C CA . ASP C 1 281 ? -17.296 -67.831 67.776 1.00 117.26 281 ASP C CA 1
ATOM 7601 C C . ASP C 1 281 ? -17.010 -66.356 67.385 1.00 118.47 281 ASP C C 1
ATOM 7602 O O . ASP C 1 281 ? -17.820 -65.805 66.624 1.00 112.98 281 ASP C O 1
ATOM 7607 N N . LEU C 1 282 ? -15.926 -65.700 67.903 1.00 120.60 282 LEU C N 1
ATOM 7608 C CA . LEU C 1 282 ? -15.651 -64.286 67.574 1.00 113.94 282 LEU C CA 1
ATOM 7609 C C . LEU C 1 282 ? -14.639 -64.316 66.452 1.00 108.84 282 LEU C C 1
ATOM 7610 O O . LEU C 1 282 ? -13.484 -64.566 66.775 1.00 109.67 282 LEU C O 1
ATOM 7615 N N . VAL C 1 285 ? -7.526 -63.060 68.306 1.00 105.06 285 VAL C N 1
ATOM 7616 C CA . VAL C 1 285 ? -7.103 -62.152 69.349 1.00 119.14 285 VAL C CA 1
ATOM 7617 C C . VAL C 1 285 ? -8.184 -61.950 70.429 1.00 115.98 285 VAL C C 1
ATOM 7618 O O . VAL C 1 285 ? -7.884 -61.859 71.612 1.00 114.32 285 VAL C O 1
ATOM 7622 N N . ASN C 1 286 ? -9.442 -61.948 69.986 1.00 117.07 286 ASN C N 1
ATOM 7623 C CA . ASN C 1 286 ? -10.583 -61.469 70.756 1.00 115.44 286 ASN C CA 1
ATOM 7624 C C . ASN C 1 286 ? -11.070 -62.402 71.838 1.00 108.05 286 ASN C C 1
ATOM 7625 O O . ASN C 1 286 ? -11.654 -61.954 72.822 1.00 113.33 286 ASN C O 1
ATOM 7630 N N . ARG C 1 287 ? -10.906 -63.699 71.598 1.00 105.69 287 ARG C N 1
ATOM 7631 C CA . ARG C 1 287 ? -11.785 -64.654 72.276 1.00 104.52 287 ARG C CA 1
ATOM 7632 C C . ARG C 1 287 ? -11.238 -65.226 73.562 1.00 102.33 287 ARG C C 1
ATOM 7633 O O . ARG C 1 287 ? -11.988 -65.928 74.205 1.00 97.33 287 ARG C O 1
ATOM 7641 N N . ASP C 1 288 ? -9.975 -64.936 73.909 1.00 109.24 288 ASP C N 1
ATOM 7642 C CA . ASP C 1 288 ? -9.555 -64.859 75.316 1.00 99.70 288 ASP C CA 1
ATOM 7643 C C . ASP C 1 288 ? -10.026 -63.586 75.997 1.00 101.34 288 ASP C C 1
ATOM 7644 O O . ASP C 1 288 ? -10.577 -63.654 77.106 1.00 92.71 288 ASP C O 1
ATOM 7649 N N . ASN C 1 289 ? -9.813 -62.418 75.350 1.00 109.02 289 ASN C N 1
ATOM 7650 C CA . ASN C 1 289 ? -10.377 -61.182 75.897 1.00 108.67 289 ASN C CA 1
ATOM 7651 C C . ASN C 1 289 ? -11.777 -61.351 76.398 1.00 103.67 289 ASN C C 1
ATOM 7652 O O . ASN C 1 289 ? -12.085 -61.037 77.557 1.00 98.15 289 ASN C O 1
ATOM 7657 N N . ALA C 1 290 ? -12.640 -61.785 75.504 1.00 106.24 290 ALA C N 1
ATOM 7658 C CA . ALA C 1 290 ? -14.063 -61.766 75.768 1.00 99.72 290 ALA C CA 1
ATOM 7659 C C . ALA C 1 290 ? -14.370 -62.591 76.990 1.00 100.15 290 ALA C C 1
ATOM 7660 O O . ALA C 1 290 ? -15.010 -62.121 77.940 1.00 99.70 290 ALA C O 1
ATOM 7662 N N . ALA C 1 291 ? -13.863 -63.820 76.987 1.00 94.78 291 ALA C N 1
ATOM 7663 C CA . ALA C 1 291 ? -14.061 -64.729 78.100 1.00 88.63 291 ALA C CA 1
ATOM 7664 C C . ALA C 1 291 ? -13.582 -64.124 79.411 1.00 87.25 291 ALA C C 1
ATOM 7665 O O . ALA C 1 291 ? -14.290 -64.196 80.422 1.00 85.84 291 ALA C O 1
ATOM 7667 N N . ALA C 1 292 ? -12.377 -63.545 79.424 1.00 90.32 292 ALA C N 1
ATOM 7668 C CA . ALA C 1 292 ? -11.889 -62.933 80.659 1.00 90.60 292 ALA C CA 1
ATOM 7669 C C . ALA C 1 292 ? -12.862 -61.863 81.138 1.00 92.39 292 ALA C C 1
ATOM 7670 O O . ALA C 1 292 ? -13.290 -61.861 82.311 1.00 93.01 292 ALA C O 1
ATOM 7672 N N . ALA C 1 293 ? -13.247 -60.970 80.218 1.00 95.81 293 ALA C N 1
ATOM 7673 C CA . ALA C 1 293 ? -14.152 -59.870 80.539 1.00 99.14 293 ALA C CA 1
ATOM 7674 C C . ALA C 1 293 ? -15.439 -60.386 81.158 1.00 95.53 293 ALA C C 1
ATOM 7675 O O . ALA C 1 293 ? -15.895 -59.864 82.185 1.00 94.91 293 ALA C O 1
ATOM 7677 N N . TRP C 1 294 ? -16.019 -61.430 80.555 1.00 89.75 294 TRP C N 1
ATOM 7678 C CA . TRP C 1 294 ? -17.291 -61.969 81.018 1.00 86.97 294 TRP C CA 1
ATOM 7679 C C . TRP C 1 294 ? -17.249 -62.264 82.498 1.00 88.22 294 TRP C C 1
ATOM 7680 O O . TRP C 1 294 ? -18.140 -61.855 83.254 1.00 88.59 294 TRP C O 1
ATOM 7691 N N . ARG C 1 295 ? -16.239 -62.996 82.952 1.00 92.70 295 ARG C N 1
ATOM 7692 C CA . ARG C 1 295 ? -16.475 -63.433 84.295 1.00 92.07 295 ARG C CA 1
ATOM 7693 C C . ARG C 1 295 ? -15.818 -62.477 85.293 1.00 98.72 295 ARG C C 1
ATOM 7694 O O . ARG C 1 295 ? -16.049 -62.612 86.499 1.00 99.58 295 ARG C O 1
ATOM 7702 N N . ASP C 1 296 ? -15.082 -61.437 84.803 1.00 103.17 296 ASP C N 1
ATOM 7703 C CA . ASP C 1 296 ? -14.592 -60.372 85.692 1.00 106.74 296 ASP C CA 1
ATOM 7704 C C . ASP C 1 296 ? -15.630 -59.256 85.910 1.00 98.60 296 ASP C C 1
ATOM 7705 O O . ASP C 1 296 ? -15.673 -58.649 86.983 1.00 95.19 296 ASP C O 1
ATOM 7710 N N . TYR C 1 297 ? -16.408 -58.898 84.885 1.00 97.69 297 TYR C N 1
ATOM 7711 C CA . TYR C 1 297 ? -17.230 -57.683 84.925 1.00 100.40 297 TYR C CA 1
ATOM 7712 C C . TYR C 1 297 ? -18.720 -57.907 84.750 1.00 100.72 297 TYR C C 1
ATOM 7713 O O . TYR C 1 297 ? -19.516 -57.115 85.266 1.00 98.68 297 TYR C O 1
ATOM 7722 N N . ALA C 1 298 ? -19.118 -58.974 84.062 1.00 96.70 298 ALA C N 1
ATOM 7723 C CA . ALA C 1 298 ? -20.518 -59.127 83.684 1.00 84.10 298 ALA C CA 1
ATOM 7724 C C . ALA C 1 298 ? -21.323 -59.657 84.854 1.00 76.36 298 ALA C C 1
ATOM 7725 O O . ALA C 1 298 ? -20.843 -60.474 85.644 1.00 85.74 298 ALA C O 1
ATOM 7727 N N . GLU C 1 299 ? -22.538 -59.149 84.997 1.00 75.82 299 GLU C N 1
ATOM 7728 C CA . GLU C 1 299 ? -23.386 -59.559 86.096 1.00 80.91 299 GLU C CA 1
ATOM 7729 C C . GLU C 1 299 ? -24.824 -59.703 85.608 1.00 74.75 299 GLU C C 1
ATOM 7730 O O . GLU C 1 299 ? -25.301 -58.875 84.829 1.00 78.44 299 GLU C O 1
ATOM 7736 N N . VAL C 1 300 ? -25.522 -60.745 86.067 1.00 69.79 300 VAL C N 1
ATOM 7737 C CA . VAL C 1 300 ? -26.909 -61.015 85.675 1.00 63.57 300 VAL C CA 1
ATOM 7738 C C . VAL C 1 300 ? -27.798 -61.019 86.916 1.00 65.04 300 VAL C C 1
ATOM 7739 O O . VAL C 1 300 ? -27.528 -61.762 87.863 1.00 73.72 300 VAL C O 1
ATOM 7743 N N . ILE C 1 301 ? -28.882 -60.243 86.892 1.00 58.25 301 ILE C N 1
ATOM 7744 C CA . ILE C 1 301 ? -29.743 -60.015 88.045 1.00 63.75 301 ILE C CA 1
ATOM 7745 C C . ILE C 1 301 ? -31.184 -60.404 87.689 1.00 63.45 301 ILE C C 1
ATOM 7746 O O . ILE C 1 301 ? -31.723 -59.958 86.669 1.00 56.46 301 ILE C O 1
ATOM 7751 N N . LEU C 1 302 ? -31.812 -61.249 88.529 1.00 68.75 302 LEU C N 1
ATOM 7752 C CA . LEU C 1 302 ? -33.203 -61.681 88.340 1.00 69.90 302 LEU C CA 1
ATOM 7753 C C . LEU C 1 302 ? -34.186 -60.830 89.056 1.00 60.08 302 LEU C C 1
ATOM 7754 O O . LEU C 1 302 ? -33.960 -60.403 90.164 1.00 55.45 302 LEU C O 1
ATOM 7759 N N . CYS C 1 303 ? -35.239 -60.486 88.375 1.00 63.98 303 CYS C N 1
ATOM 7760 C CA . CYS C 1 303 ? -36.245 -59.676 89.062 1.00 67.66 303 CYS C CA 1
ATOM 7761 C C . CYS C 1 303 ? -37.586 -60.361 89.088 1.00 68.44 303 CYS C C 1
ATOM 7762 O O . CYS C 1 303 ? -37.821 -61.295 88.332 1.00 61.96 303 CYS C O 1
ATOM 7765 N N . ALA C 1 304 ? -38.407 -59.853 89.968 1.00 75.73 304 ALA C N 1
ATOM 7766 C CA . ALA C 1 304 ? -39.761 -60.329 90.186 1.00 70.10 304 ALA C CA 1
ATOM 7767 C C . ALA C 1 304 ? -40.776 -59.764 89.186 1.00 71.47 304 ALA C C 1
ATOM 7768 O O . ALA C 1 304 ? -41.579 -60.501 88.560 1.00 76.32 304 ALA C O 1
ATOM 7770 N N . ASP C 1 305 ? -40.757 -58.448 89.036 1.00 70.44 305 ASP C N 1
ATOM 7771 C CA . ASP C 1 305 ? -41.692 -57.750 88.169 1.00 64.47 305 ASP C CA 1
ATOM 7772 C C . ASP C 1 305 ? -40.899 -56.662 87.447 1.00 55.66 305 ASP C C 1
ATOM 7773 O O . ASP C 1 305 ? -39.708 -56.449 87.711 1.00 58.23 305 ASP C O 1
ATOM 7778 N N . ARG C 1 306 ? -41.543 -55.997 86.492 1.00 49.36 306 ARG C N 1
ATOM 7779 C CA . ARG C 1 306 ? -40.838 -54.977 85.730 1.00 52.18 306 ARG C CA 1
ATOM 7780 C C . ARG C 1 306 ? -40.395 -53.791 86.588 1.00 56.00 306 ARG C C 1
ATOM 7781 O O . ARG C 1 306 ? -39.365 -53.177 86.285 1.00 54.08 306 ARG C O 1
ATOM 7789 N N . GLU C 1 307 ? -41.191 -53.384 87.587 1.00 54.32 307 GLU C N 1
ATOM 7790 C CA . GLU C 1 307 ? -40.825 -52.232 88.421 1.00 52.08 307 GLU C CA 1
ATOM 7791 C C . GLU C 1 307 ? -39.504 -52.434 89.175 1.00 53.33 307 GLU C C 1
ATOM 7792 O O . GLU C 1 307 ? -38.679 -51.514 89.248 1.00 53.81 307 GLU C O 1
ATOM 7798 N N . GLU C 1 308 ? -39.332 -53.595 89.812 1.00 56.82 308 GLU C N 1
ATOM 7799 C CA . GLU C 1 308 ? -38.038 -54.151 90.183 1.00 62.92 308 GLU C CA 1
ATOM 7800 C C . GLU C 1 308 ? -36.905 -53.960 89.159 1.00 62.71 308 GLU C C 1
ATOM 7801 O O . GLU C 1 308 ? -35.946 -53.270 89.474 1.00 62.33 308 GLU C O 1
ATOM 7807 N N . MET C 1 309 ? -37.070 -54.334 87.895 1.00 58.60 309 MET C N 1
ATOM 7808 C CA . MET C 1 309 ? -36.011 -54.115 86.911 1.00 46.94 309 MET C CA 1
ATOM 7809 C C . MET C 1 309 ? -35.693 -52.632 86.787 1.00 52.38 309 MET C C 1
ATOM 7810 O O . MET C 1 309 ? -34.541 -52.219 86.947 1.00 55.96 309 MET C O 1
ATOM 7815 N N . ALA C 1 310 ? -36.728 -51.818 86.553 1.00 48.97 310 ALA C N 1
ATOM 7816 C CA . ALA C 1 310 ? -36.551 -50.374 86.393 1.00 47.52 310 ALA C CA 1
ATOM 7817 C C . ALA C 1 310 ? -35.851 -49.735 87.592 1.00 55.05 310 ALA C C 1
ATOM 7818 O O . ALA C 1 310 ? -34.931 -48.928 87.417 1.00 51.94 310 ALA C O 1
ATOM 7820 N N . ALA C 1 311 ? -36.299 -50.041 88.823 1.00 62.84 311 ALA C N 1
ATOM 7821 C CA . ALA C 1 311 ? -35.670 -49.452 90.014 1.00 59.02 311 ALA C CA 1
ATOM 7822 C C . ALA C 1 311 ? -34.203 -49.860 90.121 1.00 62.20 311 ALA C C 1
ATOM 7823 O O . ALA C 1 311 ? -33.323 -49.032 90.426 1.00 60.07 311 ALA C O 1
ATOM 7825 N N . THR C 1 312 ? -33.916 -51.130 89.844 1.00 57.94 312 THR C N 1
ATOM 7826 C CA . THR C 1 312 ? -32.542 -51.610 89.799 1.00 63.18 312 THR C CA 1
ATOM 7827 C C . THR C 1 312 ? -31.739 -50.757 88.825 1.00 63.73 312 THR C C 1
ATOM 7828 O O . THR C 1 312 ? -30.785 -50.069 89.219 1.00 61.73 312 THR C O 1
ATOM 7832 N N . SER C 1 313 ? -32.203 -50.729 87.571 1.00 60.61 313 SER C N 1
ATOM 7833 C CA . SER C 1 313 ? -31.569 -49.956 86.507 1.00 55.25 313 SER C CA 1
ATOM 7834 C C . SER C 1 313 ? -31.254 -48.548 86.977 1.00 54.20 313 SER C C 1
ATOM 7835 O O . SER C 1 313 ? -30.135 -48.054 86.804 1.00 57.24 313 SER C O 1
ATOM 7838 N N . ASP C 1 314 ? -32.256 -47.872 87.534 1.00 53.20 314 ASP C N 1
ATOM 7839 C CA . ASP C 1 314 ? -32.062 -46.510 87.997 1.00 53.57 314 ASP C CA 1
ATOM 7840 C C . ASP C 1 314 ? -30.918 -46.433 88.992 1.00 58.19 314 ASP C C 1
ATOM 7841 O O . ASP C 1 314 ? -29.943 -45.703 88.770 1.00 61.23 314 ASP C O 1
ATOM 7846 N N . ARG C 1 315 ? -30.977 -47.227 90.067 1.00 65.05 315 ARG C N 1
ATOM 7847 C CA . ARG C 1 315 ? -29.924 -47.106 91.074 1.00 58.91 315 ARG C CA 1
ATOM 7848 C C . ARG C 1 315 ? -28.561 -47.474 90.498 1.00 60.92 315 ARG C C 1
ATOM 7849 O O . ARG C 1 315 ? -27.534 -47.104 91.068 1.00 66.99 315 ARG C O 1
ATOM 7857 N N . TYR C 1 316 ? -28.523 -48.175 89.366 1.00 62.98 316 TYR C N 1
ATOM 7858 C CA . TYR C 1 316 ? -27.251 -48.474 88.707 1.00 59.20 316 TYR C CA 1
ATOM 7859 C C . TYR C 1 316 ? -26.783 -47.366 87.773 1.00 56.60 316 TYR C C 1
ATOM 7860 O O . TYR C 1 316 ? -25.591 -47.327 87.442 1.00 57.51 316 TYR C O 1
ATOM 7869 N N . ALA C 1 317 ? -27.705 -46.520 87.306 1.00 57.61 317 ALA C N 1
ATOM 7870 C CA . ALA C 1 317 ? -27.462 -45.360 86.447 1.00 55.77 317 ALA C CA 1
ATOM 7871 C C . ALA C 1 317 ? -26.476 -45.701 85.307 1.00 52.27 317 ALA C C 1
ATOM 7872 O O . ALA C 1 317 ? -25.385 -45.114 85.267 1.00 53.99 317 ALA C O 1
ATOM 7874 N N . PRO C 1 318 ? -26.866 -46.568 84.379 1.00 55.50 318 PRO C N 1
ATOM 7875 C CA . PRO C 1 318 ? -25.879 -47.042 83.400 1.00 61.37 318 PRO C CA 1
ATOM 7876 C C . PRO C 1 318 ? -25.669 -46.030 82.287 1.00 55.04 318 PRO C C 1
ATOM 7877 O O . PRO C 1 318 ? -26.592 -45.328 81.863 1.00 51.81 318 PRO C O 1
ATOM 7881 N N . GLU C 1 319 ? -24.412 -45.956 81.811 1.00 59.81 319 GLU C N 1
ATOM 7882 C CA . GLU C 1 319 ? -24.054 -45.053 80.714 1.00 62.42 319 GLU C CA 1
ATOM 7883 C C . GLU C 1 319 ? -24.746 -45.462 79.417 1.00 61.21 319 GLU C C 1
ATOM 7884 O O . GLU C 1 319 ? -25.154 -44.605 78.624 1.00 63.48 319 GLU C O 1
ATOM 7890 N N . HIS C 1 320 ? -24.832 -46.768 79.163 1.00 59.61 320 HIS C N 1
ATOM 7891 C CA . HIS C 1 320 ? -25.520 -47.357 78.016 1.00 53.54 320 HIS C CA 1
ATOM 7892 C C . HIS C 1 320 ? -26.688 -48.204 78.513 1.00 50.69 320 HIS C C 1
ATOM 7893 O O . HIS C 1 320 ? -26.498 -49.073 79.365 1.00 47.18 320 HIS C O 1
ATOM 7900 N N . LEU C 1 321 ? -27.901 -47.934 78.019 1.00 47.10 321 LEU C N 1
ATOM 7901 C CA . LEU C 1 321 ? -29.091 -48.643 78.473 1.00 39.34 321 LEU C CA 1
ATOM 7902 C C . LEU C 1 321 ? -29.897 -49.107 77.271 1.00 40.88 321 LEU C C 1
ATOM 7903 O O . LEU C 1 321 ? -30.281 -48.288 76.435 1.00 43.82 321 LEU C O 1
ATOM 7908 N N . THR C 1 322 ? -30.105 -50.426 77.157 1.00 42.40 322 THR C N 1
ATOM 7909 C CA . THR C 1 322 ? -30.936 -51.041 76.120 1.00 41.20 322 THR C CA 1
ATOM 7910 C C . THR C 1 322 ? -32.153 -51.720 76.760 1.00 46.02 322 THR C C 1
ATOM 7911 O O . THR C 1 322 ? -32.011 -52.456 77.746 1.00 41.31 322 THR C O 1
ATOM 7915 N N . VAL C 1 323 ? -33.354 -51.473 76.216 1.00 42.45 323 VAL C N 1
ATOM 7916 C CA . VAL C 1 323 ? -34.592 -52.045 76.752 1.00 39.03 323 VAL C CA 1
ATOM 7917 C C . VAL C 1 323 ? -35.181 -52.985 75.728 1.00 42.70 323 VAL C C 1
ATOM 7918 O O . VAL C 1 323 ? -35.667 -52.555 74.676 1.00 41.11 323 VAL C O 1
ATOM 7922 N N . MET C 1 324 ? -35.184 -54.267 76.062 1.00 45.40 324 MET C N 1
ATOM 7923 C CA . MET C 1 324 ? -35.746 -55.308 75.209 1.00 48.44 324 MET C CA 1
ATOM 7924 C C . MET C 1 324 ? -36.895 -55.963 75.950 1.00 52.44 324 MET C C 1
ATOM 7925 O O . MET C 1 324 ? -36.783 -57.093 76.436 1.00 53.01 324 MET C O 1
ATOM 7930 N N . ALA C 1 325 ? -38.003 -55.227 76.044 1.00 44.96 325 ALA C N 1
ATOM 7931 C CA . ALA C 1 325 ? -39.159 -55.643 76.816 1.00 46.31 325 ALA C CA 1
ATOM 7932 C C . ALA C 1 325 ? -40.389 -55.087 76.137 1.00 49.00 325 ALA C C 1
ATOM 7933 O O . ALA C 1 325 ? -40.290 -54.223 75.267 1.00 45.62 325 ALA C O 1
ATOM 7935 N N . GLU C 1 326 ? -41.557 -55.593 76.532 1.00 53.47 326 GLU C N 1
ATOM 7936 C CA . GLU C 1 326 ? -42.808 -55.037 76.010 1.00 49.16 326 GLU C CA 1
ATOM 7937 C C . GLU C 1 326 ? -43.103 -53.680 76.665 1.00 39.43 326 GLU C C 1
ATOM 7938 O O . GLU C 1 326 ? -42.620 -53.375 77.762 1.00 33.55 326 GLU C O 1
ATOM 7944 N N . ASP C 1 327 ? -43.946 -52.881 75.999 1.00 36.80 327 ASP C N 1
ATOM 7945 C CA . ASP C 1 327 ? -44.397 -51.605 76.548 1.00 43.33 327 ASP C CA 1
ATOM 7946 C C . ASP C 1 327 ? -43.238 -50.606 76.610 1.00 46.84 327 ASP C C 1
ATOM 7947 O O . ASP C 1 327 ? -42.891 -50.081 77.675 1.00 41.35 327 ASP C O 1
ATOM 7952 N N . LEU C 1 328 ? -42.595 -50.380 75.456 1.00 46.22 328 LEU C N 1
ATOM 7953 C CA . LEU C 1 328 ? -41.503 -49.412 75.403 1.00 38.19 328 LEU C CA 1
ATOM 7954 C C . LEU C 1 328 ? -41.928 -48.044 75.891 1.00 46.26 328 LEU C C 1
ATOM 7955 O O . LEU C 1 328 ? -41.108 -47.324 76.470 1.00 46.15 328 LEU C O 1
ATOM 7960 N N . ASP C 1 329 ? -43.198 -47.670 75.667 1.00 53.26 329 ASP C N 1
ATOM 7961 C CA . ASP C 1 329 ? -43.697 -46.384 76.141 1.00 42.88 329 ASP C CA 1
ATOM 7962 C C . ASP C 1 329 ? -43.576 -46.292 77.649 1.00 43.65 329 ASP C C 1
ATOM 7963 O O . ASP C 1 329 ? -43.117 -45.275 78.194 1.00 46.58 329 ASP C O 1
ATOM 7968 N N . TRP C 1 330 ? -43.950 -47.372 78.335 1.00 49.62 330 TRP C N 1
ATOM 7969 C CA . TRP C 1 330 ? -43.847 -47.404 79.785 1.00 49.74 330 TRP C CA 1
ATOM 7970 C C . TRP C 1 330 ? -42.402 -47.214 80.214 1.00 44.31 330 TRP C C 1
ATOM 7971 O O . TRP C 1 330 ? -42.122 -46.436 81.126 1.00 47.19 330 TRP C O 1
ATOM 7982 N N . TRP C 1 331 ? -41.471 -47.930 79.569 1.00 42.76 331 TRP C N 1
ATOM 7983 C CA . TRP C 1 331 ? -40.063 -47.868 79.960 1.00 42.48 331 TRP C CA 1
ATOM 7984 C C . TRP C 1 331 ? -39.498 -46.470 79.750 1.00 37.60 331 TRP C C 1
ATOM 7985 O O . TRP C 1 331 ? -38.615 -46.040 80.490 1.00 38.96 331 TRP C O 1
ATOM 7996 N N . LEU C 1 332 ? -39.895 -45.803 78.671 1.00 37.23 332 LEU C N 1
ATOM 7997 C CA . LEU C 1 332 ? -39.442 -44.433 78.450 1.00 40.95 332 LEU C CA 1
ATOM 7998 C C . LEU C 1 332 ? -39.964 -43.496 79.531 1.00 42.78 332 LEU C C 1
ATOM 7999 O O . LEU C 1 332 ? -39.276 -42.550 79.938 1.00 43.46 332 LEU C O 1
ATOM 8004 N N . ASP C 1 333 ? -41.214 -43.707 79.941 1.00 44.73 333 ASP C N 1
ATOM 8005 C CA . ASP C 1 333 ? -41.822 -42.884 80.985 1.00 48.95 333 ASP C CA 1
ATOM 8006 C C . ASP C 1 333 ? -41.164 -43.138 82.335 1.00 44.89 333 ASP C C 1
ATOM 8007 O O . ASP C 1 333 ? -40.876 -42.201 83.094 1.00 48.79 333 ASP C O 1
ATOM 8012 N N . ARG C 1 334 ? -40.927 -44.398 82.648 1.00 44.13 334 ARG C N 1
ATOM 8013 C CA . ARG C 1 334 ? -40.522 -44.799 83.982 1.00 43.42 334 ARG C CA 1
ATOM 8014 C C . ARG C 1 334 ? -39.055 -44.510 84.244 1.00 41.70 334 ARG C C 1
ATOM 8015 O O . ARG C 1 334 ? -38.721 -43.740 85.152 1.00 54.97 334 ARG C O 1
ATOM 8023 N N . LEU C 1 335 ? -38.168 -45.101 83.450 1.00 38.95 335 LEU C N 1
ATOM 8024 C CA . LEU C 1 335 ? -36.730 -45.043 83.722 1.00 43.33 335 LEU C CA 1
ATOM 8025 C C . LEU C 1 335 ? -36.306 -43.600 83.918 1.00 45.56 335 LEU C C 1
ATOM 8026 O O . LEU C 1 335 ? -36.833 -42.700 83.258 1.00 51.39 335 LEU C O 1
ATOM 8031 N N . SER C 1 336 ? -35.396 -43.373 84.873 1.00 39.92 336 SER C N 1
ATOM 8032 C CA . SER C 1 336 ? -34.964 -42.023 85.233 1.00 39.17 336 SER C CA 1
ATOM 8033 C C . SER C 1 336 ? -33.461 -41.788 85.129 1.00 44.33 336 SER C C 1
ATOM 8034 O O . SER C 1 336 ? -33.056 -40.702 84.733 1.00 48.20 336 SER C O 1
ATOM 8037 N N . CYS C 1 337 ? -32.612 -42.771 85.466 1.00 52.04 337 CYS C N 1
ATOM 8038 C CA . CYS C 1 337 ? -31.152 -42.593 85.504 1.00 50.50 337 CYS C CA 1
ATOM 8039 C C . CYS C 1 337 ? -30.428 -43.434 84.462 1.00 48.02 337 CYS C C 1
ATOM 8040 O O . CYS C 1 337 ? -30.366 -44.665 84.589 1.00 48.22 337 CYS C O 1
ATOM 8043 N N . TYR C 1 338 ? -29.908 -42.777 83.425 1.00 48.40 338 TYR C N 1
ATOM 8044 C CA . TYR C 1 338 ? -29.107 -43.439 82.399 1.00 50.65 338 TYR C CA 1
ATOM 8045 C C . TYR C 1 338 ? -28.308 -42.398 81.619 1.00 50.72 338 TYR C C 1
ATOM 8046 O O . TYR C 1 338 ? -28.397 -41.193 81.865 1.00 49.39 338 TYR C O 1
ATOM 8055 N N . GLY C 1 339 ? -27.499 -42.886 80.686 1.00 53.14 339 GLY C N 1
ATOM 8056 C CA . GLY C 1 339 ? -26.780 -42.033 79.754 1.00 57.68 339 GLY C CA 1
ATOM 8057 C C . GLY C 1 339 ? -27.436 -41.962 78.393 1.00 54.06 339 GLY C C 1
ATOM 8058 O O . GLY C 1 339 ? -27.997 -40.928 78.016 1.00 51.38 339 GLY C O 1
ATOM 8059 N N . SER C 1 340 ? -27.332 -43.051 77.620 1.00 52.57 340 SER C N 1
ATOM 8060 C CA . SER C 1 340 ? -27.991 -43.190 76.327 1.00 42.87 340 SER C CA 1
ATOM 8061 C C . SER C 1 340 ? -28.903 -44.402 76.386 1.00 48.97 340 SER C C 1
ATOM 8062 O O . SER C 1 340 ? -28.435 -45.531 76.577 1.00 50.11 340 SER C O 1
ATOM 8065 N N . LEU C 1 341 ? -30.206 -44.169 76.234 1.00 45.13 341 LEU C N 1
ATOM 8066 C CA . LEU C 1 341 ? -31.192 -45.243 76.265 1.00 44.81 341 LEU C CA 1
ATOM 8067 C C . LEU C 1 341 ? -31.652 -45.603 74.853 1.00 42.96 341 LEU C C 1
ATOM 8068 O O . LEU C 1 341 ? -32.114 -44.731 74.108 1.00 46.20 341 LEU C O 1
ATOM 8073 N N . PHE C 1 342 ? -31.558 -46.886 74.500 1.00 41.16 342 PHE C N 1
ATOM 8074 C CA . PHE C 1 342 ? -32.100 -47.419 73.251 1.00 46.29 342 PHE C CA 1
ATOM 8075 C C . PHE C 1 342 ? -33.276 -48.332 73.555 1.00 51.06 342 PHE C C 1
ATOM 8076 O O . PHE C 1 342 ? -33.105 -49.404 74.159 1.00 44.28 342 PHE C O 1
ATOM 8084 N N . LEU C 1 343 ? -34.471 -47.884 73.190 1.00 52.68 343 LEU C N 1
ATOM 8085 C CA . LEU C 1 343 ? -35.669 -48.683 73.381 1.00 50.67 343 LEU C CA 1
ATOM 8086 C C . LEU C 1 343 ? -35.872 -49.570 72.163 1.00 51.57 343 LEU C C 1
ATOM 8087 O O . LEU C 1 343 ? -35.973 -49.067 71.036 1.00 54.02 343 LEU C O 1
ATOM 8092 N N . GLY C 1 344 ? -35.909 -50.880 72.389 1.00 53.04 344 GLY C N 1
ATOM 8093 C CA . GLY C 1 344 ? -36.145 -51.906 71.389 1.00 53.49 344 GLY C CA 1
ATOM 8094 C C . GLY C 1 344 ? -34.860 -52.567 70.933 1.00 62.52 344 GLY C C 1
ATOM 8095 O O . GLY C 1 344 ? -33.790 -51.951 70.885 1.00 61.49 344 GLY C O 1
ATOM 8096 N N . GLU C 1 345 ? -34.967 -53.858 70.595 1.00 74.05 345 GLU C N 1
ATOM 8097 C CA . GLU C 1 345 ? -33.813 -54.607 70.103 1.00 72.63 345 GLU C CA 1
ATOM 8098 C C . GLU C 1 345 ? -33.321 -54.036 68.785 1.00 71.48 345 GLU C C 1
ATOM 8099 O O . GLU C 1 345 ? -32.138 -54.155 68.447 1.00 70.27 345 GLU C O 1
ATOM 8105 N N . GLU C 1 346 ? -34.212 -53.382 68.048 1.00 70.18 346 GLU C N 1
ATOM 8106 C CA . GLU C 1 346 ? -33.910 -52.790 66.753 1.00 76.79 346 GLU C CA 1
ATOM 8107 C C . GLU C 1 346 ? -33.207 -51.442 66.918 1.00 76.24 346 GLU C C 1
ATOM 8108 O O . GLU C 1 346 ? -33.589 -50.456 66.282 1.00 78.96 346 GLU C O 1
ATOM 8114 N N . SER C 1 347 ? -32.190 -51.384 67.778 1.00 73.11 347 SER C N 1
ATOM 8115 C CA . SER C 1 347 ? -31.562 -50.111 68.145 1.00 64.12 347 SER C CA 1
ATOM 8116 C C . SER C 1 347 ? -30.191 -50.332 68.771 1.00 63.01 347 SER C C 1
ATOM 8117 O O . SER C 1 347 ? -29.239 -49.627 68.437 1.00 57.42 347 SER C O 1
ATOM 8120 N N . LEU C 1 374 ? -25.275 -23.255 91.493 1.00 82.66 374 LEU C N 1
ATOM 8121 C CA . LEU C 1 374 ? -24.685 -22.080 90.861 1.00 87.20 374 LEU C CA 1
ATOM 8122 C C . LEU C 1 374 ? -25.402 -21.768 89.513 1.00 78.13 374 LEU C C 1
ATOM 8123 O O . LEU C 1 374 ? -25.434 -20.611 89.073 1.00 74.11 374 LEU C O 1
ATOM 8128 N N . SER C 1 375 ? -25.962 -22.820 88.893 1.00 71.83 375 SER C N 1
ATOM 8129 C CA . SER C 1 375 ? -27.014 -22.722 87.884 1.00 66.95 375 SER C CA 1
ATOM 8130 C C . SER C 1 375 ? -27.736 -24.064 87.842 1.00 56.00 375 SER C C 1
ATOM 8131 O O . SER C 1 375 ? -27.147 -25.109 88.128 1.00 55.98 375 SER C O 1
ATOM 8134 N N . VAL C 1 376 ? -29.024 -24.016 87.477 1.00 62.25 376 VAL C N 1
ATOM 8135 C CA . VAL C 1 376 ? -29.905 -25.180 87.570 1.00 61.19 376 VAL C CA 1
ATOM 8136 C C . VAL C 1 376 ? -29.340 -26.386 86.839 1.00 58.40 376 VAL C C 1
ATOM 8137 O O . VAL C 1 376 ? -29.553 -27.535 87.257 1.00 52.24 376 VAL C O 1
ATOM 8141 N N . HIS C 1 377 ? -28.562 -26.147 85.781 1.00 60.57 377 HIS C N 1
ATOM 8142 C CA . HIS C 1 377 ? -28.029 -27.248 84.990 1.00 60.77 377 HIS C CA 1
ATOM 8143 C C . HIS C 1 377 ? -27.217 -28.192 85.864 1.00 58.28 377 HIS C C 1
ATOM 8144 O O . HIS C 1 377 ? -27.261 -29.417 85.681 1.00 62.95 377 HIS C O 1
ATOM 8151 N N . LYS C 1 378 ? -26.489 -27.640 86.835 1.00 53.95 378 LYS C N 1
ATOM 8152 C CA . LYS C 1 378 ? -25.629 -28.441 87.700 1.00 57.92 378 LYS C CA 1
ATOM 8153 C C . LYS C 1 378 ? -26.401 -29.504 88.475 1.00 52.15 378 LYS C C 1
ATOM 8154 O O . LYS C 1 378 ? -25.802 -30.487 88.914 1.00 53.49 378 LYS C O 1
ATOM 8160 N N . TYR C 1 379 ? -27.699 -29.319 88.719 1.00 48.74 379 TYR C N 1
ATOM 8161 C CA . TYR C 1 379 ? -28.432 -30.265 89.552 1.00 49.45 379 TYR C CA 1
ATOM 8162 C C . TYR C 1 379 ? -29.155 -31.314 88.742 1.00 44.54 379 TYR C C 1
ATOM 8163 O O . TYR C 1 379 ? -29.985 -32.055 89.284 1.00 36.28 379 TYR C O 1
ATOM 8172 N N . MET C 1 380 ? -28.894 -31.369 87.449 1.00 52.40 380 MET C N 1
ATOM 8173 C CA . MET C 1 380 ? -29.673 -32.214 86.564 1.00 54.76 380 MET C CA 1
ATOM 8174 C C . MET C 1 380 ? -28.835 -33.142 85.689 1.00 53.43 380 MET C C 1
ATOM 8175 O O . MET C 1 380 ? -27.757 -32.771 85.216 1.00 56.81 380 MET C O 1
ATOM 8180 N N . LYS C 1 381 ? -29.367 -34.356 85.502 1.00 46.38 381 LYS C N 1
ATOM 8181 C CA . LYS C 1 381 ? -28.979 -35.271 84.437 1.00 52.12 381 LYS C CA 1
ATOM 8182 C C . LYS C 1 381 ? -29.527 -34.783 83.106 1.00 50.34 381 LYS C C 1
ATOM 8183 O O . LYS C 1 381 ? -30.654 -34.295 83.033 1.00 54.19 381 LYS C O 1
ATOM 8189 N N . ILE C 1 382 ? -28.708 -34.816 82.064 1.00 48.38 382 ILE C N 1
ATOM 8190 C CA . ILE C 1 382 ? -29.237 -34.712 80.714 1.00 47.74 382 ILE C CA 1
ATOM 8191 C C . ILE C 1 382 ? -29.236 -36.134 80.136 1.00 46.76 382 ILE C C 1
ATOM 8192 O O . ILE C 1 382 ? -28.172 -36.730 79.921 1.00 49.15 382 ILE C O 1
ATOM 8197 N N . VAL C 1 383 ? -30.410 -36.706 79.899 1.00 45.29 383 VAL C N 1
ATOM 8198 C CA . VAL C 1 383 ? -30.501 -38.052 79.352 1.00 41.60 383 VAL C CA 1
ATOM 8199 C C . VAL C 1 383 ? -30.982 -37.998 77.910 1.00 54.72 383 VAL C C 1
ATOM 8200 O O . VAL C 1 383 ? -31.883 -37.216 77.563 1.00 53.18 383 VAL C O 1
ATOM 8204 N N . THR C 1 384 ? -30.372 -38.839 77.077 1.00 53.78 384 THR C N 1
ATOM 8205 C CA . THR C 1 384 ? -30.690 -38.975 75.668 1.00 51.23 384 THR C CA 1
ATOM 8206 C C . THR C 1 384 ? -31.214 -40.386 75.435 1.00 46.50 384 THR C C 1
ATOM 8207 O O . THR C 1 384 ? -30.719 -41.348 76.033 1.00 46.27 384 THR C O 1
ATOM 8211 N N . TRP C 1 385 ? -32.290 -40.495 74.644 1.00 46.85 385 TRP C N 1
ATOM 8212 C CA . TRP C 1 385 ? -32.893 -41.784 74.303 1.00 40.09 385 TRP C CA 1
ATOM 8213 C C . TRP C 1 385 ? -33.137 -41.869 72.808 1.00 43.90 385 TRP C C 1
ATOM 8214 O O . TRP C 1 385 ? -33.240 -40.831 72.152 1.00 51.36 385 TRP C O 1
ATOM 8225 N N . GLN C 1 386 ? -33.217 -43.092 72.244 1.00 38.57 386 GLN C N 1
ATOM 8226 C CA . GLN C 1 386 ? -33.714 -43.180 70.867 1.00 38.13 386 GLN C CA 1
ATOM 8227 C C . GLN C 1 386 ? -34.500 -44.479 70.696 1.00 44.24 386 GLN C C 1
ATOM 8228 O O . GLN C 1 386 ? -34.241 -45.484 71.380 1.00 51.99 386 GLN C O 1
ATOM 8234 N N . ARG C 1 387 ? -35.508 -44.442 69.814 1.00 43.36 387 ARG C N 1
ATOM 8235 C CA . ARG C 1 387 ? -36.273 -45.644 69.483 1.00 46.28 387 ARG C CA 1
ATOM 8236 C C . ARG C 1 387 ? -36.585 -45.712 67.981 1.00 39.64 387 ARG C C 1
ATOM 8237 O O . ARG C 1 387 ? -36.682 -44.690 67.304 1.00 35.39 387 ARG C O 1
ATOM 8245 N N . GLY C 1 388 ? -36.741 -46.941 67.472 1.00 44.48 388 GLY C N 1
ATOM 8246 C CA . GLY C 1 388 ? -37.145 -47.253 66.115 1.00 36.96 388 GLY C CA 1
ATOM 8247 C C . GLY C 1 388 ? -35.966 -47.508 65.178 1.00 49.53 388 GLY C C 1
ATOM 8248 O O . GLY C 1 388 ? -34.789 -47.339 65.523 1.00 53.84 388 GLY C O 1
ATOM 8249 N N . THR C 1 389 ? -36.301 -47.949 63.947 1.00 53.06 389 THR C N 1
ATOM 8250 C CA . THR C 1 389 ? -35.336 -48.087 62.855 1.00 51.35 389 THR C CA 1
ATOM 8251 C C . THR C 1 389 ? -35.962 -47.472 61.620 1.00 52.52 389 THR C C 1
ATOM 8252 O O . THR C 1 389 ? -37.186 -47.534 61.441 1.00 52.33 389 THR C O 1
ATOM 8256 N N . ARG C 1 390 ? -35.094 -46.979 60.721 1.00 54.40 390 ARG C N 1
ATOM 8257 C CA . ARG C 1 390 ? -35.505 -46.200 59.559 1.00 56.56 390 ARG C CA 1
ATOM 8258 C C . ARG C 1 390 ? -36.636 -46.886 58.813 1.00 64.11 390 ARG C C 1
ATOM 8259 O O . ARG C 1 390 ? -36.551 -48.077 58.471 1.00 66.56 390 ARG C O 1
ATOM 8267 N N . GLU C 1 391 ? -37.682 -46.126 58.517 1.00 60.98 391 GLU C N 1
ATOM 8268 C CA . GLU C 1 391 ? -38.744 -46.730 57.732 1.00 67.58 391 GLU C CA 1
ATOM 8269 C C . GLU C 1 391 ? -38.783 -45.983 56.416 1.00 72.40 391 GLU C C 1
ATOM 8270 O O . GLU C 1 391 ? -39.818 -45.450 56.019 1.00 74.57 391 GLU C O 1
ATOM 8276 N N . GLY C 1 392 ? -37.630 -45.901 55.759 1.00 68.96 392 GLY C N 1
ATOM 8277 C CA . GLY C 1 392 ? -37.484 -45.115 54.553 1.00 63.39 392 GLY C CA 1
ATOM 8278 C C . GLY C 1 392 ? -36.190 -44.328 54.553 1.00 57.56 392 GLY C C 1
ATOM 8279 O O . GLY C 1 392 ? -35.256 -44.614 55.298 1.00 53.82 392 GLY C O 1
ATOM 8280 N N . TYR C 1 393 ? -36.148 -43.332 53.666 1.00 63.17 393 TYR C N 1
ATOM 8281 C CA . TYR C 1 393 ? -34.926 -42.608 53.334 1.00 50.17 393 TYR C CA 1
ATOM 8282 C C . TYR C 1 393 ? -35.265 -41.166 52.991 1.00 44.36 393 TYR C C 1
ATOM 8283 O O . TYR C 1 393 ? -36.051 -40.924 52.077 1.00 54.23 393 TYR C O 1
ATOM 8292 N N . LYS C 1 394 ? -34.660 -40.209 53.681 1.00 50.44 394 LYS C N 1
ATOM 8293 C CA . LYS C 1 394 ? -34.879 -38.788 53.404 1.00 45.54 394 LYS C CA 1
ATOM 8294 C C . LYS C 1 394 ? -33.527 -38.097 53.511 1.00 44.28 394 LYS C C 1
ATOM 8295 O O . LYS C 1 394 ? -33.168 -37.571 54.573 1.00 43.06 394 LYS C O 1
ATOM 8301 N N . PRO C 1 395 ? -32.731 -38.103 52.424 1.00 44.47 395 PRO C N 1
ATOM 8302 C CA . PRO C 1 395 ? -31.366 -37.529 52.488 1.00 43.46 395 PRO C CA 1
ATOM 8303 C C . PRO C 1 395 ? -31.309 -36.065 52.912 1.00 34.76 395 PRO C C 1
ATOM 8304 O O . PRO C 1 395 ? -30.374 -35.683 53.642 1.00 36.42 395 PRO C O 1
ATOM 8308 N N . VAL C 1 396 ? -32.246 -35.228 52.468 1.00 33.21 396 VAL C N 1
ATOM 8309 C CA . VAL C 1 396 ? -32.199 -33.849 52.917 1.00 34.76 396 VAL C CA 1
ATOM 8310 C C . VAL C 1 396 ? -32.399 -33.826 54.412 1.00 34.93 396 VAL C C 1
ATOM 8311 O O . VAL C 1 396 ? -31.521 -33.391 55.165 1.00 41.53 396 VAL C O 1
ATOM 8315 N N . ALA C 1 397 ? -33.505 -34.400 54.861 1.00 34.62 397 ALA C N 1
ATOM 8316 C CA . ALA C 1 397 ? -33.708 -34.526 56.286 1.00 39.12 397 ALA C CA 1
ATOM 8317 C C . ALA C 1 397 ? -32.521 -35.187 57.000 1.00 40.46 397 ALA C C 1
ATOM 8318 O O . ALA C 1 397 ? -32.213 -34.809 58.140 1.00 43.29 397 ALA C O 1
ATOM 8320 N N . GLU C 1 398 ? -31.850 -36.189 56.389 1.00 39.54 398 GLU C N 1
ATOM 8321 C CA . GLU C 1 398 ? -30.769 -36.777 57.194 1.00 42.52 398 GLU C CA 1
ATOM 8322 C C . GLU C 1 398 ? -29.748 -35.680 57.466 1.00 47.11 398 GLU C C 1
ATOM 8323 O O . GLU C 1 398 ? -29.408 -35.400 58.622 1.00 48.02 398 GLU C O 1
ATOM 8329 N N . ALA C 1 399 ? -29.267 -35.057 56.359 1.00 49.45 399 ALA C N 1
ATOM 8330 C CA . ALA C 1 399 ? -28.166 -34.103 56.464 1.00 48.91 399 ALA C CA 1
ATOM 8331 C C . ALA C 1 399 ? -28.546 -32.943 57.363 1.00 48.94 399 ALA C C 1
ATOM 8332 O O . ALA C 1 399 ? -27.702 -32.435 58.106 1.00 52.04 399 ALA C O 1
ATOM 8334 N N . THR C 1 400 ? -29.808 -32.507 57.293 1.00 44.85 400 THR C N 1
ATOM 8335 C CA . THR C 1 400 ? -30.292 -31.473 58.189 1.00 45.51 400 THR C CA 1
ATOM 8336 C C . THR C 1 400 ? -30.136 -31.916 59.624 1.00 45.33 400 THR C C 1
ATOM 8337 O O . THR C 1 400 ? -29.702 -31.138 60.473 1.00 60.15 400 THR C O 1
ATOM 8341 N N . ALA C 1 401 ? -30.459 -33.172 59.911 1.00 52.58 401 ALA C N 1
ATOM 8342 C CA . ALA C 1 401 ? -30.265 -33.655 61.267 1.00 54.40 401 ALA C CA 1
ATOM 8343 C C . ALA C 1 401 ? -28.796 -33.601 61.674 1.00 54.16 401 ALA C C 1
ATOM 8344 O O . ALA C 1 401 ? -28.486 -33.212 62.804 1.00 67.14 401 ALA C O 1
ATOM 8346 N N . ARG C 1 402 ? -27.884 -33.984 60.779 1.00 50.13 402 ARG C N 1
ATOM 8347 C CA . ARG C 1 402 ? -26.457 -33.962 61.125 1.00 52.61 402 ARG C CA 1
ATOM 8348 C C . ARG C 1 402 ? -26.032 -32.567 61.517 1.00 69.75 402 ARG C C 1
ATOM 8349 O O . ARG C 1 402 ? -25.299 -32.364 62.494 1.00 75.94 402 ARG C O 1
ATOM 8357 N N . ILE C 1 403 ? -26.457 -31.600 60.714 1.00 69.34 403 ILE C N 1
ATOM 8358 C CA . ILE C 1 403 ? -26.193 -30.197 60.967 1.00 65.42 403 ILE C CA 1
ATOM 8359 C C . ILE C 1 403 ? -26.814 -29.728 62.276 1.00 75.83 403 ILE C C 1
ATOM 8360 O O . ILE C 1 403 ? -26.261 -28.847 62.948 1.00 81.58 403 ILE C O 1
ATOM 8365 N N . ALA C 1 404 ? -27.941 -30.320 62.689 1.00 75.39 404 ALA C N 1
ATOM 8366 C CA . ALA C 1 404 ? -28.640 -29.797 63.860 1.00 80.08 404 ALA C CA 1
ATOM 8367 C C . ALA C 1 404 ? -28.098 -30.331 65.173 1.00 94.26 404 ALA C C 1
ATOM 8368 O O . ALA C 1 404 ? -27.317 -29.648 65.844 1.00 97.62 404 ALA C O 1
ATOM 8370 N N . ARG C 1 405 ? -28.517 -31.548 65.548 1.00 97.04 405 ARG C N 1
ATOM 8371 C CA . ARG C 1 405 ? -28.172 -32.172 66.832 1.00 102.04 405 ARG C CA 1
ATOM 8372 C C . ARG C 1 405 ? -28.847 -31.427 67.989 1.00 98.09 405 ARG C C 1
ATOM 8373 O O . ARG C 1 405 ? -29.864 -30.752 67.778 1.00 91.61 405 ARG C O 1
ATOM 8381 N N . LEU C 1 406 ? -28.305 -31.563 69.202 1.00 101.36 406 LEU C N 1
ATOM 8382 C CA . LEU C 1 406 ? -28.788 -30.862 70.409 1.00 100.47 406 LEU C CA 1
ATOM 8383 C C . LEU C 1 406 ? -29.141 -29.382 70.163 1.00 100.44 406 LEU C C 1
ATOM 8384 O O . LEU C 1 406 ? -29.731 -28.703 71.015 1.00 81.71 406 LEU C O 1
ATOM 8389 N N . THR D 1 2 ? -34.739 -57.421 97.667 1.00 87.15 2 THR D N 1
ATOM 8390 C CA . THR D 1 2 ? -35.296 -58.681 97.191 1.00 89.42 2 THR D CA 1
ATOM 8391 C C . THR D 1 2 ? -34.865 -59.028 95.746 1.00 89.92 2 THR D C 1
ATOM 8392 O O . THR D 1 2 ? -35.683 -59.458 94.930 1.00 84.71 2 THR D O 1
ATOM 8396 N N . ILE D 1 3 ? -33.576 -58.825 95.450 1.00 88.91 3 ILE D N 1
ATOM 8397 C CA . ILE D 1 3 ? -33.004 -59.085 94.128 1.00 87.85 3 ILE D CA 1
ATOM 8398 C C . ILE D 1 3 ? -32.061 -60.278 94.247 1.00 79.92 3 ILE D C 1
ATOM 8399 O O . ILE D 1 3 ? -31.499 -60.541 95.319 1.00 82.12 3 ILE D O 1
ATOM 8404 N N . GLU D 1 4 ? -31.942 -61.046 93.155 1.00 72.83 4 GLU D N 1
ATOM 8405 C CA . GLU D 1 4 ? -31.122 -62.256 93.123 1.00 76.26 4 GLU D CA 1
ATOM 8406 C C . GLU D 1 4 ? -30.015 -62.184 92.076 1.00 77.93 4 GLU D C 1
ATOM 8407 O O . GLU D 1 4 ? -30.266 -61.812 90.924 1.00 73.61 4 GLU D O 1
ATOM 8413 N N . TYR D 1 5 ? -28.785 -62.510 92.497 1.00 76.61 5 TYR D N 1
ATOM 8414 C CA . TYR D 1 5 ? -27.611 -62.563 91.616 1.00 73.24 5 TYR D CA 1
ATOM 8415 C C . TYR D 1 5 ? -27.448 -63.955 91.011 1.00 72.10 5 TYR D C 1
ATOM 8416 O O . TYR D 1 5 ? -26.907 -64.864 91.644 1.00 78.88 5 TYR D O 1
ATOM 8425 N N . LEU D 1 6 ? -27.948 -64.126 89.792 1.00 72.07 6 LEU D N 1
ATOM 8426 C CA . LEU D 1 6 ? -27.836 -65.386 89.055 1.00 70.39 6 LEU D CA 1
ATOM 8427 C C . LEU D 1 6 ? -26.438 -65.589 88.524 1.00 68.88 6 LEU D C 1
ATOM 8428 O O . LEU D 1 6 ? -26.004 -66.727 88.330 1.00 70.44 6 LEU D O 1
ATOM 8433 N N . LYS D 1 7 ? -25.750 -64.477 88.237 1.00 74.79 7 LYS D N 1
ATOM 8434 C CA . LYS D 1 7 ? -24.345 -64.403 87.840 1.00 80.37 7 LYS D CA 1
ATOM 8435 C C . LYS D 1 7 ? -23.755 -63.187 88.523 1.00 77.91 7 LYS D C 1
ATOM 8436 O O . LYS D 1 7 ? -24.407 -62.141 88.570 1.00 81.47 7 LYS D O 1
ATOM 8442 N N . LYS D 1 8 ? -22.545 -63.324 89.060 1.00 82.62 8 LYS D N 1
ATOM 8443 C CA . LYS D 1 8 ? -21.850 -62.223 89.710 1.00 86.89 8 LYS D CA 1
ATOM 8444 C C . LYS D 1 8 ? -20.497 -62.024 89.036 1.00 88.96 8 LYS D C 1
ATOM 8445 O O . LYS D 1 8 ? -19.967 -62.938 88.393 1.00 81.13 8 LYS D O 1
ATOM 8451 N N . ALA D 1 9 ? -20.012 -60.778 89.068 1.00 97.79 9 ALA D N 1
ATOM 8452 C CA . ALA D 1 9 ? -18.675 -60.414 88.608 1.00 96.15 9 ALA D CA 1
ATOM 8453 C C . ALA D 1 9 ? -17.716 -60.320 89.788 1.00 94.66 9 ALA D C 1
ATOM 8454 O O . ALA D 1 9 ? -18.085 -59.811 90.845 1.00 98.76 9 ALA D O 1
ATOM 8456 N N . SER D 1 10 ? -16.469 -60.762 89.587 1.00 98.34 10 SER D N 1
ATOM 8457 C CA . SER D 1 10 ? -15.516 -60.789 90.692 1.00 109.20 10 SER D CA 1
ATOM 8458 C C . SER D 1 10 ? -15.139 -59.381 91.156 1.00 110.03 10 SER D C 1
ATOM 8459 O O . SER D 1 10 ? -15.002 -59.131 92.362 1.00 101.34 10 SER D O 1
ATOM 8462 N N . LEU D 1 11 ? -15.032 -58.427 90.226 1.00 111.98 11 LEU D N 1
ATOM 8463 C CA . LEU D 1 11 ? -14.474 -57.135 90.593 1.00 104.10 11 LEU D CA 1
ATOM 8464 C C . LEU D 1 11 ? -15.579 -56.247 91.191 1.00 102.78 11 LEU D C 1
ATOM 8465 O O . LEU D 1 11 ? -15.666 -56.067 92.413 1.00 96.11 11 LEU D O 1
ATOM 8470 N N . ASP D 1 16 ? -20.581 -56.448 97.666 1.00 105.69 16 ASP D N 1
ATOM 8471 C CA . ASP D 1 16 ? -19.580 -56.515 96.619 1.00 105.04 16 ASP D CA 1
ATOM 8472 C C . ASP D 1 16 ? -19.427 -55.138 95.973 1.00 113.63 16 ASP D C 1
ATOM 8473 O O . ASP D 1 16 ? -19.055 -55.027 94.811 1.00 135.17 16 ASP D O 1
ATOM 8478 N N . ALA D 1 17 ? -19.754 -54.110 96.764 1.00 106.57 17 ALA D N 1
ATOM 8479 C CA . ALA D 1 17 ? -19.761 -52.692 96.382 1.00 106.15 17 ALA D CA 1
ATOM 8480 C C . ALA D 1 17 ? -20.687 -52.332 95.225 1.00 109.20 17 ALA D C 1
ATOM 8481 O O . ALA D 1 17 ? -21.196 -53.203 94.515 1.00 109.83 17 ALA D O 1
ATOM 8483 N N . SER D 1 18 ? -20.936 -51.034 95.065 1.00 104.38 18 SER D N 1
ATOM 8484 C CA . SER D 1 18 ? -21.875 -50.522 94.070 1.00 102.24 18 SER D CA 1
ATOM 8485 C C . SER D 1 18 ? -21.225 -49.911 92.840 1.00 99.35 18 SER D C 1
ATOM 8486 O O . SER D 1 18 ? -21.754 -50.053 91.739 1.00 92.70 18 SER D O 1
ATOM 8489 N N . ASP D 1 19 ? -20.077 -49.244 92.997 1.00 98.25 19 ASP D N 1
ATOM 8490 C CA . ASP D 1 19 ? -19.536 -48.349 91.977 1.00 81.43 19 ASP D CA 1
ATOM 8491 C C . ASP D 1 19 ? -18.018 -48.448 91.995 1.00 78.87 19 ASP D C 1
ATOM 8492 O O . ASP D 1 19 ? -17.414 -48.813 93.007 1.00 73.31 19 ASP D O 1
ATOM 8497 N N . VAL D 1 20 ? -17.406 -48.083 90.859 1.00 80.92 20 VAL D N 1
ATOM 8498 C CA . VAL D 1 20 ? -15.952 -48.167 90.730 1.00 71.00 20 VAL D CA 1
ATOM 8499 C C . VAL D 1 20 ? -15.258 -47.358 91.815 1.00 64.13 20 VAL D C 1
ATOM 8500 O O . VAL D 1 20 ? -14.340 -47.859 92.463 1.00 59.64 20 VAL D O 1
ATOM 8504 N N . GLN D 1 21 ? -15.634 -46.082 91.988 1.00 60.17 21 GLN D N 1
ATOM 8505 C CA . GLN D 1 21 ? -14.981 -45.265 93.014 1.00 57.70 21 GLN D CA 1
ATOM 8506 C C . GLN D 1 21 ? -15.086 -45.914 94.384 1.00 53.06 21 GLN D C 1
ATOM 8507 O O . GLN D 1 21 ? -14.100 -45.977 95.123 1.00 48.73 21 GLN D O 1
ATOM 8513 N N . GLU D 1 22 ? -16.278 -46.409 94.733 1.00 64.84 22 GLU D N 1
ATOM 8514 C CA . GLU D 1 22 ? -16.492 -47.009 96.049 1.00 59.07 22 GLU D CA 1
ATOM 8515 C C . GLU D 1 22 ? -15.585 -48.215 96.248 1.00 62.00 22 GLU D C 1
ATOM 8516 O O . GLU D 1 22 ? -14.932 -48.364 97.300 1.00 54.50 22 GLU D O 1
ATOM 8522 N N . THR D 1 23 ? -15.515 -49.071 95.220 1.00 67.26 23 THR D N 1
ATOM 8523 C CA . THR D 1 23 ? -14.636 -50.237 95.230 1.00 66.41 23 THR D CA 1
ATOM 8524 C C . THR D 1 23 ? -13.173 -49.817 95.350 1.00 54.44 23 THR D C 1
ATOM 8525 O O . THR D 1 23 ? -12.404 -50.382 96.151 1.00 55.14 23 THR D O 1
ATOM 8529 N N . VAL D 1 24 ? -12.772 -48.831 94.542 1.00 45.58 24 VAL D N 1
ATOM 8530 C CA . VAL D 1 24 ? -11.387 -48.380 94.522 1.00 51.57 24 VAL D CA 1
ATOM 8531 C C . VAL D 1 24 ? -10.980 -47.938 95.913 1.00 47.30 24 VAL D C 1
ATOM 8532 O O . VAL D 1 24 ? -9.941 -48.353 96.430 1.00 44.43 24 VAL D O 1
ATOM 8536 N N . ARG D 1 25 ? -11.817 -47.090 96.535 1.00 53.64 25 ARG D N 1
ATOM 8537 C CA . ARG D 1 25 ? -11.594 -46.621 97.907 1.00 52.52 25 ARG D CA 1
ATOM 8538 C C . ARG D 1 25 ? -11.450 -47.786 98.866 1.00 48.28 25 ARG D C 1
ATOM 8539 O O . ARG D 1 25 ? -10.591 -47.767 99.744 1.00 45.40 25 ARG D O 1
ATOM 8547 N N . ALA D 1 26 ? -12.349 -48.768 98.770 1.00 52.45 26 ALA D N 1
ATOM 8548 C CA . ALA D 1 26 ? -12.253 -49.924 99.650 1.00 50.81 26 ALA D CA 1
ATOM 8549 C C . ALA D 1 26 ? -10.844 -50.489 99.573 1.00 52.41 26 ALA D C 1
ATOM 8550 O O . ALA D 1 26 ? -10.160 -50.651 100.600 1.00 60.37 26 ALA D O 1
ATOM 8552 N N . ILE D 1 27 ? -10.370 -50.739 98.348 1.00 51.37 27 ILE D N 1
ATOM 8553 C CA . ILE D 1 27 ? -9.051 -51.354 98.186 1.00 48.52 27 ILE D CA 1
ATOM 8554 C C . ILE D 1 27 ? -7.949 -50.435 98.707 1.00 47.55 27 ILE D C 1
ATOM 8555 O O . ILE D 1 27 ? -7.056 -50.860 99.440 1.00 44.77 27 ILE D O 1
ATOM 8560 N N . LEU D 1 28 ? -7.997 -49.167 98.318 1.00 49.91 28 LEU D N 1
ATOM 8561 C CA . LEU D 1 28 ? -6.977 -48.197 98.682 1.00 44.14 28 LEU D CA 1
ATOM 8562 C C . LEU D 1 28 ? -6.852 -48.053 100.188 1.00 49.52 28 LEU D C 1
ATOM 8563 O O . LEU D 1 28 ? -5.753 -48.097 100.735 1.00 50.96 28 LEU D O 1
ATOM 8568 N N . ALA D 1 29 ? -7.981 -47.829 100.864 1.00 51.55 29 ALA D N 1
ATOM 8569 C CA . ALA D 1 29 ? -7.995 -47.671 102.314 1.00 54.49 29 ALA D CA 1
ATOM 8570 C C . ALA D 1 29 ? -7.488 -48.933 102.989 1.00 56.59 29 ALA D C 1
ATOM 8571 O O . ALA D 1 29 ? -6.656 -48.874 103.914 1.00 56.68 29 ALA D O 1
ATOM 8573 N N . ASP D 1 30 ? -7.977 -50.091 102.518 1.00 47.68 30 ASP D N 1
ATOM 8574 C CA . ASP D 1 30 ? -7.570 -51.363 103.091 1.00 57.22 30 ASP D CA 1
ATOM 8575 C C . ASP D 1 30 ? -6.065 -51.536 102.969 1.00 58.22 30 ASP D C 1
ATOM 8576 O O . ASP D 1 30 ? -5.380 -51.866 103.948 1.00 58.33 30 ASP D O 1
ATOM 8581 N N . ILE D 1 31 ? -5.528 -51.236 101.785 1.00 53.16 31 ILE D N 1
ATOM 8582 C CA . ILE D 1 31 ? -4.102 -51.393 101.529 1.00 54.55 31 ILE D CA 1
ATOM 8583 C C . ILE D 1 31 ? -3.308 -50.385 102.341 1.00 52.22 31 ILE D C 1
ATOM 8584 O O . ILE D 1 31 ? -2.236 -50.701 102.857 1.00 55.19 31 ILE D O 1
ATOM 8589 N N . GLU D 1 32 ? -3.817 -49.157 102.474 1.00 52.76 32 GLU D N 1
ATOM 8590 C CA . GLU D 1 32 ? -3.087 -48.131 103.216 1.00 51.63 32 GLU D CA 1
ATOM 8591 C C . GLU D 1 32 ? -2.885 -48.558 104.656 1.00 55.46 32 GLU D C 1
ATOM 8592 O O . GLU D 1 32 ? -1.783 -48.424 105.194 1.00 57.43 32 GLU D O 1
ATOM 8598 N N . ALA D 1 33 ? -3.937 -49.085 105.297 1.00 60.68 33 ALA D N 1
ATOM 8599 C CA . ALA D 1 33 ? -3.760 -49.624 106.650 1.00 65.39 33 ALA D CA 1
ATOM 8600 C C . ALA D 1 33 ? -2.825 -50.838 106.641 1.00 61.30 33 ALA D C 1
ATOM 8601 O O . ALA D 1 33 ? -1.855 -50.902 107.411 1.00 47.22 33 ALA D O 1
ATOM 8603 N N . GLY D 1 34 ? -3.106 -51.803 105.755 1.00 66.28 34 GLY D N 1
ATOM 8604 C CA . GLY D 1 34 ? -2.482 -53.124 105.785 1.00 69.99 34 GLY D CA 1
ATOM 8605 C C . GLY D 1 34 ? -1.029 -53.193 105.344 1.00 66.81 34 GLY D C 1
ATOM 8606 O O . GLY D 1 34 ? -0.276 -54.061 105.805 1.00 65.17 34 GLY D O 1
ATOM 8607 N N . GLY D 1 35 ? -0.627 -52.346 104.392 1.00 53.91 35 GLY D N 1
ATOM 8608 C CA . GLY D 1 35 ? 0.731 -52.404 103.891 1.00 48.88 35 GLY D CA 1
ATOM 8609 C C . GLY D 1 35 ? 0.975 -53.511 102.878 1.00 53.88 35 GLY D C 1
ATOM 8610 O O . GLY D 1 35 ? 0.077 -53.919 102.104 1.00 53.48 35 GLY D O 1
ATOM 8611 N N . ASP D 1 36 ? 2.243 -53.963 102.848 1.00 52.58 36 ASP D N 1
ATOM 8612 C CA . ASP D 1 36 ? 2.680 -54.852 101.778 1.00 48.59 36 ASP D CA 1
ATOM 8613 C C . ASP D 1 36 ? 1.765 -56.056 101.688 1.00 50.92 36 ASP D C 1
ATOM 8614 O O . ASP D 1 36 ? 1.487 -56.562 100.601 1.00 53.52 36 ASP D O 1
ATOM 8619 N N . GLN D 1 37 ? 1.384 -56.594 102.849 1.00 61.23 37 GLN D N 1
ATOM 8620 C CA . GLN D 1 37 ? 0.694 -57.880 102.892 1.00 58.78 37 GLN D CA 1
ATOM 8621 C C . GLN D 1 37 ? -0.672 -57.802 102.232 1.00 50.89 37 GLN D C 1
ATOM 8622 O O . GLN D 1 37 ? -1.053 -58.704 101.471 1.00 49.95 37 GLN D O 1
ATOM 8628 N N . VAL D 1 38 ? -1.410 -56.721 102.480 1.00 51.00 38 VAL D N 1
ATOM 8629 C CA . VAL D 1 38 ? -2.707 -56.579 101.828 1.00 52.09 38 VAL D CA 1
ATOM 8630 C C . VAL D 1 38 ? -2.520 -56.334 100.345 1.00 55.18 38 VAL D C 1
ATOM 8631 O O . VAL D 1 38 ? -3.303 -56.813 99.510 1.00 49.10 38 VAL D O 1
ATOM 8635 N N . ALA D 1 39 ? -1.492 -55.546 100.006 1.00 61.99 39 ALA D N 1
ATOM 8636 C CA . ALA D 1 39 ? -1.170 -55.304 98.607 1.00 53.87 39 ALA D CA 1
ATOM 8637 C C . ALA D 1 39 ? -1.007 -56.637 97.890 1.00 54.31 39 ALA D C 1
ATOM 8638 O O . ALA D 1 39 ? -1.666 -56.913 96.875 1.00 54.27 39 ALA D O 1
ATOM 8640 N N . LEU D 1 40 ? -0.150 -57.488 98.448 1.00 49.61 40 LEU D N 1
ATOM 8641 C CA . LEU D 1 40 ? 0.033 -58.843 97.952 1.00 46.86 40 LEU D CA 1
ATOM 8642 C C . LEU D 1 40 ? -1.277 -59.613 97.907 1.00 52.31 40 LEU D C 1
ATOM 8643 O O . LEU D 1 40 ? -1.492 -60.391 96.982 1.00 50.74 40 LEU D O 1
ATOM 8648 N N . ASP D 1 41 ? -2.136 -59.458 98.928 1.00 55.05 41 ASP D N 1
ATOM 8649 C CA . ASP D 1 41 ? -3.398 -60.200 98.947 1.00 53.41 41 ASP D CA 1
ATOM 8650 C C . ASP D 1 41 ? -4.231 -59.891 97.709 1.00 52.26 41 ASP D C 1
ATOM 8651 O O . ASP D 1 41 ? -4.691 -60.807 97.005 1.00 53.61 41 ASP D O 1
ATOM 8656 N N . TYR D 1 42 ? -4.434 -58.599 97.433 1.00 51.40 42 TYR D N 1
ATOM 8657 C CA . TYR D 1 42 ? -5.165 -58.193 96.231 1.00 51.58 42 TYR D CA 1
ATOM 8658 C C . TYR D 1 42 ? -4.436 -58.606 94.961 1.00 49.84 42 TYR D C 1
ATOM 8659 O O . TYR D 1 42 ? -5.075 -58.854 93.932 1.00 49.02 42 TYR D O 1
ATOM 8668 N N . ALA D 1 43 ? -3.099 -58.604 94.996 1.00 53.54 43 ALA D N 1
ATOM 8669 C CA . ALA D 1 43 ? -2.315 -59.114 93.873 1.00 55.18 43 ALA D CA 1
ATOM 8670 C C . ALA D 1 43 ? -2.679 -60.559 93.593 1.00 59.87 43 ALA D C 1
ATOM 8671 O O . ALA D 1 43 ? -2.993 -60.930 92.458 1.00 68.19 43 ALA D O 1
ATOM 8673 N N . ALA D 1 44 ? -2.601 -61.392 94.625 1.00 59.86 44 ALA D N 1
ATOM 8674 C CA . ALA D 1 44 ? -3.020 -62.783 94.535 1.00 60.52 44 ALA D CA 1
ATOM 8675 C C . ALA D 1 44 ? -4.389 -62.897 93.891 1.00 59.47 44 ALA D C 1
ATOM 8676 O O . ALA D 1 44 ? -4.549 -63.584 92.879 1.00 72.37 44 ALA D O 1
ATOM 8678 N N . LYS D 1 45 ? -5.386 -62.216 94.458 1.00 55.03 45 LYS D N 1
ATOM 8679 C CA . LYS D 1 45 ? -6.749 -62.343 93.941 1.00 64.12 45 LYS D CA 1
ATOM 8680 C C . LYS D 1 45 ? -6.855 -61.914 92.466 1.00 68.84 45 LYS D C 1
ATOM 8681 O O . LYS D 1 45 ? -7.274 -62.691 91.604 1.00 72.20 45 LYS D O 1
ATOM 8687 N N . PHE D 1 46 ? -6.487 -60.672 92.148 1.00 63.31 46 PHE D N 1
ATOM 8688 C CA . PHE D 1 46 ? -6.853 -60.128 90.842 1.00 67.43 46 PHE D CA 1
ATOM 8689 C C . PHE D 1 46 ? -5.811 -60.446 89.776 1.00 76.08 46 PHE D C 1
ATOM 8690 O O . PHE D 1 46 ? -6.159 -60.741 88.624 1.00 74.42 46 PHE D O 1
ATOM 8698 N N . ASP D 1 47 ? -4.531 -60.352 90.127 1.00 73.15 47 ASP D N 1
ATOM 8699 C CA . ASP D 1 47 ? -3.502 -60.554 89.133 1.00 70.03 47 ASP D CA 1
ATOM 8700 C C . ASP D 1 47 ? -3.408 -62.019 88.726 1.00 76.02 47 ASP D C 1
ATOM 8701 O O . ASP D 1 47 ? -2.995 -62.316 87.614 1.00 75.41 47 ASP D O 1
ATOM 8706 N N . ARG D 1 48 ? -3.747 -62.934 89.624 1.00 79.44 48 ARG D N 1
ATOM 8707 C CA . ARG D 1 48 ? -3.738 -64.403 89.532 1.00 82.04 48 ARG D CA 1
ATOM 8708 C C . ARG D 1 48 ? -2.349 -64.841 89.096 1.00 82.05 48 ARG D C 1
ATOM 8709 O O . ARG D 1 48 ? -2.189 -65.376 87.989 1.00 86.37 48 ARG D O 1
ATOM 8717 N N . TYR D 1 49 ? -1.335 -64.611 89.947 1.00 69.34 49 TYR D N 1
ATOM 8718 C CA . TYR D 1 49 ? 0.005 -64.944 89.481 1.00 78.10 49 TYR D CA 1
ATOM 8719 C C . TYR D 1 49 ? 0.878 -65.266 90.679 1.00 83.89 49 TYR D C 1
ATOM 8720 O O . TYR D 1 49 ? 0.831 -64.561 91.696 1.00 82.00 49 TYR D O 1
ATOM 8729 N N . GLU D 1 50 ? 1.677 -66.316 90.545 1.00 74.67 50 GLU D N 1
ATOM 8730 C CA . GLU D 1 50 ? 2.444 -66.885 91.638 1.00 75.05 50 GLU D CA 1
ATOM 8731 C C . GLU D 1 50 ? 3.927 -66.626 91.354 1.00 82.45 50 GLU D C 1
ATOM 8732 O O . GLU D 1 50 ? 4.699 -67.523 90.992 1.00 90.07 50 GLU D O 1
ATOM 8738 N N . GLY D 1 51 ? 4.319 -65.351 91.474 1.00 71.51 51 GLY D N 1
ATOM 8739 C CA . GLY D 1 51 ? 5.715 -64.968 91.455 1.00 70.57 51 GLY D CA 1
ATOM 8740 C C . GLY D 1 51 ? 5.915 -63.718 92.283 1.00 70.96 51 GLY D C 1
ATOM 8741 O O . GLY D 1 51 ? 4.967 -63.149 92.822 1.00 64.88 51 GLY D O 1
ATOM 8742 N N . SER D 1 52 ? 7.184 -63.300 92.397 1.00 76.43 52 SER D N 1
ATOM 8743 C CA . SER D 1 52 ? 7.494 -62.119 93.198 1.00 64.40 52 SER D CA 1
ATOM 8744 C C . SER D 1 52 ? 6.956 -60.861 92.528 1.00 56.66 52 SER D C 1
ATOM 8745 O O . SER D 1 52 ? 6.762 -60.807 91.309 1.00 59.67 52 SER D O 1
ATOM 8748 N N . ILE D 1 53 ? 6.711 -59.843 93.360 1.00 55.32 53 ILE D N 1
ATOM 8749 C CA . ILE D 1 53 ? 6.187 -58.570 92.886 1.00 52.36 53 ILE D CA 1
ATOM 8750 C C . ILE D 1 53 ? 7.294 -57.741 92.253 1.00 47.05 53 ILE D C 1
ATOM 8751 O O . ILE D 1 53 ? 7.142 -57.191 91.159 1.00 48.45 53 ILE D O 1
ATOM 8756 N N . ILE D 1 54 ? 8.424 -57.633 92.924 1.00 45.77 54 ILE D N 1
ATOM 8757 C CA . ILE D 1 54 ? 9.584 -56.955 92.373 1.00 42.66 54 ILE D CA 1
ATOM 8758 C C . ILE D 1 54 ? 10.467 -57.993 91.686 1.00 39.57 54 ILE D C 1
ATOM 8759 O O . ILE D 1 54 ? 10.980 -58.908 92.341 1.00 44.54 54 ILE D O 1
ATOM 8764 N N . LEU D 1 55 ? 10.591 -57.883 90.354 1.00 40.52 55 LEU D N 1
ATOM 8765 C CA . LEU D 1 55 ? 11.451 -58.764 89.555 1.00 43.52 55 LEU D CA 1
ATOM 8766 C C . LEU D 1 55 ? 12.927 -58.660 89.948 1.00 39.77 55 LEU D C 1
ATOM 8767 O O . LEU D 1 55 ? 13.482 -57.558 90.019 1.00 38.44 55 LEU D O 1
ATOM 8772 N N . SER D 1 56 ? 13.546 -59.811 90.207 1.00 43.66 56 SER D N 1
ATOM 8773 C CA . SER D 1 56 ? 14.979 -59.944 90.484 1.00 49.05 56 SER D CA 1
ATOM 8774 C C . SER D 1 56 ? 15.832 -59.786 89.225 1.00 46.46 56 SER D C 1
ATOM 8775 O O . SER D 1 56 ? 15.336 -59.966 88.111 1.00 45.00 56 SER D O 1
ATOM 8778 N N . PRO D 1 57 ? 17.129 -59.448 89.384 1.00 43.33 57 PRO D N 1
ATOM 8779 C CA . PRO D 1 57 ? 18.013 -59.399 88.209 1.00 40.38 57 PRO D CA 1
ATOM 8780 C C . PRO D 1 57 ? 17.939 -60.660 87.356 1.00 49.39 57 PRO D C 1
ATOM 8781 O O . PRO D 1 57 ? 18.007 -60.590 86.120 1.00 50.78 57 PRO D O 1
ATOM 8785 N N . GLU D 1 58 ? 17.805 -61.829 87.996 1.00 50.40 58 GLU D N 1
ATOM 8786 C CA . GLU D 1 58 ? 17.695 -63.087 87.261 1.00 47.92 58 GLU D CA 1
ATOM 8787 C C . GLU D 1 58 ? 16.450 -63.100 86.396 1.00 45.12 58 GLU D C 1
ATOM 8788 O O . GLU D 1 58 ? 16.504 -63.454 85.212 1.00 39.95 58 GLU D O 1
ATOM 8794 N N . GLU D 1 59 ? 15.309 -62.746 86.996 1.00 48.19 59 GLU D N 1
ATOM 8795 C CA . GLU D 1 59 ? 14.046 -62.761 86.275 1.00 51.42 59 GLU D CA 1
ATOM 8796 C C . GLU D 1 59 ? 14.120 -61.829 85.074 1.00 48.10 59 GLU D C 1
ATOM 8797 O O . GLU D 1 59 ? 13.697 -62.186 83.958 1.00 43.14 59 GLU D O 1
ATOM 8803 N N . ILE D 1 60 ? 14.689 -60.635 85.289 1.00 45.58 60 ILE D N 1
ATOM 8804 C CA . ILE D 1 60 ? 14.908 -59.674 84.207 1.00 43.52 60 ILE D CA 1
ATOM 8805 C C . ILE D 1 60 ? 15.734 -60.307 83.093 1.00 43.84 60 ILE D C 1
ATOM 8806 O O . ILE D 1 60 ? 15.392 -60.210 81.913 1.00 42.28 60 ILE D O 1
ATOM 8811 N N . GLU D 1 61 ? 16.865 -60.914 83.460 1.00 41.90 61 GLU D N 1
ATOM 8812 C CA . GLU D 1 61 ? 17.758 -61.524 82.491 1.00 38.61 61 GLU D CA 1
ATOM 8813 C C . GLU D 1 61 ? 17.027 -62.569 81.654 1.00 41.25 61 GLU D C 1
ATOM 8814 O O . GLU D 1 61 ? 17.148 -62.591 80.426 1.00 46.81 61 GLU D O 1
ATOM 8820 N N . ALA D 1 62 ? 16.243 -63.437 82.304 1.00 40.41 62 ALA D N 1
ATOM 8821 C CA . ALA D 1 62 ? 15.499 -64.469 81.567 1.00 41.69 62 ALA D CA 1
ATOM 8822 C C . ALA D 1 62 ? 14.479 -63.862 80.610 1.00 42.10 62 ALA D C 1
ATOM 8823 O O . ALA D 1 62 ? 14.345 -64.307 79.457 1.00 41.88 62 ALA D O 1
ATOM 8825 N N . ALA D 1 63 ? 13.759 -62.835 81.077 1.00 45.75 63 ALA D N 1
ATOM 8826 C CA . ALA D 1 63 ? 12.768 -62.168 80.243 1.00 36.16 63 ALA D CA 1
ATOM 8827 C C . ALA D 1 63 ? 13.449 -61.515 79.050 1.00 38.86 63 ALA D C 1
ATOM 8828 O O . ALA D 1 63 ? 12.995 -61.658 77.907 1.00 35.19 63 ALA D O 1
ATOM 8830 N N . CYS D 1 64 ? 14.548 -60.788 79.311 1.00 41.16 64 CYS D N 1
ATOM 8831 C CA . CYS D 1 64 ? 15.357 -60.186 78.263 1.00 38.29 64 CYS D CA 1
ATOM 8832 C C . CYS D 1 64 ? 15.704 -61.242 77.233 1.00 42.21 64 CYS D C 1
ATOM 8833 O O . CYS D 1 64 ? 15.587 -61.018 76.020 1.00 38.83 64 CYS D O 1
ATOM 8836 N N . ALA D 1 65 ? 16.094 -62.424 77.709 1.00 43.82 65 ALA D N 1
ATOM 8837 C CA . ALA D 1 65 ? 16.462 -63.511 76.813 1.00 40.96 65 ALA D CA 1
ATOM 8838 C C . ALA D 1 65 ? 15.299 -63.962 75.956 1.00 35.83 65 ALA D C 1
ATOM 8839 O O . ALA D 1 65 ? 15.509 -64.624 74.941 1.00 35.45 65 ALA D O 1
ATOM 8841 N N . LYS D 1 66 ? 14.067 -63.688 76.370 1.00 39.37 66 LYS D N 1
ATOM 8842 C CA . LYS D 1 66 ? 12.917 -64.193 75.617 1.00 35.17 66 LYS D CA 1
ATOM 8843 C C . LYS D 1 66 ? 12.393 -63.278 74.492 1.00 41.56 66 LYS D C 1
ATOM 8844 O O . LYS D 1 66 ? 11.420 -63.654 73.834 1.00 38.70 66 LYS D O 1
ATOM 8850 N N . VAL D 1 67 ? 12.998 -62.123 74.226 1.00 44.37 67 VAL D N 1
ATOM 8851 C CA . VAL D 1 67 ? 12.514 -61.203 73.189 1.00 42.42 67 VAL D CA 1
ATOM 8852 C C . VAL D 1 67 ? 13.353 -61.362 71.924 1.00 36.52 67 VAL D C 1
ATOM 8853 O O . VAL D 1 67 ? 14.580 -61.219 71.987 1.00 36.61 67 VAL D O 1
ATOM 8857 N N . PRO D 1 68 ? 12.745 -61.653 70.775 1.00 41.23 68 PRO D N 1
ATOM 8858 C CA . PRO D 1 68 ? 13.513 -61.749 69.529 1.00 36.24 68 PRO D CA 1
ATOM 8859 C C . PRO D 1 68 ? 14.355 -60.505 69.293 1.00 33.27 68 PRO D C 1
ATOM 8860 O O . PRO D 1 68 ? 13.922 -59.383 69.544 1.00 32.43 68 PRO D O 1
ATOM 8864 N N . GLU D 1 69 ? 15.568 -60.724 68.779 1.00 36.51 69 GLU D N 1
ATOM 8865 C CA . GLU D 1 69 ? 16.525 -59.656 68.500 1.00 36.56 69 GLU D CA 1
ATOM 8866 C C . GLU D 1 69 ? 15.940 -58.607 67.537 1.00 37.17 69 GLU D C 1
ATOM 8867 O O . GLU D 1 69 ? 16.297 -57.417 67.602 1.00 30.96 69 GLU D O 1
ATOM 8873 N N . LYS D 1 70 ? 15.005 -59.016 66.671 1.00 36.93 70 LYS D N 1
ATOM 8874 C CA . LYS D 1 70 ? 14.315 -58.052 65.816 1.00 39.98 70 LYS D CA 1
ATOM 8875 C C . LYS D 1 70 ? 13.598 -57.012 66.686 1.00 45.62 70 LYS D C 1
ATOM 8876 O O . LYS D 1 70 ? 13.782 -55.788 66.529 1.00 38.45 70 LYS D O 1
ATOM 8882 N N . LEU D 1 71 ? 12.845 -57.508 67.692 1.00 44.55 71 LEU D N 1
ATOM 8883 C CA . LEU D 1 71 ? 12.061 -56.662 68.590 1.00 34.70 71 LEU D CA 1
ATOM 8884 C C . LEU D 1 71 ? 12.961 -55.870 69.522 1.00 32.31 71 LEU D C 1
ATOM 8885 O O . LEU D 1 71 ? 12.667 -54.711 69.820 1.00 34.69 71 LEU D O 1
ATOM 8890 N N . LYS D 1 72 ? 14.024 -56.493 70.035 1.00 31.73 72 LYS D N 1
ATOM 8891 C CA . LYS D 1 72 ? 15.001 -55.754 70.825 1.00 32.12 72 LYS D CA 1
ATOM 8892 C C . LYS D 1 72 ? 15.505 -54.531 70.067 1.00 36.97 72 LYS D C 1
ATOM 8893 O O . LYS D 1 72 ? 15.544 -53.421 70.618 1.00 34.50 72 LYS D O 1
ATOM 8899 N N . ALA D 1 73 ? 15.925 -54.718 68.807 1.00 38.38 73 ALA D N 1
ATOM 8900 C CA . ALA D 1 73 ? 16.458 -53.580 68.058 1.00 36.59 73 ALA D CA 1
ATOM 8901 C C . ALA D 1 73 ? 15.373 -52.535 67.837 1.00 34.05 73 ALA D C 1
ATOM 8902 O O . ALA D 1 73 ? 15.638 -51.331 67.874 1.00 36.34 73 ALA D O 1
ATOM 8904 N N . ASP D 1 74 ? 14.150 -52.988 67.567 1.00 29.58 74 ASP D N 1
ATOM 8905 C CA . ASP D 1 74 ? 13.019 -52.078 67.431 1.00 30.19 74 ASP D CA 1
ATOM 8906 C C . ASP D 1 74 ? 12.903 -51.193 68.674 1.00 37.20 74 ASP D C 1
ATOM 8907 O O . ASP D 1 74 ? 12.849 -49.947 68.586 1.00 32.44 74 ASP D O 1
ATOM 8912 N N . ILE D 1 75 ? 12.891 -51.837 69.848 1.00 34.15 75 ILE D N 1
ATOM 8913 C CA . ILE D 1 75 ? 12.759 -51.124 71.111 1.00 30.60 75 ILE D CA 1
ATOM 8914 C C . ILE D 1 75 ? 13.922 -50.153 71.314 1.00 36.53 75 ILE D C 1
ATOM 8915 O O . ILE D 1 75 ? 13.707 -48.992 71.696 1.00 39.94 75 ILE D O 1
ATOM 8920 N N . ARG D 1 76 ? 15.167 -50.609 71.054 1.00 33.27 76 ARG D N 1
ATOM 8921 C CA . ARG D 1 76 ? 16.343 -49.743 71.185 1.00 29.29 76 ARG D CA 1
ATOM 8922 C C . ARG D 1 76 ? 16.264 -48.536 70.249 1.00 32.11 76 ARG D C 1
ATOM 8923 O O . ARG D 1 76 ? 16.691 -47.437 70.608 1.00 32.83 76 ARG D O 1
ATOM 8931 N N . PHE D 1 77 ? 15.694 -48.703 69.059 1.00 31.82 77 PHE D N 1
ATOM 8932 C CA . PHE D 1 77 ? 15.614 -47.572 68.137 1.00 38.00 77 PHE D CA 1
ATOM 8933 C C . PHE D 1 77 ? 14.575 -46.548 68.608 1.00 41.23 77 PHE D C 1
ATOM 8934 O O . PHE D 1 77 ? 14.836 -45.333 68.610 1.00 40.53 77 PHE D O 1
ATOM 8942 N N . ALA D 1 78 ? 13.394 -47.020 69.023 1.00 38.26 78 ALA D N 1
ATOM 8943 C CA . ALA D 1 78 ? 12.404 -46.103 69.585 1.00 37.44 78 ALA D CA 1
ATOM 8944 C C . ALA D 1 78 ? 12.990 -45.346 70.783 1.00 40.98 78 ALA D C 1
ATOM 8945 O O . ALA D 1 78 ? 12.813 -44.120 70.910 1.00 33.20 78 ALA D O 1
ATOM 8947 N N . HIS D 1 79 ? 13.675 -46.081 71.683 1.00 37.02 79 HIS D N 1
ATOM 8948 C CA . HIS D 1 79 ? 14.380 -45.485 72.820 1.00 35.16 79 HIS D CA 1
ATOM 8949 C C . HIS D 1 79 ? 15.368 -44.406 72.377 1.00 39.33 79 HIS D C 1
ATOM 8950 O O . HIS D 1 79 ? 15.449 -43.339 72.994 1.00 41.31 79 HIS D O 1
ATOM 8957 N N . ASP D 1 80 ? 16.213 -44.714 71.386 1.00 41.56 80 ASP D N 1
ATOM 8958 C CA . ASP D 1 80 ? 17.156 -43.715 70.895 1.00 47.57 80 ASP D CA 1
ATOM 8959 C C . ASP D 1 80 ? 16.424 -42.439 70.517 1.00 40.20 80 ASP D C 1
ATOM 8960 O O . ASP D 1 80 ? 16.862 -41.323 70.865 1.00 37.89 80 ASP D O 1
ATOM 8965 N N . ASN D 1 81 ? 15.303 -42.592 69.798 1.00 39.37 81 ASN D N 1
ATOM 8966 C CA . ASN D 1 81 ? 14.560 -41.422 69.327 1.00 45.76 81 ASN D CA 1
ATOM 8967 C C . ASN D 1 81 ? 14.011 -40.604 70.480 1.00 41.34 81 ASN D C 1
ATOM 8968 O O . ASN D 1 81 ? 14.228 -39.376 70.556 1.00 40.06 81 ASN D O 1
ATOM 8973 N N . VAL D 1 82 ? 13.327 -41.285 71.406 1.00 36.13 82 VAL D N 1
ATOM 8974 C CA . VAL D 1 82 ? 12.731 -40.589 72.527 1.00 31.05 82 VAL D CA 1
ATOM 8975 C C . VAL D 1 82 ? 13.803 -39.912 73.352 1.00 31.88 82 VAL D C 1
ATOM 8976 O O . VAL D 1 82 ? 13.597 -38.789 73.818 1.00 35.33 82 VAL D O 1
ATOM 8980 N N . ARG D 1 83 ? 14.969 -40.554 73.522 1.00 30.04 83 ARG D N 1
ATOM 8981 C CA . ARG D 1 83 ? 16.024 -39.934 74.320 1.00 35.48 83 ARG D CA 1
ATOM 8982 C C . ARG D 1 83 ? 16.584 -38.653 73.668 1.00 37.77 83 ARG D C 1
ATOM 8983 O O . ARG D 1 83 ? 16.732 -37.644 74.351 1.00 35.10 83 ARG D O 1
ATOM 8991 N N . ARG D 1 84 ? 16.938 -38.646 72.375 1.00 44.66 84 ARG D N 1
ATOM 8992 C CA . ARG D 1 84 ? 17.503 -37.385 71.864 1.00 46.08 84 ARG D CA 1
ATOM 8993 C C . ARG D 1 84 ? 16.409 -36.292 71.955 1.00 50.45 84 ARG D C 1
ATOM 8994 O O . ARG D 1 84 ? 16.688 -35.130 72.303 1.00 56.76 84 ARG D O 1
ATOM 9002 N N . PHE D 1 85 ? 15.128 -36.651 71.673 1.00 41.23 85 PHE D N 1
ATOM 9003 C CA . PHE D 1 85 ? 14.093 -35.621 71.733 1.00 41.69 85 PHE D CA 1
ATOM 9004 C C . PHE D 1 85 ? 13.969 -35.071 73.133 1.00 51.33 85 PHE D C 1
ATOM 9005 O O . PHE D 1 85 ? 14.008 -33.851 73.340 1.00 60.71 85 PHE D O 1
ATOM 9013 N N . ALA D 1 86 ? 13.855 -35.961 74.111 1.00 48.79 86 ALA D N 1
ATOM 9014 C CA . ALA D 1 86 ? 13.722 -35.512 75.482 1.00 45.07 86 ALA D CA 1
ATOM 9015 C C . ALA D 1 86 ? 14.929 -34.682 75.900 1.00 50.22 86 ALA D C 1
ATOM 9016 O O . ALA D 1 86 ? 14.760 -33.628 76.518 1.00 47.80 86 ALA D O 1
ATOM 9018 N N . GLU D 1 87 ? 16.154 -35.138 75.552 1.00 52.57 87 GLU D N 1
ATOM 9019 C CA . GLU D 1 87 ? 17.390 -34.483 75.988 1.00 50.37 87 GLU D CA 1
ATOM 9020 C C . GLU D 1 87 ? 17.459 -33.094 75.398 1.00 53.87 87 GLU D C 1
ATOM 9021 O O . GLU D 1 87 ? 17.856 -32.122 76.069 1.00 53.72 87 GLU D O 1
ATOM 9027 N N . THR D 1 88 ? 16.979 -32.971 74.160 1.00 52.34 88 THR D N 1
ATOM 9028 C CA . THR D 1 88 ? 16.759 -31.659 73.587 1.00 60.38 88 THR D CA 1
ATOM 9029 C C . THR D 1 88 ? 15.854 -30.846 74.491 1.00 64.78 88 THR D C 1
ATOM 9030 O O . THR D 1 88 ? 16.185 -29.709 74.858 1.00 70.47 88 THR D O 1
ATOM 9034 N N . GLN D 1 89 ? 14.644 -31.363 74.794 1.00 63.42 89 GLN D N 1
ATOM 9035 C CA . GLN D 1 89 ? 13.821 -30.430 75.584 1.00 64.95 89 GLN D CA 1
ATOM 9036 C C . GLN D 1 89 ? 14.482 -30.027 76.891 1.00 55.40 89 GLN D C 1
ATOM 9037 O O . GLN D 1 89 ? 14.295 -28.913 77.354 1.00 62.52 89 GLN D O 1
ATOM 9043 N N . LYS D 1 90 ? 15.091 -30.992 77.568 1.00 59.80 90 LYS D N 1
ATOM 9044 C CA . LYS D 1 90 ? 15.601 -30.733 78.898 1.00 59.41 90 LYS D CA 1
ATOM 9045 C C . LYS D 1 90 ? 16.705 -29.697 78.863 1.00 60.52 90 LYS D C 1
ATOM 9046 O O . LYS D 1 90 ? 16.891 -28.966 79.846 1.00 60.28 90 LYS D O 1
ATOM 9052 N N . ALA D 1 91 ? 17.442 -29.615 77.748 1.00 57.90 91 ALA D N 1
ATOM 9053 C CA . ALA D 1 91 ? 18.434 -28.556 77.605 1.00 55.57 91 ALA D CA 1
ATOM 9054 C C . ALA D 1 91 ? 17.808 -27.160 77.670 1.00 60.85 91 ALA D C 1
ATOM 9055 O O . ALA D 1 91 ? 18.492 -26.192 78.034 1.00 66.95 91 ALA D O 1
ATOM 9057 N N . THR D 1 92 ? 16.518 -27.026 77.343 1.00 59.49 92 THR D N 1
ATOM 9058 C CA . THR D 1 92 ? 15.804 -25.747 77.383 1.00 56.10 92 THR D CA 1
ATOM 9059 C C . THR D 1 92 ? 15.363 -25.354 78.783 1.00 62.57 92 THR D C 1
ATOM 9060 O O . THR D 1 92 ? 14.783 -24.279 78.961 1.00 68.20 92 THR D O 1
ATOM 9064 N N . LEU D 1 93 ? 15.555 -26.223 79.773 1.00 66.08 93 LEU D N 1
ATOM 9065 C CA . LEU D 1 93 ? 15.136 -25.921 81.138 1.00 70.91 93 LEU D CA 1
ATOM 9066 C C . LEU D 1 93 ? 16.334 -25.598 82.025 1.00 72.42 93 LEU D C 1
ATOM 9067 O O . LEU D 1 93 ? 16.628 -26.311 82.985 1.00 70.73 93 LEU D O 1
ATOM 9072 N N . THR D 1 94 ? 17.027 -24.510 81.713 1.00 73.25 94 THR D N 1
ATOM 9073 C CA . THR D 1 94 ? 18.082 -23.997 82.575 1.00 68.39 94 THR D CA 1
ATOM 9074 C C . THR D 1 94 ? 17.478 -23.065 83.625 1.00 65.73 94 THR D C 1
ATOM 9075 O O . THR D 1 94 ? 16.461 -22.397 83.381 1.00 64.23 94 THR D O 1
ATOM 9079 N N . ASP D 1 95 ? 18.073 -23.059 84.818 1.00 61.43 95 ASP D N 1
ATOM 9080 C CA . ASP D 1 95 ? 17.665 -22.105 85.833 1.00 55.06 95 ASP D CA 1
ATOM 9081 C C . ASP D 1 95 ? 17.767 -20.711 85.249 1.00 56.94 95 ASP D C 1
ATOM 9082 O O . ASP D 1 95 ? 18.772 -20.379 84.618 1.00 63.93 95 ASP D O 1
ATOM 9087 N N . VAL D 1 96 ? 16.708 -19.905 85.422 1.00 59.24 96 VAL D N 1
ATOM 9088 C CA . VAL D 1 96 ? 16.742 -18.489 85.072 1.00 66.62 96 VAL D CA 1
ATOM 9089 C C . VAL D 1 96 ? 16.444 -17.662 86.310 1.00 65.04 96 VAL D C 1
ATOM 9090 O O . VAL D 1 96 ? 15.551 -18.004 87.099 1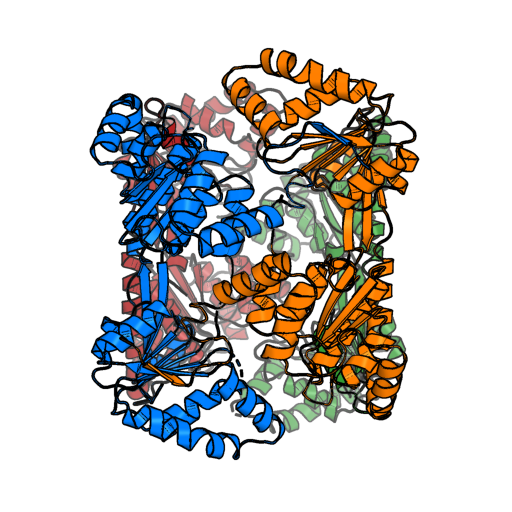.00 66.40 96 VAL D O 1
ATOM 9094 N N . GLU D 1 97 ? 17.174 -16.536 86.459 1.00 57.74 97 GLU D N 1
ATOM 9095 C CA . GLU D 1 97 ? 16.995 -15.616 87.590 1.00 56.93 97 GLU D CA 1
ATOM 9096 C C . GLU D 1 97 ? 17.065 -14.181 87.085 1.00 67.22 97 GLU D C 1
ATOM 9097 O O . GLU D 1 97 ? 17.834 -13.864 86.151 1.00 72.26 97 GLU D O 1
ATOM 9103 N N . LEU D 1 98 ? 16.171 -13.337 87.598 1.00 64.16 98 LEU D N 1
ATOM 9104 C CA . LEU D 1 98 ? 15.828 -12.258 86.730 1.00 58.69 98 LEU D CA 1
ATOM 9105 C C . LEU D 1 98 ? 15.788 -11.031 87.662 1.00 57.50 98 LEU D C 1
ATOM 9106 O O . LEU D 1 98 ? 15.082 -11.042 88.692 1.00 55.78 98 LEU D O 1
ATOM 9111 N N . GLU D 1 99 ? 16.568 -9.984 87.362 1.00 54.99 99 GLU D N 1
ATOM 9112 C CA . GLU D 1 99 ? 16.466 -8.798 88.223 1.00 51.06 99 GLU D CA 1
ATOM 9113 C C . GLU D 1 99 ? 15.200 -8.015 87.869 1.00 53.33 99 GLU D C 1
ATOM 9114 O O . GLU D 1 99 ? 15.262 -6.944 87.263 1.00 56.98 99 GLU D O 1
ATOM 9120 N N . VAL D 1 100 ? 14.052 -8.509 88.341 1.00 47.41 100 VAL D N 1
ATOM 9121 C CA . VAL D 1 100 ? 12.753 -8.060 87.839 1.00 50.56 100 VAL D CA 1
ATOM 9122 C C . VAL D 1 100 ? 12.538 -6.552 88.031 1.00 58.57 100 VAL D C 1
ATOM 9123 O O . VAL D 1 100 ? 12.143 -5.836 87.099 1.00 54.78 100 VAL D O 1
ATOM 9127 N N . VAL D 1 101 ? 12.765 -6.054 89.243 1.00 66.49 101 VAL D N 1
ATOM 9128 C CA . VAL D 1 101 ? 12.729 -4.633 89.581 1.00 59.70 101 VAL D CA 1
ATOM 9129 C C . VAL D 1 101 ? 13.998 -4.383 90.388 1.00 62.51 101 VAL D C 1
ATOM 9130 O O . VAL D 1 101 ? 14.499 -5.310 91.058 1.00 61.08 101 VAL D O 1
ATOM 9134 N N . PRO D 1 102 ? 14.551 -3.179 90.359 1.00 60.98 102 PRO D N 1
ATOM 9135 C CA . PRO D 1 102 ? 15.790 -2.926 91.098 1.00 60.93 102 PRO D CA 1
ATOM 9136 C C . PRO D 1 102 ? 15.688 -3.420 92.527 1.00 56.85 102 PRO D C 1
ATOM 9137 O O . PRO D 1 102 ? 14.775 -3.059 93.265 1.00 51.52 102 PRO D O 1
ATOM 9141 N N . GLY D 1 103 ? 16.629 -4.286 92.897 1.00 65.95 103 GLY D N 1
ATOM 9142 C CA . GLY D 1 103 ? 16.777 -4.805 94.240 1.00 63.58 103 GLY D CA 1
ATOM 9143 C C . GLY D 1 103 ? 16.071 -6.115 94.538 1.00 53.82 103 GLY D C 1
ATOM 9144 O O . GLY D 1 103 ? 16.340 -6.713 95.590 1.00 50.83 103 GLY D O 1
ATOM 9145 N N . VAL D 1 104 ? 15.174 -6.578 93.667 1.00 51.39 104 VAL D N 1
ATOM 9146 C CA . VAL D 1 104 ? 14.459 -7.838 93.888 1.00 52.48 104 VAL D CA 1
ATOM 9147 C C . VAL D 1 104 ? 1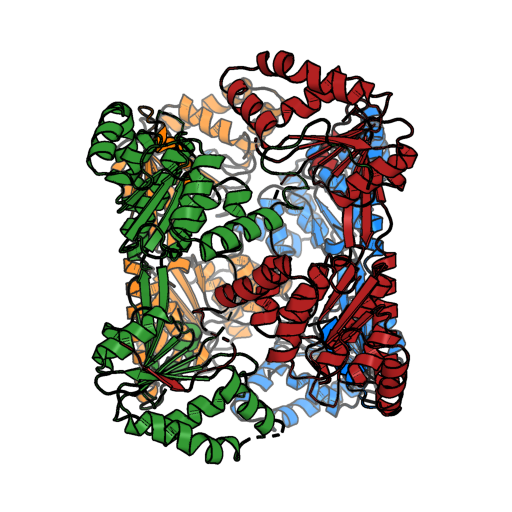4.754 -8.784 92.731 1.00 52.68 104 VAL D C 1
ATOM 9148 O O . VAL D 1 104 ? 14.363 -8.522 91.586 1.00 49.41 104 VAL D O 1
ATOM 9152 N N . ILE D 1 105 ? 15.413 -9.899 93.024 1.00 49.12 105 ILE D N 1
ATOM 9153 C CA . ILE D 1 105 ? 15.758 -10.889 92.007 1.00 49.18 105 ILE D CA 1
ATOM 9154 C C . ILE D 1 105 ? 14.828 -12.092 92.141 1.00 45.96 105 ILE D C 1
ATOM 9155 O O . ILE D 1 105 ? 14.825 -12.783 93.170 1.00 44.51 105 ILE D O 1
ATOM 9160 N N . THR D 1 106 ? 14.022 -12.340 91.109 1.00 43.94 106 THR D N 1
ATOM 9161 C CA . THR D 1 106 ? 13.203 -13.537 91.047 1.00 50.20 106 THR D CA 1
ATOM 9162 C C . THR D 1 106 ? 13.859 -14.572 90.138 1.00 47.83 106 THR D C 1
ATOM 9163 O O . THR D 1 106 ? 14.526 -14.225 89.160 1.00 43.18 106 THR D O 1
ATOM 9167 N N . GLY D 1 107 ? 13.710 -15.847 90.511 1.00 47.43 107 GLY D N 1
ATOM 9168 C CA . GLY D 1 107 ? 14.259 -16.942 89.739 1.00 52.47 107 GLY D CA 1
ATOM 9169 C C . GLY D 1 107 ? 13.261 -18.076 89.587 1.00 54.78 107 GLY D C 1
ATOM 9170 O O . GLY D 1 107 ? 12.297 -18.207 90.364 1.00 48.92 107 GLY D O 1
ATOM 9171 N N . GLN D 1 108 ? 13.557 -18.959 88.625 1.00 50.80 108 GLN D N 1
ATOM 9172 C CA . GLN D 1 108 ? 12.769 -20.171 88.413 1.00 51.64 108 GLN D CA 1
ATOM 9173 C C . GLN D 1 108 ? 13.690 -21.357 88.191 1.00 53.56 108 GLN D C 1
ATOM 9174 O O . GLN D 1 108 ? 14.779 -21.221 87.634 1.00 60.55 108 GLN D O 1
ATOM 9180 N N . LYS D 1 109 ? 13.239 -22.529 88.629 1.00 49.11 109 LYS D N 1
ATOM 9181 C CA . LYS D 1 109 ? 13.970 -23.772 88.425 1.00 42.33 109 LYS D CA 1
ATOM 9182 C C . LYS D 1 109 ? 12.994 -24.881 88.059 1.00 47.77 109 LYS D C 1
ATOM 9183 O O . LYS D 1 109 ? 11.828 -24.863 88.466 1.00 46.02 109 LYS D O 1
ATOM 9189 N N . ALA D 1 110 ? 13.471 -25.831 87.252 1.00 51.34 110 ALA D N 1
ATOM 9190 C CA . ALA D 1 110 ? 12.806 -27.114 87.074 1.00 43.42 110 ALA D CA 1
ATOM 9191 C C . ALA D 1 110 ? 13.550 -28.145 87.920 1.00 42.89 110 ALA D C 1
ATOM 9192 O O . ALA D 1 110 ? 14.771 -28.298 87.772 1.00 48.67 110 ALA D O 1
ATOM 9194 N N . ILE D 1 111 ? 12.861 -28.778 88.861 1.00 41.68 111 ILE D N 1
ATOM 9195 C CA . ILE D 1 111 ? 13.451 -29.830 89.696 1.00 47.65 111 ILE D CA 1
ATOM 9196 C C . ILE D 1 111 ? 12.764 -31.137 89.436 1.00 50.03 111 ILE D C 1
ATOM 9197 O O . ILE D 1 111 ? 11.527 -31.213 89.479 1.00 48.99 111 ILE D O 1
ATOM 9202 N N . PRO D 1 112 ? 13.485 -32.255 89.188 1.00 51.85 112 PRO D N 1
ATOM 9203 C CA . PRO D 1 112 ? 12.831 -33.555 88.979 1.00 45.42 112 PRO D CA 1
ATOM 9204 C C . PRO D 1 112 ? 12.318 -34.099 90.301 1.00 43.88 112 PRO D C 1
ATOM 9205 O O . PRO D 1 112 ? 12.994 -34.020 91.330 1.00 46.51 112 PRO D O 1
ATOM 9209 N N . VAL D 1 113 ? 11.105 -34.680 90.266 1.00 43.69 113 VAL D N 1
ATOM 9210 C CA . VAL D 1 113 ? 10.495 -35.316 91.465 1.00 37.29 113 VAL D CA 1
ATOM 9211 C C . VAL D 1 113 ? 11.248 -36.597 91.809 1.00 40.21 113 VAL D C 1
ATOM 9212 O O . VAL D 1 113 ? 11.867 -37.220 90.942 1.00 38.39 113 VAL D O 1
ATOM 9216 N N . ASP D 1 114 ? 11.236 -36.980 93.109 1.00 45.09 114 ASP D N 1
ATOM 9217 C CA . ASP D 1 114 ? 12.071 -38.123 93.507 1.00 48.56 114 ASP D CA 1
ATOM 9218 C C . ASP D 1 114 ? 11.718 -39.406 92.781 1.00 47.97 114 ASP D C 1
ATOM 9219 O O . ASP D 1 114 ? 12.614 -40.156 92.382 1.00 48.02 114 ASP D O 1
ATOM 9224 N N . ALA D 1 115 ? 10.440 -39.752 92.710 1.00 40.37 115 ALA D N 1
ATOM 9225 C CA . ALA D 1 115 ? 10.124 -41.045 92.132 1.00 35.29 115 ALA D CA 1
ATOM 9226 C C . ALA D 1 115 ? 8.901 -40.959 91.225 1.00 37.03 115 ALA D C 1
ATOM 9227 O O . ALA D 1 115 ? 7.919 -40.298 91.567 1.00 35.41 115 ALA D O 1
ATOM 9229 N N . ALA D 1 116 ? 9.000 -41.573 90.045 1.00 34.89 116 ALA D N 1
ATOM 9230 C CA . ALA D 1 116 ? 7.905 -41.694 89.099 1.00 28.48 116 ALA D CA 1
ATOM 9231 C C . ALA D 1 116 ? 7.449 -43.136 88.978 1.00 36.03 116 ALA D C 1
ATOM 9232 O O . ALA D 1 116 ? 8.272 -44.055 88.904 1.00 41.49 116 ALA D O 1
ATOM 9234 N N . GLY D 1 117 ? 6.137 -43.334 88.923 1.00 31.16 117 GLY D N 1
ATOM 9235 C CA . GLY D 1 117 ? 5.578 -44.624 88.609 1.00 30.75 117 GLY D CA 1
ATOM 9236 C C . GLY D 1 117 ? 5.070 -44.643 87.180 1.00 33.24 117 GLY D C 1
ATOM 9237 O O . GLY D 1 117 ? 4.355 -43.738 86.750 1.00 39.64 117 GLY D O 1
ATOM 9238 N N . CYS D 1 118 ? 5.432 -45.690 86.448 1.00 26.98 118 CYS D N 1
ATOM 9239 C CA . CYS D 1 118 ? 4.979 -45.881 85.085 1.00 27.55 118 CYS D CA 1
ATOM 9240 C C . CYS D 1 118 ? 4.122 -47.127 85.041 1.00 32.96 118 CYS D C 1
ATOM 9241 O O . CYS D 1 118 ? 4.600 -48.235 85.325 1.00 37.10 118 CYS D O 1
ATOM 9244 N N . TYR D 1 119 ? 2.862 -46.949 84.689 1.00 26.07 119 TYR D N 1
ATOM 9245 C CA . TYR D 1 119 ? 1.997 -48.082 84.504 1.00 26.76 119 TYR D CA 1
ATOM 9246 C C . TYR D 1 119 ? 2.126 -48.576 83.065 1.00 38.35 119 TYR D C 1
ATOM 9247 O O . TYR D 1 119 ? 2.267 -47.782 82.124 1.00 41.37 119 TYR D O 1
ATOM 9256 N N . VAL D 1 120 ? 2.193 -49.898 82.902 1.00 38.05 120 VAL D N 1
ATOM 9257 C CA . VAL D 1 120 ? 2.212 -50.495 81.568 1.00 36.05 120 VAL D CA 1
ATOM 9258 C C . VAL D 1 120 ? 1.185 -51.627 81.514 1.00 42.53 120 VAL D C 1
ATOM 9259 O O . VAL D 1 120 ? 1.450 -52.715 82.040 1.00 49.64 120 VAL D O 1
ATOM 9263 N N . PRO D 1 121 ? 0.050 -51.458 80.831 1.00 40.11 121 PRO D N 1
ATOM 9264 C CA . PRO D 1 121 ? -1.058 -52.417 80.939 1.00 41.50 121 PRO D CA 1
ATOM 9265 C C . PRO D 1 121 ? -0.857 -53.731 80.209 1.00 44.95 121 PRO D C 1
ATOM 9266 O O . PRO D 1 121 ? -1.794 -54.531 80.186 1.00 57.74 121 PRO D O 1
ATOM 9270 N N . GLY D 1 122 ? 0.227 -53.941 79.492 1.00 47.99 122 GLY D N 1
ATOM 9271 C CA . GLY D 1 122 ? 0.363 -55.175 78.743 1.00 44.20 122 GLY D CA 1
ATOM 9272 C C . GLY D 1 122 ? 1.548 -55.112 77.808 1.00 42.94 122 GLY D C 1
ATOM 9273 O O . GLY D 1 122 ? 2.463 -54.316 77.988 1.00 45.94 122 GLY D O 1
ATOM 9274 N N . GLY D 1 123 ? 1.520 -56.003 76.828 1.00 46.24 123 GLY D N 1
ATOM 9275 C CA . GLY D 1 123 ? 2.631 -56.142 75.914 1.00 39.51 123 GLY D CA 1
ATOM 9276 C C . GLY D 1 123 ? 2.290 -55.849 74.469 1.00 36.78 123 GLY D C 1
ATOM 9277 O O . GLY D 1 123 ? 3.131 -56.100 73.610 1.00 47.99 123 GLY D O 1
ATOM 9278 N N . ARG D 1 124 ? 1.094 -55.338 74.158 1.00 32.93 124 ARG D N 1
ATOM 9279 C CA . ARG D 1 124 ? 0.795 -54.963 72.776 1.00 38.65 124 ARG D CA 1
ATOM 9280 C C . ARG D 1 124 ? 1.693 -53.785 72.379 1.00 44.02 124 ARG D C 1
ATOM 9281 O O . ARG D 1 124 ? 2.247 -53.094 73.237 1.00 45.48 124 ARG D O 1
ATOM 9289 N N . TYR D 1 125 ? 1.888 -53.581 71.066 1.00 47.48 125 TYR D N 1
ATOM 9290 C CA . TYR D 1 125 ? 2.855 -52.567 70.620 1.00 46.82 125 TYR D CA 1
ATOM 9291 C C . TYR D 1 125 ? 2.565 -51.197 71.216 1.00 41.63 125 TYR D C 1
ATOM 9292 O O . TYR D 1 125 ? 3.492 -50.459 71.554 1.00 40.92 125 TYR D O 1
ATOM 9301 N N . SER D 1 126 ? 1.290 -50.824 71.310 1.00 38.86 126 SER D N 1
ATOM 9302 C CA . SE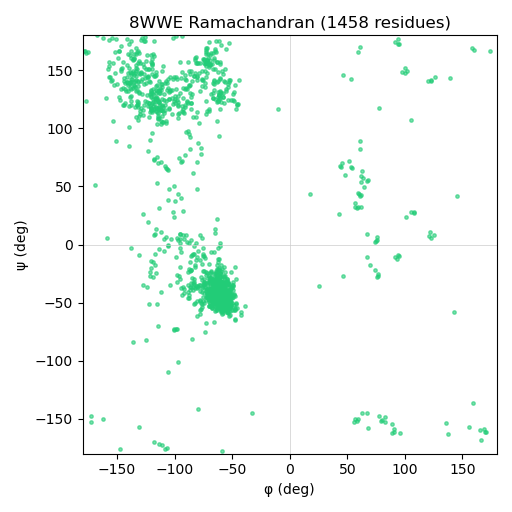R D 1 126 ? 0.959 -49.545 71.924 1.00 39.16 126 SER D CA 1
ATOM 9303 C C . SER D 1 126 ? 1.486 -49.462 73.360 1.00 37.57 126 SER D C 1
ATOM 9304 O O . SER D 1 126 ? 2.004 -48.419 73.778 1.00 35.32 126 SER D O 1
ATOM 9307 N N . HIS D 1 127 ? 1.380 -50.554 74.124 1.00 38.88 127 HIS D N 1
ATOM 9308 C CA . HIS D 1 127 ? 1.876 -50.555 75.499 1.00 40.27 127 HIS D CA 1
ATOM 9309 C C . HIS D 1 127 ? 3.400 -50.459 75.541 1.00 39.33 127 HIS D C 1
ATOM 9310 O O . HIS D 1 127 ? 3.961 -49.747 76.384 1.00 42.05 127 HIS D O 1
ATOM 9317 N N . ILE D 1 128 ? 4.090 -51.187 74.660 1.00 32.95 128 ILE D N 1
ATOM 9318 C CA . ILE D 1 128 ? 5.547 -51.119 74.644 1.00 29.22 128 ILE D CA 1
ATOM 9319 C C . ILE D 1 128 ? 5.994 -49.700 74.342 1.00 30.07 128 ILE D C 1
ATOM 9320 O O . ILE D 1 128 ? 6.945 -49.189 74.945 1.00 31.46 128 ILE D O 1
ATOM 9325 N N . ALA D 1 129 ? 5.316 -49.057 73.380 1.00 34.54 129 ALA D N 1
ATOM 9326 C CA . ALA D 1 129 ? 5.586 -47.670 73.034 1.00 27.88 129 ALA D CA 1
ATOM 9327 C C . ALA D 1 129 ? 5.409 -46.789 74.236 1.00 32.91 129 ALA D C 1
ATOM 9328 O O . ALA D 1 129 ? 6.293 -45.994 74.565 1.00 36.28 129 ALA D O 1
ATOM 9330 N N . SER D 1 130 ? 4.251 -46.916 74.893 1.00 35.30 130 SER D N 1
ATOM 9331 C CA . SER D 1 130 ? 3.950 -46.167 76.106 1.00 30.87 130 SER D CA 1
ATOM 9332 C C . SER D 1 130 ? 5.067 -46.312 77.120 1.00 31.95 130 SER D C 1
ATOM 9333 O O . SER D 1 130 ? 5.522 -45.324 77.703 1.00 34.06 130 SER D O 1
ATOM 9336 N N . ALA D 1 131 ? 5.484 -47.551 77.377 1.00 28.86 131 ALA D N 1
ATOM 9337 C CA . ALA D 1 131 ? 6.499 -47.798 78.386 1.00 26.72 131 ALA D CA 1
ATOM 9338 C C . ALA D 1 131 ? 7.781 -47.068 78.019 1.00 29.51 131 ALA D C 1
ATOM 9339 O O . ALA D 1 131 ? 8.392 -46.402 78.866 1.00 30.75 131 ALA D O 1
ATOM 9341 N N . ILE D 1 132 ? 8.185 -47.134 76.754 1.00 22.64 132 ILE D N 1
ATOM 9342 C CA . ILE D 1 132 ? 9.399 -46.429 76.373 1.00 27.17 132 ILE D CA 1
ATOM 9343 C C . ILE D 1 132 ? 9.207 -44.928 76.574 1.00 28.64 132 ILE D C 1
ATOM 9344 O O . ILE D 1 132 ? 10.058 -44.235 77.143 1.00 25.10 132 ILE D O 1
ATOM 9349 N N . MET D 1 133 ? 8.089 -44.412 76.077 1.00 28.85 133 MET D N 1
ATOM 9350 C CA . MET D 1 133 ? 7.747 -43.011 76.244 1.00 37.28 133 MET D CA 1
ATOM 9351 C C . MET D 1 133 ? 7.917 -42.560 77.685 1.00 32.74 133 MET D C 1
ATOM 9352 O O . MET D 1 133 ? 8.806 -41.762 77.995 1.00 30.13 133 MET D O 1
ATOM 9357 N N . THR D 1 134 ? 7.127 -43.139 78.587 1.00 30.98 134 THR D N 1
ATOM 9358 C CA . THR D 1 134 ? 7.106 -42.680 79.965 1.00 29.91 134 THR D CA 1
ATOM 9359 C C . THR D 1 134 ? 8.454 -42.936 80.659 1.00 27.05 134 THR D C 1
ATOM 9360 O O . THR D 1 134 ? 9.037 -42.020 81.260 1.00 30.44 134 THR D O 1
ATOM 9364 N N . VAL D 1 135 ? 8.982 -44.162 80.585 1.00 25.32 135 VAL D N 1
ATOM 9365 C CA . VAL D 1 135 ? 10.229 -44.468 81.283 1.00 24.95 135 VAL D CA 1
ATOM 9366 C C . VAL D 1 135 ? 11.393 -43.662 80.713 1.00 22.24 135 VAL D C 1
ATOM 9367 O O . VAL D 1 135 ? 12.189 -43.103 81.462 1.00 29.43 135 VAL D O 1
ATOM 9371 N N . THR D 1 136 ? 11.498 -43.542 79.392 1.00 22.63 136 THR D N 1
ATOM 9372 C CA . THR D 1 136 ? 12.611 -42.783 78.838 1.00 30.31 136 THR D CA 1
ATOM 9373 C C . THR D 1 136 ? 12.535 -41.327 79.267 1.00 31.56 136 THR D C 1
ATOM 9374 O O . THR D 1 136 ? 13.540 -40.746 79.714 1.00 36.52 136 THR D O 1
ATOM 9378 N N . THR D 1 137 ? 11.357 -40.722 79.137 1.00 29.87 137 THR D N 1
ATOM 9379 C CA . THR D 1 137 ? 11.220 -39.341 79.559 1.00 28.88 137 THR D CA 1
ATOM 9380 C C . THR D 1 137 ? 11.529 -39.165 81.043 1.00 31.69 137 THR D C 1
ATOM 9381 O O . THR D 1 137 ? 12.271 -38.257 81.430 1.00 31.36 137 THR D O 1
ATOM 9385 N N . ALA D 1 138 ? 10.954 -40.007 81.897 1.00 36.94 138 ALA D N 1
ATOM 9386 C CA . ALA D 1 138 ? 11.242 -39.897 83.328 1.00 35.20 138 ALA D CA 1
ATOM 9387 C C . ALA D 1 138 ? 12.735 -40.014 83.585 1.00 33.48 138 ALA D C 1
ATOM 9388 O O . ALA D 1 138 ? 13.264 -39.401 84.520 1.00 34.67 138 ALA D O 1
ATOM 9390 N N . LYS D 1 139 ? 13.426 -40.837 82.797 1.00 28.12 139 LYS D N 1
ATOM 9391 C CA . LYS D 1 139 ? 14.848 -40.988 83.028 1.00 32.90 139 LYS D CA 1
ATOM 9392 C C . LYS D 1 139 ? 15.565 -39.696 82.663 1.00 38.61 139 LYS D C 1
ATOM 9393 O O . LYS D 1 139 ? 16.302 -39.118 83.486 1.00 35.92 139 LYS D O 1
ATOM 9399 N N . VAL D 1 140 ? 15.309 -39.206 81.444 1.00 31.77 140 VAL D N 1
ATOM 9400 C CA . VAL D 1 140 ? 15.955 -38.000 80.950 1.00 29.26 140 VAL D CA 1
ATOM 9401 C C . VAL D 1 140 ? 15.710 -36.823 81.882 1.00 33.28 140 VAL D C 1
ATOM 9402 O O . VAL D 1 140 ? 16.630 -36.061 82.182 1.00 43.66 140 VAL D O 1
ATOM 9406 N N . ALA D 1 141 ? 14.477 -36.671 82.374 1.00 36.78 141 ALA D N 1
ATOM 9407 C CA . ALA D 1 141 ? 14.167 -35.618 83.341 1.00 34.90 141 ALA D CA 1
ATOM 9408 C C . ALA D 1 141 ? 15.080 -35.696 84.561 1.00 37.86 141 ALA D C 1
ATOM 9409 O O . ALA D 1 141 ? 15.509 -34.664 85.091 1.00 49.95 141 ALA D O 1
ATOM 9411 N N . GLY D 1 142 ? 15.452 -36.902 84.980 1.00 32.89 142 GLY D N 1
ATOM 9412 C CA . GLY D 1 142 ? 16.383 -37.060 86.071 1.00 31.20 142 GLY D CA 1
ATOM 9413 C C . GLY D 1 142 ? 15.744 -37.569 87.334 1.00 38.77 142 GLY D C 1
ATOM 9414 O O . GLY D 1 142 ? 16.258 -37.321 88.432 1.00 39.74 142 GLY D O 1
ATOM 9415 N N . CYS D 1 143 ? 14.647 -38.322 87.193 1.00 39.18 143 CYS D N 1
ATOM 9416 C CA . CYS D 1 143 ? 13.959 -38.908 88.344 1.00 43.16 143 CYS D CA 1
ATOM 9417 C C . CYS D 1 143 ? 14.817 -39.955 89.030 1.00 38.63 143 CYS D C 1
ATOM 9418 O O . CYS D 1 143 ? 15.196 -40.959 88.416 1.00 38.33 143 CYS D O 1
ATOM 9421 N N . LYS D 1 144 ? 15.014 -39.775 90.341 1.00 34.59 144 LYS D N 1
ATOM 9422 C CA . LYS D 1 144 ? 15.968 -40.595 91.080 1.00 38.85 144 LYS D CA 1
ATOM 9423 C C . LYS D 1 144 ? 15.550 -42.061 91.121 1.00 35.42 144 LYS D C 1
ATOM 9424 O O . LYS D 1 144 ? 16.404 -42.945 91.278 1.00 29.33 144 LYS D O 1
ATOM 9430 N N . HIS D 1 145 ? 14.249 -42.345 91.043 1.00 38.48 145 HIS D N 1
ATOM 9431 C CA . HIS D 1 145 ? 13.764 -43.721 91.042 1.00 33.14 145 HIS D CA 1
ATOM 9432 C C . HIS D 1 145 ? 12.575 -43.867 90.108 1.00 34.01 145 HIS D C 1
ATOM 9433 O O . HIS D 1 145 ? 11.561 -43.184 90.273 1.00 36.66 145 HIS D O 1
ATOM 9440 N N . ILE D 1 146 ? 12.686 -44.754 89.129 1.00 30.72 146 ILE D N 1
ATOM 9441 C CA . ILE D 1 146 ? 11.602 -45.002 88.185 1.00 31.79 146 ILE D CA 1
ATOM 9442 C C . ILE D 1 146 ? 11.088 -46.427 88.378 1.00 30.93 146 ILE D C 1
ATOM 9443 O O . ILE D 1 146 ? 11.849 -47.397 88.270 1.00 26.91 146 ILE D O 1
ATOM 9448 N N . MET D 1 147 ? 9.798 -46.549 88.668 1.00 29.95 147 MET D N 1
ATOM 9449 C CA . MET D 1 147 ? 9.142 -47.832 88.826 1.00 28.15 147 MET D CA 1
ATOM 9450 C C . MET D 1 147 ? 8.313 -48.087 87.588 1.00 31.86 147 MET D C 1
ATOM 9451 O O . MET D 1 147 ? 7.509 -47.234 87.187 1.00 38.73 147 MET D O 1
ATOM 9456 N N . ALA D 1 148 ? 8.537 -49.215 86.950 1.00 27.36 148 ALA D N 1
ATOM 9457 C CA . ALA D 1 148 ? 7.634 -49.674 85.909 1.00 28.66 148 ALA D CA 1
ATOM 9458 C C . ALA D 1 148 ? 6.922 -50.894 86.453 1.00 30.96 148 ALA D C 1
ATOM 9459 O O . ALA D 1 148 ? 7.578 -51.901 86.756 1.00 30.26 148 ALA D O 1
ATOM 9461 N N . CYS D 1 149 ? 5.585 -50.839 86.559 1.00 28.80 149 CYS D N 1
ATOM 9462 C CA . CYS D 1 149 ? 4.850 -52.055 86.918 1.00 39.56 149 CYS D CA 1
ATOM 9463 C C . CYS D 1 149 ? 3.923 -52.414 85.757 1.00 31.52 149 CYS D C 1
ATOM 9464 O O . CYS D 1 149 ? 3.394 -51.529 85.066 1.00 36.33 149 CYS D O 1
ATOM 9467 N N . SER D 1 150 ? 3.735 -53.713 85.536 1.00 29.57 150 SER D N 1
ATOM 9468 C CA . SER D 1 150 ? 2.874 -54.193 84.485 1.00 37.13 150 SER D CA 1
ATOM 9469 C C . SER D 1 150 ? 2.040 -55.342 85.037 1.00 35.86 150 SER D C 1
ATOM 9470 O O . SER D 1 150 ? 2.516 -56.064 85.927 1.00 33.73 150 SER D O 1
ATOM 9473 N N . PRO D 1 151 ? 0.763 -55.447 84.647 1.00 41.52 151 PRO D N 1
ATOM 9474 C CA . PRO D 1 151 ? -0.064 -56.588 85.061 1.00 45.83 151 PRO D CA 1
ATOM 9475 C C . PRO D 1 151 ? 0.520 -57.897 84.570 1.00 49.64 151 PRO D C 1
ATOM 9476 O O . PRO D 1 151 ? 0.564 -58.144 83.352 1.00 46.11 151 PRO D O 1
ATOM 9480 N N . PRO D 1 152 ? 0.917 -58.774 85.495 1.00 45.11 152 PRO D N 1
ATOM 9481 C CA . PRO D 1 152 ? 1.498 -60.066 85.119 1.00 49.39 152 PRO D CA 1
ATOM 9482 C C . PRO D 1 152 ? 0.428 -61.044 84.663 1.00 60.99 152 PRO D C 1
ATOM 9483 O O . PRO D 1 152 ? -0.722 -60.990 85.110 1.00 61.12 152 PRO D O 1
ATOM 9487 N N . ARG D 1 153 ? 0.811 -61.938 83.739 1.00 64.35 153 ARG D N 1
ATOM 9488 C CA . ARG D 1 153 ? -0.103 -62.991 83.328 1.00 73.06 153 ARG D CA 1
ATOM 9489 C C . ARG D 1 153 ? 0.338 -64.330 83.932 1.00 73.61 153 ARG D C 1
ATOM 9490 O O . ARG D 1 153 ? 1.552 -64.553 84.079 1.00 64.37 153 ARG D O 1
ATOM 9498 N N . PRO D 1 154 ? -0.601 -65.207 84.349 1.00 89.08 154 PRO D N 1
ATOM 9499 C CA . PRO D 1 154 ? -0.230 -66.362 85.196 1.00 86.09 154 PRO D CA 1
ATOM 9500 C C . PRO D 1 154 ? 0.764 -67.298 84.534 1.00 86.44 154 PRO D C 1
ATOM 9501 O O . PRO D 1 154 ? 0.595 -67.696 83.378 1.00 83.52 154 PRO D O 1
ATOM 9505 N N . GLY D 1 155 ? 1.806 -67.658 85.296 1.00 88.63 155 GLY D N 1
ATO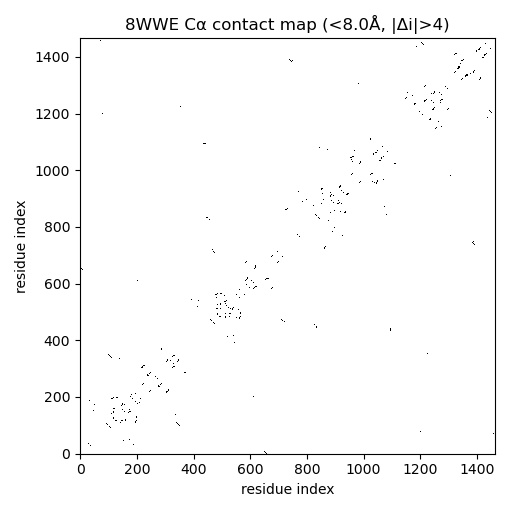M 9506 C CA . GLY D 1 155 ? 2.882 -68.499 84.803 1.00 87.06 155 GLY D CA 1
ATOM 9507 C C . GLY D 1 155 ? 3.876 -67.803 83.906 1.00 83.69 155 GLY D C 1
ATOM 9508 O O . GLY D 1 155 ? 5.032 -68.240 83.813 1.00 85.51 155 GLY D O 1
ATOM 9509 N N . VAL D 1 156 ? 3.457 -66.735 83.238 1.00 72.82 156 VAL D N 1
ATOM 9510 C CA . VAL D 1 156 ? 4.275 -66.025 82.264 1.00 71.83 156 VAL D CA 1
ATOM 9511 C C . VAL D 1 156 ? 5.058 -64.879 82.896 1.00 63.34 156 VAL D C 1
ATOM 9512 O O . VAL D 1 156 ? 6.231 -64.675 82.580 1.00 64.09 156 VAL D O 1
ATOM 9516 N N . GLY D 1 157 ? 4.418 -64.131 83.786 1.00 59.32 157 GLY D N 1
ATOM 9517 C CA . GLY D 1 157 ? 4.984 -62.916 84.338 1.00 57.55 157 GLY D CA 1
ATOM 9518 C C . GLY D 1 157 ? 4.666 -61.687 83.505 1.00 50.55 157 GLY D C 1
ATOM 9519 O O . GLY D 1 157 ? 3.738 -61.656 82.690 1.00 46.67 157 GLY D O 1
ATOM 9520 N N . VAL D 1 158 ? 5.452 -60.632 83.744 1.00 42.33 158 VAL D N 1
ATOM 9521 C CA . VAL D 1 158 ? 5.305 -59.419 82.951 1.00 35.99 158 VAL D CA 1
ATOM 9522 C C . VAL D 1 158 ? 5.711 -59.750 81.523 1.00 42.66 158 VAL D C 1
ATOM 9523 O O . VAL D 1 158 ? 6.633 -60.554 81.287 1.00 42.30 158 VAL D O 1
ATOM 9527 N N . ALA D 1 159 ? 4.971 -59.201 80.561 1.00 35.28 159 ALA D N 1
ATOM 9528 C CA . ALA D 1 159 ? 5.347 -59.398 79.173 1.00 32.97 159 ALA D CA 1
ATOM 9529 C C . ALA D 1 159 ? 6.846 -59.155 79.007 1.00 38.48 159 ALA D C 1
ATOM 9530 O O . ALA D 1 159 ? 7.304 -58.019 79.206 1.00 41.37 159 ALA D O 1
ATOM 9532 N N . PRO D 1 160 ? 7.628 -60.170 78.614 1.00 42.55 160 PRO D N 1
ATOM 9533 C CA . PRO D 1 160 ? 9.087 -59.979 78.495 1.00 37.43 160 PRO D CA 1
ATOM 9534 C C . PRO D 1 160 ? 9.490 -58.750 77.700 1.00 33.25 160 PRO D C 1
ATOM 9535 O O . PRO D 1 160 ? 10.507 -58.130 78.037 1.00 33.50 160 PRO D O 1
ATOM 9539 N N . ALA D 1 161 ? 8.742 -58.378 76.652 1.00 28.69 161 ALA D N 1
ATOM 9540 C CA . ALA D 1 161 ? 9.081 -57.160 75.918 1.00 35.46 161 ALA D CA 1
ATOM 9541 C C . ALA D 1 161 ? 9.029 -55.938 76.831 1.00 38.02 161 ALA D C 1
ATOM 9542 O O . ALA D 1 161 ? 9.874 -55.028 76.730 1.00 32.41 161 ALA D O 1
ATOM 9544 N N . ILE D 1 162 ? 8.031 -55.892 77.721 1.00 37.74 162 ILE D N 1
ATOM 9545 C CA . ILE D 1 162 ? 7.938 -54.778 78.658 1.00 37.16 162 ILE D CA 1
ATOM 9546 C C . ILE D 1 162 ? 9.165 -54.742 79.549 1.00 36.81 162 ILE D C 1
ATOM 9547 O O . ILE D 1 162 ? 9.722 -53.672 79.834 1.00 40.02 162 ILE D O 1
ATOM 9552 N N . VAL D 1 163 ? 9.616 -55.904 79.996 1.00 34.81 163 VAL D N 1
ATOM 9553 C CA . VAL D 1 163 ? 10.784 -55.922 80.855 1.00 31.87 163 VAL D CA 1
ATOM 9554 C C . VAL D 1 163 ? 11.974 -55.363 80.101 1.00 38.67 163 VAL D C 1
ATOM 9555 O O . VAL D 1 163 ? 12.713 -54.508 80.612 1.00 35.79 163 VAL D O 1
ATOM 9559 N N . TYR D 1 164 ? 12.149 -55.810 78.850 1.00 38.23 164 TYR D N 1
ATOM 9560 C CA . TYR D 1 164 ? 13.282 -55.341 78.074 1.00 30.72 164 TYR D CA 1
ATOM 9561 C C . TYR D 1 164 ? 13.245 -53.833 77.953 1.00 34.57 164 TYR D C 1
ATOM 9562 O O . TYR D 1 164 ? 14.246 -53.155 78.230 1.00 38.86 164 TYR D O 1
ATOM 9571 N N . ALA D 1 165 ? 12.099 -53.303 77.492 1.00 39.14 165 ALA D N 1
ATOM 9572 C CA . ALA D 1 165 ? 11.915 -51.859 77.304 1.00 41.32 165 ALA D CA 1
ATOM 9573 C C . ALA D 1 165 ? 12.175 -51.082 78.589 1.00 36.61 165 ALA D C 1
ATOM 9574 O O . ALA D 1 165 ? 12.965 -50.121 78.608 1.00 34.39 165 ALA D O 1
ATOM 9576 N N . ALA D 1 166 ? 11.465 -51.446 79.654 1.00 34.00 166 ALA D N 1
ATOM 9577 C CA . ALA D 1 166 ? 11.630 -50.768 80.932 1.00 43.49 166 ALA D CA 1
ATOM 9578 C C . ALA D 1 166 ? 13.085 -50.776 81.359 1.00 35.58 166 ALA D C 1
ATOM 9579 O O . ALA D 1 166 ? 13.616 -49.761 81.825 1.00 30.89 166 ALA D O 1
ATOM 9581 N N . HIS D 1 167 ? 13.745 -51.916 81.200 1.00 35.96 167 HIS D N 1
ATOM 9582 C CA . HIS D 1 167 ? 15.097 -52.062 81.706 1.00 38.52 167 HIS D CA 1
ATOM 9583 C C . HIS D 1 167 ? 16.079 -51.187 80.941 1.00 40.38 167 HIS D C 1
ATOM 9584 O O . HIS D 1 167 ? 16.980 -50.584 81.547 1.00 33.10 167 HIS D O 1
ATOM 9591 N N . ILE D 1 168 ? 16.004 -51.215 79.602 1.00 34.99 168 ILE D N 1
ATOM 9592 C CA . ILE D 1 168 ? 16.967 -50.438 78.829 1.00 31.28 168 ILE D CA 1
ATOM 9593 C C . ILE D 1 168 ? 16.685 -48.950 78.918 1.00 30.93 168 ILE D C 1
ATOM 9594 O O . ILE D 1 168 ? 17.580 -48.134 78.681 1.00 31.46 168 ILE D O 1
ATOM 9599 N N . CYS D 1 169 ? 15.431 -48.572 79.167 1.00 29.70 169 CYS D N 1
ATOM 9600 C CA . CYS D 1 169 ? 15.020 -47.178 79.172 1.00 27.89 169 CYS D CA 1
ATOM 9601 C C . CYS D 1 169 ? 15.274 -46.484 80.497 1.00 26.88 169 CYS D C 1
ATOM 9602 O O . CYS D 1 169 ? 15.004 -45.286 80.606 1.00 26.29 169 CYS D O 1
ATOM 9605 N N . GLY D 1 170 ? 15.664 -47.230 81.526 1.00 22.07 170 GLY D N 1
ATOM 9606 C CA . GLY D 1 170 ? 16.171 -46.651 82.745 1.00 25.30 170 GLY D CA 1
ATOM 9607 C C . GLY D 1 170 ? 15.392 -47.007 83.986 1.00 25.57 170 GLY D C 1
ATOM 9608 O O . GLY D 1 170 ? 15.684 -46.491 85.071 1.00 30.35 170 GLY D O 1
ATOM 9609 N N . ALA D 1 171 ? 14.424 -47.912 83.875 1.00 27.58 171 ALA D N 1
ATOM 9610 C CA . ALA D 1 171 ? 13.593 -48.225 85.039 1.00 28.57 171 ALA D CA 1
ATOM 9611 C C . ALA D 1 171 ? 14.458 -48.809 86.134 1.00 33.33 171 ALA D C 1
ATOM 9612 O O . ALA D 1 171 ? 15.279 -49.702 85.885 1.00 33.29 171 ALA D O 1
ATOM 9614 N N . ASP D 1 172 ? 14.352 -48.211 87.322 1.00 30.84 172 ASP D N 1
ATOM 9615 C CA . ASP D 1 172 ? 15.004 -48.761 88.498 1.00 28.76 172 ASP D CA 1
ATOM 9616 C C . ASP D 1 172 ? 14.276 -49.983 89.050 1.00 25.77 172 ASP D C 1
ATOM 9617 O O . ASP D 1 172 ? 14.920 -50.911 89.533 1.00 31.47 172 ASP D O 1
ATOM 9622 N N . THR D 1 173 ? 12.948 -50.036 88.966 1.00 29.41 173 THR D N 1
ATOM 9623 C CA . THR D 1 173 ? 12.190 -51.154 89.515 1.00 30.32 173 THR D CA 1
ATOM 9624 C C . THR D 1 173 ? 11.187 -51.713 88.510 1.00 28.08 173 THR D C 1
ATOM 9625 O O . THR D 1 173 ? 10.355 -50.982 87.969 1.00 29.39 173 THR D O 1
ATOM 9629 N N . ILE D 1 174 ? 11.197 -53.021 88.326 1.00 28.03 174 ILE D N 1
ATOM 9630 C CA . ILE D 1 174 ? 10.247 -53.663 87.443 1.00 32.42 174 ILE D CA 1
ATOM 9631 C C . ILE D 1 174 ? 9.323 -54.528 88.292 1.00 36.19 174 ILE D C 1
ATOM 9632 O O . ILE D 1 174 ? 9.781 -55.452 88.973 1.00 43.71 174 ILE D O 1
ATOM 9637 N N . MET D 1 175 ? 8.016 -54.239 88.253 1.00 35.36 175 MET D N 1
ATOM 9638 C CA . MET D 1 175 ? 7.053 -54.798 89.206 1.00 37.75 175 MET D CA 1
ATOM 9639 C C . MET D 1 175 ? 5.958 -55.599 88.518 1.00 40.05 175 MET D C 1
ATOM 9640 O O . MET D 1 175 ? 5.313 -55.106 87.585 1.00 37.35 175 MET D O 1
ATOM 9645 N N . ALA D 1 176 ? 5.723 -56.818 89.010 1.00 43.01 176 ALA D N 1
ATOM 9646 C CA . ALA D 1 176 ? 4.671 -57.689 88.484 1.00 43.46 176 ALA D CA 1
ATOM 9647 C C . ALA D 1 176 ? 3.387 -57.524 89.305 1.00 49.57 176 ALA D C 1
ATOM 9648 O O . ALA D 1 176 ? 2.974 -58.416 90.054 1.00 48.49 176 ALA D O 1
ATOM 9650 N N . ILE D 1 177 ? 2.742 -56.364 89.133 1.00 45.95 177 ILE D N 1
ATOM 9651 C CA . ILE D 1 177 ? 1.517 -56.046 89.858 1.00 40.58 177 ILE D CA 1
ATOM 9652 C C . ILE D 1 177 ? 0.728 -55.033 89.044 1.00 40.89 177 ILE D C 1
ATOM 9653 O O . ILE D 1 177 ? 1.293 -54.102 88.468 1.00 46.29 177 ILE D O 1
ATOM 9658 N N . GLY D 1 178 ? -0.598 -55.204 89.018 1.00 49.18 178 GLY D N 1
ATOM 9659 C CA . GLY D 1 178 ? -1.455 -54.401 88.170 1.00 46.60 178 GLY D CA 1
ATOM 9660 C C . GLY D 1 178 ? -2.616 -53.808 88.953 1.00 42.62 178 GLY D C 1
ATOM 9661 O O . GLY D 1 178 ? -2.804 -54.094 90.126 1.00 39.77 178 GLY D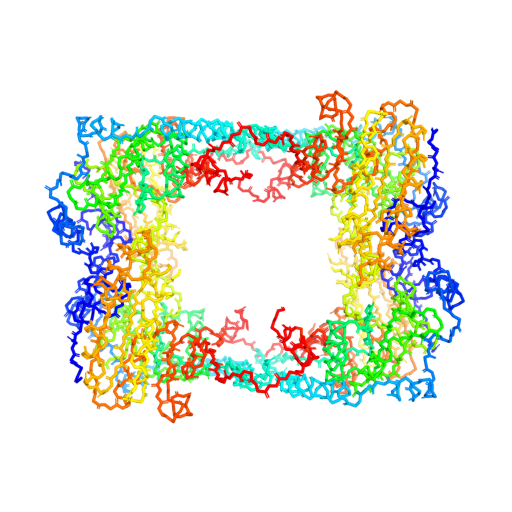 O 1
ATOM 9662 N N . GLY D 1 179 ? -3.409 -52.989 88.264 1.00 44.23 179 GLY D N 1
ATOM 9663 C CA . GLY D 1 179 ? -4.638 -52.410 88.779 1.00 36.87 179 GLY D CA 1
ATOM 9664 C C . GLY D 1 179 ? -4.428 -51.568 90.027 1.00 47.60 179 GLY D C 1
ATOM 9665 O O . GLY D 1 179 ? -3.387 -50.907 90.238 1.00 41.21 179 GLY D O 1
ATOM 9666 N N . VAL D 1 180 ? -5.476 -51.542 90.854 1.00 41.77 180 VAL D N 1
ATOM 9667 C CA . VAL D 1 180 ? -5.443 -50.673 92.017 1.00 34.48 180 VAL D CA 1
ATOM 9668 C C . VAL D 1 180 ? -4.320 -51.077 92.949 1.00 37.62 180 VAL D C 1
ATOM 9669 O O . VAL D 1 180 ? -3.687 -50.221 93.571 1.00 38.01 180 VAL D O 1
ATOM 9673 N N . GLN D 1 181 ? -4.070 -52.382 93.090 1.00 38.94 181 GLN D N 1
ATOM 9674 C CA . GLN D 1 181 ? -3.008 -52.808 93.994 1.00 42.55 181 GLN D CA 1
ATOM 9675 C C . GLN D 1 181 ? -1.649 -52.290 93.524 1.00 42.00 181 GLN D C 1
ATOM 9676 O O . GLN D 1 181 ? -0.858 -51.778 94.332 1.00 37.66 181 GLN D O 1
ATOM 9682 N N . GLY D 1 182 ? -1.389 -52.350 92.211 1.00 37.07 182 GLY D N 1
ATOM 9683 C CA . GLY D 1 182 ? -0.122 -51.857 91.685 1.00 35.23 182 GLY D CA 1
ATOM 9684 C C . GLY D 1 182 ? 0.019 -50.358 91.848 1.00 39.55 182 GLY D C 1
ATOM 9685 O O . GLY D 1 182 ? 1.085 -49.852 92.267 1.00 36.54 182 GLY D O 1
ATOM 9686 N N . VAL D 1 183 ? -1.041 -49.621 91.483 1.00 39.91 183 VAL D N 1
ATOM 9687 C CA . VAL D 1 183 ? -1.004 -48.178 91.653 1.00 39.32 183 VAL D CA 1
ATOM 9688 C C . VAL D 1 183 ? -0.726 -47.830 93.091 1.00 37.18 183 VAL D C 1
ATOM 9689 O O . VAL D 1 183 ? 0.165 -47.024 93.380 1.00 42.01 183 VAL D O 1
ATOM 9693 N N . ALA D 1 184 ? -1.456 -48.453 94.012 1.00 34.04 184 ALA D N 1
ATOM 9694 C CA . ALA D 1 184 ? -1.200 -48.218 95.422 1.00 38.11 184 ALA D CA 1
ATOM 9695 C C . ALA D 1 184 ? 0.249 -48.511 95.786 1.00 38.08 184 ALA D C 1
ATOM 9696 O O . ALA D 1 184 ? 0.881 -47.724 96.495 1.00 41.19 184 ALA D O 1
ATOM 9698 N N . SER D 1 185 ? 0.799 -49.622 95.294 1.00 35.81 185 SER D N 1
ATOM 9699 C CA . SER D 1 185 ? 2.155 -50.012 95.673 1.00 34.22 185 SER D CA 1
ATOM 9700 C C . SER D 1 185 ? 3.162 -48.934 95.310 1.00 37.51 185 SER D C 1
ATOM 9701 O O . SER D 1 185 ? 4.089 -48.652 96.083 1.00 36.77 185 SER D O 1
ATOM 9704 N N . MET D 1 186 ? 3.008 -48.328 94.136 1.00 38.48 186 MET D N 1
ATOM 9705 C CA . MET D 1 186 ? 3.918 -47.240 93.786 1.00 33.69 186 MET D CA 1
ATOM 9706 C C . MET D 1 186 ? 3.632 -45.994 94.613 1.00 35.65 186 MET D C 1
ATOM 9707 O O . MET D 1 186 ? 4.569 -45.355 95.112 1.00 33.81 186 MET D O 1
ATOM 9712 N N . ALA D 1 187 ? 2.349 -45.635 94.773 1.00 33.53 187 ALA D N 1
ATOM 9713 C CA . ALA D 1 187 ? 2.005 -44.371 95.428 1.00 31.85 187 ALA D CA 1
ATOM 9714 C C . ALA D 1 187 ? 2.447 -44.323 96.883 1.00 35.76 187 ALA D C 1
ATOM 9715 O O . ALA D 1 187 ? 2.910 -43.275 97.355 1.00 33.27 187 ALA D O 1
ATOM 9717 N N . PHE D 1 188 ? 2.305 -45.439 97.614 1.00 40.87 188 PHE D N 1
ATOM 9718 C CA . PHE D 1 188 ? 2.535 -45.532 99.065 1.00 40.78 188 PHE D CA 1
ATOM 9719 C C . PHE D 1 188 ? 3.922 -46.053 99.460 1.00 40.25 188 PHE D C 1
ATOM 9720 O O . PHE D 1 188 ? 4.155 -46.288 100.643 1.00 47.76 188 PHE D O 1
ATOM 9728 N N . GLY D 1 189 ? 4.818 -46.301 98.515 1.00 40.71 189 GLY D N 1
ATOM 9729 C CA . GLY D 1 189 ? 6.130 -46.844 98.855 1.00 42.28 189 GLY D CA 1
ATOM 9730 C C . GLY D 1 189 ? 6.140 -48.211 99.514 1.00 42.52 189 GLY D C 1
ATOM 9731 O O . GLY D 1 189 ? 6.921 -48.467 100.445 1.00 43.73 189 GLY D O 1
ATOM 9732 N N . LEU D 1 190 ? 5.313 -49.121 99.020 1.00 38.23 190 LEU D N 1
ATOM 9733 C CA . LEU D 1 190 ? 5.327 -50.477 99.559 1.00 41.98 190 LEU D CA 1
ATOM 9734 C C . LEU D 1 190 ? 6.599 -51.201 99.099 1.00 42.97 190 LEU D C 1
ATOM 9735 O O . LEU D 1 190 ? 7.329 -50.738 98.222 1.00 42.44 190 LEU D O 1
ATOM 9740 N N . PHE D 1 191 ? 6.888 -52.327 99.756 1.00 45.40 191 PHE D N 1
ATOM 9741 C CA . PHE D 1 191 ? 8.004 -53.223 99.404 1.00 39.23 191 PHE D CA 1
ATOM 9742 C C . PHE D 1 191 ? 9.354 -52.511 99.404 1.00 42.67 191 PHE D C 1
ATOM 9743 O O . PHE D 1 191 ? 10.217 -52.794 98.568 1.00 53.48 191 PHE D O 1
ATOM 9751 N N . GLY D 1 192 ? 9.528 -51.558 100.322 1.00 43.90 192 GLY D N 1
ATOM 9752 C CA . GLY D 1 192 ? 10.746 -50.768 100.466 1.00 38.57 192 GLY D CA 1
ATOM 9753 C C . GLY D 1 192 ? 10.946 -49.713 99.400 1.00 37.46 192 GLY D C 1
ATOM 9754 O O . GLY D 1 192 ? 11.936 -48.974 99.451 1.00 30.92 192 GLY D O 1
ATOM 9755 N N . LEU D 1 193 ? 10.000 -49.570 98.481 1.00 40.13 193 LEU D N 1
ATOM 9756 C CA . LEU D 1 193 ? 10.115 -48.643 97.377 1.00 41.90 193 LEU D CA 1
ATOM 9757 C C . LEU D 1 193 ? 9.792 -47.234 97.843 1.00 41.18 193 LEU D C 1
ATOM 9758 O O . LEU D 1 193 ? 9.107 -47.051 98.856 1.00 37.10 193 LEU D O 1
ATOM 9763 N N . PRO D 1 194 ? 10.292 -46.217 97.130 1.00 44.92 194 PRO D N 1
ATOM 9764 C CA . PRO D 1 194 ? 9.908 -44.834 97.442 1.00 42.22 194 PRO D CA 1
ATOM 9765 C C . PRO D 1 194 ? 8.485 -44.526 97.010 1.00 45.90 194 PRO D C 1
ATOM 9766 O O . PRO D 1 194 ? 7.932 -45.138 96.090 1.00 45.40 194 PRO D O 1
ATOM 9770 N N . LYS D 1 195 ? 7.886 -43.559 97.704 1.00 45.10 195 LYS D N 1
ATOM 9771 C CA . LYS D 1 195 ? 6.554 -43.085 97.353 1.00 42.89 195 LYS D CA 1
ATOM 9772 C C . LYS D 1 195 ? 6.630 -42.309 96.044 1.00 41.04 195 LYS D C 1
ATOM 9773 O O . LYS D 1 195 ? 7.324 -41.291 95.954 1.00 41.34 195 LYS D O 1
ATOM 9779 N N . ALA D 1 196 ? 5.982 -42.851 95.003 1.00 37.55 196 ALA D N 1
ATOM 9780 C CA . ALA D 1 196 ? 5.885 -42.189 93.704 1.00 33.96 196 ALA D CA 1
ATOM 9781 C C . ALA D 1 196 ? 5.157 -40.860 93.816 1.00 34.04 196 ALA D C 1
ATOM 9782 O O . ALA D 1 196 ? 4.011 -40.808 94.278 1.00 31.07 196 ALA D O 1
ATOM 9784 N N . LYS D 1 197 ? 5.816 -39.787 93.352 1.00 36.10 197 LYS D N 1
ATOM 9785 C CA . LYS D 1 197 ? 5.228 -38.439 93.361 1.00 41.02 197 LYS D CA 1
ATOM 9786 C C . LYS D 1 197 ? 4.332 -38.176 92.146 1.00 34.77 197 LYS D C 1
ATOM 9787 O O . LYS D 1 197 ? 3.332 -37.452 92.247 1.00 28.95 197 LYS D O 1
ATOM 9793 N N . ILE D 1 198 ? 4.681 -38.764 91.002 1.00 32.38 198 ILE D N 1
ATOM 9794 C CA . ILE D 1 198 ? 3.926 -38.713 89.757 1.00 38.15 198 ILE D CA 1
ATOM 9795 C C . ILE D 1 198 ? 3.655 -40.132 89.268 1.00 38.51 198 ILE D C 1
ATOM 9796 O O . ILE D 1 198 ? 4.511 -41.011 89.394 1.00 38.72 198 ILE D O 1
ATOM 9801 N N . LEU D 1 199 ? 2.484 -40.365 88.683 1.00 40.02 199 LEU D N 1
ATOM 9802 C CA . LEU D 1 199 ? 2.206 -41.673 88.121 1.00 39.52 199 LEU D CA 1
ATOM 9803 C C . LEU D 1 199 ? 1.639 -41.463 86.727 1.00 44.71 199 LEU D C 1
ATOM 9804 O O . LEU D 1 199 ? 0.637 -40.765 86.559 1.00 42.97 199 LEU D O 1
ATOM 9809 N N . VAL D 1 200 ? 2.316 -42.010 85.720 1.00 54.77 200 VAL D N 1
ATOM 9810 C CA . VAL D 1 200 ? 1.973 -41.824 84.316 1.00 51.93 200 VAL D CA 1
ATOM 9811 C C . VAL D 1 200 ? 1.663 -43.184 83.728 1.00 42.11 200 VAL D C 1
ATOM 9812 O O . VAL D 1 200 ? 2.103 -44.218 84.236 1.00 45.92 200 VAL D O 1
ATOM 9816 N N . GLY D 1 201 ? 0.892 -43.181 82.653 1.00 45.75 201 GLY D N 1
ATOM 9817 C CA . GLY D 1 201 ? 0.656 -44.396 81.901 1.00 45.55 201 GLY D CA 1
ATOM 9818 C C . GLY D 1 201 ? -0.816 -44.768 81.843 1.00 45.03 201 GLY D C 1
ATOM 9819 O O . GLY D 1 201 ? -1.539 -44.690 82.840 1.00 40.23 201 GLY D O 1
ATOM 9820 N N . PRO D 1 202 ? -1.265 -45.243 80.686 1.00 47.39 202 PRO D N 1
ATOM 9821 C CA . PRO D 1 202 ? -2.690 -45.562 80.505 1.00 49.06 202 PRO D CA 1
ATOM 9822 C C . PRO D 1 202 ? -3.110 -46.755 81.348 1.00 42.89 202 PRO D C 1
ATOM 9823 O O . PRO D 1 202 ? -2.298 -47.527 81.866 1.00 46.15 202 PRO D O 1
ATOM 9827 N N . GLY D 1 203 ? -4.422 -46.913 81.480 1.00 44.83 203 GLY D N 1
ATOM 9828 C CA . GLY D 1 203 ? -4.946 -48.010 82.272 1.00 48.45 203 GLY D CA 1
ATOM 9829 C C . GLY D 1 203 ? -6.454 -48.084 82.214 1.00 57.08 203 GLY D C 1
ATOM 9830 O O . GLY D 1 203 ? -7.142 -47.147 81.783 1.00 57.04 203 GLY D O 1
ATOM 9831 N N . ASN D 1 204 ? -6.961 -49.227 82.673 1.00 58.55 204 ASN D N 1
ATOM 9832 C CA . ASN D 1 204 ? -8.394 -49.483 82.736 1.00 60.28 204 ASN D CA 1
ATOM 9833 C C . ASN D 1 204 ? -9.093 -48.451 83.633 1.00 63.66 204 ASN D C 1
ATOM 9834 O O . ASN D 1 204 ? -8.417 -47.650 84.289 1.00 56.35 204 ASN D O 1
ATOM 9839 N N . GLN D 1 205 ? -10.435 -48.428 83.673 1.00 74.66 205 GLN D N 1
ATOM 9840 C CA . GLN D 1 205 ? -11.093 -47.365 84.442 1.00 65.15 205 GLN D CA 1
ATOM 9841 C C . GLN D 1 205 ? -10.776 -47.457 85.933 1.00 58.40 205 GLN D C 1
ATOM 9842 O O . GLN D 1 205 ? -10.766 -46.428 86.612 1.00 57.27 205 GLN D O 1
ATOM 9848 N N . PHE D 1 206 ? -10.521 -48.662 86.453 1.00 55.75 206 PHE D N 1
ATOM 9849 C CA . PHE D 1 206 ? -10.108 -48.808 87.850 1.00 59.67 206 PHE D CA 1
ATOM 9850 C C . PHE D 1 206 ? -8.759 -48.145 88.097 1.00 51.31 206 PHE D C 1
ATOM 9851 O O . PHE D 1 206 ? -8.566 -47.432 89.089 1.00 45.97 206 PHE D O 1
ATOM 9859 N N . VAL D 1 207 ? -7.801 -48.411 87.215 1.00 51.85 207 VAL D N 1
ATOM 9860 C CA . VAL D 1 207 ? -6.489 -47.794 87.315 1.00 47.11 207 VAL D CA 1
ATOM 9861 C C . VAL D 1 207 ? -6.609 -46.276 87.250 1.00 48.90 207 VAL D C 1
ATOM 9862 O O . VAL D 1 207 ? -5.934 -45.559 87.990 1.00 51.93 207 VAL D O 1
ATOM 9866 N N . ALA D 1 208 ? -7.448 -45.760 86.341 1.00 48.24 208 ALA D N 1
ATOM 9867 C CA . ALA D 1 208 ? -7.614 -44.312 86.217 1.00 47.84 208 ALA D CA 1
ATOM 9868 C C . ALA D 1 208 ? -8.260 -43.708 87.457 1.00 55.97 208 ALA D C 1
ATOM 9869 O O . ALA D 1 208 ? -7.874 -42.613 87.894 1.00 53.33 208 ALA D O 1
ATOM 9871 N N . GLU D 1 209 ? -9.262 -44.386 88.025 1.00 50.95 209 GLU D N 1
ATOM 9872 C CA . GLU D 1 209 ? -9.919 -43.836 89.198 1.00 39.34 209 GLU D CA 1
ATOM 9873 C C . GLU D 1 209 ? -8.972 -43.807 90.384 1.00 44.92 209 GLU D C 1
ATOM 9874 O O . GLU D 1 209 ? -8.779 -42.746 91.001 1.00 50.62 209 GLU D O 1
ATOM 9880 N N . ALA D 1 210 ? -8.339 -44.951 90.699 1.00 45.62 210 ALA D N 1
ATOM 9881 C CA . ALA D 1 210 ? -7.377 -45.031 91.806 1.00 46.97 210 ALA D CA 1
ATOM 9882 C C . ALA D 1 210 ? -6.202 -44.093 91.604 1.00 43.42 210 ALA D C 1
ATOM 9883 O O . ALA D 1 210 ? -5.297 -44.012 92.443 1.00 50.32 210 ALA D O 1
ATOM 9885 N N . LYS D 1 211 ? -6.230 -43.361 90.539 1.00 39.14 211 LYS D N 1
ATOM 9886 C CA . LYS D 1 211 ? -5.158 -42.464 90.172 1.00 40.65 211 LYS D CA 1
ATOM 9887 C C . LYS D 1 211 ? -5.582 -41.017 90.285 1.00 41.77 211 LYS D C 1
ATOM 9888 O O . LYS D 1 211 ? -4.806 -40.154 90.717 1.00 38.53 211 LYS D O 1
ATOM 9894 N N . ARG D 1 212 ? -6.821 -40.757 89.856 1.00 41.63 212 ARG D N 1
ATOM 9895 C CA . ARG D 1 212 ? -7.457 -39.482 90.115 1.00 37.25 212 ARG D CA 1
ATOM 9896 C C . ARG D 1 212 ? -7.485 -39.227 91.609 1.00 43.15 212 ARG D C 1
ATOM 9897 O O . ARG D 1 212 ? -7.218 -38.109 92.062 1.00 42.83 212 ARG D O 1
ATOM 9905 N N . MET D 1 213 ? -7.787 -40.261 92.396 1.00 40.69 213 MET D N 1
ATOM 9906 C CA . MET D 1 213 ? -7.873 -40.045 93.833 1.00 37.97 213 MET D CA 1
ATOM 9907 C C . MET D 1 213 ? -6.522 -39.706 94.428 1.00 41.09 213 MET D C 1
ATOM 9908 O O . MET D 1 213 ? -6.373 -38.711 95.152 1.00 45.27 213 MET D O 1
ATOM 9913 N N . LEU D 1 214 ? -5.513 -40.481 94.080 1.00 41.86 214 LEU D N 1
ATOM 9914 C CA . LEU D 1 214 ? -4.237 -40.358 94.763 1.00 35.83 214 LEU D CA 1
ATOM 9915 C C . LEU D 1 214 ? -3.447 -39.155 94.264 1.00 31.96 214 LEU D C 1
ATOM 9916 O O . LEU D 1 214 ? -2.693 -38.556 95.023 1.00 32.48 214 LEU D O 1
ATOM 9921 N N . PHE D 1 215 ? -3.548 -38.817 92.975 1.00 34.04 215 PHE D N 1
ATOM 9922 C CA . PHE D 1 215 ? -2.676 -37.809 92.395 1.00 33.47 215 PHE D CA 1
ATOM 9923 C C . PHE D 1 215 ? -3.375 -36.615 91.807 1.00 37.64 215 PHE D C 1
ATOM 9924 O O . PHE D 1 215 ? -2.699 -35.631 91.473 1.00 39.47 215 PHE D O 1
ATOM 9932 N N . GLY D 1 216 ? -4.672 -36.681 91.598 1.00 35.44 216 GLY D N 1
ATOM 9933 C CA . GLY D 1 216 ? -5.365 -35.495 91.194 1.00 35.51 216 GLY D CA 1
ATOM 9934 C C . GLY D 1 216 ? -5.323 -34.450 92.297 1.00 46.07 216 GLY D C 1
ATOM 9935 O O . GLY D 1 216 ? -4.941 -34.694 93.426 1.00 45.20 216 GLY D O 1
ATOM 9936 N N . ARG D 1 217 ? -5.692 -33.237 91.928 1.00 62.16 217 ARG D N 1
ATOM 9937 C CA . ARG D 1 217 ? -6.271 -32.092 92.776 1.00 57.55 217 ARG D CA 1
ATOM 9938 C C . ARG D 1 217 ? -6.071 -30.798 92.094 1.00 67.28 217 ARG D C 1
ATOM 9939 O O . ARG D 1 217 ? -6.988 -30.399 91.317 1.00 65.51 217 ARG D O 1
ATOM 9947 N N . THR D 1 227 ? -2.108 -22.166 100.333 1.00 48.56 227 THR D N 1
ATOM 9948 C CA . THR D 1 227 ? -2.245 -23.587 100.652 1.00 52.20 227 THR D CA 1
ATOM 9949 C C . THR D 1 227 ? -1.235 -23.680 101.816 1.00 70.85 227 THR D C 1
ATOM 9950 O O . THR D 1 227 ? -0.948 -22.607 102.480 1.00 80.10 227 THR D O 1
ATOM 9954 N N . ASP D 1 228 ? -0.681 -24.863 102.133 1.00 58.69 228 ASP D N 1
ATOM 9955 C CA . ASP D 1 228 ? 0.379 -24.986 103.148 1.00 60.24 228 ASP D CA 1
ATOM 9956 C C . ASP D 1 228 ? 1.469 -23.901 103.035 1.00 62.22 228 ASP D C 1
ATOM 9957 O O . ASP D 1 228 ? 1.867 -23.512 101.935 1.00 64.94 228 ASP D O 1
ATOM 9962 N N . SER D 1 229 ? 1.954 -23.413 104.194 1.00 60.67 229 SER D N 1
ATOM 9963 C CA . SER D 1 229 ? 3.007 -22.399 104.349 1.00 58.53 229 SER D CA 1
ATOM 9964 C C . SER D 1 229 ? 4.029 -22.842 105.397 1.00 62.65 229 SER D C 1
ATOM 9965 O O . SER D 1 229 ? 3.694 -23.565 106.338 1.00 70.98 229 SER D O 1
ATOM 9968 N N . LEU D 1 230 ? 5.295 -22.422 105.224 1.00 56.49 230 LEU D N 1
ATOM 9969 C CA . LEU D 1 230 ? 6.366 -22.789 106.150 1.00 53.64 230 LEU D CA 1
ATOM 9970 C C . LEU D 1 230 ? 7.382 -21.662 106.344 1.00 58.13 230 LEU D C 1
ATOM 9971 O O . LEU D 1 230 ? 7.694 -20.928 105.398 1.00 52.83 230 LEU D O 1
ATOM 9976 N N . ILE D 1 231 ? 7.893 -21.525 107.574 1.00 54.49 231 ILE D N 1
ATOM 9977 C CA . ILE D 1 231 ? 9.044 -20.666 107.850 1.00 47.68 231 ILE D CA 1
ATOM 9978 C C . ILE D 1 231 ? 10.189 -21.517 108.375 1.00 48.99 231 ILE D C 1
ATOM 9979 O O . ILE D 1 231 ? 10.085 -22.124 109.449 1.00 51.73 231 ILE D O 1
ATOM 9984 N N . LEU D 1 232 ? 11.285 -21.546 107.619 1.00 57.76 232 LEU D N 1
ATOM 9985 C CA . LEU D 1 232 ? 12.561 -22.096 108.064 1.00 49.90 232 LEU D CA 1
ATOM 9986 C C . LEU D 1 232 ? 13.376 -21.002 108.749 1.00 48.53 232 LEU D C 1
ATOM 9987 O O . LEU D 1 232 ? 13.663 -19.964 108.134 1.00 45.78 232 LEU D O 1
ATOM 9992 N N . ALA D 1 233 ? 13.755 -21.240 110.017 1.00 52.22 233 ALA D N 1
ATOM 9993 C CA . ALA D 1 233 ? 14.497 -20.276 110.838 1.00 54.58 233 ALA D CA 1
ATOM 9994 C C . ALA D 1 233 ? 15.638 -20.958 111.576 1.00 53.43 233 ALA D C 1
ATOM 9995 O O . ALA D 1 233 ? 15.505 -22.111 111.985 1.00 57.77 233 ALA D O 1
ATOM 9997 N N . ASP D 1 234 ? 16.786 -20.296 111.662 1.00 54.15 234 ASP D N 1
ATOM 9998 C CA . ASP D 1 234 ? 17.859 -20.714 112.583 1.00 60.64 234 ASP D CA 1
ATOM 9999 C C . ASP D 1 234 ? 18.062 -19.663 113.692 1.00 65.53 234 ASP D C 1
ATOM 10000 O O . ASP D 1 234 ? 17.318 -18.671 113.799 1.00 67.33 234 ASP D O 1
ATOM 10005 N N . ARG D 1 235 ? 19.131 -19.868 114.476 1.00 61.39 235 ARG D N 1
ATOM 10006 C CA . ARG D 1 235 ? 19.454 -19.044 115.642 1.00 63.36 235 ARG D CA 1
ATOM 10007 C C . ARG D 1 235 ? 19.468 -17.550 115.350 1.00 60.46 235 ARG D C 1
ATOM 10008 O O . ARG D 1 235 ? 19.268 -16.733 116.259 1.00 59.52 235 ARG D O 1
ATOM 10016 N N . THR D 1 236 ? 19.681 -17.161 114.091 1.00 55.81 236 THR D N 1
ATOM 10017 C CA . THR D 1 236 ? 19.781 -15.745 113.760 1.00 57.93 236 THR D CA 1
ATOM 10018 C C . THR D 1 236 ? 18.443 -15.056 113.589 1.00 57.88 236 THR D C 1
ATOM 10019 O O . THR D 1 236 ? 18.398 -13.819 113.592 1.00 60.62 236 THR D O 1
ATOM 10023 N N . ALA D 1 237 ? 17.367 -15.805 113.365 1.00 55.36 237 ALA D N 1
ATOM 10024 C CA . ALA D 1 237 ? 16.078 -15.153 113.183 1.00 56.19 237 ALA D CA 1
ATOM 10025 C C . ALA D 1 237 ? 15.686 -14.395 114.449 1.00 63.10 237 ALA D C 1
ATOM 10026 O O . ALA D 1 237 ? 15.965 -14.829 115.574 1.00 72.21 237 ALA D O 1
ATOM 10028 N N . ASP D 1 238 ? 15.099 -13.216 114.240 1.00 67.13 238 ASP D N 1
ATOM 10029 C CA . ASP D 1 238 ? 14.512 -12.393 115.292 1.00 67.63 238 ASP D CA 1
ATOM 10030 C C . ASP D 1 238 ? 13.090 -12.847 115.597 1.00 62.48 238 ASP D C 1
ATOM 10031 O O . ASP D 1 238 ? 12.191 -12.626 114.770 1.00 65.77 238 ASP D O 1
ATOM 10036 N N . PRO D 1 239 ? 12.838 -13.452 116.764 1.00 59.46 239 PRO D N 1
ATOM 10037 C CA . PRO D 1 239 ? 11.484 -13.927 117.118 1.00 64.07 239 PRO D CA 1
ATOM 10038 C C . PRO D 1 239 ? 10.330 -12.961 116.877 1.00 63.99 239 PRO D C 1
ATOM 10039 O O . PRO D 1 239 ? 9.202 -13.423 116.661 1.00 66.98 239 PRO D O 1
ATOM 10043 N N . HIS D 1 240 ? 10.539 -11.643 116.948 1.00 59.92 240 HIS D N 1
ATOM 10044 C CA . HIS D 1 240 ? 9.444 -10.729 116.624 1.00 65.00 240 HIS D CA 1
ATOM 10045 C C . HIS D 1 240 ? 8.989 -10.899 115.1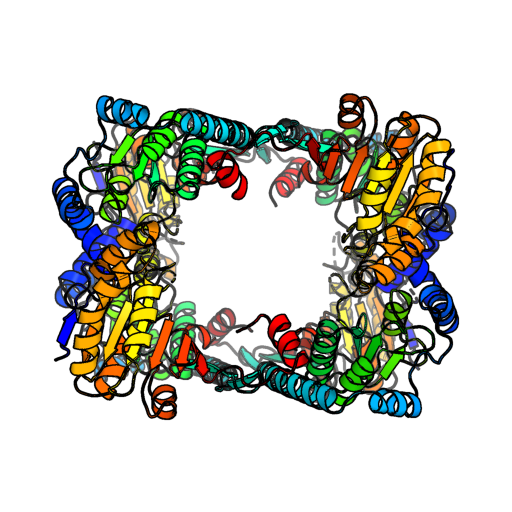69 1.00 69.15 240 HIS D C 1
ATOM 10046 O O . HIS D 1 240 ? 7.783 -10.987 114.892 1.00 72.68 240 HIS D O 1
ATOM 10053 N N . ILE D 1 241 ? 9.930 -10.944 114.212 1.00 66.30 241 ILE D N 1
ATOM 10054 C CA . ILE D 1 241 ? 9.495 -11.004 112.815 1.00 72.14 241 ILE D CA 1
ATOM 10055 C C . ILE D 1 241 ? 8.839 -12.336 112.557 1.00 73.30 241 ILE D C 1
ATOM 10056 O O . ILE D 1 241 ? 7.854 -12.435 111.817 1.00 80.57 241 ILE D O 1
ATOM 10061 N N . VAL D 1 242 ? 9.416 -13.388 113.121 1.00 68.06 242 VAL D N 1
ATOM 10062 C CA . VAL D 1 242 ? 8.874 -14.717 112.932 1.00 71.02 242 VAL D CA 1
ATOM 10063 C C . VAL D 1 242 ? 7.453 -14.774 113.478 1.00 74.05 242 VAL D C 1
ATOM 10064 O O . VAL D 1 242 ? 6.528 -15.212 112.793 1.00 74.74 242 VAL D O 1
ATOM 10068 N N . THR D 1 243 ? 7.242 -14.240 114.685 1.00 73.52 243 THR D N 1
ATOM 10069 C CA . THR D 1 243 ? 5.912 -14.308 115.278 1.00 77.10 243 THR D CA 1
ATOM 10070 C C . THR D 1 243 ? 4.910 -13.479 114.484 1.00 81.05 243 THR D C 1
ATOM 10071 O O . THR D 1 243 ? 3.785 -13.927 114.264 1.00 99.12 243 THR D O 1
ATOM 10075 N N . THR D 1 244 ? 5.290 -12.275 114.043 1.00 79.30 244 THR D N 1
ATOM 10076 C CA . THR D 1 244 ? 4.395 -11.485 113.200 1.00 80.02 244 THR D CA 1
ATOM 10077 C C . THR D 1 244 ? 4.039 -12.240 111.930 1.00 86.43 244 THR D C 1
ATOM 10078 O O . THR D 1 244 ? 2.863 -12.349 111.551 1.00 94.56 244 THR D O 1
ATOM 10082 N N . ASP D 1 245 ? 5.061 -12.788 111.281 1.00 84.86 245 ASP D N 1
ATOM 10083 C CA . ASP D 1 245 ? 4.933 -13.467 110.006 1.00 85.14 245 ASP D CA 1
ATOM 10084 C C . ASP D 1 245 ? 3.999 -14.678 110.151 1.00 84.47 245 ASP D C 1
ATOM 10085 O O . ASP D 1 245 ? 3.138 -14.906 109.291 1.00 88.30 245 ASP D O 1
ATOM 10090 N N . LEU D 1 246 ? 4.161 -15.481 111.229 1.00 81.61 246 LEU D N 1
ATOM 10091 C CA . LEU D 1 246 ? 3.251 -16.614 111.478 1.00 77.08 246 LEU D CA 1
ATOM 10092 C C . LEU D 1 246 ? 1.856 -16.163 111.904 1.00 77.36 246 LEU D C 1
ATOM 10093 O O . LEU D 1 246 ? 0.868 -16.826 111.582 1.00 83.52 246 LEU D O 1
ATOM 10098 N N . VAL D 1 247 ? 1.752 -15.082 112.675 1.00 82.73 247 VAL D N 1
ATOM 10099 C CA . VAL D 1 247 ? 0.454 -14.706 113.219 1.00 87.58 247 VAL D CA 1
ATOM 10100 C C . VAL D 1 247 ? -0.461 -14.244 112.096 1.00 92.78 247 VAL D C 1
ATOM 10101 O O . VAL D 1 247 ? -1.655 -14.570 112.065 1.00 85.51 247 VAL D O 1
ATOM 10105 N N . SER D 1 248 ? 0.096 -13.496 111.133 1.00 93.43 248 SER D N 1
ATOM 10106 C CA . SER D 1 248 ? -0.613 -13.025 109.971 1.00 91.73 248 SER D CA 1
ATOM 10107 C C . SER D 1 248 ? -1.093 -14.201 108.998 1.00 94.35 248 SER D C 1
ATOM 10108 O O . SER D 1 248 ? -1.509 -13.986 107.857 1.00 106.10 248 SER D O 1
ATOM 10111 N N . GLN D 1 249 ? -0.985 -15.454 109.424 1.00 90.85 249 GLN D N 1
ATOM 10112 C CA . GLN D 1 249 ? -1.544 -16.597 108.696 1.00 95.16 249 GLN D CA 1
ATOM 10113 C C . GLN D 1 249 ? -3.034 -16.788 108.947 1.00 100.48 249 GLN D C 1
ATOM 10114 O O . GLN D 1 249 ? -3.619 -17.766 108.477 1.00 100.50 249 GLN D O 1
ATOM 10120 N N . ALA D 1 250 ? -3.627 -15.904 109.749 1.00 102.30 250 ALA D N 1
ATOM 10121 C CA . ALA D 1 250 ? -5.070 -15.772 109.892 1.00 101.81 250 ALA D CA 1
ATOM 10122 C C . ALA D 1 250 ? -5.613 -14.600 109.072 1.00 98.89 250 ALA D C 1
ATOM 10123 O O . ALA D 1 250 ? -6.352 -13.760 109.597 1.00 86.43 250 ALA D O 1
ATOM 10125 N N . GLU D 1 251 ? -5.248 -14.525 107.791 1.00 102.23 251 GLU D N 1
ATOM 10126 C CA . GLU D 1 251 ? -5.755 -13.472 106.905 1.00 106.46 251 GLU D CA 1
ATOM 10127 C C . GLU D 1 251 ? -6.833 -14.020 105.977 1.00 100.71 251 GLU D C 1
ATOM 10128 O O . GLU D 1 251 ? -7.949 -13.497 105.942 1.00 89.59 251 GLU D O 1
ATOM 10134 N N . ASN D 1 255 ? -7.283 -20.085 108.339 1.00 80.22 255 ASN D N 1
ATOM 10135 C CA . ASN D 1 255 ? -7.222 -21.338 107.581 1.00 95.28 255 ASN D CA 1
ATOM 10136 C C . ASN D 1 255 ? -5.883 -21.476 106.857 1.00 101.38 255 ASN D C 1
ATOM 10137 O O . ASN D 1 255 ? -5.110 -20.511 106.825 1.00 111.79 255 ASN D O 1
ATOM 10142 N N . SER D 1 256 ? -5.626 -22.686 106.297 1.00 89.16 256 SER D N 1
ATOM 10143 C CA . SER D 1 256 ? -4.362 -23.075 105.647 1.00 80.37 256 SER D CA 1
ATOM 10144 C C . SER D 1 256 ? -3.287 -23.398 106.696 1.00 83.10 256 SER D C 1
ATOM 10145 O O . SER D 1 256 ? -2.925 -22.527 107.499 1.00 97.55 256 SER D O 1
ATOM 10148 N N . PRO D 1 257 ? -2.794 -24.636 106.752 1.00 67.36 257 PRO D N 1
ATOM 10149 C CA . PRO D 1 257 ? -1.784 -25.013 107.757 1.00 74.49 257 PRO D CA 1
ATOM 10150 C C . PRO D 1 257 ? -0.497 -24.212 107.639 1.00 77.93 257 PRO D C 1
ATOM 10151 O O . PRO D 1 257 ? -0.159 -23.665 106.590 1.00 76.17 257 PRO D O 1
ATOM 10155 N N . VAL D 1 258 ? 0.217 -24.126 108.769 1.00 79.09 258 VAL D N 1
ATOM 10156 C CA . VAL D 1 258 ? 1.504 -23.444 108.870 1.00 70.05 258 VAL D CA 1
ATOM 10157 C C . VAL D 1 258 ? 2.503 -24.296 109.635 1.00 69.15 258 VAL D C 1
ATOM 10158 O O . VAL D 1 258 ? 2.129 -25.095 110.496 1.00 80.06 258 VAL D O 1
ATOM 10162 N N . TRP D 1 259 ? 3.782 -24.186 109.262 1.00 66.84 259 TRP D N 1
ATOM 10163 C CA . TRP D 1 259 ? 4.878 -24.811 110.000 1.00 62.10 259 TRP D CA 1
ATOM 10164 C C . TRP D 1 259 ? 5.944 -23.775 110.351 1.00 56.33 259 TRP D C 1
ATOM 10165 O O . TRP D 1 259 ? 6.104 -22.777 109.645 1.00 58.36 259 TRP D O 1
ATOM 10176 N N . LEU D 1 260 ? 6.591 -23.956 111.511 1.00 61.20 260 LEU D N 1
ATOM 10177 C CA . LEU D 1 260 ? 7.899 -23.368 111.825 1.00 56.80 260 LEU D CA 1
ATOM 10178 C C . LEU D 1 260 ? 8.925 -24.484 112.020 1.00 52.38 260 LEU D C 1
ATOM 10179 O O . LEU D 1 260 ? 8.790 -25.285 112.950 1.00 47.96 260 LEU D O 1
ATOM 10184 N N . VAL D 1 261 ? 9.961 -24.526 111.175 1.00 54.93 261 VAL D N 1
ATOM 10185 C CA . VAL D 1 261 ? 11.018 -25.545 111.247 1.00 57.15 261 VAL D CA 1
ATOM 10186 C C . VAL D 1 261 ? 12.334 -24.867 111.626 1.00 56.25 261 VAL D C 1
ATOM 10187 O O . VAL D 1 261 ? 12.808 -23.960 110.922 1.00 54.58 261 VAL D O 1
ATOM 10191 N N . THR D 1 262 ? 12.896 -25.260 112.770 1.00 54.91 262 THR D N 1
ATOM 10192 C CA . THR D 1 262 ? 14.121 -24.652 113.270 1.00 55.04 262 THR D CA 1
ATOM 10193 C C . THR D 1 262 ? 15.018 -25.727 113.870 1.00 51.82 262 THR D C 1
ATOM 10194 O O . THR D 1 262 ? 14.584 -26.853 114.124 1.00 54.95 262 THR D O 1
ATOM 10198 N N . ASP D 1 263 ? 16.298 -25.386 114.057 1.00 55.79 263 ASP D N 1
ATOM 10199 C CA . ASP D 1 263 ? 17.226 -26.220 114.824 1.00 63.63 263 ASP D CA 1
ATOM 10200 C C . ASP D 1 263 ? 17.597 -25.597 116.168 1.00 62.75 263 ASP D C 1
ATOM 10201 O O . ASP D 1 263 ? 18.506 -26.099 116.853 1.00 59.60 263 ASP D O 1
ATOM 10206 N N . ASP D 1 264 ? 16.987 -24.459 116.512 1.00 57.00 264 ASP D N 1
ATOM 10207 C CA . ASP D 1 264 ? 17.276 -23.711 117.729 1.00 57.65 264 ASP D CA 1
ATOM 10208 C C . ASP D 1 264 ? 16.120 -23.881 118.710 1.00 60.79 264 ASP D C 1
ATOM 10209 O O . ASP D 1 264 ? 15.077 -23.236 118.575 1.00 65.96 264 ASP D O 1
ATOM 10214 N N . ARG D 1 265 ? 16.359 -24.712 119.734 1.00 70.90 265 ARG D N 1
ATOM 10215 C CA . ARG D 1 265 ? 15.476 -25.031 120.864 1.00 73.77 265 ARG D CA 1
ATOM 10216 C C . ARG D 1 265 ? 14.977 -23.713 121.491 1.00 68.89 265 ARG D C 1
ATOM 10217 O O . ARG D 1 265 ? 13.765 -23.491 121.693 1.00 67.71 265 ARG D O 1
ATOM 10225 N N . ALA D 1 266 ? 15.931 -22.788 121.694 1.00 63.83 266 ALA D N 1
ATOM 10226 C CA . ALA D 1 266 ? 15.651 -21.477 122.276 1.00 70.95 266 ALA D CA 1
ATOM 10227 C C . ALA D 1 266 ? 14.634 -20.684 121.451 1.00 70.77 266 ALA D C 1
ATOM 10228 O O . ALA D 1 266 ? 13.603 -20.237 121.982 1.00 70.50 266 ALA D O 1
ATOM 10230 N N . LEU D 1 267 ? 14.943 -20.454 120.166 1.00 63.87 267 LEU D N 1
ATOM 10231 C CA . LEU D 1 267 ? 14.070 -19.675 119.290 1.00 65.92 267 LEU D CA 1
ATOM 10232 C C . LEU D 1 267 ? 12.652 -20.227 119.315 1.00 72.36 267 LEU D C 1
ATOM 10233 O O . LEU D 1 267 ? 11.671 -19.485 119.487 1.00 72.45 267 LEU D O 1
ATOM 10238 N N . ALA D 1 268 ? 12.537 -21.532 119.071 1.00 66.83 268 ALA D N 1
ATOM 10239 C CA . ALA D 1 268 ? 11.251 -22.200 119.001 1.00 67.59 268 ALA D CA 1
ATOM 10240 C C . ALA D 1 268 ? 10.416 -21.840 120.219 1.00 72.71 268 ALA D C 1
ATOM 10241 O O . ALA D 1 268 ? 9.295 -21.313 120.099 1.00 77.37 268 ALA D O 1
ATOM 10243 N N . GLU D 1 269 ? 10.967 -22.097 121.412 1.00 66.99 269 GLU D N 1
ATOM 10244 C CA . GLU D 1 269 ? 10.153 -21.840 122.598 1.00 68.57 269 GLU D CA 1
ATOM 10245 C C . GLU D 1 269 ? 9.849 -20.352 122.787 1.00 71.45 269 GLU D C 1
ATOM 10246 O O . GLU D 1 269 ? 8.773 -20.020 123.284 1.00 67.95 269 GLU D O 1
ATOM 10252 N N . LYS D 1 270 ? 10.771 -19.439 122.453 1.00 71.77 270 LYS D N 1
ATOM 10253 C CA . LYS D 1 270 ? 10.433 -18.020 122.615 1.00 73.04 270 LYS D CA 1
ATOM 10254 C C . LYS D 1 270 ? 9.212 -17.640 121.767 1.00 77.93 270 LYS D C 1
ATOM 10255 O O . LYS D 1 270 ? 8.307 -16.922 122.236 1.00 78.24 270 LYS D O 1
ATOM 10261 N N . VAL D 1 271 ? 9.139 -18.163 120.531 1.00 74.87 271 VAL D N 1
ATOM 10262 C CA . VAL D 1 271 ? 8.041 -17.791 119.624 1.00 74.53 271 VAL D CA 1
ATOM 10263 C C . VAL D 1 271 ? 6.724 -18.373 120.135 1.00 75.13 271 VAL D C 1
ATOM 10264 O O . VAL D 1 271 ? 5.671 -17.690 120.191 1.00 74.53 271 VAL D O 1
ATOM 10268 N N . ILE D 1 272 ? 6.799 -19.651 120.538 1.00 74.55 272 ILE D N 1
ATOM 10269 C CA . ILE D 1 272 ? 5.727 -20.392 121.196 1.00 76.57 272 ILE D CA 1
ATOM 10270 C C . ILE D 1 272 ? 5.220 -19.642 122.428 1.00 84.41 272 ILE D C 1
ATOM 10271 O O . ILE D 1 272 ? 4.049 -19.763 122.813 1.00 84.68 272 ILE D O 1
ATOM 10276 N N . GLU D 1 273 ? 6.113 -18.937 123.123 1.00 77.43 273 GLU D N 1
ATOM 10277 C CA . GLU D 1 273 ? 5.682 -18.104 124.234 1.00 76.94 273 GLU D CA 1
ATOM 10278 C C . GLU D 1 273 ? 4.955 -16.858 123.733 1.00 79.53 273 GLU D C 1
ATOM 10279 O O . GLU D 1 273 ? 3.937 -16.458 124.295 1.00 90.48 273 GLU D O 1
ATOM 10285 N N . MET D 1 274 ? 5.438 -16.267 122.636 1.00 75.28 274 MET D N 1
ATOM 10286 C CA . MET D 1 274 ? 4.988 -14.941 122.231 1.00 83.18 274 MET D CA 1
ATOM 10287 C C . MET D 1 274 ? 3.608 -14.859 121.589 1.00 92.32 274 MET D C 1
ATOM 10288 O O . MET D 1 274 ? 3.026 -13.764 121.605 1.00 90.32 274 MET D O 1
ATOM 10293 N N . ILE D 1 275 ? 3.075 -15.965 121.014 1.00 94.05 275 ILE D N 1
ATOM 10294 C CA . ILE D 1 275 ? 1.929 -15.757 120.114 1.00 99.32 275 ILE D CA 1
ATOM 10295 C C . ILE D 1 275 ? 0.734 -15.053 120.695 1.00 98.24 275 ILE D C 1
ATOM 10296 O O . ILE D 1 275 ? 0.244 -14.092 120.048 1.00 96.94 275 ILE D O 1
ATOM 10301 N N . PRO D 1 276 ? 0.173 -15.423 121.863 1.00 94.32 276 PRO D N 1
ATOM 10302 C CA . PRO D 1 276 ? -1.117 -14.837 122.278 1.00 101.54 276 PRO D CA 1
ATOM 10303 C C . PRO D 1 276 ? -1.060 -13.338 122.483 1.00 106.99 276 PRO D C 1
ATOM 10304 O O . PRO D 1 276 ? -2.048 -12.635 122.225 1.00 106.67 276 PRO D O 1
ATOM 10308 N N . SER D 1 277 ? 0.109 -12.839 122.886 1.00 105.61 277 SER D N 1
ATOM 10309 C CA . SER D 1 277 ? 0.328 -11.420 123.093 1.00 102.18 277 SER D CA 1
ATOM 10310 C C . SER D 1 277 ? 0.131 -10.673 121.786 1.00 107.70 277 SER D C 1
ATOM 10311 O O . SER D 1 277 ? -0.343 -9.526 121.776 1.00 109.40 277 SER D O 1
ATOM 10314 N N . TYR D 1 278 ? 0.510 -11.305 120.670 1.00 101.62 278 TYR D N 1
ATOM 10315 C CA . TYR D 1 278 ? 0.311 -10.741 119.339 1.00 102.87 278 TYR D CA 1
ATOM 10316 C C . TYR D 1 278 ? -1.118 -10.945 118.863 1.00 111.20 278 TYR D C 1
ATOM 10317 O O . TYR D 1 278 ? -1.671 -10.086 118.161 1.00 116.23 278 TYR D O 1
ATOM 10326 N N . ILE D 1 279 ? -1.705 -12.099 119.212 1.00 115.81 279 ILE D N 1
ATOM 10327 C CA . ILE D 1 279 ? -3.100 -12.361 118.866 1.00 118.73 279 ILE D CA 1
ATOM 10328 C C . ILE D 1 279 ? -3.978 -11.237 119.393 1.00 118.15 279 ILE D C 1
ATOM 10329 O O . ILE D 1 279 ? -4.954 -10.833 118.752 1.00 123.65 279 ILE D O 1
ATOM 10334 N N . ALA D 1 280 ? -3.613 -10.690 120.559 1.00 115.10 280 ALA D N 1
ATOM 10335 C CA . ALA D 1 280 ? -4.407 -9.618 121.168 1.00 124.02 280 ALA D CA 1
ATOM 10336 C C . ALA D 1 280 ? -4.467 -8.337 120.297 1.00 132.60 280 ALA D C 1
ATOM 10337 O O . ALA D 1 280 ? -5.483 -7.647 120.320 1.00 150.26 280 ALA D O 1
ATOM 10339 N N . ASP D 1 281 ? -3.409 -8.000 119.527 1.00 129.76 281 ASP D N 1
ATOM 10340 C CA . ASP D 1 281 ? -3.409 -6.884 118.566 1.00 135.70 281 ASP D CA 1
ATOM 10341 C C . ASP D 1 281 ? -4.378 -6.947 117.392 1.00 142.94 281 ASP D C 1
ATOM 10342 O O . ASP D 1 281 ? -4.099 -6.282 116.393 1.00 145.06 281 ASP D O 1
ATOM 10347 N N . LEU D 1 282 ? -5.434 -7.668 117.433 1.00 147.15 282 LEU D N 1
ATOM 10348 C CA . LEU D 1 282 ? -6.084 -7.417 116.145 1.00 151.73 282 LEU D CA 1
ATOM 10349 C C . LEU D 1 282 ? -7.510 -6.917 116.381 1.00 147.84 282 LEU D C 1
ATOM 10350 O O . LEU D 1 282 ? -8.028 -7.056 117.494 1.00 139.55 282 LEU D O 1
ATOM 10355 N N . PRO D 1 283 ? -8.179 -6.303 115.397 1.00 156.09 283 PRO D N 1
ATOM 10356 C CA . PRO D 1 283 ? -9.621 -6.056 115.570 1.00 159.72 283 PRO D CA 1
ATOM 10357 C C . PRO D 1 283 ? -10.365 -7.376 115.741 1.00 162.97 283 PRO D C 1
ATOM 10358 O O . PRO D 1 283 ? -9.889 -8.446 115.345 1.00 180.54 283 PRO D O 1
ATOM 10362 N N . GLU D 1 284 ? -11.548 -7.299 116.362 1.00 148.29 284 GLU D N 1
ATOM 10363 C CA . GLU D 1 284 ? -12.161 -8.516 116.905 1.00 139.67 284 GLU D CA 1
ATOM 10364 C C . GLU D 1 284 ? -12.652 -9.485 115.831 1.00 132.39 284 GLU D C 1
ATOM 10365 O O . GLU D 1 284 ? -12.871 -10.657 116.139 1.00 128.04 284 GLU D O 1
ATOM 10371 N N . VAL D 1 285 ? -12.811 -9.041 114.579 1.00 137.29 285 VAL D N 1
ATOM 10372 C CA . VAL D 1 285 ? -13.061 -9.996 113.497 1.00 135.93 285 VAL D CA 1
ATOM 10373 C C . VAL D 1 285 ? -11.840 -10.870 113.269 1.00 132.68 285 VAL D C 1
ATOM 10374 O O . VAL D 1 285 ? -11.952 -12.032 112.857 1.00 133.81 285 VAL D O 1
ATOM 10378 N N . ASN D 1 286 ? -10.652 -10.307 113.488 1.00 132.45 286 ASN D N 1
ATOM 10379 C CA . ASN D 1 286 ? -9.379 -10.957 113.224 1.00 124.23 286 ASN D CA 1
ATOM 10380 C C . ASN D 1 286 ? -8.975 -11.916 114.350 1.00 124.13 286 ASN D C 1
ATOM 10381 O O . ASN D 1 286 ? -8.383 -12.967 114.083 1.00 119.31 286 ASN D O 1
ATOM 10386 N N . ARG D 1 287 ? -9.288 -11.558 115.613 1.00 129.32 287 ARG D N 1
ATOM 10387 C CA . ARG D 1 287 ? -8.682 -12.196 116.788 1.00 119.26 287 ARG D CA 1
ATOM 10388 C C . ARG D 1 287 ? -9.200 -13.609 117.018 1.00 108.32 287 ARG D C 1
ATOM 10389 O O . ARG D 1 287 ? -8.424 -14.507 117.368 1.00 99.91 287 ARG D O 1
ATOM 10397 N N . ASP D 1 288 ? -10.510 -13.822 116.809 1.00 117.77 288 ASP D N 1
ATOM 10398 C CA . ASP D 1 288 ? -11.098 -15.148 116.992 1.00 119.98 288 ASP D CA 1
ATOM 10399 C C . ASP D 1 288 ? -10.546 -16.099 115.941 1.00 114.15 288 ASP D C 1
ATOM 10400 O O . ASP D 1 288 ? -10.133 -17.226 116.254 1.00 106.74 288 ASP D O 1
ATOM 10405 N N . ASN D 1 289 ? -10.523 -15.635 114.688 1.00 117.05 289 ASN D N 1
ATOM 10406 C CA . ASN D 1 289 ? -9.987 -16.407 113.584 1.00 110.94 289 ASN D CA 1
ATOM 10407 C C . ASN D 1 289 ? -8.542 -16.795 113.873 1.00 104.29 289 ASN D C 1
ATOM 10408 O O . ASN D 1 289 ? -8.171 -17.965 113.760 1.00 106.22 289 ASN D O 1
ATOM 10413 N N . ALA D 1 290 ? -7.713 -15.805 114.235 1.00 104.32 290 ALA D N 1
ATOM 10414 C CA . ALA D 1 290 ? -6.295 -16.033 114.505 1.00 97.37 290 ALA D CA 1
ATOM 10415 C C . ALA D 1 290 ? -6.084 -17.050 115.619 1.00 95.24 290 ALA D C 1
ATOM 10416 O O . ALA D 1 290 ? -5.274 -17.978 115.479 1.00 86.19 290 ALA D O 1
ATOM 10418 N N . ALA D 1 291 ? -6.765 -16.864 116.752 1.00 99.61 291 ALA D N 1
ATOM 10419 C CA . ALA D 1 291 ? -6.626 -17.817 117.842 1.00 95.08 291 ALA D CA 1
ATOM 10420 C C . ALA D 1 291 ? -6.941 -19.225 117.362 1.00 94.30 291 ALA D C 1
ATOM 10421 O O . ALA D 1 291 ? -6.132 -20.143 117.544 1.00 91.02 291 ALA D O 1
ATOM 10423 N N . ALA D 1 292 ? -8.098 -19.408 116.705 1.00 101.15 292 ALA D N 1
ATOM 10424 C CA . ALA D 1 292 ? -8.477 -20.734 116.205 1.00 98.49 292 ALA D CA 1
ATOM 10425 C C . ALA D 1 292 ? -7.464 -21.290 115.207 1.00 97.71 292 ALA D C 1
ATOM 10426 O O . ALA D 1 292 ? -7.144 -22.483 115.243 1.00 92.83 292 ALA D O 1
ATOM 10428 N N . ALA D 1 293 ? -7.043 -20.467 114.246 1.00 97.88 293 ALA D N 1
ATOM 10429 C CA . ALA D 1 293 ? -6.105 -20.896 113.212 1.00 97.25 293 ALA D CA 1
ATOM 10430 C C . ALA D 1 293 ? -4.812 -21.408 113.833 1.00 96.14 293 ALA D C 1
ATOM 10431 O O . ALA D 1 293 ? -4.349 -22.514 113.520 1.00 88.49 293 ALA D O 1
ATOM 10433 N N . TRP D 1 294 ? -4.210 -20.608 114.723 1.00 92.22 294 TRP D N 1
ATOM 10434 C CA . TRP D 1 294 ? -3.014 -21.064 115.423 1.00 87.32 294 TRP D CA 1
ATOM 10435 C C . TRP D 1 294 ? -3.302 -22.362 116.162 1.00 86.68 294 TRP D C 1
ATOM 10436 O O . TRP D 1 294 ? -2.484 -23.286 116.155 1.00 81.84 294 TRP D O 1
ATOM 10447 N N . ARG D 1 295 ? -4.468 -22.437 116.813 1.00 96.01 295 ARG D N 1
ATOM 10448 C CA . ARG D 1 295 ? -4.837 -23.607 117.608 1.00 96.22 295 ARG D CA 1
ATOM 10449 C C . ARG D 1 295 ? -4.834 -24.864 116.758 1.00 93.01 295 ARG D C 1
ATOM 10450 O O . ARG D 1 295 ? -4.235 -25.883 117.123 1.00 86.20 295 ARG D O 1
ATOM 10458 N N . ASP D 1 296 ? -5.439 -24.773 115.575 1.00 94.67 296 ASP D N 1
ATOM 10459 C CA . ASP D 1 296 ? -5.838 -25.921 114.770 1.00 97.87 296 ASP D CA 1
ATOM 10460 C C . ASP D 1 296 ? -4.824 -26.345 113.715 1.00 98.66 296 ASP D C 1
ATOM 10461 O O . ASP D 1 296 ? -4.663 -27.544 113.476 1.00 100.00 296 ASP D O 1
ATOM 10466 N N . TYR D 1 297 ? -4.139 -25.398 113.070 1.00 94.91 297 TYR D N 1
ATOM 10467 C CA . TYR D 1 297 ? -3.389 -25.710 111.861 1.00 95.63 297 TYR D CA 1
ATOM 10468 C C . TYR D 1 297 ? -1.883 -25.525 111.975 1.00 95.93 297 TYR D C 1
ATOM 10469 O O . TYR D 1 297 ? -1.143 -26.168 111.224 1.00 95.74 297 TYR D O 1
ATOM 10478 N N . ALA D 1 298 ? -1.409 -24.673 112.888 1.00 90.77 298 ALA D N 1
ATOM 10479 C CA . ALA D 1 298 ? 0.015 -24.354 112.990 1.00 78.66 298 ALA D CA 1
ATOM 10480 C C . ALA D 1 298 ? 0.755 -25.448 113.756 1.00 76.26 298 ALA D C 1
ATOM 10481 O O . ALA D 1 298 ? 0.178 -26.127 114.605 1.00 80.82 298 ALA D O 1
ATOM 10483 N N . GLU D 1 299 ? 1.992 -25.731 113.338 1.00 73.96 299 GLU D N 1
ATOM 10484 C CA . GLU D 1 299 ? 2.837 -26.717 114.011 1.00 72.64 299 GLU D CA 1
ATOM 10485 C C . GLU D 1 299 ? 4.285 -26.248 114.040 1.00 67.75 299 GLU D C 1
ATOM 10486 O O . GLU D 1 299 ? 4.753 -25.626 113.088 1.00 64.35 299 GLU D O 1
ATOM 10492 N N . VAL D 1 300 ? 4.995 -26.562 115.131 1.00 67.92 300 VAL D N 1
ATOM 10493 C CA . VAL D 1 300 ? 6.393 -26.181 115.318 1.00 54.74 300 VAL D CA 1
ATOM 10494 C C . VAL D 1 300 ? 7.264 -27.419 115.522 1.00 55.35 300 VAL D C 1
ATOM 10495 O O . VAL D 1 300 ? 6.954 -28.261 116.366 1.00 62.66 300 VAL D O 1
ATOM 10499 N N . ILE D 1 301 ? 8.361 -27.518 114.758 1.00 59.09 301 ILE D N 1
ATOM 10500 C CA . ILE D 1 301 ? 9.179 -28.730 114.637 1.00 63.37 301 ILE D CA 1
ATOM 10501 C C . ILE D 1 301 ? 10.657 -28.417 114.884 1.00 55.47 301 ILE D C 1
ATOM 10502 O O . ILE D 1 301 ? 11.197 -27.492 114.276 1.00 63.15 301 ILE D O 1
ATOM 10507 N N . LEU D 1 302 ? 11.324 -29.176 115.765 1.00 59.15 302 LEU D N 1
ATOM 10508 C CA . LEU D 1 302 ? 12.762 -29.008 116.018 1.00 58.96 302 LEU D CA 1
ATOM 10509 C C . LEU D 1 302 ? 13.627 -30.061 115.321 1.00 67.00 302 LEU D C 1
ATOM 10510 O O . LEU D 1 302 ? 13.378 -31.269 115.437 1.00 68.28 302 LEU D O 1
ATOM 10515 N N . CYS D 1 303 ? 14.687 -29.587 114.672 1.00 66.72 303 CYS D N 1
ATOM 10516 C CA . CYS D 1 303 ? 15.664 -30.339 113.902 1.00 59.24 303 CYS D CA 1
ATOM 10517 C C . CYS D 1 303 ? 17.071 -30.168 114.493 1.00 57.80 303 CYS D C 1
ATOM 10518 O O . CYS D 1 303 ? 17.321 -29.205 115.216 1.00 45.47 303 CYS D O 1
ATOM 10521 N N . ALA D 1 304 ? 18.013 -31.093 114.187 1.00 59.42 304 ALA D N 1
ATOM 10522 C CA . ALA D 1 304 ? 19.356 -30.990 114.780 1.00 57.36 304 ALA D CA 1
ATOM 10523 C C . ALA D 1 304 ? 20.221 -29.916 114.119 1.00 62.26 304 ALA D C 1
ATOM 10524 O O . ALA D 1 304 ? 20.853 -29.097 114.808 1.00 63.87 304 ALA D O 1
ATOM 10526 N N . ASP D 1 305 ? 20.310 -29.924 112.791 1.00 60.28 305 ASP D N 1
ATOM 10527 C CA . ASP D 1 305 ? 21.179 -28.995 112.077 1.00 50.62 305 ASP D CA 1
ATOM 10528 C C . ASP D 1 305 ? 20.415 -28.483 110.852 1.00 54.09 305 ASP D C 1
ATOM 10529 O O . ASP D 1 305 ? 19.288 -28.901 110.587 1.00 56.46 305 ASP D O 1
ATOM 10534 N N . ARG D 1 306 ? 21.005 -27.542 110.105 1.00 50.84 306 ARG D N 1
ATOM 10535 C CA . ARG D 1 306 ? 20.287 -26.984 108.960 1.00 47.94 306 ARG D CA 1
ATOM 10536 C C . ARG D 1 306 ? 19.961 -28.060 107.929 1.00 53.65 306 ARG D C 1
ATOM 10537 O O . ARG D 1 306 ? 18.930 -27.992 107.232 1.00 46.84 306 ARG D O 1
ATOM 10545 N N . GLU D 1 307 ? 20.877 -29.013 107.765 1.00 61.05 307 GLU D N 1
ATOM 10546 C CA . GLU D 1 307 ? 20.670 -30.093 106.823 1.00 57.62 307 GLU D CA 1
ATOM 10547 C C . GLU D 1 307 ? 19.340 -30.751 107.107 1.00 56.55 307 GLU D C 1
ATOM 10548 O O . GLU D 1 307 ? 18.483 -30.898 106.227 1.00 59.97 307 GLU D O 1
ATOM 10554 N N . GLU D 1 308 ? 19.134 -31.062 108.379 1.00 59.98 308 GLU D N 1
ATOM 10555 C CA . GLU D 1 308 ? 17.926 -31.670 108.916 1.00 61.17 308 GLU D CA 1
ATOM 10556 C C . GLU D 1 308 ? 16.706 -30.895 108.487 1.00 58.87 308 GLU D C 1
ATOM 10557 O O . GLU D 1 308 ? 15.714 -31.468 107.991 1.00 55.18 308 GLU D O 1
ATOM 10563 N N . MET D 1 309 ? 16.776 -29.586 108.785 1.00 59.97 309 MET D N 1
ATOM 10564 C CA . MET D 1 309 ? 15.658 -28.683 108.613 1.00 58.39 309 MET D CA 1
ATOM 10565 C C . MET D 1 309 ? 15.211 -28.685 107.180 1.00 56.58 309 MET D C 1
ATOM 10566 O O . MET D 1 309 ? 14.024 -28.812 106.895 1.00 58.43 309 MET D O 1
ATOM 10571 N N . ALA D 1 310 ? 16.158 -28.439 106.277 1.00 51.46 310 ALA D N 1
ATOM 10572 C CA . ALA D 1 310 ? 15.865 -28.438 104.855 1.00 49.93 310 ALA D CA 1
ATOM 10573 C C . ALA D 1 310 ? 15.245 -29.761 104.425 1.00 53.69 310 ALA D C 1
ATOM 10574 O O . ALA D 1 310 ? 14.322 -29.782 103.601 1.00 54.89 310 ALA D O 1
ATOM 10576 N N . ALA D 1 311 ? 15.793 -30.886 104.900 1.00 55.20 311 ALA D N 1
ATOM 10577 C CA . ALA D 1 311 ? 15.208 -32.167 104.502 1.00 55.08 311 ALA D CA 1
ATOM 10578 C C . ALA D 1 311 ? 13.748 -32.252 104.940 1.00 57.87 311 ALA D C 1
ATOM 10579 O O . ALA D 1 311 ? 12.880 -32.694 104.162 1.00 65.24 311 ALA D O 1
ATOM 10581 N N . THR D 1 312 ? 13.460 -31.792 106.165 1.00 61.36 312 THR D N 1
ATOM 10582 C CA . THR D 1 312 ? 12.082 -31.688 106.631 1.00 58.12 312 THR D CA 1
ATOM 10583 C C . THR D 1 312 ? 11.252 -30.859 105.667 1.00 53.16 312 THR D C 1
ATOM 10584 O O . THR D 1 312 ? 10.254 -31.341 105.115 1.00 60.09 312 THR D O 1
ATOM 10588 N N . SER D 1 313 ? 11.711 -29.640 105.396 1.00 55.33 313 SER D N 1
ATOM 10589 C CA . SER D 1 313 ? 11.037 -28.707 104.488 1.00 61.47 313 SER D CA 1
ATOM 10590 C C . SER D 1 313 ? 10.642 -29.382 103.173 1.00 59.40 313 SER D C 1
ATOM 10591 O O . SER D 1 313 ? 9.474 -29.337 102.750 1.00 56.60 313 SER D O 1
ATOM 10594 N N . ASP D 1 314 ? 11.618 -30.001 102.505 1.00 52.76 314 ASP D N 1
ATOM 10595 C CA . ASP D 1 314 ? 11.342 -30.709 101.259 1.00 58.56 314 ASP D CA 1
ATOM 10596 C C . ASP D 1 314 ? 10.280 -31.782 101.431 1.00 63.42 314 ASP D C 1
ATOM 10597 O O . ASP D 1 314 ? 9.426 -31.947 100.552 1.00 67.22 314 ASP D O 1
ATOM 10602 N N . ARG D 1 315 ? 10.352 -32.575 102.501 1.00 57.92 315 ARG D N 1
ATOM 10603 C CA . ARG D 1 315 ? 9.285 -33.542 102.689 1.00 59.21 315 ARG D CA 1
ATOM 10604 C C . ARG D 1 315 ? 7.930 -32.883 102.886 1.00 61.90 315 ARG D C 1
ATOM 10605 O O . ARG D 1 315 ? 6.914 -33.555 102.732 1.00 63.37 315 ARG D O 1
ATOM 10613 N N . TYR D 1 316 ? 7.877 -31.605 103.290 1.00 62.96 316 TYR D N 1
ATOM 10614 C CA . TYR D 1 316 ? 6.577 -30.930 103.405 1.00 63.17 316 TYR D CA 1
ATOM 10615 C C . TYR D 1 316 ? 6.115 -30.256 102.112 1.00 64.56 316 TYR D C 1
ATOM 10616 O O . TYR D 1 316 ? 4.905 -30.042 101.938 1.00 59.61 316 TYR D O 1
ATOM 10625 N N . ALA D 1 317 ? 7.049 -29.910 101.220 1.00 63.48 317 ALA D N 1
ATOM 10626 C CA . ALA D 1 317 ? 6.851 -29.305 99.901 1.00 58.52 317 ALA D CA 1
ATOM 10627 C C . ALA D 1 317 ? 5.805 -28.210 100.014 1.00 57.27 317 ALA D C 1
ATOM 10628 O O . ALA D 1 317 ? 4.703 -28.334 99.466 1.00 62.66 317 ALA D O 1
ATOM 10630 N N . PRO D 1 318 ? 6.115 -27.132 100.714 1.00 56.07 318 PRO D N 1
ATOM 10631 C CA . PRO D 1 318 ? 5.098 -26.123 101.007 1.00 63.71 318 PRO D CA 1
ATOM 10632 C C . PRO D 1 318 ? 4.892 -25.155 99.851 1.00 49.95 318 PRO D C 1
ATOM 10633 O O . PRO D 1 318 ? 5.811 -24.844 99.093 1.00 50.04 318 PRO D O 1
ATOM 10637 N N . GLU D 1 319 ? 3.645 -24.683 99.718 1.00 47.26 319 GLU D N 1
ATOM 10638 C CA . GLU D 1 319 ? 3.331 -23.704 98.680 1.00 57.03 319 GLU D CA 1
ATOM 10639 C C . GLU D 1 319 ? 4.066 -22.393 98.916 1.00 57.67 319 GLU D C 1
ATOM 10640 O O . GLU D 1 319 ? 4.535 -21.762 97.960 1.00 58.06 319 GLU D O 1
ATOM 10646 N N . HIS D 1 320 ? 4.137 -21.935 100.167 1.00 55.37 320 HIS D N 1
ATOM 10647 C CA . HIS D 1 320 ? 4.878 -20.728 100.520 1.00 50.61 320 HIS D CA 1
ATOM 10648 C C . HIS D 1 320 ? 6.020 -21.133 101.456 1.00 54.33 320 HIS D C 1
ATOM 10649 O O . HIS D 1 320 ? 5.798 -21.852 102.438 1.00 54.84 320 HIS D O 1
ATOM 10656 N N . LEU D 1 321 ? 7.253 -20.742 101.124 1.00 51.07 321 LEU D N 1
ATOM 10657 C CA . LEU D 1 321 ? 8.402 -21.083 101.956 1.00 49.52 321 LEU D CA 1
ATOM 10658 C C . LEU D 1 321 ? 9.221 -19.821 102.181 1.00 49.47 321 LEU D C 1
ATOM 10659 O O . LEU D 1 321 ? 9.733 -19.235 101.220 1.00 48.83 321 LEU D O 1
ATOM 10664 N N . THR D 1 322 ? 9.354 -19.402 103.445 1.00 50.62 322 THR D N 1
ATOM 10665 C CA . THR D 1 322 ? 10.189 -18.260 103.804 1.00 44.73 322 THR D CA 1
ATOM 10666 C C . THR D 1 322 ? 11.398 -18.755 104.583 1.00 47.82 322 THR D C 1
ATOM 10667 O O . THR D 1 322 ? 11.278 -19.620 105.452 1.00 52.14 322 THR D O 1
ATOM 10671 N N . VAL D 1 323 ? 12.575 -18.239 104.249 1.00 43.40 323 VAL D N 1
ATOM 10672 C CA . VAL D 1 323 ? 13.809 -18.654 104.901 1.00 42.89 323 VAL D CA 1
ATOM 10673 C C . VAL D 1 323 ? 14.363 -17.477 105.682 1.00 47.34 323 VAL D C 1
ATOM 10674 O O . VAL D 1 323 ? 14.693 -16.438 105.098 1.00 46.87 323 VAL D O 1
ATOM 10678 N N . MET D 1 324 ? 14.439 -17.625 107.006 1.00 54.05 324 MET D N 1
ATOM 10679 C CA . MET D 1 324 ? 15.030 -16.639 107.928 1.00 55.15 324 MET D CA 1
ATOM 10680 C C . MET D 1 324 ? 16.230 -17.300 108.617 1.00 44.93 324 MET D C 1
ATOM 10681 O O . MET D 1 324 ? 16.171 -17.671 109.788 1.00 43.45 324 MET D O 1
ATOM 10686 N N . ALA D 1 325 ? 17.326 -17.461 107.870 1.00 45.81 325 ALA D N 1
ATOM 10687 C CA . ALA D 1 325 ? 18.484 -18.215 108.348 1.00 52.37 325 ALA D CA 1
ATOM 10688 C C . ALA D 1 325 ? 19.749 -17.616 107.757 1.00 53.74 325 ALA D C 1
ATOM 10689 O O . ALA D 1 325 ? 19.701 -16.823 106.812 1.00 64.97 325 ALA D O 1
ATOM 10691 N N . GLU D 1 326 ? 20.894 -18.009 108.314 1.00 49.38 326 GLU D N 1
ATOM 10692 C CA . GLU D 1 326 ? 22.159 -17.544 107.751 1.00 56.09 326 GLU D CA 1
ATOM 10693 C C . GLU D 1 326 ? 22.414 -18.233 106.415 1.00 56.61 326 GLU D C 1
ATOM 10694 O O . GLU D 1 326 ? 21.855 -19.303 106.116 1.00 60.20 326 GLU D O 1
ATOM 10700 N N . ASP D 1 327 ? 23.265 -17.604 105.599 1.00 47.79 327 ASP D N 1
ATOM 10701 C CA . ASP D 1 327 ? 23.799 -18.263 104.415 1.00 56.38 327 ASP D CA 1
ATOM 10702 C C . ASP D 1 327 ? 22.686 -18.602 103.424 1.00 55.36 327 ASP D C 1
ATOM 10703 O O . ASP D 1 327 ? 22.454 -19.770 103.089 1.00 50.10 327 ASP D O 1
ATOM 10708 N N . LEU D 1 328 ? 21.957 -17.550 103.014 1.00 49.28 328 LEU D N 1
ATOM 10709 C CA . LEU D 1 328 ? 20.841 -17.742 102.095 1.00 52.64 328 LEU D CA 1
ATOM 10710 C C . LEU D 1 328 ? 21.270 -18.460 100.821 1.00 56.83 328 LEU D C 1
ATOM 10711 O O . LEU D 1 328 ? 20.482 -19.236 100.259 1.00 52.32 328 LEU D O 1
ATOM 10716 N N . ASP D 1 329 ? 22.523 -18.249 100.384 1.00 48.80 329 ASP D N 1
ATOM 10717 C CA . ASP D 1 329 ? 23.005 -18.886 99.162 1.00 47.40 329 ASP D CA 1
ATOM 10718 C C . ASP D 1 329 ? 22.876 -20.402 99.253 1.00 43.88 329 ASP D C 1
ATOM 10719 O O . ASP D 1 329 ? 22.367 -21.061 98.326 1.00 44.96 329 ASP D O 1
ATOM 10724 N N . TRP D 1 330 ? 23.307 -20.964 100.387 1.00 46.78 330 TRP D N 1
ATOM 10725 C CA . TRP D 1 330 ? 23.187 -22.403 100.614 1.00 48.79 330 TRP D CA 1
ATOM 10726 C C . TRP D 1 330 ? 21.732 -22.836 100.570 1.00 45.01 330 TRP D C 1
ATOM 10727 O O . TRP D 1 330 ? 21.413 -23.937 100.105 1.00 39.85 330 TRP D O 1
ATOM 10738 N N . TRP D 1 331 ? 20.854 -22.010 101.143 1.00 48.95 331 TRP D N 1
ATOM 10739 C CA . TRP D 1 331 ? 19.441 -22.342 101.240 1.00 50.95 331 TRP D CA 1
ATOM 10740 C C . TRP D 1 331 ? 18.810 -22.441 99.861 1.00 51.23 331 TRP D C 1
ATOM 10741 O O . TRP D 1 331 ? 18.069 -23.392 99.577 1.00 46.95 331 TRP D O 1
ATOM 10752 N N . LEU D 1 332 ? 19.118 -21.473 98.986 1.00 47.82 332 LEU D N 1
ATOM 10753 C CA . LEU D 1 332 ? 18.606 -21.478 97.615 1.00 48.58 332 LEU D CA 1
ATOM 10754 C C . LEU D 1 332 ? 19.100 -22.693 96.834 1.00 51.29 332 LEU D C 1
ATOM 10755 O O . LEU D 1 332 ? 18.337 -23.303 96.070 1.00 53.71 332 LEU D O 1
ATOM 10760 N N . ASP D 1 333 ? 20.385 -23.047 97.000 1.00 47.74 333 ASP D N 1
ATOM 10761 C CA . ASP D 1 333 ? 20.931 -24.196 96.280 1.00 47.85 333 ASP D CA 1
ATOM 10762 C C . ASP D 1 333 ? 20.290 -25.498 96.759 1.00 50.03 333 ASP D C 1
ATOM 10763 O O . ASP D 1 333 ? 19.805 -26.304 95.951 1.00 52.77 333 ASP D O 1
ATOM 10768 N N . ARG D 1 334 ? 20.238 -25.692 98.080 1.00 48.67 334 ARG D N 1
ATOM 10769 C CA . ARG D 1 334 ? 19.912 -26.992 98.672 1.00 50.92 334 ARG D CA 1
ATOM 10770 C C . ARG D 1 334 ? 18.414 -27.295 98.597 1.00 52.27 334 ARG D C 1
ATOM 10771 O O . ARG D 1 334 ? 18.021 -28.414 98.239 1.00 48.89 334 ARG D O 1
ATOM 10779 N N . LEU D 1 335 ? 17.570 -26.358 99.049 1.00 46.64 335 LEU D N 1
ATOM 10780 C CA . LEU D 1 335 ? 16.118 -26.580 99.089 1.00 48.97 335 LEU D CA 1
ATOM 10781 C C . LEU D 1 335 ? 15.619 -27.004 97.717 1.00 46.13 335 LEU D C 1
ATOM 10782 O O . LEU D 1 335 ? 16.055 -26.464 96.688 1.00 44.36 335 LEU D O 1
ATOM 10787 N N . SER D 1 336 ? 14.722 -27.985 97.707 1.00 46.96 336 SER D N 1
ATOM 10788 C CA . SER D 1 336 ? 14.322 -28.518 96.398 1.00 53.62 336 SER D CA 1
ATOM 10789 C C . SER D 1 336 ? 12.823 -28.565 96.146 1.00 54.37 336 SER D C 1
ATOM 10790 O O . SER D 1 336 ? 12.400 -28.344 95.018 1.00 59.03 336 SER D O 1
ATOM 10793 N N . CYS D 1 337 ? 11.999 -28.827 97.163 1.00 53.36 337 CYS D N 1
ATOM 10794 C CA . CYS D 1 337 ? 10.553 -28.983 96.953 1.00 48.49 337 CYS D CA 1
ATOM 10795 C C . CYS D 1 337 ? 9.832 -27.811 97.595 1.00 49.02 337 CYS D C 1
ATOM 10796 O O . CYS D 1 337 ? 9.639 -27.771 98.816 1.00 51.70 337 CYS D O 1
ATOM 10799 N N . TYR D 1 338 ? 9.386 -26.876 96.766 1.00 41.78 338 TYR D N 1
ATOM 10800 C CA . TYR D 1 338 ? 8.606 -25.778 97.305 1.00 50.40 338 TYR D CA 1
ATOM 10801 C C . TYR D 1 338 ? 7.747 -25.184 96.198 1.00 43.55 338 TYR D C 1
ATOM 10802 O O . TYR D 1 338 ? 7.778 -25.624 95.051 1.00 44.60 338 TYR D O 1
ATOM 10811 N N . GLY D 1 339 ? 6.921 -24.224 96.571 1.00 38.77 339 GLY D N 1
ATOM 10812 C CA . GLY D 1 339 ? 6.173 -23.502 95.577 1.00 43.39 339 GLY D CA 1
ATOM 10813 C C . GLY D 1 339 ? 6.898 -22.212 95.311 1.00 48.53 339 GLY D C 1
ATOM 10814 O O . GLY D 1 339 ? 7.525 -22.033 94.261 1.00 50.23 339 GLY D O 1
ATOM 10815 N N . SER D 1 340 ? 6.819 -21.290 96.275 1.00 46.36 340 SER D N 1
ATOM 10816 C CA . SER D 1 340 ? 7.489 -19.996 96.213 1.00 45.44 340 SER D CA 1
ATOM 10817 C C . SER D 1 340 ? 8.402 -19.876 97.420 1.00 47.46 340 SER D C 1
ATOM 10818 O O . SER D 1 340 ? 7.949 -20.031 98.554 1.00 44.03 340 SER D O 1
ATOM 10821 N N . LEU D 1 341 ? 9.695 -19.681 97.167 1.00 45.26 341 LEU D N 1
ATOM 10822 C CA . LEU D 1 341 ? 10.698 -19.452 98.208 1.00 45.16 341 LEU D CA 1
ATOM 10823 C C . LEU D 1 341 ? 11.022 -17.977 98.363 1.00 42.96 341 LEU D C 1
ATOM 10824 O O . LEU D 1 341 ? 11.409 -17.329 97.393 1.00 44.38 341 LEU D O 1
ATOM 10829 N N . PHE D 1 342 ? 10.891 -17.454 99.582 1.00 41.14 342 PHE D N 1
ATOM 10830 C CA . PHE D 1 342 ? 11.334 -16.096 99.894 1.00 46.03 342 PHE D CA 1
ATOM 10831 C C . PHE D 1 342 ? 12.495 -16.160 100.875 1.00 48.73 342 PHE D C 1
ATOM 10832 O O . PHE D 1 342 ? 12.314 -16.487 102.053 1.00 54.62 342 PHE D O 1
ATOM 10840 N N . LEU D 1 343 ? 13.685 -15.833 100.381 1.00 44.26 343 LEU D N 1
ATOM 10841 C CA . LEU D 1 343 ? 14.930 -15.909 101.132 1.00 46.13 343 LEU D CA 1
ATOM 10842 C C . LEU D 1 343 ? 15.177 -14.645 101.950 1.00 52.47 343 LEU D C 1
ATOM 10843 O O . LEU D 1 343 ? 15.403 -13.566 101.388 1.00 58.26 343 LEU D O 1
ATOM 10848 N N . GLY D 1 344 ? 15.214 -14.790 103.269 1.00 55.23 344 GLY D N 1
ATOM 10849 C CA . GLY D 1 344 ? 15.472 -13.642 104.120 1.00 68.11 344 GLY D CA 1
ATOM 10850 C C . GLY D 1 344 ? 14.212 -13.051 104.743 1.00 76.92 344 GLY D C 1
ATOM 10851 O O . GLY D 1 344 ? 13.110 -13.110 104.177 1.00 75.53 344 GLY D O 1
ATOM 10852 N N . GLU D 1 345 ? 14.389 -12.429 105.920 1.00 71.49 345 GLU D N 1
ATOM 10853 C CA . GLU D 1 345 ? 13.322 -11.767 106.675 1.00 81.61 345 GLU D CA 1
ATOM 10854 C C . GLU D 1 345 ? 12.726 -10.609 105.874 1.00 80.68 345 GLU D C 1
ATOM 10855 O O . GLU D 1 345 ? 11.744 -10.000 106.292 1.00 84.78 345 GLU D O 1
ATOM 10861 N N . GLU D 1 346 ? 13.283 -10.352 104.691 1.00 79.31 346 GLU D N 1
ATOM 10862 C CA . GLU D 1 346 ? 12.919 -9.190 103.890 1.00 83.48 346 GLU D CA 1
ATOM 10863 C C . GLU D 1 346 ? 11.555 -9.328 103.228 1.00 92.52 346 GLU D C 1
ATOM 10864 O O . GLU D 1 346 ? 10.588 -8.668 103.613 1.00 103.44 346 GLU D O 1
ATOM 10870 N N . SER D 1 347 ? 11.452 -10.121 102.192 1.00 97.26 347 SER D N 1
ATOM 10871 C CA . SER D 1 347 ? 10.198 -10.012 101.460 1.00 97.43 347 SER D CA 1
ATOM 10872 C C . SER D 1 347 ? 9.270 -11.228 101.742 1.00 75.43 347 SER D C 1
ATOM 10873 O O . SER D 1 347 ? 8.184 -11.238 102.392 1.00 62.19 347 SER D O 1
ATOM 10876 N N . LEU D 1 374 ? 3.574 -35.752 75.122 1.00 46.36 374 LEU D N 1
ATOM 10877 C CA . LEU D 1 374 ? 4.047 -36.206 76.437 1.00 62.81 374 LEU D CA 1
ATOM 10878 C C . LEU D 1 374 ? 5.593 -35.909 76.566 1.00 65.66 374 LEU D C 1
ATOM 10879 O O . LEU D 1 374 ? 6.389 -36.228 75.653 1.00 51.30 374 LEU D O 1
ATOM 10884 N N . SER D 1 375 ? 5.995 -35.308 77.702 1.00 52.03 375 SER D N 1
ATOM 10885 C CA . SER D 1 375 ? 7.143 -34.400 77.704 1.00 50.13 375 SER D CA 1
ATOM 10886 C C . SER D 1 375 ? 7.775 -34.285 79.090 1.00 45.47 375 SER D C 1
ATOM 10887 O O . SER D 1 375 ? 7.119 -34.496 80.109 1.00 47.65 375 SER D O 1
ATOM 10890 N N . VAL D 1 376 ? 9.073 -33.957 79.114 1.00 44.00 376 VAL D N 1
ATOM 10891 C CA . VAL D 1 376 ? 9.826 -33.948 80.365 1.00 39.26 376 VAL D CA 1
ATOM 10892 C C . VAL D 1 376 ? 9.176 -33.049 81.392 1.00 43.47 376 VAL D C 1
ATOM 10893 O O . VAL D 1 376 ? 9.325 -33.271 82.599 1.00 46.28 376 VAL D O 1
ATOM 10897 N N . HIS D 1 377 ? 8.435 -32.031 80.942 1.00 48.99 377 HIS D N 1
ATOM 10898 C CA . HIS D 1 377 ? 7.811 -31.091 81.870 1.00 46.62 377 HIS D CA 1
ATOM 10899 C C . HIS D 1 377 ? 6.933 -31.816 82.881 1.00 48.03 377 HIS D C 1
ATOM 10900 O O . HIS D 1 377 ? 6.803 -31.378 84.027 1.00 42.59 377 HIS D O 1
ATOM 10907 N N . LYS D 1 378 ? 6.294 -32.916 82.465 1.00 54.80 378 LYS D N 1
ATOM 10908 C CA . LYS D 1 378 ? 5.401 -33.627 83.370 1.00 50.39 378 LYS D CA 1
ATOM 10909 C C . LYS D 1 378 ? 6.149 -34.128 84.595 1.00 45.58 378 LYS D C 1
ATOM 10910 O O . LYS D 1 378 ? 5.593 -34.164 85.694 1.00 60.23 378 LYS D O 1
ATOM 10916 N N . TYR D 1 379 ? 7.426 -34.471 84.453 1.00 47.83 379 TYR D N 1
ATOM 10917 C CA . TYR D 1 379 ? 8.169 -35.098 85.550 1.00 48.37 379 TYR D CA 1
ATOM 10918 C C . TYR D 1 379 ? 8.914 -34.086 86.394 1.00 42.71 379 TYR D C 1
ATOM 10919 O O . TYR D 1 379 ? 9.665 -34.470 87.287 1.00 41.30 379 TYR D O 1
ATOM 10928 N N . MET D 1 380 ? 8.676 -32.802 86.153 1.00 45.28 380 MET D N 1
ATOM 10929 C CA . MET D 1 380 ? 9.430 -31.708 86.748 1.00 51.10 380 MET D CA 1
ATOM 10930 C C . MET D 1 380 ? 8.468 -30.832 87.547 1.00 52.16 380 MET D C 1
ATOM 10931 O O . MET D 1 380 ? 7.391 -30.472 87.058 1.00 57.57 380 MET D O 1
ATOM 10936 N N . LYS D 1 381 ? 8.837 -30.495 88.774 1.00 47.32 381 LYS D N 1
ATOM 10937 C CA . LYS D 1 381 ? 8.147 -29.429 89.477 1.00 51.61 381 LYS D CA 1
ATOM 10938 C C . LYS D 1 381 ? 8.851 -28.104 89.192 1.00 53.25 381 LYS D C 1
ATOM 10939 O O . LYS D 1 381 ? 10.082 -28.012 89.297 1.00 47.44 381 LYS D O 1
ATOM 10945 N N . ILE D 1 382 ? 8.074 -27.072 88.865 1.00 45.07 382 ILE D N 1
ATOM 10946 C CA . ILE D 1 382 ? 8.618 -25.735 88.654 1.00 45.33 382 ILE D CA 1
ATOM 10947 C C . ILE D 1 382 ? 8.551 -24.940 89.954 1.00 49.56 382 ILE D C 1
ATOM 10948 O O . ILE D 1 382 ? 7.464 -24.707 90.493 1.00 48.91 382 ILE D O 1
ATOM 10953 N N . VAL D 1 383 ? 9.721 -24.555 90.479 1.00 47.15 383 VAL D N 1
ATOM 10954 C CA . VAL D 1 383 ? 9.834 -23.815 91.728 1.00 38.20 383 VAL D CA 1
ATOM 10955 C C . VAL D 1 383 ? 10.230 -22.395 91.395 1.00 46.17 383 VAL D C 1
ATOM 10956 O O . VAL D 1 383 ? 11.004 -22.156 90.460 1.00 51.40 383 VAL D O 1
ATOM 10960 N N . THR D 1 384 ? 9.646 -21.444 92.122 1.00 50.80 384 THR D N 1
ATOM 10961 C CA . THR D 1 384 ? 9.968 -20.026 91.988 1.00 52.69 384 THR D CA 1
ATOM 10962 C C . THR D 1 384 ? 10.523 -19.452 93.292 1.00 41.90 384 THR D C 1
ATOM 10963 O O . THR D 1 384 ? 9.958 -19.680 94.366 1.00 42.79 384 THR D O 1
ATOM 10967 N N . TRP D 1 385 ? 11.619 -18.690 93.199 1.00 42.99 385 TRP D N 1
ATOM 10968 C CA . TRP D 1 385 ? 12.218 -18.073 94.385 1.00 44.81 385 TRP D CA 1
ATOM 10969 C C . TRP D 1 385 ? 12.419 -16.575 94.186 1.00 38.55 385 TRP D C 1
ATOM 10970 O O . TRP D 1 385 ? 12.618 -16.099 93.072 1.00 37.42 385 TRP D O 1
ATOM 10981 N N . GLN D 1 386 ? 12.456 -15.847 95.302 1.00 44.65 386 GLN D N 1
ATOM 10982 C CA . GLN D 1 386 ? 12.639 -14.398 95.312 1.00 44.74 386 GLN D CA 1
ATOM 10983 C C . GLN D 1 386 ? 13.599 -14.015 96.422 1.00 45.91 386 GLN D C 1
ATOM 10984 O O . GLN D 1 386 ? 13.540 -14.557 97.528 1.00 44.94 386 GLN D O 1
ATOM 10990 N N . ARG D 1 387 ? 14.469 -13.055 96.126 1.00 53.38 387 ARG D N 1
ATOM 10991 C CA . ARG D 1 387 ? 15.414 -12.563 97.120 1.00 56.23 387 ARG D CA 1
ATOM 10992 C C . ARG D 1 387 ? 15.489 -11.046 97.011 1.00 58.24 387 ARG D C 1
ATOM 10993 O O . ARG D 1 387 ? 15.506 -10.505 95.897 1.00 46.91 387 ARG D O 1
ATOM 11001 N N . GLY D 1 388 ? 15.609 -10.364 98.164 1.00 63.48 388 GLY D N 1
ATOM 11002 C CA . GLY D 1 388 ? 15.804 -8.922 98.187 1.00 65.28 388 GLY D CA 1
ATOM 11003 C C . GLY D 1 388 ? 14.516 -8.129 98.329 1.00 62.99 388 GLY D C 1
ATOM 11004 O O . GLY D 1 388 ? 13.404 -8.658 98.424 1.00 68.39 388 GLY D O 1
ATOM 11005 N N . THR D 1 389 ? 14.702 -6.810 98.413 1.00 66.33 389 THR D N 1
ATOM 11006 C CA . THR D 1 389 ? 13.607 -5.847 98.525 1.00 70.15 389 THR D CA 1
ATOM 11007 C C . THR D 1 389 ? 13.841 -4.659 97.598 1.00 61.70 389 THR D C 1
ATOM 11008 O O . THR D 1 389 ? 14.965 -4.413 97.150 1.00 62.73 389 THR D O 1
ATOM 11012 N N . ARG D 1 390 ? 12.739 -3.937 97.314 1.00 58.55 390 ARG D N 1
ATOM 11013 C CA . ARG D 1 390 ? 12.727 -2.840 96.339 1.00 66.26 390 ARG D CA 1
ATOM 11014 C C . ARG D 1 390 ? 13.906 -1.908 96.573 1.00 70.09 390 ARG D C 1
ATOM 11015 O O . ARG D 1 390 ? 14.253 -1.600 97.725 1.00 72.21 390 ARG D O 1
ATOM 11023 N N . GLU D 1 391 ? 14.559 -1.489 95.486 1.00 70.98 391 GLU D N 1
ATOM 11024 C CA . GLU D 1 391 ? 15.631 -0.538 95.688 1.00 70.17 391 GLU D CA 1
ATOM 11025 C C . GLU D 1 391 ? 15.373 0.722 94.857 1.00 68.04 391 GLU D C 1
ATOM 11026 O O . GLU D 1 391 ? 15.969 0.920 93.782 1.00 62.08 391 GLU D O 1
ATOM 11032 N N . GLY D 1 392 ? 14.512 1.595 95.389 1.00 60.13 392 GLY D N 1
ATOM 11033 C CA . GLY D 1 392 ? 14.119 2.746 94.645 1.00 59.17 392 GLY D CA 1
ATOM 11034 C C . GLY D 1 392 ? 12.818 2.440 93.938 1.00 58.91 392 GLY D C 1
ATOM 11035 O O . GLY D 1 392 ? 12.102 1.485 94.294 1.00 61.85 392 GLY D O 1
ATOM 11036 N N . TYR D 1 393 ? 12.502 3.254 92.925 1.00 54.89 393 TYR D N 1
ATOM 11037 C CA . TYR D 1 393 ? 11.256 3.103 92.172 1.00 59.12 393 TYR D CA 1
ATOM 11038 C C . TYR D 1 393 ? 11.530 3.436 90.713 1.00 61.31 393 TYR D C 1
ATOM 11039 O O . TYR D 1 393 ? 11.913 4.565 90.389 1.00 66.06 393 TYR D O 1
ATOM 11048 N N . LYS D 1 394 ? 11.299 2.458 89.842 1.00 50.48 394 LYS D N 1
ATOM 11049 C CA . LYS D 1 394 ? 11.495 2.610 88.403 1.00 50.11 394 LYS D CA 1
ATOM 11050 C C . LYS D 1 394 ? 10.182 2.370 87.663 1.00 52.16 394 LYS D C 1
ATOM 11051 O O . LYS D 1 394 ? 9.805 1.212 87.437 1.00 52.00 394 LYS D O 1
ATOM 11057 N N . PRO D 1 395 ? 9.414 3.415 87.319 1.00 57.96 395 PRO D N 1
ATOM 11058 C CA . PRO D 1 395 ? 8.074 3.187 86.723 1.00 55.79 395 PRO D CA 1
ATOM 11059 C C . PRO D 1 395 ? 8.061 2.328 85.479 1.00 53.85 395 PRO D C 1
ATOM 11060 O O . PRO D 1 395 ? 7.190 1.469 85.363 1.00 61.45 395 PRO D O 1
ATOM 11064 N N . VAL D 1 396 ? 8.989 2.533 84.550 1.00 47.92 396 VAL D N 1
ATOM 11065 C CA . VAL D 1 396 ? 8.938 1.755 83.318 1.00 50.07 396 VAL D CA 1
ATOM 11066 C C . VAL D 1 396 ? 9.145 0.283 83.618 1.00 53.33 396 VAL D C 1
ATOM 11067 O O . VAL D 1 396 ? 8.377 -0.569 83.166 1.00 57.94 396 VAL D O 1
ATOM 11071 N N . ALA D 1 397 ? 10.232 -0.037 84.320 1.00 50.39 397 ALA D N 1
ATOM 11072 C CA . ALA D 1 397 ? 10.507 -1.420 84.679 1.00 52.92 397 ALA D CA 1
ATOM 11073 C C . ALA D 1 397 ? 9.331 -2.050 85.395 1.00 57.84 397 ALA D C 1
ATOM 11074 O O . ALA D 1 397 ? 8.972 -3.194 85.105 1.00 63.55 397 ALA D O 1
ATOM 11076 N N . GLU D 1 398 ? 8.713 -1.319 86.327 1.00 59.89 398 GLU D N 1
ATOM 11077 C CA . GLU D 1 398 ? 7.544 -1.840 87.037 1.00 62.84 398 GLU D CA 1
ATOM 11078 C C . GLU D 1 398 ? 6.389 -2.117 86.076 1.00 67.22 398 GLU D C 1
ATOM 11079 O O . GLU D 1 398 ? 5.758 -3.184 86.132 1.00 64.42 398 GLU D O 1
ATOM 11085 N N . ALA D 1 399 ? 6.073 -1.137 85.219 1.00 59.54 399 ALA D N 1
ATOM 11086 C CA . ALA D 1 399 ? 4.973 -1.265 84.268 1.00 58.58 399 ALA D CA 1
ATOM 11087 C C . ALA D 1 399 ? 5.219 -2.393 83.280 1.00 64.05 399 ALA D C 1
ATOM 11088 O O . ALA D 1 399 ? 4.278 -3.071 82.862 1.00 76.00 399 ALA D O 1
ATOM 11090 N N . THR D 1 400 ? 6.471 -2.552 82.850 1.00 63.75 400 THR D N 1
ATOM 11091 C CA . THR D 1 400 ? 6.882 -3.681 82.016 1.00 62.52 400 THR D CA 1
ATOM 11092 C C . THR D 1 400 ? 6.714 -4.993 82.752 1.00 67.15 400 THR D C 1
ATOM 11093 O O . THR D 1 400 ? 6.280 -5.993 82.171 1.00 75.86 400 THR D O 1
ATOM 11097 N N . ALA D 1 401 ? 7.084 -5.011 84.026 1.00 65.70 401 ALA D N 1
ATOM 11098 C CA . ALA D 1 401 ? 6.907 -6.201 84.840 1.00 74.17 401 ALA D CA 1
ATOM 11099 C C . ALA D 1 401 ? 5.436 -6.577 84.958 1.00 72.54 401 ALA D C 1
ATOM 11100 O O . ALA D 1 401 ? 5.093 -7.765 84.932 1.00 72.41 401 ALA D O 1
ATOM 11102 N N . ARG D 1 402 ? 4.552 -5.578 85.050 1.00 69.92 402 ARG D N 1
ATOM 11103 C CA . ARG D 1 402 ? 3.132 -5.833 85.280 1.00 71.40 402 ARG D CA 1
ATOM 11104 C C . ARG D 1 402 ? 2.604 -6.850 84.293 1.00 80.89 402 ARG D C 1
ATOM 11105 O O . ARG D 1 402 ? 1.949 -7.827 84.676 1.00 89.97 402 ARG D O 1
ATOM 11113 N N . ILE D 1 403 ? 2.939 -6.676 83.014 1.00 74.58 403 ILE D N 1
ATOM 11114 C CA . ILE D 1 403 ? 2.493 -7.585 81.965 1.00 80.06 403 ILE D CA 1
ATOM 11115 C C . ILE D 1 403 ? 2.939 -9.027 82.230 1.00 85.74 403 ILE D C 1
ATOM 11116 O O . ILE D 1 403 ? 2.099 -9.919 82.417 1.00 83.18 403 ILE D O 1
ATOM 11121 N N . ALA D 1 404 ? 4.247 -9.249 82.370 1.00 87.42 404 ALA D N 1
ATOM 11122 C CA . ALA D 1 404 ? 4.782 -10.591 82.580 1.00 89.59 404 ALA D CA 1
ATOM 11123 C C . ALA D 1 404 ? 6.299 -10.518 82.643 1.00 93.69 404 ALA D C 1
ATOM 11124 O O . ALA D 1 404 ? 6.860 -9.770 83.448 1.00 89.82 404 ALA D O 1
#

B-factor: mean 56.55, std 22.78, range [17.01, 180.54]

Solvent-accessible surface area: 63610 Å² total; per-residue (Å²): 165,36,80,56,45,33,86,2,54,33,11,3,74,96,85,17,62,82,26,45,47,21,0,35,52,12,4,33,70,0,63,98,45,14,60,118,40,0,64,81,44,4,52,126,61,22,124,27,176,33,55,24,62,16,34,98,122,57,22,126,54,8,12,78,134,4,88,131,164,31,32,39,3,0,112,51,1,25,71,25,17,62,163,91,3,86,52,35,79,66,56,46,74,90,58,111,33,49,27,31,12,12,14,48,25,6,78,42,19,41,42,23,79,0,0,0,0,6,0,34,11,32,129,85,40,51,2,0,19,0,0,39,20,0,1,7,0,90,19,0,33,4,177,37,0,0,2,0,2,33,9,143,83,77,102,5,8,29,39,13,1,1,16,0,0,88,47,4,19,9,69,12,3,0,0,0,0,14,5,4,0,0,0,0,0,11,24,19,18,43,83,21,47,125,5,98,28,4,19,15,68,34,42,47,16,0,28,11,0,48,28,1,26,46,26,192,92,102,15,9,0,3,0,0,12,162,53,2,55,19,101,56,0,0,67,54,7,14,48,61,16,126,55,5,8,21,0,0,0,39,38,128,62,6,0,83,94,0,54,124,34,5,81,70,67,20,51,130,30,92,141,134,41,93,87,94,2,46,39,25,32,95,35,45,2,3,0,0,11,9,68,68,88,93,24,0,0,47,4,0,26,152,34,49,1,90,83,0,14,0,2,16,96,78,31,84,49,0,27,125,69,3,35,26,3,21,38,1,45,0,5,70,105,51,80,0,103,131,8,25,59,85,1,42,13,42,66,18,72,131,145,29,117,82,14,0,3,14,9,5,6,129,48,35,161,180,146,59,85,46,42,33,135,4,50,37,18,0,63,110,66,4,67,66,25,38,50,6,0,32,50,6,1,31,66,0,59,94,40,19,60,121,39,0,57,83,33,6,58,118,49,20,102,42,182,33,66,21,65,22,36,91,133,72,18,108,48,11,19,82,140,5,85,112,151,33,32,35,4,0,92,46,1,25,57,20,11,74,116,35,5,81,48,46,82,71,21,47,96,96,46,98,40,63,31,3,16,18,21,51,24,4,82,35,22,37,39,26,86,0,0,0,0,7,0,38,18,33,146,93,36,46,2,0,10,0,0,40,15,0,1,5,0,86,10,2,24,3,164,44,0,0,1,1,2,37,9,144,69,79,99,4,8,25,31,12,2,0,24,0,0,78,46,2,18,12,73,12,5,0,0,0,0,13,4,4,0,0,0,0,0,12,28,20,15,47,83,18,47,110,5,103,22,6,16,12,66,31,63,43,28,0,41,7,0,49,30,2,16,52,21,204,109,31,6,1,7,0,0,19,184,52,6,60,40,94,56,0,0,42,58,6,13,69,41,11,94,176,19,91,52,11,2,9,26,0,0,0,43,38,110,71,10,0,95,100,0,46,130,28,8,78,62,45,19,50,119,41,95,123,110,39,110,108,53,2,41,38,7,33,111,26,15,5,2,0,0,13,5,78,74,83,86,34,0,0,36,1,0,25,144,32,42,1,88,72,0,18,0,1,11,111,82,33,98,55,2,24,120,65,5,35,43,2,8,39,1,45,1,8,69,113,63,83,0,99,132,11,23,68,68,0,47,12,53,64,16,61,124,105,56,147,65,27,0,1,39,4,7,19,139,42,54,136,128,182,203,51,40,72,43,37,39,108,2,56,30,14,5,26,90,86,18,51,71,36,28,42,14,0,32,48,15,3,27,64,0,63,95,38,20,64,108,39,0,67,81,36,5,47,127,60,24,144,42,179,34,55,16,61,16,32,95,122,57,24,125,54,10,18,78,143,8,86,117,175,32,34,38,2,0,98,35,0,30,61,18,14,79,129,110,1,94,42,44,72,64,44,54,66,94,36,119,35,60,49,19,17,8,18,50,40,0,60,32,21,30,44,28,94,0,0,0,0,8,0,38,15,33,175,111,27,38,3,0,7,1,0,15,3,0,2,8,0,93,25,0,38,5,178,43,0,0,1,0,1,36,10,173,80,82,90,10,7,26,32,12,1,1,22,0,0,94,47,4,19,12,74,15,6,0,1,0,0,14,6,9,0,0,0,0,0,12,32,18,17,37,82,19,46,129,4,109,38,7,4,6,70,31,54,58,23,0,24,1,0,47,34,2,15,56,24,233,79,34,8,0,4,0,0,19,165,57,4,58,42,98,50,0,0,53,43,9,12,69,50,13,151,130,4,128,7,11,13,7,24,0,0,0,40,32,115,70,7,0,93,100,0,57,93,25,16,77,74,62,25,53,114,63,184,52,121,120,79,6,46,56,14,29,180,49,26,2,16,0,0,22,2,84,78,94,79,26,0,0,30,0,0,25,150,48,45,0,94,73,0,13,0,4,9,108,75,38,98,59,1,27,117,58,1,38,31,1,13,36,1,39,2,12,69,135,58,61,41,0,80,110,0,16,67,101,0,42,12,48,52,30,73,110,144,42,133,50,16,0,4,21,6,4,20,167,58,24,171,172,162,56,82,95,35,26,79,10,51,55,111,58,93,69,35,40,62,22,0,32,57,11,0,30,62,0,55,98,38,18,60,117,25,0,65,81,41,6,54,96,60,20,163,42,180,35,59,15,64,18,40,103,122,58,29,122,50,10,16,80,133,11,89,113,146,32,46,44,5,0,91,62,0,25,55,13,15,94,128,78,6,82,60,47,78,73,30,45,105,97,38,105,33,59,45,16,14,22,11,58,34,3,89,33,20,29,40,20,86,0,0,0,0,4,0,29,15,34,144,84,48,41,2,0,8,0,0,6,1,0,1,3,0,90,17,0,33,1,166,44,0,0,2,1,2,44,9,162,58,82,92,8,6,28,30,12,2,0,17,0,0,91,43,2,18,15,75,9,7,0,1,0,1,14,6,6,0,0,0,0,0,12,25,18,17,40,82,19,48,104,3,117,16,7,10,11,72,22,36,49,24,0,48,12,0,46,37,2,33,61,31,181,110,27,6,1,2,0,0,17,175,67,6,68,30,98,47,0,2,57,45,8,22,45,52,16,182,101,29,11,5,17,0,0,0,42,33,126,50,6,1,86,113,0,49,133,45,8,82,83,51,25,53,121,56,94,131,129,52,100,103,92,4,40,37,14,43,128,30,31,4,0,0,0,16,4,73,75,98,83,25,0,0,42,7,0,20,141,18,39,0,91,73,0,11,0,5,12,94,79,27,92,56,2,26,112,68,1,33,38,3,15,34,0,37,0,8,77,102,68,113,38,1,82,125,0,18,81,93,0,46,13,50,71,13,80,189,127,62,150,42,24,0,2,46,2,8,28,162,102,94

Nearest PDB structures (foldseek):
  8wwe-assembly1_C  TM=1.003E+00  e=7.472E-80  Ruegeria pomeroyi DSS-3
  8wwe-assembly1_D  TM=9.886E-01  e=1.920E-69  Ruegeria pomeroyi DSS-3
  8v36-assembly1_A  TM=5.778E-01  e=4.358E-39  Cupriavidus pinatubonensis JMP134
  8v35-assembly1_A  TM=5.741E-01  e=2.558E-39  Cupriavidus pinatubonensis JMP134
  8v37-assembly1_A  TM=5.752E-01  e=1.265E-38  Cupriavidus pinatubonensis JMP134

InterPro domains:
  IPR001692 Histidinol dehydrogenase, conserved site [PS00611] (220-252)
  IPR012131 Histidinol dehydrogenase [PF00815] (13-420)
  IPR012131 Histidinol dehydrogenase [PR00083] (24-48)
  IPR012131 Histidinol dehydrogenase [PR00083] (98-125)
  IPR012131 Histidinol dehydrogenase [PR00083] (161-187)
  IPR012131 Histidinol dehydrogenase [PR00083] (191-216)
  IPR012131 Histidinol dehydrogenase [PR00083] (220-241)
  IPR012131 Histidinol dehydrogenase [PR00083] (242-261)
  IPR012131 Histidinol dehydrogenase [PR00083] (313-338)
  IPR012131 Histidinol dehydrogenase [PR00083] (354-372)
  IPR012131 Histidinol dehydrogenase [PTHR21256] (8-422)
  IPR012131 Histidinol dehydrogenase [TIGR00069] (24-419)
  IPR012131 Histidinol dehydrogenase [cd06572] (20-412)
  IPR016161 Aldehyde/histidinol dehydrogenase [SSF53720] (18-420)
  IPR022695 Histidinol dehydrogenase, monofunctional [PIRSF000099] (12-421)
  IPR043678 Sulfopropanediol 3-dehydrogenase [MF_02228] (1-434)

Secondary structure (DSSP, 8-state):
--EEEE--SSS-TTT-SSHHHHHHHHHHHHHHH-HHHHHHHHHHHH---S-SB--HHHHHHHHTTS-HHHHHHHHHHHHHHHHHHHHHHTT---EEEEEETTEEEEEEEEE-SEEEEE---SSHHHHHHHHHHHHHHHHHT-SEEEEEEPPBTTTBS-HHHHHHHHHHT-SEEEE--HHHHHHHHHTT-TT----SEEE----HHHHHHHHHHH-----EEEEE-TTS-HHHHHHHHHTT----EEEEES-HHHHHHHHHHHHHHHHTS-HHHHHHHHHHHHHHEEEEE-SSHHHHHHHHHHH--SEEEEESS-HHHHHHH--S-SEEEESS---GGGGEEEEEEEE-------HHHHHHHHHTT-/--EEEE--TTTSTTT-SSHHHHHHHHHHHHHHHTHHHHHHHIIIII---S-SB--HHHHHHHHHTS-HHHHHHHHHHHHHHHHHHHHHHHT---EEEEEETTEEEEEEEEE-SEEEEE---SSHHHHHHHHHHHHHHHHHT-SEEEEEEPPBTTTBS-HHHHHHHHHHT-SEEEE--HHHHHHHHHTT-TTPPPPSEEE----HHHHHHHHHHH----EEEEE-TTS-HHHHHHHHHGGGSS-SSS-EEEEES-HHHHHHHHHHHHHHHHTS-HHHHHHHHHHHHHHEEEEE-SSHHHHHHHHHHH--SEEEEESS-HHHHHHH--S-SEEEESS---GGGGEEEEEEEE----S--HHHHHHHHHTT--/---EESS--SSSSSSS-SSHHHHHHHHHHHHHHHTHHHHHHHHHHHH---S-SB--HHHHHHHHHTS-HHHHHHHHHHHHHHHHHHHHHHHTS--EEEEEETTEEEEEEEEE-SEEEEE---SSHHHHHHHHHHHHHHHHHT-SEEEEEEPPBTTTBS-HHHHHHHHHHT-SEEEE--HHHHHHHHHTT-TT----SEEE----HHHHHHHHHHH----EEEEE-TTS-HHHHHHHHHHTTSS-SS--EEEEES-HHHHHHHHHHHHHHHTT--HHHHHHHHHHHHEEEEE-SSHHHHHHHHHHH--SEEEEESS-HHHHHHH--S-SEEEESS----GGGGEEEEEEEE---SS--HHHHHHHHHH--/--EEEE------SSHHHHHHHHHHHHHHHTHHHHHHHIIIII---S-SB--HHHHHHHHHTS-HHHHHHHHHHHHHHHHHHHHHHHT---EEEEEETTEEEEEEEEE-SEEEEE---SSHHHHHHHHHHHHHHHHHT-SEEEEEE--BTTTBS-HHHHHHHHHHT-SEEEE--HHHHHHHHHTTGGG----SEEE----HHHHHHHHHHH----EEEEE-TTS-HHHHHHHHHTT-----EEEEES-HHHHHHHHHHHHHHHTTS-HHHHHHHHHHHHHHEEEEE-SSHHHHHHHHHHH--SEEEEESS-HHHHHHH--S-SEEEESS----GGGGEEEEEEEEE---S--HHHHHHHHH-

Foldseek 3Di:
DDDCPDADLQDGPVNAPDLLGSLVVLLVCCLVPFDVSLVVVQCSPLVADDAFWQDPVNLVVLLVPDPVVLLVVLVVLLVVLLVVLLVVLVVFDWDWACLFVWKIKIKGWDFDQEAEEEQAADDPVSLSSLSNPLLLSVSLPHPAYEYEYAQDYPGFGNSSSSSSNVVSPHRIYGHGDFSSVLSCQQSVGPVGDHHQYYDYDDPPRRVSSCCVRRNDDQAEEEEAEPQFDLVLCLVVQLVSLCHAYEYEYADPVSLVVSVVVNQVVLVVDDDVSNVSSVCCCVPRYYYHHDNDPVRSLVVCQVVQEAYYEYADPPLVVSVVRRDRYAEYEYHSATNSSVRIDMHMYMYGDHPDGDVVSNVVSVVVVD/DDDPPDADLLPHPVSDDDLLGNLVVLLVQCVVPFPVSLVVVQCSPLVADDAWWDDPVNLVVLLVPDPPVLLVVLVVLLVVLLVVLLVLVVVFDKDWDPLFVFKIKIKHKFFDQEEEEEQAADDPVSLSSLSNVLLLSVSLPHNAYEYEYAQHYPGFGNSSSSSSNVVSPHPIYTHGDFSSSLSCQQVVGPVRDHHQYYDYDDDPRRVSSCCVRPNDAAEEEEAEPQFDLVLVLVVLLCCLPPPLVHAYEYEYQDPVSLVSNVVCNLVVLVPDDDVSNVSSVCSCVPHYYYHHDNDVVRRLVVCQVVQGQHYEYAYPPLVVSVVRRGRHREYEGHSPDNSVVRIDMHMYMYGDRDDCPPVSVVVCVVVVHD/DPDDCPDADPQAGPVCADDLVRSLVVLLVQCLVPFPVSLVVVQCSPLVAPDDFWDDPVNLVVLLVVDDVVLLVVLVVLLVVLLVVQLVVVVVQDKDWDCLFAFKIKIKHWFFEQEEEEEQAADDPVSLSQLSNVLQLSVSLPHNAYEYEYAQHYPGFGNSSSSSSCVVSHHPIYTHGHFSSRLSCQQVVGPVGDHHQAYDYDDDPRRVSNRCVRRNDAEAEEEAEPPFDLVLVLVVLQVCQPVQPPHAYEYEYADPVSQVVSVVCNVVVLVPDVRSVSSVVSCVPHYYYHHDNDVVRSQVVCQVVLGAHYEYAYPDLVVSVVRHRGYNEYEYHSQTSHSSSRIDIHMYMYGDHPDDDVVSNVVSVVPPD/DDDPPDDDVCVDDDLLVSLCVLLVVCLVVFPVSLVVVQCVPLVAPDAFWDDPVNLVVLLVPDPPVLLVVLVVLLVVLQVVQLVVVVVFDKDWACLFPWKIKIKHWFFDQEEEEEQAADDPVSLSSLSNVLLLSVSLPHNAYEYEYRQHYPGFGNSSSSSNNVVSDHPTYTHGDFSSVLSCQQVVGPVGDHHQYYDYDDDVRNVSSRCVRHNDAEAEEEAEPPDDLVLVLVVVLVVLCPGAYEYEYQDPVSQVVNVVPNLVVLVPDPPVRNVSSVVRCVPHYYYYHANDVVRRLVVCQVVLEAHYEYAYPDQVCVVVRRGRYNEYEYHSDDSHSSSRIDMHMYMYGDHDDDDVVSVVVSVVD

Organism: Ruegeria pomeroyi (strain ATCC 700808 / DSM 15171 / DSS-3) (NCBI:txid246200)

Radius of gyration: 36.8 Å; Cα contacts (8 Å, |Δi|>4): 3099; chains: 4; bounding box: 68×97×97 Å

Sequence (1466 aa):
TIEYLKKASLTSKSDASDVQETVRAILADIEAGGDQVALDYAAKFDRYEGSIILSPEEIEAACAKVPEKLKADIRFAHDNVRRFAETQKATLTDVELEVVPGVITGQKAIPVDAAGCYVPGGRYSHIASAIMTVTTAKVAGCKHIMACSPPRPGVGVAPAIVYAAHICGADTIMAIGGVQGVASMAFGLFGLPKAKILVGPGNQFVAEAKRMLFGRPTDSLILADRTADPHIVTTDLVSQAESPVWLVTDDRALAEKVIEMIPSYIADLPEVNRDNAAAAWRDYAEVILCADREEMAATSDRYAPEHLTVMAEDLDWWLDRLSCYGSLFLGEESSVHKYMKIVTWQRGTREGYKPVAEATARIARLTIEYLKKASLTSKSDASDVQETVRAILADIEAGGDQVALDYAAKFDRYEGSIILSPEEIEAACAKVPEKLKADIRFAHDNVRRFAETQKATLTDVELEVVPGVITGQKAIPVDAAGCYVPGGRYSHIASAIMTVTTAKVAGCKHIMACSPPRPGVGVAPAIVYAAHICGADTIMAIGGVQGVASMAFGLFGLPKAKILVGPGNQFVAEAKRMLFGRTDSLILADRTADPHIVTTDLVSQAEHGYNSPVWLVTDDRALAEKVIEMIPSYIADLPEVNRDNAAAAWRDYAEVILCADREEMAATSDRYAPEHLTVMAEDLDWWLDRLSCYGSLFLGEESSVHKYMKIVTWQRGTREGYKPVAEATARIARLEMTIEYLKKASLTSKSDASDVQETVRAILADIEAGGDQVALDYAAKFDRYEGSIILSPEEIEAACAKVPEKLKADIRFAHDNVRRFAETQKATLTDVELEVVPGVITGQKAIPVDAAGCYVPGGRYSHIASAIMTVTTAKVAGCKHIMACSPPRPGVGVAPAIVYAAHICGADTIMAIGGVQGVASMAFGLFGLPKAKILVGPGNQFVAEAKRMLFGRTDSLILADRTADPHIVTTDLVSQAEHGYNSPVWLVTDDRALAEKVIEMIPSYIADLVNRDNAAAAWRDYAEVILCADREEMAATSDRYAPEHLTVMAEDLDWWLDRLSCYGSLFLGEESLSVHKYMKIVTWQRGTREGYKPVAEATARIARLTIEYLKKASLDASDVQETVRAILADIEAGGDQVALDYAAKFDRYEGSIILSPEEIEAACAKVPEKLKADIRFAHDNVRRFAETQKATLTDVELEVVPGVITGQKAIPVDAAGCYVPGGRYSHIASAIMTVTTAKVAGCKHIMACSPPRPGVGVAPAIVYAAHICGADTIMAIGGVQGVASMAFGLFGLPKAKILVGPGNQFVAEAKRMLFGRTDSLILADRTADPHIVTTDLVSQAENSPVWLVTDDRALAEKVIEMIPSYIADLPEVNRDNAAAAWRDYAEVILCADREEMAATSDRYAPEHLTVMAEDLDWWLDRLSCYGSLFLGEESLSVHKYMKIVTWQRGTREGYKPVAEATARIA